Protein 4RU0 (pdb70)

Secondary structure (DSSP, 8-state):
-TTSEEEEEEE--SSTTHHHHHHHHH--HHHHHHHHHS-SBTTB-EEEEEEE-TT-HHHHHHHHHHHTT-BTTBPBS-B---SHHHHHHHHHHHHHTT--EE-TT-S-GGGG-TTT-TTEE----HHHHHHHHHHHHHHHHTSGGGGTT-EEEEEEESSHHHHTTHHHHHHHHHHH--EEEEEEE-SS----HHHHHHHHHH--SEEEEE--TTHHHHHHHHHHHTT--GGGEEE-GGG-SHHHHGGGGGGGTT-EEEESS---S-SHHHHHHIIIIITTT--S-S-TT-SS-HHHHHHHHHHHHHHHHHHHHHHHH-SS---HHHHHHHHHT-EE-HHHHH---S----EE--SS-S----EEEEEEE-SS-EEE----EE--HHHHHHHHHHHHHHHHHHTT--PPP--/-TTSEEEEEEE--SSTTHHHHHHHHH--HHHHHHHHTT-SBTTB-EEEEEEE-TT-HHHHHHHHHHHTT-BTTBPBS-B---SHHHHHHHHHHHHHTT--EE-TT-S-GGGG-TTT-TTEE----HHHHHHHHHHHHHHHHTSGGGGTT-EEEEEEESSHHHHTTHHHHHHHHHHH--EEEEEEE-TT----HHHHHHHHHH--SEEEEE--TTHHHHHHHHHHHTT--GGGEEE-GGG-SGGGTGGGGGGGTT-EEEESS---S-STTHHHHIIIIITTT--S-S-GGGTTSHHHHHHHHHHHHHHHHHHHHHHHH-SS---HHHHHHHHHT-EE-HHHHH---S----EE--SS-S----EEEEEEE-SS-EEE----EE--HHHHHHHHHHHHHHHHHHTT--PPP--

Organism: Pseudomonas fluorescens (strain ATCC BAA-477 / NRRL B-23932 / Pf-5) (NCBI:txid220664)

B-factor: mean 43.12, std 18.22, range [10.66, 141.61]

InterPro domains:
  IPR028081 Leucine-binding protein domain [PF13458] (35-401)
  IPR028082 Periplasmic binding protein-like I [SSF53822] (41-407)

Radius of gyration: 35.55 Å; Cα contacts (8 Å, |Δi|>4): 1770; chains: 2; bounding box: 100×76×75 Å

Sequence (822 aa):
GPDQQFFPLATYRVGAYASSGVQVWAGIDYLNYINQVEGGINGVKLVWQECETEWTAEKGIECYERFKNGLDGAPVAVYQPNGAPAAYALSERAEVDKIPLITLGYGRTEATDGTVFPYNFPVLTFYSEASTLVNYIAQREGGFDRLKGKKIATLYHDSAYGRETLGPLKLLAEKYGFENIQIPVADPGNEQSAQWRQIRQQNPDWVFLRTWGVSTPVAVKTAARFGFPVDHIIGDIWASSSEDVLPAGAAAKGYLALTPYPAGSDFEIHKRLKQYILDTGKSDLKDLKNFGSVYYNSGLVNAAVAVEAIRTAQGKFGKRPLNGEEGRWGLEHLNIDDARLKDGYLGLQNLKLSCRDHEGGGAARVQQWDGANWTLISEWIAADRALLRPLIDEKAAAFAKEKRLVPRTCNGPDQQFFPLATYRVGAYASSGVQVWAGIDYLNYINQVEGGINGVKLVWQECETEWTAEKGIECYERFKNGLDGAPVAVYQPNGAPAAYALSERAEVDKIPLITLGYGRTEATDGTVFPYNFPVLTFYSEASTLVNYIAQREGGFDRLKGKKIATLYHDSAYGRETLGPLKLLAEKYGFENIQIPVADPGNEQSAQWRQIRQQNPDWVFLRTWGVSTPVAVKTAARFGFPVDHIIGDIWASSSEDVLPAGAAAKGYLALTPYPAGSDFEIHKRLKQYILDTGKSDLKDLKNFGSVYYNSGLVNAAVAVEAIRTAQGKFGKRPLNGEEGRWGLEHLNIDDARLKDGYLGLQNLKLSCRDHEGGGAARVQQWDGANWTLISEWIAADRALLRPLIDEKAAAFAKEKRLVPRTCN

Structure (mmCIF, N/CA/C/O backbone):
data_4RU0
#
_entry.id   4RU0
#
_cell.length_a   99.181
_cell.length_b   99.181
_cell.length_c   104.959
_cell.angle_alpha   90.00
_cell.angle_beta   90.00
_cell.angle_gamma   120.00
#
_symmetry.space_group_name_H-M   'P 32'
#
loop_
_entity.id
_entity.type
_entity.pdbx_description
1 polymer 'Putative branched-chain amino acid ABC transporter, periplasmic branched-chain amino acid-binding protein'
2 non-polymer 3,6,9,12,15-PENTAOXAHEPTADECANE
3 non-polymer GLYCEROL
4 water water
#
loop_
_atom_site.group_PDB
_atom_site.id
_atom_site.type_symbol
_atom_site.label_atom_id
_atom_site.label_alt_id
_atom_site.label_comp_id
_atom_site.label_asym_id
_atom_site.label_entity_id
_atom_site.label_seq_id
_atom_site.pdbx_PDB_ins_code
_atom_site.Cartn_x
_atom_site.Cartn_y
_atom_site.Cartn_z
_atom_site.occupancy
_atom_site.B_iso_or_equiv
_atom_site.auth_seq_id
_atom_site.auth_comp_id
_atom_site.auth_asym_id
_atom_site.auth_atom_id
_atom_site.pdbx_PDB_model_num
ATOM 1 N N . GLY A 1 30 ? -4.201 10.095 6.623 1.00 64.62 27 GLY A N 1
ATOM 2 C CA . GLY A 1 30 ? -4.111 11.555 6.575 1.00 73.62 27 GLY A CA 1
ATOM 3 C C . GLY A 1 30 ? -3.468 12.148 7.840 1.00 74.51 27 GLY A C 1
ATOM 4 O O . GLY A 1 30 ? -2.644 13.051 7.729 1.00 67.50 27 GLY A O 1
ATOM 5 N N . PRO A 1 31 ? -3.841 11.658 9.046 1.00 75.46 28 PRO A N 1
ATOM 6 C CA . PRO A 1 31 ? -3.018 12.070 10.192 1.00 70.03 28 PRO A CA 1
ATOM 7 C C . PRO A 1 31 ? -1.572 11.567 10.099 1.00 70.18 28 PRO A C 1
ATOM 8 O O . PRO A 1 31 ? -0.675 12.192 10.666 1.00 71.81 28 PRO A O 1
ATOM 12 N N . ASP A 1 32 ? -1.358 10.460 9.390 1.00 68.31 29 ASP A N 1
ATOM 13 C CA . ASP A 1 32 ? -0.030 9.871 9.233 1.00 62.62 29 ASP A CA 1
ATOM 14 C C . ASP A 1 32 ? 0.906 10.756 8.407 1.00 72.10 29 ASP A C 1
ATOM 15 O O . ASP A 1 32 ? 2.123 10.574 8.412 1.00 64.28 29 ASP A O 1
ATOM 20 N N . GLN A 1 33 ? 0.322 11.711 7.696 1.00 74.35 30 GLN A N 1
ATOM 21 C CA . GLN A 1 33 ? 1.078 12.632 6.864 1.00 72.59 30 GLN A CA 1
ATOM 22 C C . GLN A 1 33 ? 1.446 13.905 7.633 1.00 56.01 30 GLN A C 1
ATOM 23 O O . GLN A 1 33 ? 0.841 14.215 8.654 1.00 54.97 30 GLN A O 1
ATOM 29 N N . GLN A 1 34 ? 2.459 14.620 7.147 1.00 73.94 31 GLN A N 1
ATOM 30 C CA . GLN A 1 34 ? 2.857 15.908 7.718 1.00 52.46 31 GLN A CA 1
ATOM 31 C C . GL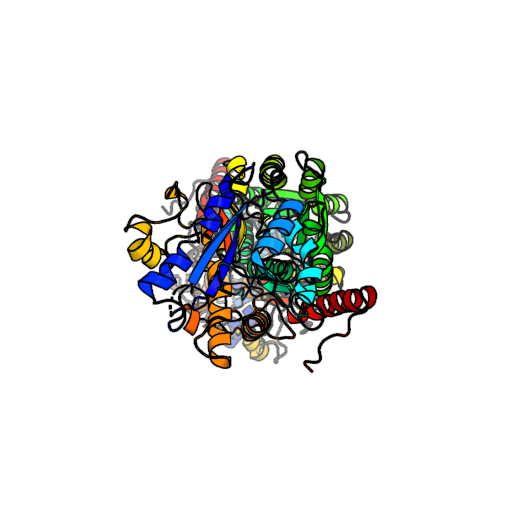N A 1 34 ? 2.217 17.041 6.927 1.00 51.23 31 GLN A C 1
ATOM 32 O O . GLN A 1 34 ? 2.404 17.137 5.713 1.00 51.85 31 GLN A O 1
ATOM 38 N N . PHE A 1 35 ? 1.459 17.895 7.610 1.00 49.63 32 PHE A N 1
ATOM 39 C CA . PHE A 1 35 ? 0.733 18.958 6.923 1.00 50.21 32 PHE A CA 1
ATOM 40 C C . PHE A 1 35 ? 1.622 20.155 6.599 1.00 47.00 32 PHE A C 1
ATOM 41 O O . PHE A 1 35 ? 2.381 20.636 7.438 1.00 45.70 32 PHE A O 1
ATOM 49 N N . PHE A 1 36 ? 1.505 20.630 5.365 1.00 47.20 33 PHE A N 1
ATOM 50 C CA . PHE A 1 36 ? 2.267 21.774 4.895 1.00 45.88 33 PHE A CA 1
ATOM 51 C C . PHE A 1 36 ? 1.308 22.848 4.405 1.00 45.07 33 PHE A C 1
ATOM 52 O O . PHE A 1 36 ? 0.919 22.843 3.239 1.00 48.81 33 PHE A O 1
ATOM 60 N N . PRO A 1 37 ? 0.911 23.765 5.300 1.00 43.42 34 PRO A N 1
ATOM 61 C CA . PRO A 1 37 ? -0.051 24.808 4.937 1.00 42.70 34 PRO A CA 1
ATOM 62 C C . PRO A 1 37 ? 0.512 25.745 3.869 1.00 49.16 34 PRO A C 1
ATOM 63 O O . PRO A 1 37 ? 1.684 26.127 3.934 1.00 41.60 34 PRO A O 1
ATOM 67 N N . LEU A 1 38 ? -0.315 26.090 2.886 1.00 46.87 35 LEU A N 1
ATOM 68 C CA . LEU A 1 38 ? 0.108 26.987 1.818 1.00 44.68 35 LEU A CA 1
ATOM 69 C C . LEU A 1 38 ? -0.806 28.205 1.724 1.00 41.93 35 LEU A C 1
ATOM 70 O O . LEU A 1 38 ? -1.938 28.111 1.253 1.00 42.78 35 LEU A O 1
ATOM 75 N N . ALA A 1 39 ? -0.305 29.345 2.191 1.00 40.35 36 ALA A N 1
ATOM 76 C CA . ALA A 1 39 ? -1.042 30.601 2.118 1.00 41.31 36 ALA A CA 1
ATOM 77 C C . ALA A 1 39 ? -0.676 31.326 0.828 1.00 41.99 36 ALA A C 1
ATOM 78 O O . ALA A 1 39 ? 0.410 31.896 0.712 1.00 39.30 36 ALA A O 1
ATOM 80 N N . THR A 1 40 ? -1.582 31.293 -0.143 1.00 41.15 37 THR A N 1
ATOM 81 C CA . THR A 1 40 ? -1.262 31.754 -1.490 1.00 41.95 37 THR A CA 1
ATOM 82 C C . THR A 1 40 ? -2.270 32.761 -2.018 1.00 45.08 37 THR A C 1
ATOM 83 O O . THR A 1 40 ? -3.410 32.817 -1.550 1.00 46.89 37 THR A O 1
ATOM 87 N N . TYR A 1 41 ? -1.843 33.560 -2.991 1.00 42.35 38 TYR A N 1
ATOM 88 C CA . TYR A 1 41 ? -2.764 34.417 -3.721 1.00 42.89 38 TYR A CA 1
ATOM 89 C C . TYR A 1 41 ? -2.751 34.074 -5.207 1.00 53.09 38 TYR A C 1
ATOM 90 O O . TYR A 1 41 ? -1.692 34.000 -5.828 1.00 49.54 38 TYR A O 1
ATOM 99 N N . ARG A 1 42 ? -3.939 33.848 -5.762 1.00 54.69 39 ARG A N 1
ATOM 100 C CA . ARG A 1 42 ? -4.087 33.573 -7.187 1.00 55.64 39 ARG A CA 1
ATOM 101 C C . ARG A 1 42 ? -5.090 34.530 -7.813 1.00 57.67 39 ARG A C 1
ATOM 102 O O . ARG A 1 42 ? -5.492 34.367 -8.962 1.00 70.52 39 ARG A O 1
ATOM 110 N N . VAL A 1 43 ? -5.487 35.532 -7.040 1.00 57.25 40 VAL A N 1
ATOM 111 C CA . VAL A 1 43 ? -6.409 36.556 -7.507 1.00 59.43 40 VAL A CA 1
ATOM 112 C C . VAL A 1 43 ? -5.775 37.920 -7.289 1.00 54.97 40 VAL A C 1
ATOM 113 O O . VAL A 1 43 ? -5.079 38.130 -6.297 1.00 62.07 40 VAL A O 1
ATOM 117 N N . GLY A 1 44 ? -5.995 38.843 -8.217 1.00 48.93 41 GLY A N 1
ATOM 118 C CA . GLY A 1 44 ? -5.492 40.196 -8.057 1.00 47.98 41 GLY A CA 1
ATOM 119 C C . GLY A 1 44 ? -4.258 40.495 -8.883 1.00 57.63 41 GLY A C 1
ATOM 120 O O . GLY A 1 44 ? -3.819 39.673 -9.691 1.00 63.35 41 GLY A O 1
ATOM 121 N N . ALA A 1 45 ? -3.691 41.677 -8.661 1.00 55.34 42 ALA A N 1
ATOM 122 C CA . ALA A 1 45 ? -2.600 42.186 -9.483 1.00 56.13 42 ALA A CA 1
ATOM 123 C C . ALA A 1 45 ? -1.309 41.386 -9.334 1.00 59.94 42 ALA A C 1
ATOM 124 O O . ALA A 1 45 ? -0.501 41.318 -10.264 1.00 63.28 42 ALA A O 1
ATOM 126 N N . TYR A 1 46 ? -1.113 40.784 -8.167 1.00 54.23 43 TYR A N 1
ATOM 127 C CA . TYR A 1 46 ? 0.136 40.087 -7.887 1.00 50.53 43 TYR A CA 1
ATOM 128 C C . TYR A 1 46 ? 0.033 38.597 -8.179 1.00 50.02 43 TYR A C 1
ATOM 129 O O . TYR A 1 46 ? 0.973 37.837 -7.931 1.00 50.95 43 TYR A O 1
ATOM 138 N N . ALA A 1 47 ? -1.110 38.186 -8.718 1.00 50.25 44 ALA A N 1
ATOM 139 C CA . ALA A 1 47 ? -1.355 36.777 -9.004 1.00 47.14 44 ALA A CA 1
ATOM 140 C C . ALA A 1 47 ? -0.356 36.229 -10.018 1.00 48.42 44 ALA A C 1
ATOM 141 O O . ALA A 1 47 ? 0.128 35.102 -9.878 1.00 48.70 44 ALA A O 1
ATOM 143 N N . SER A 1 48 ? -0.049 37.036 -11.033 1.00 49.68 45 SER A N 1
ATOM 144 C CA . SER A 1 48 ? 0.861 36.634 -12.102 1.00 59.72 45 SER A CA 1
ATOM 145 C C . SER A 1 48 ? 2.224 36.200 -11.563 1.00 61.04 45 SER A C 1
ATOM 146 O O . SER A 1 48 ? 2.787 35.198 -12.006 1.00 52.46 45 SER A O 1
ATOM 149 N N . SER A 1 49 ? 2.744 36.953 -10.600 1.00 61.68 46 SER A N 1
ATOM 150 C CA . SER A 1 49 ? 4.029 36.631 -9.989 1.00 62.17 46 SER A CA 1
ATOM 151 C C . SER A 1 49 ? 3.874 35.555 -8.919 1.00 60.40 46 SER A C 1
ATOM 152 O O . SER A 1 49 ? 4.694 34.640 -8.822 1.00 61.31 46 SER A O 1
ATOM 155 N N . GLY A 1 50 ? 2.812 35.667 -8.128 1.00 45.27 47 GLY A N 1
ATOM 156 C CA . GLY A 1 50 ? 2.559 34.731 -7.047 1.00 44.64 47 GLY A CA 1
ATOM 157 C C . GLY A 1 50 ? 2.480 33.277 -7.474 1.00 49.61 47 GLY A C 1
ATOM 158 O O . GLY A 1 50 ? 3.016 32.401 -6.794 1.00 45.89 47 GLY A O 1
ATOM 159 N N . VAL A 1 51 ? 1.819 33.013 -8.599 1.00 50.77 48 VAL A N 1
ATOM 160 C CA . VAL A 1 51 ? 1.607 31.635 -9.041 1.00 51.75 48 VAL A CA 1
ATOM 161 C C . VAL A 1 51 ? 2.928 30.944 -9.358 1.00 52.68 48 VAL A C 1
ATOM 162 O O . VAL A 1 51 ? 3.032 29.718 -9.285 1.00 51.31 48 VAL A O 1
ATOM 166 N N . GLN A 1 52 ? 3.941 31.735 -9.695 1.00 49.82 49 GLN A N 1
ATOM 167 C CA . GLN A 1 52 ? 5.267 31.191 -9.953 1.00 51.73 49 GLN A CA 1
ATOM 168 C C . GLN A 1 52 ? 5.930 30.746 -8.651 1.00 52.94 49 GLN A C 1
ATOM 169 O O . GLN A 1 52 ? 6.618 29.721 -8.615 1.00 49.64 49 GLN A O 1
ATOM 175 N N . VAL A 1 53 ? 5.713 31.515 -7.585 1.00 46.95 50 VAL A N 1
ATOM 176 C CA . VAL A 1 53 ? 6.225 31.160 -6.266 1.00 45.59 50 VAL A CA 1
ATOM 177 C C . VAL A 1 53 ? 5.578 29.881 -5.726 1.00 46.21 50 VAL A C 1
ATOM 178 O O . VAL A 1 53 ? 6.273 28.978 -5.252 1.00 46.40 50 VAL A O 1
ATOM 182 N N . TRP A 1 54 ? 4.250 29.807 -5.793 1.00 46.62 51 TRP A N 1
ATOM 183 C CA . TRP A 1 54 ? 3.535 28.651 -5.254 1.00 47.25 51 TRP A CA 1
ATOM 184 C C . TRP A 1 54 ? 3.923 27.387 -6.010 1.00 55.80 51 TRP A C 1
ATOM 185 O O . TRP A 1 54 ? 4.109 26.326 -5.407 1.00 54.23 51 TRP A O 1
ATOM 196 N N . ALA A 1 55 ? 4.057 27.512 -7.328 1.00 58.43 52 ALA A N 1
ATOM 197 C CA . ALA A 1 55 ? 4.427 26.385 -8.175 1.00 52.91 52 ALA A CA 1
ATOM 198 C C . ALA A 1 55 ? 5.799 25.839 -7.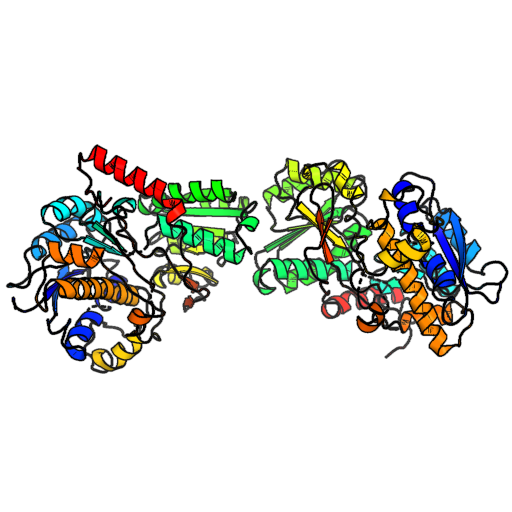790 1.00 53.99 52 ALA A C 1
ATOM 199 O O . ALA A 1 55 ? 6.054 24.639 -7.908 1.00 54.25 52 ALA A O 1
ATOM 201 N N . GLY A 1 56 ? 6.676 26.724 -7.324 1.00 51.05 53 GLY A N 1
ATOM 202 C CA . GLY A 1 56 ? 7.984 26.319 -6.838 1.00 50.72 53 GLY A CA 1
ATOM 203 C C . GLY A 1 56 ? 7.884 25.497 -5.564 1.00 53.52 53 GLY A C 1
ATOM 204 O O . GLY A 1 56 ? 8.541 24.463 -5.428 1.00 53.35 53 GLY A O 1
ATOM 213 N N . ILE A 1 58 ? 5.174 23.946 -4.483 1.00 51.17 55 ILE A N 1
ATOM 214 C CA . ILE A 1 58 ? 4.467 22.716 -4.730 1.00 61.20 55 ILE A CA 1
ATOM 215 C C . ILE A 1 58 ? 5.342 21.660 -5.410 1.00 62.98 55 ILE A C 1
ATOM 216 O O . ILE A 1 58 ? 5.385 20.528 -4.961 1.00 56.12 55 ILE A O 1
ATOM 221 N N . ASP A 1 59 ? 6.081 22.045 -6.444 1.00 55.69 56 ASP A N 1
ATOM 222 C CA . ASP A 1 59 ? 6.859 21.069 -7.181 1.00 63.80 56 ASP A CA 1
ATOM 223 C C . ASP A 1 59 ? 7.910 20.466 -6.291 1.00 64.76 56 ASP A C 1
ATOM 224 O O . ASP A 1 59 ? 8.156 19.275 -6.348 1.00 61.06 56 ASP A O 1
ATOM 229 N N . TYR A 1 60 ? 8.540 21.281 -5.462 1.00 63.73 57 TYR A N 1
ATOM 230 C CA . TYR A 1 60 ? 9.529 20.742 -4.542 1.00 64.17 57 TYR A CA 1
ATOM 231 C C . TYR A 1 60 ? 8.905 19.782 -3.529 1.00 64.10 57 TYR A C 1
ATOM 232 O O . TYR A 1 60 ? 9.529 18.799 -3.140 1.00 56.24 57 TYR A O 1
ATOM 241 N N . LEU A 1 61 ? 7.694 20.097 -3.077 1.00 54.39 58 LEU A N 1
ATOM 242 C CA . LEU A 1 61 ? 6.990 19.223 -2.141 1.00 66.28 58 LEU A CA 1
ATOM 243 C C . LEU A 1 61 ? 6.589 17.927 -2.843 1.00 66.75 58 LEU A C 1
ATOM 244 O O . LEU A 1 61 ? 6.679 16.838 -2.269 1.00 58.56 58 LEU A O 1
ATOM 249 N N . ASN A 1 62 ? 6.143 18.061 -4.088 1.00 58.64 59 ASN A N 1
ATOM 250 C CA . ASN A 1 62 ? 5.793 16.914 -4.910 1.00 67.78 59 ASN A CA 1
ATOM 251 C C . ASN A 1 62 ? 6.994 15.992 -5.082 1.00 67.93 59 ASN A C 1
ATOM 252 O O . ASN A 1 62 ? 6.896 14.776 -4.899 1.00 64.79 59 ASN A O 1
ATOM 257 N N . TYR A 1 63 ? 8.128 16.601 -5.419 1.00 62.25 60 TYR A N 1
ATOM 258 C CA . TYR A 1 63 ? 9.392 15.899 -5.601 1.00 63.55 60 TYR A CA 1
ATOM 259 C C . TYR A 1 63 ? 9.790 15.093 -4.368 1.00 63.51 60 TYR A C 1
ATOM 260 O O . TYR A 1 63 ? 10.148 13.924 -4.475 1.00 66.59 60 TYR A O 1
ATOM 269 N N . ILE A 1 64 ? 9.726 15.724 -3.199 1.00 68.08 61 ILE A N 1
ATOM 270 C CA . ILE A 1 64 ? 10.111 15.074 -1.947 1.00 66.61 61 ILE A CA 1
ATOM 271 C C . ILE A 1 64 ? 9.281 13.815 -1.682 1.00 65.96 61 ILE A C 1
ATOM 272 O O . ILE A 1 64 ? 9.807 12.800 -1.224 1.00 65.96 61 ILE A O 1
ATOM 277 N N . ASN A 1 65 ? 7.989 13.882 -1.989 1.00 64.60 62 ASN A N 1
ATOM 278 C CA . ASN A 1 65 ? 7.089 12.754 -1.772 1.00 65.02 62 ASN A CA 1
ATOM 279 C C . ASN A 1 65 ? 7.363 11.594 -2.722 1.00 76.02 62 ASN A C 1
ATOM 280 O O . ASN A 1 65 ? 7.503 10.450 -2.298 1.00 69.91 62 ASN A O 1
ATOM 285 N N . GLN A 1 66 ? 7.444 11.898 -4.011 1.00 68.94 63 GLN A N 1
ATOM 286 C CA . GLN A 1 66 ? 7.498 10.861 -5.026 1.00 75.48 63 GLN A CA 1
ATOM 287 C C . GLN A 1 66 ? 8.904 10.295 -5.246 1.00 78.61 63 GLN A C 1
ATOM 288 O O . GLN A 1 66 ? 9.050 9.118 -5.577 1.00 83.90 63 GLN A O 1
ATOM 294 N N . VAL A 1 67 ? 9.933 11.114 -5.043 1.00 71.57 64 VAL A N 1
ATOM 295 C CA . VAL A 1 67 ? 11.304 10.687 -5.326 1.00 72.80 64 VAL A CA 1
ATOM 296 C C . VAL A 1 67 ? 12.070 10.216 -4.083 1.00 72.43 64 VAL A C 1
ATOM 297 O O . VAL A 1 67 ? 12.874 9.286 -4.165 1.00 81.65 64 VAL A O 1
ATOM 301 N N . GLU A 1 68 ? 11.828 10.843 -2.934 1.00 69.95 65 GLU A N 1
ATOM 302 C CA . GLU A 1 68 ? 12.477 10.409 -1.695 1.00 69.66 65 GLU A CA 1
ATOM 303 C C . GLU A 1 68 ? 11.510 9.725 -0.733 1.00 70.04 65 GLU A C 1
ATOM 304 O O . GLU A 1 68 ? 11.863 9.430 0.410 1.00 69.68 65 GLU A O 1
ATOM 310 N N . GLY A 1 69 ? 10.290 9.474 -1.191 1.00 70.87 66 GLY A N 1
ATOM 311 C CA . GLY A 1 69 ? 9.294 8.828 -0.356 1.00 74.58 66 GLY A CA 1
ATOM 312 C C . GLY A 1 69 ? 8.910 9.685 0.833 1.00 71.99 66 GLY A C 1
ATOM 313 O O . GLY A 1 69 ? 8.630 9.174 1.921 1.00 68.85 66 GLY A O 1
ATOM 314 N N . GLY A 1 70 ? 8.897 10.998 0.620 1.00 70.49 67 GLY A N 1
ATOM 315 C CA . GLY A 1 70 ? 8.600 11.943 1.681 1.00 66.51 67 GLY A CA 1
ATOM 316 C C . GLY A 1 70 ? 9.836 12.231 2.507 1.00 62.23 67 GLY A C 1
ATOM 317 O O . GLY A 1 70 ? 10.954 11.926 2.092 1.00 63.21 67 GLY A O 1
ATOM 318 N N . ILE A 1 71 ? 9.636 12.822 3.679 1.00 60.23 68 ILE A N 1
ATOM 319 C CA . ILE A 1 71 ? 10.749 13.153 4.561 1.00 63.55 68 ILE A CA 1
ATOM 320 C C . ILE A 1 71 ? 11.013 12.007 5.524 1.00 67.87 68 ILE A C 1
ATOM 321 O O . ILE A 1 71 ? 10.245 11.788 6.461 1.00 60.39 68 ILE A O 1
ATOM 326 N N . ASN A 1 72 ? 12.105 11.283 5.282 1.00 72.28 69 ASN A N 1
ATOM 327 C CA . ASN A 1 72 ? 12.468 10.111 6.077 1.00 64.24 69 ASN A CA 1
ATOM 328 C C . ASN A 1 72 ? 11.307 9.137 6.249 1.00 65.97 69 ASN A C 1
ATOM 329 O O . ASN A 1 72 ? 11.118 8.572 7.322 1.00 66.52 69 ASN A O 1
ATOM 334 N N . GLY A 1 73 ? 10.525 8.960 5.190 1.00 66.89 70 GLY A N 1
ATOM 335 C CA . GLY A 1 73 ? 9.404 8.042 5.214 1.00 68.68 70 GLY A CA 1
ATOM 336 C C . GLY A 1 73 ? 8.062 8.714 5.433 1.00 77.86 70 GLY A C 1
ATOM 337 O O . GLY A 1 73 ? 7.021 8.159 5.084 1.00 73.97 70 GLY A O 1
ATOM 338 N N . VAL A 1 74 ? 8.084 9.912 6.012 1.00 82.67 71 VAL A N 1
ATOM 339 C CA . VAL A 1 74 ? 6.857 10.654 6.291 1.00 62.49 71 VAL A CA 1
ATOM 340 C C . VAL A 1 74 ? 6.380 11.440 5.075 1.00 61.76 71 VAL A C 1
ATOM 341 O O . VAL A 1 74 ? 7.065 12.344 4.599 1.00 60.40 71 VAL A O 1
ATOM 345 N N . LYS A 1 75 ? 5.199 11.091 4.581 1.00 62.80 72 LYS A N 1
ATOM 346 C CA . LYS A 1 75 ? 4.634 11.751 3.411 1.00 62.45 72 LYS A CA 1
ATOM 347 C C . LYS A 1 75 ? 4.154 13.161 3.742 1.00 74.19 72 LYS A C 1
ATOM 348 O O . LYS A 1 75 ? 3.806 13.464 4.885 1.00 68.55 72 LYS A O 1
ATOM 354 N N . LEU A 1 76 ? 4.140 14.019 2.728 1.00 75.02 73 LEU A N 1
ATOM 355 C CA . LEU A 1 76 ? 3.747 15.412 2.898 1.00 56.50 73 LEU A CA 1
ATOM 356 C C . LEU A 1 76 ? 2.388 15.673 2.261 1.00 62.73 73 LEU A C 1
ATOM 357 O O . LEU A 1 76 ? 2.146 15.290 1.118 1.00 65.63 73 LEU A O 1
ATOM 362 N N . VAL A 1 77 ? 1.499 16.323 3.001 1.00 55.29 74 VAL A N 1
ATOM 363 C CA . VAL A 1 77 ? 0.211 16.711 2.445 1.00 55.39 74 VAL A CA 1
ATOM 364 C C . VAL A 1 77 ? 0.068 18.225 2.557 1.00 61.22 74 VAL A C 1
ATOM 365 O O . VAL A 1 77 ? 0.449 18.817 3.565 1.00 61.32 74 VAL A O 1
ATOM 369 N N . TRP A 1 78 ? -0.456 18.854 1.511 1.00 53.15 75 TRP A N 1
ATOM 370 C CA . TRP A 1 78 ? -0.602 20.301 1.511 1.00 54.61 75 TRP A CA 1
ATOM 371 C C . TRP A 1 78 ? -1.950 20.740 0.957 1.00 55.26 75 TRP A C 1
ATOM 372 O O . TRP A 1 78 ? -2.610 19.997 0.227 1.00 53.36 75 TRP A O 1
ATOM 383 N N . GLN A 1 79 ? -2.348 21.956 1.318 1.00 49.68 76 GLN A N 1
ATOM 384 C CA . GLN A 1 79 ? -3.579 22.549 0.819 1.00 49.81 76 GLN A CA 1
ATOM 385 C C . GLN A 1 79 ? -3.416 24.058 0.719 1.00 48.04 76 GLN A C 1
ATOM 386 O O . GLN A 1 79 ? -2.711 24.670 1.520 1.00 46.37 76 GLN A O 1
ATOM 392 N N . GLU A 1 80 ? -4.064 24.653 -0.274 1.00 50.30 77 GLU A N 1
ATOM 393 C CA . GLU A 1 80 ? -3.974 26.086 -0.488 1.00 47.16 77 GLU A CA 1
ATOM 394 C C . GLU A 1 80 ? -5.166 26.828 0.094 1.00 46.31 77 GLU A C 1
ATOM 395 O O . GLU A 1 80 ? -6.303 26.360 0.025 1.00 49.66 77 GLU A O 1
ATOM 401 N N . CYS A 1 81 ? -4.894 27.993 0.667 1.00 44.51 78 CYS A N 1
ATOM 402 C CA . CYS A 1 81 ? -5.942 28.900 1.102 1.00 43.72 78 CYS A CA 1
ATOM 403 C C . CYS A 1 81 ? -5.683 30.265 0.469 1.00 43.00 78 CYS A C 1
ATOM 404 O O . CYS A 1 81 ? -4.564 30.771 0.516 1.00 42.07 78 CYS A O 1
ATOM 407 N N . GLU A 1 82 ? -6.711 30.844 -0.141 1.00 43.57 79 GLU A N 1
ATOM 408 C CA . GLU A 1 82 ? -6.568 32.120 -0.833 1.00 43.18 79 GLU A CA 1
ATOM 409 C C . GLU A 1 82 ? -6.481 33.288 0.147 1.00 52.49 79 GLU A C 1
ATOM 410 O O . GLU A 1 82 ? -7.390 33.509 0.945 1.00 53.22 79 GLU A O 1
ATOM 416 N N . THR A 1 83 ? -5.384 34.037 0.080 1.00 40.45 80 THR A N 1
ATOM 417 C CA . THR A 1 83 ? -5.166 35.153 0.996 1.00 43.29 80 THR A CA 1
ATOM 418 C C . THR A 1 83 ? -5.376 36.498 0.303 1.00 43.83 80 THR A C 1
ATOM 419 O O . THR A 1 83 ? -5.495 37.534 0.961 1.00 44.33 80 THR A O 1
ATOM 423 N N . GLU A 1 84 ? -5.411 36.468 -1.027 1.00 43.60 81 GLU A N 1
ATOM 424 C CA . GLU A 1 84 ? -5.591 37.665 -1.846 1.00 40.38 81 GLU A CA 1
ATOM 425 C C . GLU A 1 84 ? -4.607 38.775 -1.490 1.00 52.48 81 GLU A C 1
ATOM 426 O O . GLU A 1 84 ? -4.911 39.958 -1.670 1.00 58.65 81 GLU A O 1
ATOM 432 N N . TRP A 1 85 ? -3.445 38.383 -0.966 1.00 47.25 82 TRP A N 1
ATOM 433 C CA . TRP A 1 85 ? -2.359 39.309 -0.653 1.00 47.31 82 TRP A CA 1
ATOM 434 C C . TRP A 1 85 ? -2.729 40.296 0.475 1.00 45.12 82 TRP A C 1
ATOM 435 O O . TRP A 1 85 ? -2.009 41.268 0.720 1.00 42.62 82 TRP A O 1
ATOM 446 N N . THR A 1 86 ? -3.832 40.035 1.174 1.00 36.04 83 THR A N 1
ATOM 447 C CA . THR A 1 86 ? -4.267 40.911 2.262 1.00 44.32 83 THR A CA 1
ATOM 448 C C . THR A 1 86 ? -4.063 40.285 3.641 1.00 41.73 83 THR A C 1
ATOM 449 O O . THR A 1 86 ? -3.984 39.062 3.786 1.00 43.46 83 THR A O 1
ATOM 453 N N . ALA A 1 87 ? -3.993 41.140 4.654 1.00 38.49 84 ALA A N 1
ATOM 454 C CA . ALA A 1 87 ? -3.809 40.694 6.028 1.00 32.33 84 ALA A CA 1
ATOM 455 C C . ALA A 1 87 ? -5.066 40.026 6.563 1.00 32.64 84 ALA A C 1
ATOM 456 O O . ALA A 1 87 ? -4.993 39.044 7.295 1.00 44.42 84 ALA A O 1
ATOM 458 N N . GLU A 1 88 ? -6.221 40.573 6.195 1.00 39.87 85 GLU A N 1
ATOM 459 C CA . GLU A 1 88 ? -7.503 40.085 6.688 1.00 40.22 85 GLU A CA 1
ATOM 460 C C . GLU A 1 88 ? -7.713 38.613 6.351 1.00 34.32 85 GLU A C 1
ATOM 461 O O . GLU A 1 88 ? -8.082 37.813 7.218 1.00 34.23 85 GLU A O 1
ATOM 467 N N . LYS A 1 89 ? -7.464 38.255 5.096 1.00 35.19 86 LYS A N 1
ATOM 468 C CA . LYS A 1 89 ? -7.661 36.877 4.672 1.00 41.45 86 LYS A CA 1
ATOM 469 C C . LYS A 1 89 ? -6.477 36.009 5.086 1.00 35.73 86 LYS A C 1
ATOM 470 O O . LYS A 1 89 ? -6.650 34.838 5.412 1.00 36.20 86 LYS A O 1
ATOM 476 N N . GLY A 1 90 ? -5.281 36.591 5.084 1.00 34.96 87 GLY A N 1
ATOM 477 C CA . GLY A 1 90 ? -4.102 35.912 5.594 1.00 34.48 87 GLY A CA 1
ATOM 478 C C . GLY A 1 90 ? -4.342 35.365 6.994 1.00 33.95 87 GLY A C 1
ATOM 479 O O . GLY A 1 90 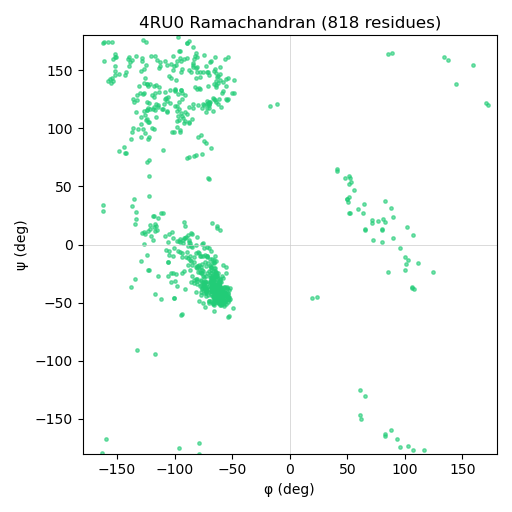? -4.042 34.206 7.288 1.00 34.31 87 GLY A O 1
ATOM 480 N N . ILE A 1 91 ? -4.913 36.207 7.849 1.00 33.22 88 ILE A N 1
ATOM 481 C CA . ILE A 1 91 ? -5.245 35.838 9.215 1.00 32.75 88 ILE A CA 1
ATOM 482 C C . ILE A 1 91 ? -6.271 34.710 9.261 1.00 33.72 88 ILE A C 1
ATOM 483 O O . ILE A 1 91 ? -6.133 33.772 10.052 1.00 33.78 88 ILE A O 1
ATOM 488 N N . GLU A 1 92 ? -7.297 34.797 8.417 1.00 34.57 89 GLU A N 1
ATOM 489 C CA . GLU A 1 92 ? -8.308 33.745 8.351 1.00 35.66 89 GLU A CA 1
ATOM 490 C C . GLU A 1 92 ? -7.718 32.415 7.889 1.00 36.54 89 GLU A C 1
ATOM 491 O O . GLU A 1 92 ? -8.145 31.353 8.337 1.00 44.80 89 GLU A O 1
ATOM 497 N N . CYS A 1 93 ? -6.744 32.478 6.988 1.00 36.65 90 CYS A N 1
ATOM 498 C CA . CYS A 1 93 ? -6.086 31.272 6.501 1.00 37.56 90 CYS A CA 1
ATOM 499 C C . CYS A 1 93 ? -5.305 30.604 7.620 1.00 37.05 90 CYS A C 1
ATOM 500 O O . CYS A 1 93 ? -5.384 29.392 7.802 1.00 37.95 90 CYS A O 1
ATOM 503 N N . TYR A 1 94 ? -4.570 31.410 8.378 1.00 35.71 91 TYR A N 1
ATOM 504 C CA . TYR A 1 94 ? -3.803 30.916 9.509 1.00 35.19 91 TYR A CA 1
ATOM 505 C C . TYR A 1 94 ? -4.710 30.227 10.521 1.00 40.20 91 TYR A C 1
ATOM 506 O O . TYR A 1 94 ? -4.381 29.155 11.024 1.00 36.03 91 TYR A O 1
ATOM 515 N N . GLU A 1 95 ? -5.848 30.849 10.820 1.00 35.27 92 GLU A N 1
ATOM 516 C CA . GLU A 1 95 ? -6.782 30.294 11.795 1.00 35.58 92 GLU A CA 1
ATOM 517 C C . GLU A 1 95 ? -7.421 29.016 11.276 1.00 37.13 92 GLU A C 1
ATOM 518 O O . GLU A 1 95 ? -7.761 28.127 12.054 1.00 43.00 92 GLU A O 1
ATOM 524 N N . ARG A 1 96 ? -7.592 28.926 9.961 1.00 37.96 93 ARG A N 1
ATOM 525 C CA . ARG A 1 96 ? -8.135 27.715 9.367 1.00 39.61 93 ARG A CA 1
ATOM 526 C C . ARG A 1 96 ? -7.122 26.570 9.452 1.00 45.30 93 ARG A C 1
ATOM 527 O O . ARG A 1 96 ? -7.488 25.420 9.679 1.00 48.75 93 ARG A O 1
ATOM 535 N N . PHE A 1 97 ? -5.844 26.907 9.307 1.00 41.49 94 PHE A N 1
ATOM 536 C CA . PHE A 1 97 ? -4.788 25.910 9.200 1.00 40.18 94 PHE A CA 1
ATOM 537 C C . PHE A 1 97 ? -4.105 25.550 10.517 1.00 39.62 94 PHE A C 1
ATOM 538 O O . PHE A 1 97 ? -3.554 24.456 10.643 1.00 44.26 94 PHE A O 1
ATOM 546 N N . LYS A 1 98 ? -4.133 26.455 11.493 1.00 38.23 95 LYS A N 1
ATOM 547 C CA . LYS A 1 98 ? -3.324 26.283 12.701 1.00 37.62 95 LYS A CA 1
ATOM 548 C C . LYS A 1 98 ? -3.621 24.982 13.467 1.00 43.07 95 LYS A C 1
ATOM 549 O O . LYS A 1 98 ? -2.812 24.544 14.287 1.00 38.71 95 LYS A O 1
ATOM 555 N N . ASN A 1 99 ? -4.765 24.362 13.199 1.00 39.87 96 ASN A N 1
ATOM 556 C CA . ASN A 1 99 ? -5.116 23.132 13.895 1.00 52.07 96 ASN A CA 1
ATOM 557 C C . ASN A 1 99 ? -4.851 21.880 13.067 1.00 56.04 96 ASN A C 1
ATOM 558 O O . ASN A 1 99 ? -5.040 20.764 13.549 1.00 44.13 96 ASN A O 1
ATOM 563 N N . GLY A 1 100 ? -4.408 22.071 11.827 1.00 43.04 97 GLY A N 1
ATOM 564 C CA . GLY A 1 100 ? -4.055 20.964 10.960 1.00 44.75 97 GLY A CA 1
ATOM 565 C C . GLY A 1 100 ? -5.064 20.728 9.854 1.00 45.94 97 GLY A C 1
ATOM 566 O O . GLY A 1 100 ? -6.028 21.479 9.720 1.00 46.74 97 GLY A O 1
ATOM 567 N N . LEU A 1 101 ? -4.838 19.687 9.055 1.00 47.71 98 LEU A N 1
ATOM 568 C CA . LEU A 1 101 ? -5.765 19.316 7.987 1.00 49.18 98 LEU A CA 1
ATOM 569 C C . LEU A 1 101 ? -6.122 17.835 8.055 1.00 62.87 98 LEU A C 1
ATOM 570 O O . LEU A 1 101 ? -5.285 16.976 7.772 1.00 67.56 98 LEU A O 1
ATOM 575 N N . ASP A 1 102 ? -7.369 17.553 8.436 1.00 62.61 99 ASP A N 1
ATOM 576 C CA . ASP A 1 102 ? -7.892 16.189 8.524 1.00 54.16 99 ASP A CA 1
ATOM 577 C C . ASP A 1 102 ? -6.984 15.275 9.340 1.00 54.74 99 ASP A C 1
ATOM 578 O O . ASP A 1 102 ? -6.760 14.126 8.966 1.00 56.75 99 ASP A O 1
ATOM 583 N N . GLY A 1 103 ? -6.460 15.795 10.448 1.00 53.12 100 GLY A N 1
ATOM 584 C CA . GLY A 1 103 ? -5.591 15.026 11.324 1.00 53.60 100 GLY A CA 1
ATOM 585 C C . GLY A 1 103 ? -4.122 15.424 11.275 1.00 57.04 100 GLY A C 1
ATOM 586 O O . GLY A 1 103 ? -3.443 15.436 12.307 1.00 51.92 100 GLY A O 1
ATOM 587 N N . ALA A 1 104 ? -3.625 15.747 10.083 1.00 52.56 101 ALA A N 1
ATOM 588 C CA . ALA A 1 104 ? -2.209 16.077 9.903 1.00 51.80 101 ALA A CA 1
ATOM 589 C C . ALA A 1 104 ? -1.858 17.438 10.507 1.00 60.14 101 ALA A C 1
ATOM 590 O O . ALA A 1 104 ? -2.460 18.447 10.147 1.00 62.87 101 ALA A O 1
ATOM 592 N N . PRO A 1 105 ? -0.873 17.467 11.423 1.00 54.41 102 PRO A N 1
ATOM 593 C CA . PRO A 1 105 ? -0.492 18.667 12.181 1.00 46.49 102 PRO A CA 1
ATOM 594 C C . PRO A 1 105 ? 0.448 19.625 11.436 1.00 55.88 102 PRO A C 1
ATOM 595 O O . PRO A 1 105 ? 1.088 19.245 10.456 1.00 54.36 102 PRO A O 1
ATOM 599 N N . VAL A 1 106 ? 0.527 20.862 11.922 1.00 53.87 103 VAL A N 1
ATOM 600 C CA . VAL A 1 106 ? 1.405 21.881 11.350 1.00 42.18 103 VAL A CA 1
ATOM 601 C C . VAL A 1 106 ? 2.736 21.913 12.092 1.00 41.64 103 VAL A C 1
ATOM 602 O O . VAL A 1 106 ? 2.764 21.906 13.320 1.00 42.04 103 VAL A O 1
ATOM 606 N N . ALA A 1 107 ? 3.836 21.940 11.350 1.00 41.79 104 ALA A N 1
ATOM 607 C CA . ALA A 1 107 ? 5.150 22.066 11.965 1.00 41.27 104 ALA A CA 1
ATOM 608 C C . ALA A 1 107 ? 5.655 23.504 11.875 1.00 40.69 104 ALA A C 1
ATOM 609 O O . ALA A 1 107 ? 6.157 24.058 12.850 1.00 38.43 104 ALA A O 1
ATOM 611 N N . VAL A 1 108 ? 5.517 24.095 10.691 1.00 39.29 105 VAL A N 1
ATOM 612 C CA . VAL A 1 108 ? 5.952 25.461 10.434 1.00 37.82 105 VAL A CA 1
ATOM 613 C C . VAL A 1 108 ? 4.925 26.161 9.557 1.00 37.58 105 VAL A C 1
ATOM 614 O O . VAL A 1 108 ? 4.201 25.512 8.798 1.00 38.74 105 VAL A O 1
ATOM 618 N N . TYR A 1 109 ? 4.853 27.484 9.670 1.00 36.18 106 TYR A N 1
ATOM 619 C CA . TYR A 1 109 ? 3.881 28.244 8.899 1.00 35.97 106 TYR A CA 1
ATOM 620 C C . TYR A 1 109 ? 4.510 29.431 8.159 1.00 35.20 106 TYR A C 1
ATOM 621 O O . TYR A 1 109 ? 5.244 30.232 8.744 1.00 34.11 106 TYR A O 1
ATOM 630 N N . GLN A 1 110 ? 4.202 29.537 6.869 1.00 35.89 107 GLN A N 1
ATOM 631 C CA . GLN A 1 110 ? 4.713 30.620 6.024 1.00 35.42 107 GLN A CA 1
ATOM 632 C C . GLN A 1 110 ? 3.570 31.445 5.454 1.00 35.32 107 GLN A C 1
ATOM 633 O O . GLN A 1 110 ? 2.932 31.039 4.486 1.00 50.12 107 GLN A O 1
ATOM 639 N N . PRO A 1 111 ? 3.302 32.609 6.060 1.00 34.12 108 PRO A N 1
ATOM 640 C CA . PRO A 1 111 ? 2.174 33.448 5.634 1.00 37.87 108 PRO A CA 1
ATOM 641 C C . PRO A 1 111 ? 2.320 33.996 4.212 1.00 34.63 108 PRO A C 1
ATOM 642 O O . PRO A 1 111 ? 1.310 34.320 3.595 1.00 35.10 108 PRO A O 1
ATOM 646 N N . ASN A 1 112 ? 3.547 34.079 3.705 1.00 34.68 109 ASN A N 1
ATOM 647 C CA . ASN A 1 112 ? 3.799 34.609 2.364 1.00 35.30 109 ASN A CA 1
ATOM 648 C C . ASN A 1 112 ? 3.168 35.987 2.168 1.00 34.79 109 ASN A C 1
ATOM 649 O O . ASN A 1 112 ? 2.406 36.206 1.227 1.00 35.60 109 ASN A O 1
ATOM 654 N N . GLY A 1 113 ? 3.486 36.909 3.068 1.00 33.58 110 GLY A N 1
ATOM 655 C CA . GLY A 1 113 ? 2.847 38.212 3.085 1.00 33.14 110 GLY A CA 1
ATOM 656 C C . GLY A 1 113 ? 3.230 39.016 4.313 1.00 31.89 110 GLY A C 1
ATOM 657 O O . GLY A 1 113 ? 2.993 38.599 5.447 1.00 31.34 110 GLY A O 1
ATOM 658 N N . ALA A 1 114 ? 3.833 40.174 4.082 1.00 24.38 111 ALA A N 1
ATOM 659 C CA . ALA A 1 114 ? 4.315 41.028 5.162 1.00 23.78 111 ALA A CA 1
ATOM 660 C C . ALA A 1 114 ? 3.205 41.512 6.115 1.00 24.11 111 ALA A C 1
ATOM 661 O O . ALA A 1 114 ? 3.352 41.371 7.330 1.00 23.33 111 ALA A O 1
ATOM 663 N N . PRO A 1 115 ? 2.095 42.072 5.584 1.00 30.87 112 PRO A N 1
ATOM 664 C CA . PRO A 1 115 ? 1.047 42.527 6.513 1.00 33.88 112 PRO A CA 1
ATOM 665 C C . PRO A 1 115 ? 0.424 41.393 7.332 1.00 37.49 112 PRO A C 1
ATOM 666 O O . PRO A 1 115 ? 0.131 41.577 8.521 1.00 35.79 112 PRO A O 1
ATOM 670 N N . ALA A 1 116 ? 0.213 40.241 6.702 1.00 24.23 113 ALA A N 1
ATOM 671 C CA . ALA A 1 116 ? -0.313 39.082 7.413 1.00 32.55 113 ALA A CA 1
ATOM 672 C C . ALA A 1 116 ? 0.686 38.616 8.465 1.00 23.39 113 ALA A C 1
ATOM 673 O O . ALA A 1 116 ? 0.312 38.344 9.599 1.00 23.34 113 ALA A O 1
ATOM 675 N N . ALA A 1 117 ? 1.956 38.535 8.081 1.00 23.15 114 ALA A N 1
ATOM 676 C CA . ALA A 1 117 ? 2.992 38.044 8.980 1.00 22.83 114 ALA A CA 1
ATOM 677 C C . ALA A 1 117 ? 3.133 38.938 10.204 1.00 28.37 114 ALA A C 1
ATOM 678 O O . ALA A 1 117 ? 3.268 38.449 11.323 1.00 31.67 114 ALA A O 1
ATOM 680 N N . TYR A 1 118 ? 3.111 40.247 9.982 1.00 22.99 115 TYR A N 1
ATOM 681 C CA . TYR A 1 118 ? 3.210 41.206 11.067 1.00 23.38 115 TYR A CA 1
ATOM 682 C C . TYR A 1 118 ? 2.059 41.025 12.061 1.00 32.74 115 TYR A C 1
ATOM 683 O O . TYR A 1 118 ? 2.270 40.989 13.270 1.00 32.69 115 TYR A O 1
ATOM 692 N N . ALA A 1 119 ? 0.847 40.889 11.537 1.00 26.55 116 ALA A N 1
ATOM 693 C CA . ALA A 1 119 ? -0.347 40.787 12.367 1.00 29.13 116 ALA A CA 1
ATOM 694 C C . ALA A 1 119 ? -0.414 39.473 13.138 1.00 37.47 116 ALA A C 1
ATOM 695 O O . ALA A 1 119 ? -1.007 39.406 14.216 1.00 40.94 116 ALA A O 1
ATOM 697 N N . LEU A 1 120 ? 0.202 38.432 12.590 1.00 23.70 117 LEU A N 1
ATOM 698 C CA . LEU A 1 120 ? 0.090 37.087 13.158 1.00 31.82 117 LEU A CA 1
ATOM 699 C C . LEU A 1 120 ? 1.105 36.787 14.256 1.00 23.89 117 LEU A C 1
ATOM 700 O O . LEU A 1 120 ? 0.979 35.795 14.963 1.00 24.19 117 LEU A O 1
ATOM 705 N N . SER A 1 121 ? 2.116 37.637 14.373 1.00 23.91 118 SER A N 1
ATOM 706 C CA . SER A 1 121 ? 3.262 37.376 15.235 1.00 24.30 118 SER A CA 1
ATOM 707 C C . SER A 1 121 ? 2.900 37.028 16.680 1.00 31.02 118 SER A C 1
ATOM 708 O O . SER A 1 121 ? 3.409 36.054 17.236 1.00 26.98 118 SER A O 1
ATOM 711 N N . GLU A 1 122 ? 2.021 37.816 17.286 1.00 25.85 119 GLU A N 1
ATOM 712 C CA . GLU A 1 122 ? 1.724 37.639 18.696 1.00 27.08 119 GLU A CA 1
ATOM 713 C C . GLU A 1 122 ? 0.890 36.388 18.939 1.00 34.45 119 GLU A C 1
ATOM 714 O O . GLU A 1 122 ? 1.136 35.649 19.895 1.00 36.25 119 GLU A O 1
ATOM 720 N N . ARG A 1 123 ? -0.079 36.122 18.073 1.00 32.64 120 ARG A N 1
ATOM 721 C CA . ARG A 1 123 ? -0.937 34.969 18.308 1.00 36.77 120 ARG A CA 1
ATOM 722 C C . ARG A 1 123 ? -0.255 33.681 17.854 1.00 33.45 120 ARG A C 1
ATOM 723 O O . ARG A 1 123 ? -0.625 32.590 18.287 1.00 34.50 120 ARG A O 1
ATOM 731 N N . ALA A 1 124 ? 0.765 33.812 17.013 1.00 25.46 121 ALA A N 1
ATOM 732 C CA . ALA A 1 124 ? 1.578 32.662 16.631 1.00 25.44 121 ALA A CA 1
ATOM 733 C C . ALA A 1 124 ? 2.398 32.165 17.817 1.00 32.55 121 ALA A C 1
ATOM 734 O O . ALA A 1 124 ? 2.605 30.965 17.979 1.00 29.81 121 ALA A O 1
ATOM 736 N N . GLU A 1 125 ? 2.871 33.097 18.638 1.00 26.92 122 GLU A N 1
ATOM 737 C CA . GLU A 1 125 ? 3.622 32.750 19.839 1.00 28.22 122 GLU A CA 1
ATOM 738 C C . GLU A 1 125 ? 2.736 32.004 20.835 1.00 40.26 122 GLU A C 1
ATOM 739 O O . GLU A 1 125 ? 3.148 30.988 21.401 1.00 48.55 122 GLU A O 1
ATOM 745 N N . VAL A 1 126 ? 1.515 32.501 21.031 1.00 33.58 123 VAL A N 1
ATOM 746 C CA . VAL A 1 126 ? 0.556 31.860 21.932 1.00 30.13 123 VAL A CA 1
ATOM 747 C C . VAL A 1 126 ? 0.195 30.450 21.466 1.00 29.86 123 VAL A C 1
ATOM 748 O O . VAL A 1 126 ? 0.034 29.542 22.282 1.00 35.67 123 VAL A O 1
ATOM 752 N N . ASP A 1 127 ? 0.074 30.265 20.153 1.00 29.39 124 ASP A N 1
ATOM 753 C CA . ASP A 1 127 ? -0.332 28.971 19.597 1.00 28.80 124 ASP A CA 1
ATOM 754 C C . ASP A 1 127 ? 0.855 28.036 19.420 1.00 29.10 124 ASP A C 1
ATOM 755 O O . ASP A 1 127 ? 0.695 26.901 18.981 1.00 34.63 124 ASP A O 1
ATOM 760 N N . LYS A 1 128 ? 2.041 28.530 19.757 1.00 37.52 125 LYS A N 1
ATOM 761 C CA . LYS A 1 128 ? 3.294 27.800 19.562 1.00 38.91 125 LYS A CA 1
ATOM 762 C C . LYS A 1 128 ? 3.440 27.285 18.122 1.00 37.55 125 LYS A C 1
ATOM 763 O O . LYS A 1 128 ? 3.703 26.099 17.882 1.00 34.24 125 LYS A O 1
ATOM 769 N N . ILE A 1 129 ? 3.269 28.198 17.170 1.00 28.14 126 ILE A N 1
ATOM 770 C CA . ILE A 1 129 ? 3.459 27.891 15.761 1.00 37.20 126 ILE A CA 1
ATOM 771 C C . ILE A 1 129 ? 4.497 28.826 15.140 1.00 34.21 126 ILE A C 1
ATOM 772 O O . ILE A 1 129 ? 4.305 30.039 15.096 1.00 27.51 126 ILE A O 1
ATOM 777 N N . PRO A 1 130 ? 5.610 28.254 14.661 1.00 27.92 127 PRO A N 1
ATOM 778 C CA . PRO A 1 130 ? 6.695 29.055 14.091 1.00 27.59 127 PRO A CA 1
ATOM 779 C C . PRO A 1 130 ? 6.263 29.759 12.813 1.00 36.17 127 PRO A C 1
ATOM 780 O O . PRO A 1 130 ? 5.764 29.112 11.895 1.00 26.87 127 PRO A O 1
ATOM 784 N N . LEU A 1 131 ? 6.432 31.075 12.770 1.00 29.57 128 LEU A N 1
ATOM 785 C CA . LEU A 1 131 ? 6.205 31.822 11.546 1.00 25.05 128 LEU A CA 1
ATOM 786 C C . LEU A 1 131 ? 7.518 31.952 10.808 1.00 27.06 128 LEU A C 1
ATOM 787 O O . LEU A 1 131 ? 8.503 32.425 11.368 1.00 27.03 128 LEU A O 1
ATOM 792 N N . ILE A 1 132 ? 7.535 31.519 9.556 1.00 27.58 129 ILE A N 1
ATOM 793 C CA . ILE A 1 132 ? 8.695 31.722 8.706 1.00 26.35 129 ILE A CA 1
ATOM 794 C C . ILE A 1 132 ? 8.413 32.840 7.712 1.00 25.70 129 ILE A C 1
ATOM 795 O O . ILE A 1 132 ? 7.460 32.768 6.936 1.00 26.39 129 ILE A O 1
ATOM 800 N N . THR A 1 133 ? 9.250 33.865 7.746 1.00 39.40 130 THR A N 1
ATOM 801 C CA . THR A 1 133 ? 9.266 34.904 6.719 1.00 25.05 130 THR A CA 1
ATOM 802 C C . THR A 1 133 ? 10.647 34.986 6.093 1.00 31.43 130 THR A C 1
ATOM 803 O O . THR A 1 133 ? 11.560 35.539 6.656 1.00 29.23 130 THR A O 1
ATOM 807 N N . LEU A 1 134 ? 10.777 34.488 4.880 1.00 28.12 131 LEU A N 1
ATOM 808 C CA . LEU A 1 134 ? 12.076 34.434 4.243 1.00 34.34 131 LEU A CA 1
ATOM 809 C C . LEU A 1 134 ? 12.370 35.766 3.585 1.00 33.86 131 LEU A C 1
ATOM 810 O O . LEU A 1 134 ? 11.633 36.220 2.745 1.00 40.61 131 LEU A O 1
ATOM 815 N N . GLY A 1 135 ? 13.454 36.393 3.997 1.00 33.08 132 GLY A N 1
ATOM 816 C CA . GLY A 1 135 ? 13.849 37.692 3.491 1.00 27.07 132 GLY A CA 1
ATOM 817 C C . GLY A 1 135 ? 12.921 38.858 3.770 1.00 31.29 132 GLY A C 1
ATOM 818 O O . GLY A 1 135 ? 12.889 39.811 3.030 1.00 26.95 132 GLY A O 1
ATOM 819 N N . TYR A 1 136 ? 12.163 38.784 4.839 1.00 25.10 133 TYR A N 1
ATOM 820 C CA . TYR A 1 136 ? 11.231 39.835 5.175 1.00 28.33 133 TYR A CA 1
ATOM 821 C C . TYR A 1 136 ? 10.814 39.693 6.623 1.00 25.04 133 TYR A C 1
ATOM 822 O O . TYR A 1 136 ? 11.329 38.865 7.302 1.00 24.01 133 TYR A O 1
ATOM 831 N N . GLY A 1 137 ? 9.946 40.558 7.103 1.00 23.35 134 GLY A N 1
ATOM 832 C CA . GLY A 1 137 ? 9.439 40.442 8.458 1.00 23.13 134 GLY A CA 1
ATOM 833 C C . GLY A 1 137 ? 10.224 41.247 9.479 1.00 32.36 134 GLY A C 1
ATOM 834 O O . GLY A 1 137 ? 11.031 42.106 9.116 1.00 39.44 134 GLY A O 1
ATOM 835 N N . ARG A 1 138 ? 9.982 40.976 10.759 1.00 29.55 135 ARG A N 1
ATOM 836 C CA . ARG A 1 138 ? 10.611 41.729 11.838 1.00 27.69 135 ARG A CA 1
ATOM 837 C C . ARG A 1 138 ? 12.096 41.410 11.969 1.00 28.71 135 ARG A C 1
ATOM 838 O O . ARG A 1 138 ? 12.465 40.276 12.271 1.00 31.31 135 ARG A O 1
ATOM 846 N N . THR A 1 139 ? 12.952 42.405 11.764 1.00 25.13 136 THR A N 1
ATOM 847 C CA . THR A 1 139 ? 14.385 42.159 11.868 1.00 25.84 136 THR A CA 1
ATOM 848 C C . THR A 1 139 ? 14.776 41.804 13.307 1.00 27.76 136 THR A C 1
ATOM 849 O O . THR A 1 139 ? 15.656 40.977 13.529 1.00 27.52 136 THR A O 1
ATOM 853 N N . GLU A 1 140 ? 14.103 42.401 14.284 1.00 27.24 137 GLU A N 1
ATOM 854 C CA . GLU A 1 140 ? 14.418 42.116 15.678 1.00 28.54 137 GLU A CA 1
ATOM 855 C C . GLU A 1 140 ? 14.046 40.682 16.062 1.00 28.48 137 GLU A C 1
ATOM 856 O O . GLU A 1 140 ? 14.457 40.193 17.109 1.00 29.73 137 GLU A O 1
ATOM 862 N N . ALA A 1 141 ? 13.291 39.997 15.209 1.00 27.27 138 ALA A N 1
ATOM 863 C CA . ALA A 1 141 ? 12.957 38.602 15.469 1.00 27.33 138 ALA A CA 1
ATOM 864 C C . ALA A 1 141 ? 14.158 37.699 15.186 1.00 32.41 138 ALA A C 1
ATOM 865 O O . ALA A 1 141 ? 14.071 36.475 15.315 1.00 31.48 138 ALA A O 1
ATOM 867 N N . THR A 1 142 ? 15.277 38.303 14.800 1.00 28.43 139 THR A N 1
ATOM 868 C CA . THR A 1 142 ? 16.540 37.581 14.739 1.00 29.58 139 THR A CA 1
ATOM 869 C C . THR A 1 142 ? 16.864 37.031 16.128 1.00 31.13 139 THR A C 1
ATOM 870 O O . THR A 1 142 ? 17.361 35.910 16.267 1.00 35.37 139 THR A O 1
ATOM 874 N N . ASP A 1 143 ? 16.570 37.830 17.152 1.00 23.45 140 ASP A N 1
ATOM 875 C CA . ASP A 1 143 ? 16.771 37.425 18.539 1.00 25.09 140 ASP A CA 1
ATOM 876 C C . ASP A 1 143 ? 15.625 36.526 18.993 1.00 30.03 140 ASP A C 1
ATOM 877 O O . ASP A 1 143 ? 14.600 37.003 19.480 1.00 28.98 140 ASP A O 1
ATOM 882 N N . GLY A 1 144 ? 15.808 35.220 18.846 1.00 30.43 141 GLY A N 1
ATOM 883 C CA . GLY A 1 144 ? 14.776 34.271 19.216 1.00 30.25 141 GLY A CA 1
ATOM 884 C C . GLY A 1 144 ? 14.530 34.138 20.707 1.00 30.85 141 GLY A C 1
ATOM 885 O O . GLY A 1 144 ? 13.640 33.394 21.116 1.00 28.96 141 GLY A O 1
ATOM 886 N N . THR A 1 145 ? 15.303 34.844 21.530 1.00 28.77 142 THR A N 1
ATOM 887 C CA . THR A 1 145 ? 15.040 34.834 22.968 1.00 36.70 142 THR A CA 1
ATOM 888 C C . THR A 1 145 ? 13.837 35.717 23.260 1.00 33.75 142 THR A C 1
ATOM 889 O O . THR A 1 145 ? 13.184 35.571 24.293 1.00 31.61 142 THR A O 1
ATOM 893 N N . VAL A 1 146 ? 13.553 36.636 22.342 1.00 30.23 143 VAL A N 1
ATOM 894 C CA . VAL A 1 146 ? 12.407 37.530 22.482 1.00 31.80 143 VAL A CA 1
ATOM 895 C C . VAL A 1 146 ? 11.299 37.097 21.525 1.00 24.50 143 VAL A C 1
ATOM 896 O O . VAL A 1 146 ? 10.116 37.305 21.790 1.00 24.21 143 VAL A O 1
ATOM 900 N N . PHE A 1 147 ? 11.691 36.452 20.428 1.00 35.16 144 PHE A N 1
ATOM 901 C CA . PHE A 1 147 ? 10.737 35.981 19.424 1.00 30.53 144 PHE A CA 1
ATOM 902 C C . PHE A 1 147 ? 10.819 34.474 19.186 1.00 27.40 144 PHE A C 1
ATOM 903 O O . PHE A 1 147 ? 11.276 34.040 18.133 1.00 27.13 144 PHE A O 1
ATOM 911 N N . PRO A 1 148 ? 10.341 33.677 20.154 1.00 28.23 145 PRO A N 1
ATOM 912 C CA . PRO A 1 148 ? 10.444 32.215 20.107 1.00 28.50 145 PRO A CA 1
ATOM 913 C C . PRO A 1 148 ? 9.877 31.597 18.831 1.00 26.75 145 PRO A C 1
ATOM 914 O O . PRO A 1 148 ? 10.460 30.644 18.318 1.00 27.97 145 PRO A O 1
ATOM 918 N N . TYR A 1 149 ? 8.769 32.130 18.324 1.00 25.69 146 TYR A N 1
ATOM 919 C CA . TYR A 1 149 ? 8.090 31.516 17.187 1.00 26.05 146 TYR A CA 1
ATOM 920 C C . TYR A 1 149 ? 8.015 32.410 15.945 1.00 27.57 146 TYR A C 1
ATOM 921 O O . TYR A 1 149 ? 7.144 32.241 15.096 1.00 25.17 146 TYR A O 1
ATOM 930 N N . ASN A 1 150 ? 8.950 33.346 15.837 1.00 23.87 147 ASN A N 1
ATOM 931 C CA . ASN A 1 150 ? 9.055 34.198 14.657 1.00 28.24 147 ASN A CA 1
ATOM 932 C C . ASN A 1 150 ? 10.445 34.067 14.027 1.00 28.17 147 ASN A C 1
ATOM 933 O O . ASN A 1 150 ? 11.453 34.329 14.684 1.00 23.02 147 ASN A O 1
ATOM 938 N N . PHE A 1 151 ? 10.495 33.661 12.759 1.00 23.60 148 PHE A N 1
ATOM 939 C CA . PHE A 1 151 ? 11.765 33.371 12.091 1.00 24.22 148 PHE A CA 1
ATOM 940 C C . PHE A 1 151 ? 11.964 34.136 10.777 1.00 26.48 148 PHE A C 1
ATOM 941 O O . PHE A 1 151 ? 11.537 33.674 9.716 1.00 26.74 148 PHE A O 1
ATOM 949 N N . PRO A 1 152 ? 12.651 35.263 10.820 1.00 22.16 149 PRO A N 1
ATOM 950 C CA . PRO A 1 152 ? 12.971 35.974 9.586 1.00 26.53 149 PRO A CA 1
ATOM 951 C C . PRO A 1 152 ? 14.219 35.358 8.956 1.00 24.03 149 PRO A C 1
ATOM 952 O O . PRO A 1 152 ? 15.303 35.884 9.040 1.00 26.64 149 PRO A O 1
ATOM 956 N N . VAL A 1 153 ? 14.028 34.203 8.348 1.00 26.38 150 VAL A N 1
ATOM 957 C CA . VAL A 1 153 ? 15.109 33.345 7.898 1.00 29.35 150 VAL A CA 1
ATOM 958 C C . VAL A 1 153 ? 15.943 33.807 6.711 1.00 38.38 150 VAL A C 1
ATOM 959 O O . VAL A 1 153 ? 15.438 34.366 5.753 1.00 35.79 150 VAL A O 1
ATOM 971 N N . LEU A 1 155 ? 17.848 36.074 5.353 1.00 24.24 152 LEU A N 1
ATOM 972 C CA . LEU A 1 155 ? 18.299 37.431 5.222 1.00 22.52 152 LEU A CA 1
ATOM 973 C C . LEU A 1 155 ? 17.358 38.448 5.807 1.00 24.48 152 LEU A C 1
ATOM 974 O O . LEU A 1 155 ? 16.264 38.596 5.344 1.00 29.32 152 LEU A O 1
ATOM 979 N N . THR A 1 156 ? 17.818 39.197 6.782 1.00 19.67 153 THR A N 1
ATOM 980 C CA . THR A 1 156 ? 17.095 40.365 7.236 1.00 18.13 153 THR A CA 1
ATOM 981 C C . THR A 1 156 ? 17.610 41.597 6.523 1.00 17.21 153 THR A C 1
ATOM 982 O O . THR A 1 156 ? 18.716 41.618 6.041 1.00 24.08 153 THR A O 1
ATOM 986 N N . PHE A 1 157 ? 16.794 42.627 6.475 1.00 19.66 154 PHE A N 1
ATOM 987 C CA . PHE A 1 157 ? 17.199 43.888 5.868 1.00 18.07 154 PHE A CA 1
ATOM 988 C C . PHE A 1 157 ? 18.430 44.495 6.540 1.00 22.35 154 PHE A C 1
ATOM 989 O O . PHE A 1 157 ? 19.195 45.221 5.900 1.00 16.11 154 PHE A O 1
ATOM 997 N N . TYR A 1 158 ? 18.642 44.191 7.818 1.00 17.13 155 TYR A N 1
ATOM 998 C CA . TYR A 1 158 ? 19.854 44.659 8.489 1.00 25.32 155 TYR A CA 1
ATOM 999 C C . TYR A 1 158 ? 21.078 43.994 7.872 1.00 24.98 155 TYR A C 1
ATOM 1000 O O . TYR A 1 158 ? 22.038 44.669 7.505 1.00 24.96 155 TYR A O 1
ATOM 1009 N N . SER A 1 159 ? 21.041 42.669 7.753 1.00 25.88 156 SER A N 1
ATOM 1010 C CA . SER A 1 159 ? 22.131 41.939 7.113 1.00 25.30 156 SER A CA 1
ATOM 1011 C C . SER A 1 159 ? 22.302 42.349 5.655 1.00 18.99 156 SER A C 1
ATOM 1012 O O . SER A 1 159 ? 23.417 42.406 5.154 1.00 23.36 156 SER A O 1
ATOM 1015 N N . GLU A 1 160 ? 21.188 42.621 4.980 1.00 29.17 157 GLU A N 1
ATOM 1016 C CA . GLU A 1 160 ? 21.229 43.002 3.575 1.00 27.42 157 GLU A CA 1
ATOM 1017 C C . GLU A 1 160 ? 22.049 44.273 3.400 1.00 21.02 157 GLU A C 1
ATOM 1018 O O . GLU A 1 160 ? 22.851 44.378 2.472 1.00 22.27 157 GLU A O 1
ATOM 1024 N N . ALA A 1 161 ? 21.852 45.226 4.306 1.00 24.01 158 ALA A N 1
ATOM 1025 C CA . ALA A 1 161 ? 22.624 46.459 4.299 1.00 18.00 158 ALA A CA 1
ATOM 1026 C C . ALA A 1 161 ? 24.108 46.141 4.367 1.00 20.95 158 ALA A C 1
ATOM 1027 O O . ALA A 1 161 ? 24.895 46.662 3.577 1.00 26.09 158 ALA A O 1
ATOM 1029 N N . SER A 1 162 ? 24.482 45.268 5.298 1.00 19.81 159 SER A N 1
ATOM 1030 C CA . SER A 1 162 ? 25.882 44.888 5.452 1.00 24.03 159 SER A CA 1
ATOM 1031 C C . SER A 1 162 ? 26.452 44.249 4.184 1.00 20.68 159 SER A C 1
ATOM 1032 O O . SER A 1 162 ? 27.530 44.626 3.742 1.00 21.41 159 SER A O 1
ATOM 1035 N N . THR A 1 163 ? 25.731 43.290 3.604 1.00 20.87 160 THR A N 1
ATOM 1036 C CA . THR A 1 163 ? 26.184 42.646 2.367 1.00 29.33 160 THR A CA 1
ATOM 1037 C C . THR A 1 163 ? 26.281 43.651 1.220 1.00 21.10 160 THR A C 1
ATOM 1038 O O . THR A 1 163 ? 27.196 43.577 0.398 1.00 22.21 160 THR A O 1
ATOM 1042 N N . LEU A 1 164 ? 25.331 44.582 1.164 1.00 19.26 161 LEU A N 1
ATOM 1043 C CA . LEU A 1 164 ? 25.359 45.647 0.168 1.00 18.38 161 LEU A CA 1
ATOM 1044 C C . LEU A 1 164 ? 26.669 46.422 0.285 1.00 30.53 161 LEU A C 1
ATOM 1045 O O . LEU A 1 164 ? 27.368 46.624 -0.706 1.00 27.87 161 LEU A O 1
ATOM 1050 N N . VAL A 1 165 ? 27.006 46.833 1.503 1.00 18.56 162 VAL A N 1
ATOM 1051 C CA . VAL A 1 165 ? 28.234 47.580 1.754 1.00 24.21 162 VAL A CA 1
ATOM 1052 C C . VAL A 1 165 ? 29.475 46.724 1.478 1.00 21.26 162 VAL A C 1
ATOM 1053 O O . VAL A 1 165 ? 30.461 47.198 0.913 1.00 21.93 162 VAL A O 1
ATOM 1057 N N . ASN A 1 166 ? 29.414 45.452 1.849 1.00 22.50 163 ASN A N 1
ATOM 1058 C CA . ASN A 1 166 ? 30.547 44.561 1.644 1.00 24.95 163 ASN A CA 1
ATOM 1059 C C . ASN A 1 166 ? 30.827 44.311 0.166 1.00 30.67 163 ASN A C 1
ATOM 1060 O O . ASN A 1 166 ? 31.981 44.123 -0.232 1.00 27.46 163 ASN A O 1
ATOM 1065 N N . TYR A 1 167 ? 29.775 44.315 -0.646 1.00 24.30 164 TYR A N 1
ATOM 1066 C CA . TYR A 1 167 ? 29.947 44.168 -2.082 1.00 25.02 164 TYR A CA 1
ATOM 1067 C C . TYR A 1 167 ? 30.542 45.437 -2.684 1.00 33.94 164 TYR A C 1
ATOM 1068 O O . TYR A 1 167 ? 31.424 45.362 -3.540 1.00 35.63 164 TYR A O 1
ATOM 1077 N N . ILE A 1 168 ? 30.056 46.594 -2.235 1.00 22.15 165 ILE A N 1
ATOM 1078 C CA . ILE A 1 168 ? 30.618 47.878 -2.648 1.00 21.46 165 ILE A CA 1
ATOM 1079 C C . ILE A 1 168 ? 32.125 47.894 -2.387 1.00 23.18 165 ILE A C 1
ATOM 1080 O O . ILE A 1 168 ? 32.914 48.253 -3.263 1.00 23.89 165 ILE A O 1
ATOM 1085 N N . ALA A 1 169 ? 32.506 47.500 -1.173 1.00 24.09 166 ALA A N 1
ATOM 1086 C CA . ALA A 1 169 ? 33.903 47.473 -0.745 1.00 26.19 166 ALA A CA 1
ATOM 1087 C C . ALA A 1 169 ? 34.734 46.535 -1.612 1.00 28.51 166 ALA A C 1
ATOM 1088 O O . ALA A 1 169 ? 35.881 46.828 -1.943 1.00 30.03 166 ALA A O 1
ATOM 1090 N N . GLN A 1 170 ? 34.144 45.402 -1.974 1.00 29.06 167 GLN A N 1
ATOM 1091 C CA . GLN A 1 170 ? 34.795 44.447 -2.859 1.00 31.58 167 GLN A CA 1
ATOM 1092 C C . GLN A 1 170 ? 35.012 45.098 -4.225 1.00 35.42 167 GLN A C 1
ATOM 1093 O O . GLN A 1 170 ? 36.049 44.911 -4.858 1.00 35.64 167 GLN A O 1
ATOM 1099 N N . ARG A 1 171 ? 34.036 45.892 -4.652 1.00 30.68 168 ARG A N 1
ATOM 1100 C CA . ARG A 1 171 ? 34.103 46.593 -5.931 1.00 28.22 168 ARG A CA 1
ATOM 1101 C C . ARG A 1 171 ? 35.054 47.787 -5.921 1.00 46.24 168 ARG A C 1
ATOM 1102 O O . ARG A 1 171 ? 35.604 48.150 -6.962 1.00 51.39 168 ARG A O 1
ATOM 1110 N N . GLU A 1 172 ? 35.239 48.402 -4.755 1.00 27.13 169 GLU A N 1
ATOM 1111 C CA . GLU A 1 172 ? 36.102 49.575 -4.638 1.00 27.06 169 GLU A CA 1
ATOM 1112 C C . GLU A 1 172 ? 37.553 49.208 -4.325 1.00 35.53 169 GLU A C 1
ATOM 1113 O O . GLU A 1 172 ? 38.431 50.061 -4.376 1.00 41.06 169 GLU A O 1
ATOM 1119 N N . GLY A 1 173 ? 37.796 47.945 -3.992 1.00 35.40 170 GLY A N 1
ATOM 1120 C CA . GLY A 1 173 ? 39.144 47.472 -3.733 1.00 35.02 170 GLY A CA 1
ATOM 1121 C C . GLY A 1 173 ? 39.507 47.317 -2.268 1.00 43.58 170 GLY A C 1
ATOM 1122 O O . GLY A 1 173 ? 40.681 47.181 -1.924 1.00 48.44 170 GLY A O 1
ATOM 1123 N N . GLY A 1 174 ? 38.502 47.327 -1.401 1.00 34.36 171 GLY A N 1
ATOM 1124 C CA . GLY A 1 174 ? 38.734 47.150 0.021 1.00 39.26 171 GLY A CA 1
ATOM 1125 C C . GLY A 1 174 ? 37.973 48.159 0.854 1.00 39.51 171 GLY A C 1
ATOM 1126 O O . GLY A 1 174 ? 37.552 49.200 0.352 1.00 36.11 171 GLY A O 1
ATOM 1127 N N . PHE A 1 175 ? 37.802 47.851 2.134 1.00 44.86 172 PHE A N 1
ATOM 1128 C CA . PHE A 1 175 ? 37.026 48.699 3.031 1.00 40.03 172 PHE A CA 1
ATOM 1129 C C . PHE A 1 175 ? 37.665 50.074 3.232 1.00 39.61 172 PHE A C 1
ATOM 1130 O O . PHE A 1 175 ? 36.978 51.043 3.556 1.00 38.75 172 PHE A O 1
ATOM 1138 N N . ASP A 1 176 ? 38.978 50.154 3.030 1.00 34.92 173 ASP A N 1
ATOM 1139 C CA . ASP A 1 176 ? 39.701 51.421 3.117 1.00 41.13 173 ASP A CA 1
ATOM 1140 C C . ASP A 1 176 ? 39.213 52.407 2.067 1.00 36.77 173 ASP A C 1
ATOM 1141 O O . ASP A 1 176 ? 39.165 53.613 2.307 1.00 37.97 173 ASP A O 1
ATOM 1146 N N . ARG A 1 177 ? 38.852 51.874 0.904 1.00 31.67 174 ARG A N 1
ATOM 1147 C CA . ARG A 1 177 ? 38.399 52.675 -0.228 1.00 36.99 174 ARG A CA 1
ATOM 1148 C C . ARG A 1 177 ? 36.992 53.256 -0.063 1.00 34.54 174 ARG A C 1
ATOM 1149 O O . ARG A 1 177 ? 36.566 54.058 -0.881 1.00 41.91 174 ARG A O 1
ATOM 1157 N N . LEU A 1 178 ? 36.263 52.840 0.971 1.00 34.86 175 LEU A N 1
ATOM 1158 C CA . LEU A 1 178 ? 34.914 53.361 1.192 1.00 28.31 175 LEU A CA 1
ATOM 1159 C C . LEU A 1 178 ? 34.970 54.793 1.711 1.00 32.04 175 LEU A C 1
ATOM 1160 O O . LEU A 1 178 ? 34.077 55.601 1.436 1.00 2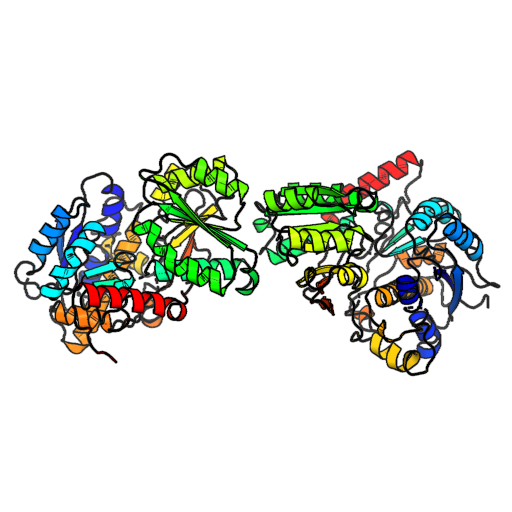2.39 175 LEU A O 1
ATOM 1165 N N . LYS A 1 179 ? 36.016 55.095 2.474 1.00 26.27 176 LYS A N 1
ATOM 1166 C CA . LYS A 1 179 ? 36.264 56.462 2.908 1.00 37.82 176 LYS A CA 1
ATOM 1167 C C . LYS A 1 179 ? 36.341 57.354 1.677 1.00 35.69 176 LYS A C 1
ATOM 1168 O O . LYS A 1 179 ? 37.102 57.076 0.751 1.00 54.01 176 LYS A O 1
ATOM 1174 N N . GLY A 1 180 ? 35.533 58.406 1.649 1.00 31.03 177 GLY A N 1
ATOM 1175 C CA . GLY A 1 180 ? 35.519 59.293 0.498 1.00 31.98 177 GLY A CA 1
ATOM 1176 C C . GLY A 1 180 ? 34.540 58.906 -0.603 1.00 32.10 177 GLY A C 1
ATOM 1177 O O . GLY A 1 180 ? 34.519 59.523 -1.672 1.00 36.61 177 GLY A O 1
ATOM 1178 N N . LYS A 1 181 ? 33.730 57.882 -0.352 1.00 20.60 178 LYS A N 1
ATOM 1179 C CA . LYS A 1 181 ? 32.726 57.456 -1.315 1.00 23.29 178 LYS A CA 1
ATOM 1180 C C . LYS A 1 181 ? 31.342 57.924 -0.895 1.00 18.35 178 LYS A C 1
ATOM 1181 O O . LYS A 1 181 ? 31.093 58.168 0.284 1.00 21.94 178 LYS A O 1
ATOM 1187 N N . LYS A 1 182 ? 30.446 58.056 -1.866 1.00 25.30 179 LYS A N 1
ATOM 1188 C CA . LYS A 1 182 ? 29.057 58.384 -1.571 1.00 15.76 179 LYS A CA 1
ATOM 1189 C C . LYS A 1 182 ? 28.158 57.218 -1.938 1.00 14.98 179 LYS A C 1
ATOM 1190 O O . LYS A 1 182 ? 28.258 56.660 -3.036 1.00 16.14 179 LYS A O 1
ATOM 1196 N N . ILE A 1 183 ? 27.284 56.850 -1.011 1.00 14.68 180 ILE A N 1
ATOM 1197 C CA . ILE A 1 183 ? 26.316 55.805 -1.257 1.00 14.11 180 ILE A CA 1
ATOM 1198 C C . ILE A 1 183 ? 24.930 56.342 -0.948 1.00 14.28 180 ILE A C 1
ATOM 1199 O O . ILE A 1 183 ? 24.633 56.682 0.194 1.00 13.86 180 ILE A O 1
ATOM 1204 N N . ALA A 1 184 ? 24.090 56.438 -1.974 1.00 13.71 181 ALA A N 1
ATOM 1205 C CA . ALA A 1 184 ? 22.739 56.954 -1.794 1.00 13.41 181 ALA A CA 1
ATOM 1206 C C . ALA A 1 184 ? 21.738 55.808 -1.709 1.00 13.23 181 ALA A C 1
ATOM 1207 O O . ALA A 1 184 ? 21.753 54.893 -2.533 1.00 20.83 181 ALA A O 1
ATOM 1209 N N . THR A 1 185 ? 20.869 55.866 -0.707 1.00 13.35 182 THR A N 1
ATOM 1210 C CA . THR A 1 185 ? 19.800 54.894 -0.593 1.00 13.21 182 THR A CA 1
ATOM 1211 C C . THR A 1 185 ? 18.480 55.559 -0.964 1.00 15.96 182 THR A C 1
ATOM 1212 O O . THR A 1 185 ? 18.027 56.500 -0.297 1.00 16.06 182 THR A O 1
ATOM 1216 N N . LEU A 1 186 ? 17.892 55.080 -2.056 1.00 14.21 183 LEU A N 1
ATOM 1217 C CA . LEU A 1 186 ? 16.589 55.533 -2.516 1.00 15.19 183 LEU A CA 1
ATOM 1218 C C . LEU A 1 186 ? 15.520 54.544 -2.054 1.00 19.03 183 LEU A C 1
ATOM 1219 O O . LEU A 1 186 ? 15.423 53.438 -2.591 1.00 15.70 183 LEU A O 1
ATOM 1224 N N . TYR A 1 187 ? 14.732 54.924 -1.051 1.00 15.72 184 TYR A N 1
ATOM 1225 C CA . TYR A 1 187 ? 13.835 53.954 -0.422 1.00 15.90 184 TYR A CA 1
ATOM 1226 C C . TYR A 1 187 ? 12.371 54.373 -0.433 1.00 26.19 184 TYR A C 1
ATOM 1227 O O . TYR A 1 187 ? 12.032 55.540 -0.199 1.00 18.02 184 TYR A O 1
ATOM 1236 N N . HIS A 1 188 ? 11.517 53.396 -0.717 1.00 18.00 185 HIS A N 1
ATOM 1237 C CA . HIS A 1 188 ? 10.078 53.526 -0.561 1.00 19.54 185 HIS A CA 1
ATOM 1238 C C . HIS A 1 188 ? 9.796 53.980 0.857 1.00 21.34 185 HIS A C 1
ATOM 1239 O O . HIS A 1 188 ? 10.262 53.363 1.808 1.00 18.14 185 HIS A O 1
ATOM 1246 N N . ASP A 1 189 ? 9.066 55.078 1.009 1.00 24.73 186 ASP A N 1
ATOM 1247 C CA . ASP A 1 189 ? 8.817 55.604 2.345 1.00 38.29 186 ASP A CA 1
ATOM 1248 C C . ASP A 1 189 ? 7.794 54.720 3.057 1.00 31.47 186 ASP A C 1
ATOM 1249 O O . ASP A 1 189 ? 6.589 54.950 2.990 1.00 45.57 186 ASP A O 1
ATOM 1254 N N . SER A 1 190 ? 8.308 53.698 3.730 1.00 19.91 187 SER A N 1
ATOM 1255 C CA . SER A 1 190 ? 7.497 52.710 4.435 1.00 27.62 187 SER A CA 1
ATOM 1256 C C . SER A 1 190 ? 8.398 52.002 5.438 1.00 26.94 187 SER A C 1
ATOM 1257 O O . SER A 1 190 ? 9.604 52.246 5.454 1.00 28.75 187 SER A O 1
ATOM 1260 N N . ALA A 1 191 ? 7.825 51.142 6.277 1.00 23.96 188 ALA A N 1
ATOM 1261 C CA . ALA A 1 191 ? 8.620 50.390 7.242 1.00 32.15 188 ALA A CA 1
ATOM 1262 C C . ALA A 1 191 ? 9.681 49.590 6.504 1.00 37.88 188 ALA A C 1
ATOM 1263 O O . ALA A 1 191 ? 10.830 49.512 6.943 1.00 33.60 188 ALA A O 1
ATOM 1265 N N . TYR A 1 192 ? 9.285 49.012 5.375 1.00 33.13 189 TYR A N 1
ATOM 1266 C CA . TYR A 1 192 ? 10.208 48.291 4.503 1.00 33.90 189 TYR A CA 1
ATOM 1267 C C . TYR A 1 192 ? 11.388 49.155 4.064 1.00 19.36 189 TYR A C 1
ATOM 1268 O O . TYR A 1 192 ? 12.521 48.687 4.053 1.00 21.29 189 TYR A O 1
ATOM 1277 N N . GLY A 1 193 ? 11.121 50.405 3.700 1.00 18.54 190 GLY A N 1
ATOM 1278 C CA . GLY A 1 193 ? 12.166 51.273 3.183 1.00 16.76 190 GLY A CA 1
ATOM 1279 C C . GLY A 1 193 ? 13.027 51.892 4.272 1.00 21.49 190 GLY A C 1
ATOM 1280 O O . GLY A 1 193 ? 14.209 52.167 4.066 1.00 18.02 190 GLY A O 1
ATOM 1281 N N . ARG A 1 194 ? 12.430 52.104 5.439 1.00 17.22 191 ARG A N 1
ATOM 1282 C CA . ARG A 1 194 ? 13.122 52.730 6.556 1.00 23.43 191 ARG A CA 1
ATOM 1283 C C . ARG A 1 194 ? 13.974 51.745 7.369 1.00 25.59 191 ARG A C 1
ATOM 1284 O O . ARG A 1 194 ? 14.773 52.172 8.206 1.00 27.38 191 ARG A O 1
ATOM 1292 N N . GLU A 1 195 ? 13.814 50.444 7.120 1.00 18.10 192 GLU A N 1
ATOM 1293 C CA . GLU A 1 195 ? 14.487 49.421 7.925 1.00 19.08 192 GLU A CA 1
ATOM 1294 C C . GLU A 1 195 ? 15.999 49.539 7.879 1.00 27.32 192 GLU A C 1
ATOM 1295 O O . GLU A 1 195 ? 16.667 49.233 8.860 1.00 29.94 192 GLU A O 1
ATOM 1301 N N . THR A 1 196 ? 16.537 49.986 6.746 1.00 16.39 193 THR A N 1
ATOM 1302 C CA . THR A 1 196 ? 17.985 50.023 6.572 1.00 15.68 193 THR A CA 1
ATOM 1303 C C . THR A 1 196 ? 18.614 51.314 7.089 1.00 15.29 193 THR A C 1
ATOM 1304 O O . THR A 1 196 ? 19.825 51.494 6.975 1.00 17.87 193 THR A O 1
ATOM 1308 N N . LEU A 1 197 ? 17.805 52.204 7.659 1.00 15.80 194 LEU A N 1
ATOM 1309 C CA . LEU A 1 197 ? 18.325 53.465 8.201 1.00 20.86 194 LEU A CA 1
ATOM 1310 C C . LEU A 1 197 ? 19.351 53.233 9.306 1.00 21.82 194 LEU A C 1
ATOM 1311 O O . LEU A 1 197 ? 20.456 53.774 9.260 1.00 17.38 194 LEU A O 1
ATOM 1316 N N . GLY A 1 198 ? 18.981 52.430 10.297 1.00 26.18 195 GLY A N 1
ATOM 1317 C CA . GLY A 1 198 ? 19.889 52.079 11.375 1.00 20.80 195 GLY A CA 1
ATOM 1318 C C . GLY A 1 198 ? 21.224 51.502 10.932 1.00 21.87 195 GLY A C 1
ATOM 1319 O O . GLY A 1 198 ? 22.278 52.097 11.193 1.00 22.74 195 GLY A O 1
ATOM 1320 N N . PRO A 1 199 ? 21.195 50.344 10.253 1.00 22.65 196 PRO A N 1
ATOM 1321 C CA . PRO A 1 199 ? 22.457 49.682 9.895 1.00 19.73 196 PRO A CA 1
ATOM 1322 C C . PRO A 1 199 ? 23.335 50.510 8.954 1.00 19.00 196 PRO A C 1
ATOM 1323 O O . PRO A 1 199 ? 24.560 50.496 9.102 1.00 20.88 196 PRO A O 1
ATOM 1327 N N . LEU A 1 200 ? 22.734 51.230 8.015 1.00 17.24 197 LEU A N 1
ATOM 1328 C CA . LEU A 1 200 ? 23.525 52.037 7.085 1.00 31.56 197 LEU A CA 1
ATOM 1329 C C . LEU A 1 200 ? 24.226 53.178 7.807 1.00 16.35 197 LEU A C 1
ATOM 1330 O O . LEU A 1 200 ? 25.341 53.548 7.450 1.00 23.25 197 LEU A O 1
ATOM 1335 N N . LYS A 1 201 ? 23.584 53.722 8.835 1.00 24.87 198 LYS A N 1
ATOM 1336 C CA . LYS A 1 201 ? 24.196 54.781 9.626 1.00 22.08 198 LYS A CA 1
ATOM 1337 C C . LYS A 1 201 ? 25.405 54.245 10.396 1.00 28.69 198 LYS A C 1
ATOM 1338 O O . LYS A 1 201 ? 26.460 54.887 10.445 1.00 30.50 198 LYS A O 1
ATOM 1344 N N . LEU A 1 202 ? 25.242 53.068 10.995 1.00 21.63 199 LEU A N 1
ATOM 1345 C CA . LEU A 1 202 ? 26.332 52.402 11.697 1.00 23.67 199 LEU A CA 1
ATOM 1346 C C . LEU A 1 202 ? 27.513 52.109 10.763 1.00 33.07 199 LEU A C 1
ATOM 1347 O O . LEU A 1 202 ? 28.655 52.447 11.074 1.00 35.50 199 LEU A O 1
ATOM 1352 N N . LEU A 1 203 ? 27.230 51.490 9.619 1.00 21.09 200 LEU A N 1
ATOM 1353 C CA . LEU A 1 203 ? 28.264 51.156 8.643 1.00 20.78 200 LEU A CA 1
ATOM 1354 C C . LEU A 1 203 ? 28.947 52.408 8.095 1.00 24.26 200 LEU A C 1
ATOM 1355 O O . LEU A 1 203 ? 30.139 52.386 7.783 1.00 23.40 200 LEU A O 1
ATOM 1360 N N . ALA A 1 204 ? 28.203 53.505 7.992 1.00 19.52 201 ALA A N 1
ATOM 1361 C CA . ALA A 1 204 ? 28.782 54.751 7.499 1.00 27.20 201 ALA A CA 1
ATOM 1362 C C . ALA A 1 204 ? 29.724 55.375 8.532 1.00 27.45 201 ALA A C 1
ATOM 1363 O O . ALA A 1 204 ? 30.725 55.992 8.173 1.00 32.50 201 ALA A O 1
ATOM 1365 N N . GLU A 1 205 ? 29.402 55.215 9.811 1.00 23.53 202 GLU A N 1
ATOM 1366 C CA . GLU A 1 205 ? 30.275 55.705 10.874 1.00 35.31 202 GLU A CA 1
ATOM 1367 C C . GLU A 1 205 ? 31.584 54.924 10.916 1.00 32.50 202 GLU A C 1
ATOM 1368 O O . GLU A 1 205 ? 32.650 55.495 11.127 1.00 44.85 202 GLU A O 1
ATOM 1374 N N . LYS A 1 206 ? 31.494 53.613 10.726 1.00 30.92 203 LYS A N 1
ATOM 1375 C CA . LYS A 1 206 ? 32.671 52.762 10.765 1.00 29.03 203 LYS A CA 1
ATOM 1376 C C . LYS A 1 206 ? 33.594 52.969 9.568 1.00 28.44 203 LYS A C 1
ATOM 1377 O O . LYS A 1 206 ? 34.800 53.124 9.732 1.00 30.70 203 LYS A O 1
ATOM 1383 N N . TYR A 1 207 ? 33.032 52.972 8.365 1.00 25.80 204 TYR A N 1
ATOM 1384 C CA . TYR A 1 207 ? 33.859 52.971 7.164 1.00 25.58 204 TYR A CA 1
ATOM 1385 C C . TYR A 1 207 ? 33.980 54.345 6.512 1.00 24.99 204 TYR A C 1
ATOM 1386 O O . TYR A 1 207 ? 34.792 54.542 5.605 1.00 25.43 204 TYR A O 1
ATOM 1395 N N . GLY A 1 208 ? 33.178 55.295 6.978 1.00 24.44 205 GLY A N 1
ATOM 1396 C CA . GLY A 1 208 ? 33.347 56.681 6.584 1.00 24.79 205 GLY A CA 1
ATOM 1397 C C . GLY A 1 208 ? 32.854 57.079 5.204 1.00 33.95 205 GLY A C 1
ATOM 1398 O O . GLY A 1 208 ? 33.292 58.096 4.669 1.00 40.67 205 GLY A O 1
ATOM 1399 N N . PHE A 1 209 ? 31.951 56.300 4.615 1.00 26.50 206 PHE A N 1
ATOM 1400 C CA . PHE A 1 209 ? 31.344 56.733 3.359 1.00 20.99 206 PHE A CA 1
ATOM 1401 C C . PHE A 1 209 ? 30.177 57.675 3.665 1.00 18.47 206 PHE A C 1
ATOM 1402 O O . PHE A 1 209 ? 29.567 57.602 4.721 1.00 18.56 206 PHE A O 1
ATOM 1410 N N . GLU A 1 210 ? 29.878 58.571 2.740 1.00 18.21 207 GLU A N 1
ATOM 1411 C CA . GLU A 1 210 ? 28.762 59.482 2.923 1.00 17.98 207 GLU A CA 1
ATOM 1412 C C . GLU A 1 210 ? 27.444 58.720 2.778 1.00 16.07 207 GLU A C 1
ATOM 1413 O O . GLU A 1 210 ? 27.173 58.106 1.751 1.00 15.16 207 GLU A O 1
ATOM 1419 N N . ASN A 1 211 ? 26.636 58.755 3.828 1.00 25.15 208 ASN A N 1
ATOM 1420 C CA . ASN A 1 211 ? 25.363 58.038 3.872 1.00 15.49 208 ASN A CA 1
ATOM 1421 C C . ASN A 1 211 ? 24.193 58.936 3.469 1.00 16.33 208 ASN A C 1
ATOM 1422 O O . ASN A 1 211 ? 23.671 59.692 4.279 1.00 15.82 208 ASN A O 1
ATOM 1427 N N . ILE A 1 212 ? 23.795 58.856 2.206 1.00 13.82 209 ILE A N 1
ATOM 1428 C CA . ILE A 1 212 ? 22.718 59.691 1.690 1.00 14.08 209 ILE A CA 1
ATOM 1429 C C . ILE A 1 212 ? 21.404 58.911 1.683 1.00 23.88 209 ILE A C 1
ATOM 1430 O O . ILE A 1 212 ? 21.289 57.880 1.025 1.00 17.29 209 ILE A O 1
ATOM 1435 N N . GLN A 1 213 ? 20.418 59.410 2.421 1.00 23.40 210 GLN A N 1
ATOM 1436 C CA . GLN A 1 213 ? 19.121 58.748 2.545 1.00 23.15 210 GLN A CA 1
ATOM 1437 C C . GLN A 1 213 ? 18.011 59.540 1.851 1.00 18.83 210 GLN A C 1
ATOM 1438 O O . GLN A 1 213 ? 17.706 60.667 2.237 1.00 18.94 210 GLN A O 1
ATOM 1444 N N . ILE A 1 214 ? 17.406 58.951 0.826 1.00 20.41 211 ILE A N 1
ATOM 1445 C CA . ILE A 1 214 ? 16.420 59.673 0.018 1.00 23.26 211 ILE A CA 1
ATOM 1446 C C . ILE A 1 214 ? 15.083 58.932 -0.061 1.00 14.98 211 ILE A C 1
ATOM 1447 O O . ILE A 1 214 ? 14.974 57.903 -0.730 1.00 15.18 211 ILE A O 1
ATOM 1452 N N . PRO A 1 215 ? 14.061 59.450 0.634 1.00 16.22 212 PRO A N 1
ATOM 1453 C CA . PRO A 1 215 ? 12.732 58.820 0.654 1.00 16.87 212 PRO A CA 1
ATOM 1454 C C . PRO A 1 215 ? 11.931 59.041 -0.626 1.00 24.20 212 PRO A C 1
ATOM 1455 O O . PRO A 1 215 ? 12.085 60.068 -1.289 1.00 24.21 212 PRO A O 1
ATOM 1459 N N . VAL A 1 216 ? 11.095 58.066 -0.972 1.00 21.60 213 VAL A N 1
ATOM 1460 C CA . VAL A 1 216 ? 10.150 58.209 -2.072 1.00 26.44 213 VAL A CA 1
ATOM 1461 C C . VAL A 1 216 ? 8.744 57.935 -1.567 1.00 31.58 213 VAL A C 1
ATOM 1462 O O . VAL A 1 216 ? 8.435 56.818 -1.142 1.00 32.01 213 VAL A O 1
ATOM 1466 N N . ALA A 1 217 ? 7.896 58.956 -1.611 1.00 29.88 214 ALA A N 1
ATOM 1467 C CA . ALA A 1 217 ? 6.536 58.851 -1.095 1.00 25.45 214 ALA A CA 1
ATOM 1468 C C . ALA A 1 217 ? 5.684 57.945 -1.972 1.00 31.11 214 ALA A C 1
ATOM 1469 O O . ALA A 1 217 ? 5.866 57.895 -3.191 1.00 39.90 214 ALA A O 1
ATOM 1471 N N . ASP A 1 218 ? 4.758 57.226 -1.346 1.00 31.40 215 ASP A N 1
ATOM 1472 C CA . ASP A 1 218 ? 3.800 56.401 -2.074 1.00 29.79 215 ASP A CA 1
ATOM 1473 C C . ASP A 1 218 ? 2.903 57.297 -2.927 1.00 32.44 215 ASP A C 1
ATOM 1474 O O . ASP A 1 218 ? 2.512 58.373 -2.486 1.00 37.16 215 ASP A O 1
ATOM 1479 N N . PRO A 1 219 ? 2.574 56.862 -4.153 1.00 41.31 216 PRO A N 1
ATOM 1480 C CA . PRO A 1 219 ? 2.923 55.579 -4.778 1.00 42.49 216 PRO A CA 1
ATOM 1481 C C . PRO A 1 219 ? 4.308 55.556 -5.426 1.00 47.42 216 PRO A C 1
ATOM 1482 O O . PRO A 1 219 ? 4.820 54.479 -5.733 1.00 54.29 216 PRO A O 1
ATOM 1486 N N . GLY A 1 220 ? 4.904 56.724 -5.636 1.00 30.58 217 GLY A N 1
ATOM 1487 C CA . GLY A 1 220 ? 6.245 56.792 -6.187 1.00 38.83 217 GLY A CA 1
ATOM 1488 C C . GLY A 1 220 ? 6.277 56.814 -7.702 1.00 30.75 217 GLY A C 1
ATOM 1489 O O . GLY A 1 220 ? 7.215 56.309 -8.318 1.00 30.41 217 GLY A O 1
ATOM 1490 N N . ASN A 1 221 ? 5.242 57.393 -8.302 1.00 33.74 218 ASN A N 1
ATOM 1491 C CA . ASN A 1 221 ? 5.186 57.578 -9.747 1.00 36.36 218 ASN A CA 1
ATOM 1492 C C . ASN A 1 221 ? 6.052 58.747 -10.185 1.00 35.98 218 ASN A C 1
ATOM 1493 O O . ASN A 1 221 ? 6.491 58.809 -11.330 1.00 37.44 218 ASN A O 1
ATOM 1498 N N . GLU A 1 222 ? 6.279 59.680 -9.265 1.00 41.22 219 GLU A N 1
ATOM 1499 C CA . GLU A 1 222 ? 7.060 60.877 -9.551 1.00 34.54 219 GLU A CA 1
ATOM 1500 C C . GLU A 1 222 ? 8.345 60.877 -8.743 1.00 31.12 219 GLU A C 1
ATOM 1501 O O . GLU A 1 222 ? 8.308 60.859 -7.512 1.00 44.87 219 GLU A O 1
ATOM 1507 N N . GLN A 1 223 ? 9.484 60.909 -9.426 1.00 30.52 220 GLN A N 1
ATOM 1508 C CA . GLN A 1 223 ? 10.763 60.824 -8.726 1.00 29.21 220 GLN A CA 1
ATOM 1509 C C . GLN A 1 223 ? 11.790 61.844 -9.206 1.00 31.56 220 GLN A C 1
ATOM 1510 O O . GLN A 1 223 ? 12.983 61.688 -8.936 1.00 26.20 220 GLN A O 1
ATOM 1516 N N . SER A 1 224 ? 11.331 62.881 -9.905 1.00 26.60 221 SER A N 1
ATOM 1517 C CA . SER A 1 224 ? 12.238 63.855 -10.508 1.00 24.75 221 SER A CA 1
ATOM 1518 C C . SER A 1 224 ? 13.120 64.545 -9.473 1.00 33.48 221 SER A C 1
ATOM 1519 O O . SER A 1 224 ? 14.305 64.767 -9.718 1.00 33.16 221 SER A O 1
ATOM 1522 N N . ALA A 1 225 ? 12.553 64.869 -8.316 1.00 23.94 222 ALA A N 1
ATOM 1523 C CA . ALA A 1 225 ? 13.309 65.578 -7.289 1.00 23.46 222 ALA A CA 1
ATOM 1524 C C . ALA A 1 225 ? 14.434 64.691 -6.775 1.00 25.35 222 ALA A C 1
ATOM 1525 O O . ALA A 1 225 ? 15.578 65.133 -6.648 1.00 25.69 222 ALA A O 1
ATOM 1527 N N . GLN A 1 226 ? 14.095 63.437 -6.499 1.00 19.34 223 GLN A N 1
ATOM 1528 C CA . GLN A 1 226 ? 15.055 62.461 -6.013 1.00 17.12 223 GLN A CA 1
ATOM 1529 C C . GLN A 1 226 ? 16.242 62.304 -6.966 1.00 23.42 223 GLN A C 1
ATOM 1530 O O . GLN A 1 226 ? 17.404 62.406 -6.553 1.00 24.59 223 GLN A O 1
ATOM 1536 N N . TRP A 1 227 ? 15.960 62.080 -8.245 1.00 16.88 224 TRP A N 1
ATOM 1537 C CA . TRP A 1 227 ? 17.039 61.827 -9.197 1.00 27.06 224 TRP A CA 1
ATOM 1538 C C . TRP A 1 227 ? 17.738 63.112 -9.637 1.00 23.83 224 TRP A C 1
ATOM 1539 O O . TRP A 1 227 ? 18.856 63.068 -10.148 1.00 24.58 224 TRP A O 1
ATOM 1550 N N . ARG A 1 228 ? 17.093 64.254 -9.415 1.00 24.26 225 ARG A N 1
ATOM 1551 C CA . ARG A 1 228 ? 17.754 65.546 -9.584 1.00 26.91 225 ARG A CA 1
ATOM 1552 C C . ARG A 1 228 ? 18.792 65.707 -8.478 1.00 24.92 225 ARG A C 1
ATOM 1553 O O . ARG A 1 228 ? 19.900 66.180 -8.704 1.00 19.20 225 ARG A O 1
ATOM 1561 N N . GLN A 1 229 ? 18.425 65.289 -7.275 1.00 24.45 226 GLN A N 1
ATOM 1562 C CA . GLN A 1 229 ? 19.351 65.318 -6.160 1.00 17.42 226 GLN A CA 1
ATOM 1563 C C . GLN A 1 229 ? 20.537 64.385 -6.415 1.00 28.52 226 GLN A C 1
ATOM 1564 O O . GLN A 1 229 ? 21.690 64.746 -6.171 1.00 27.65 226 GLN A O 1
ATOM 1570 N N . ILE A 1 230 ? 20.242 63.191 -6.919 1.00 23.99 227 ILE A N 1
ATOM 1571 C CA . ILE A 1 230 ? 21.264 62.187 -7.174 1.00 13.45 227 ILE A CA 1
ATOM 1572 C C . ILE A 1 230 ? 22.228 62.637 -8.269 1.00 18.30 227 ILE A C 1
ATOM 1573 O O . ILE A 1 230 ? 23.433 62.404 -8.167 1.00 14.49 227 ILE A O 1
ATOM 1578 N N . ARG A 1 231 ? 21.719 63.304 -9.302 1.00 20.22 228 ARG A N 1
ATOM 1579 C CA . ARG A 1 231 ? 22.614 63.823 -10.333 1.00 16.36 228 ARG A CA 1
ATOM 1580 C C . ARG A 1 231 ? 23.502 64.938 -9.770 1.00 22.75 228 ARG A C 1
ATOM 1581 O O . ARG A 1 231 ? 24.686 65.013 -10.110 1.00 20.18 228 ARG A O 1
ATOM 1589 N N . GLN A 1 232 ? 22.938 65.795 -8.914 1.00 17.69 229 GLN A N 1
ATOM 1590 C CA . GLN A 1 232 ? 23.714 66.850 -8.255 1.00 23.30 229 GLN A CA 1
ATOM 1591 C C . GLN A 1 232 ? 24.828 66.275 -7.381 1.00 18.48 229 GLN A C 1
ATOM 1592 O O . GLN A 1 232 ? 25.974 66.708 -7.449 1.00 19.84 229 GLN A O 1
ATOM 1598 N N . GLN A 1 233 ? 24.488 65.301 -6.548 1.00 20.54 230 GLN A N 1
ATOM 1599 C CA . GLN A 1 233 ? 25.458 64.768 -5.608 1.00 15.60 230 GLN A CA 1
ATOM 1600 C C . GLN A 1 233 ? 26.388 63.741 -6.259 1.00 20.50 230 GLN A C 1
ATOM 1601 O O . GLN A 1 233 ? 27.469 63.480 -5.741 1.00 18.80 230 GLN A O 1
ATOM 1607 N N . ASN A 1 234 ? 25.967 63.189 -7.397 1.00 19.05 231 ASN A N 1
ATOM 1608 C CA . ASN A 1 234 ? 26.717 62.156 -8.123 1.00 18.87 231 ASN A CA 1
ATOM 1609 C C . ASN A 1 234 ? 27.347 61.092 -7.213 1.00 16.32 231 ASN A C 1
ATOM 1610 O O . ASN A 1 234 ? 28.573 60.972 -7.144 1.00 15.39 231 ASN A O 1
ATOM 1615 N N . PRO A 1 235 ? 26.509 60.321 -6.500 1.00 14.28 232 PRO A N 1
ATOM 1616 C CA . PRO A 1 235 ? 27.050 59.271 -5.632 1.00 12.00 232 PRO A CA 1
ATOM 1617 C C . PRO A 1 235 ? 27.679 58.154 -6.455 1.00 17.67 232 PRO A C 1
ATOM 1618 O O . PRO A 1 235 ? 27.351 58.006 -7.634 1.00 16.15 232 PRO A O 1
ATOM 1622 N N . ASP A 1 236 ? 28.576 57.390 -5.836 1.00 20.06 233 ASP A N 1
ATOM 1623 C CA . ASP A 1 236 ? 29.260 56.292 -6.512 1.00 13.15 233 ASP A CA 1
ATOM 1624 C C . ASP A 1 236 ? 28.323 55.112 -6.708 1.00 29.86 233 ASP A C 1
ATOM 1625 O O . ASP A 1 236 ? 28.446 54.375 -7.678 1.00 21.68 233 ASP A O 1
ATOM 1630 N N . TRP A 1 237 ? 27.381 54.940 -5.785 1.00 12.00 234 TRP A N 1
ATOM 1631 C CA . TRP A 1 237 ? 26.414 53.844 -5.864 1.00 25.99 234 TRP A CA 1
ATOM 1632 C C . TRP A 1 237 ? 25.025 54.270 -5.397 1.00 13.49 234 TRP A C 1
ATOM 1633 O O . TRP A 1 237 ? 24.890 55.130 -4.524 1.00 19.42 234 TRP A O 1
ATOM 1644 N N . VAL A 1 238 ? 23.996 53.666 -5.984 1.00 12.88 235 VAL A N 1
ATOM 1645 C CA . VAL A 1 238 ? 22.644 53.812 -5.462 1.00 10.66 235 VAL A CA 1
ATOM 1646 C C . VAL A 1 238 ? 22.099 52.466 -4.989 1.00 17.83 235 VAL A C 1
ATOM 1647 O O . VAL A 1 238 ? 22.034 51.494 -5.749 1.00 23.06 235 VAL A O 1
ATOM 1651 N N . PHE A 1 239 ? 21.746 52.419 -3.711 1.00 15.71 236 PHE A N 1
ATOM 1652 C CA . PHE A 1 239 ? 21.072 51.284 -3.105 1.00 11.48 236 PHE A CA 1
ATOM 1653 C C . PHE A 1 239 ? 19.568 51.494 -3.310 1.00 27.67 236 PHE A C 1
ATOM 1654 O O . PHE A 1 239 ? 18.959 52.339 -2.654 1.00 16.55 236 PHE A O 1
ATOM 1662 N N . LEU A 1 240 ? 18.976 50.744 -4.233 1.00 12.03 237 LEU A N 1
ATOM 1663 C CA . LEU A 1 240 ? 17.591 50.981 -4.613 1.00 20.84 237 LEU A CA 1
ATOM 1664 C C . LEU A 1 240 ? 16.632 50.122 -3.803 1.00 17.24 237 LEU A C 1
ATOM 1665 O O . LEU A 1 240 ? 16.506 48.922 -4.043 1.00 16.35 237 LEU A O 1
ATOM 1670 N N . ARG A 1 241 ? 15.891 50.750 -2.911 1.00 18.53 238 ARG A N 1
ATOM 1671 C CA . ARG A 1 241 ? 15.012 50.032 -2.014 1.00 26.82 238 ARG A CA 1
ATOM 1672 C C . ARG A 1 241 ? 13.618 50.562 -2.222 1.00 25.05 238 ARG A C 1
ATOM 1673 O O . ARG A 1 241 ? 12.972 51.053 -1.348 1.00 22.46 238 ARG A O 1
ATOM 1681 N N . THR A 1 242 ? 13.189 50.426 -3.451 1.00 27.55 239 THR A N 1
ATOM 1682 C CA . THR A 1 242 ? 11.825 50.715 -3.856 1.00 21.75 239 THR A CA 1
ATOM 1683 C C . THR A 1 242 ? 11.033 49.414 -3.891 1.00 30.11 239 THR A C 1
ATOM 1684 O O . THR A 1 242 ? 11.574 48.339 -3.633 1.00 30.16 239 THR A O 1
ATOM 1688 N N . TRP A 1 243 ? 9.752 49.514 -4.212 1.00 31.12 240 TRP A N 1
ATOM 1689 C CA . TRP A 1 243 ? 8.898 48.341 -4.296 1.00 21.28 240 TRP A CA 1
ATOM 1690 C C . TRP A 1 243 ? 7.740 48.613 -5.244 1.00 29.94 240 TRP A C 1
ATOM 1691 O O . TRP A 1 243 ? 7.227 49.732 -5.308 1.00 28.90 240 TRP A O 1
ATOM 1702 N N . GLY A 1 244 ? 7.345 47.593 -5.996 1.00 33.04 241 GLY A N 1
ATOM 1703 C CA . GLY A 1 244 ? 6.265 47.728 -6.950 1.00 27.13 241 GLY A CA 1
ATOM 1704 C C . GLY A 1 244 ? 6.555 48.759 -8.023 1.00 41.55 241 GLY A C 1
ATOM 1705 O O . GLY A 1 244 ? 7.581 48.695 -8.697 1.00 42.40 241 GLY A O 1
ATOM 1706 N N . VAL A 1 245 ? 5.649 49.721 -8.160 1.00 36.00 242 VAL A N 1
ATOM 1707 C CA . VAL A 1 245 ? 5.678 50.682 -9.255 1.00 40.13 242 VAL A CA 1
ATOM 1708 C C . VAL A 1 245 ? 6.885 51.617 -9.206 1.00 34.35 242 VAL A C 1
ATOM 1709 O O . VAL A 1 245 ? 7.386 52.054 -10.241 1.00 33.48 242 VAL A O 1
ATOM 1713 N N . SER A 1 246 ? 7.354 51.922 -8.005 1.00 23.98 243 SER A N 1
ATOM 1714 C CA . SER A 1 246 ? 8.438 52.873 -7.858 1.00 21.96 243 SER A CA 1
ATOM 1715 C C . SER A 1 246 ? 9.758 52.320 -8.399 1.00 27.56 243 SER A C 1
ATOM 1716 O O . SER A 1 246 ? 10.675 53.086 -8.688 1.00 19.52 243 SER A O 1
ATOM 1719 N N . THR A 1 247 ? 9.844 51.002 -8.565 1.00 21.17 244 THR A N 1
ATOM 1720 C CA . THR A 1 247 ? 11.085 50.393 -9.033 1.00 24.70 244 THR A CA 1
ATOM 1721 C C . THR A 1 247 ? 11.343 50.637 -10.538 1.00 28.08 244 THR A C 1
ATOM 1722 O O . THR A 1 247 ? 12.410 51.141 -10.888 1.00 27.30 244 THR A O 1
ATOM 1726 N N . PRO A 1 248 ? 10.377 50.308 -11.430 1.00 24.09 245 PRO A N 1
ATOM 1727 C CA . PRO A 1 248 ? 10.642 50.622 -12.842 1.00 31.89 245 PRO A CA 1
ATOM 1728 C C . PRO A 1 248 ? 10.747 52.120 -13.090 1.00 32.28 245 PRO A C 1
ATOM 1729 O O . PRO A 1 248 ? 11.515 52.551 -13.951 1.00 32.01 245 PRO A O 1
ATOM 1733 N N . VAL A 1 249 ? 9.972 52.901 -12.346 1.00 31.69 246 VAL A N 1
ATOM 1734 C CA . VAL A 1 249 ? 10.032 54.350 -12.461 1.00 24.61 246 VAL A CA 1
ATOM 1735 C C . VAL A 1 249 ? 11.410 54.859 -12.056 1.00 22.14 246 VAL A C 1
ATOM 1736 O O . VAL A 1 249 ? 11.974 55.722 -12.732 1.00 28.88 246 VAL A O 1
ATOM 1740 N N . ALA A 1 250 ? 11.954 54.320 -10.963 1.00 20.12 247 ALA A N 1
ATOM 1741 C CA . ALA A 1 250 ? 13.279 54.722 -10.489 1.00 18.06 247 ALA A CA 1
ATOM 1742 C C . ALA A 1 250 ? 14.327 54.533 -11.585 1.00 25.49 247 ALA A C 1
ATOM 1743 O O . ALA A 1 250 ? 15.159 55.412 -11.828 1.00 24.69 247 ALA A O 1
ATOM 1745 N N . VAL A 1 251 ? 14.271 53.386 -12.252 1.00 19.42 248 VAL A N 1
ATOM 1746 C CA . VAL A 1 251 ? 15.234 53.077 -13.296 1.00 23.27 248 VAL A CA 1
ATOM 1747 C C . VAL A 1 251 ? 15.043 53.989 -14.514 1.00 33.39 248 VAL A C 1
ATOM 1748 O O . VAL A 1 251 ? 16.014 54.571 -15.008 1.00 36.26 248 VAL A O 1
ATOM 1752 N N . LYS A 1 252 ? 13.799 54.124 -14.975 1.00 23.89 249 L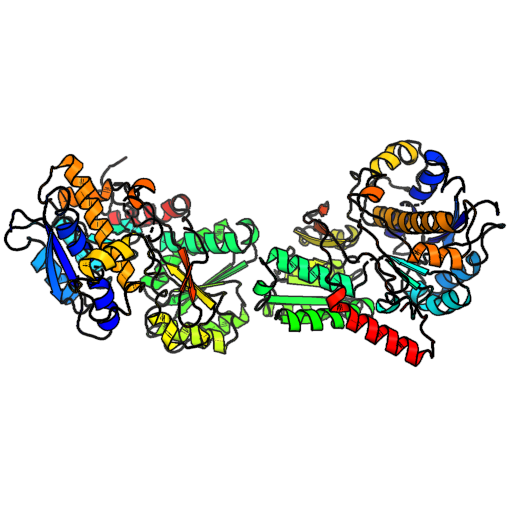YS A N 1
ATOM 1753 C CA . LYS A 1 252 ? 13.468 55.022 -16.081 1.00 26.11 249 LYS A CA 1
ATOM 1754 C C . LYS A 1 252 ? 13.930 56.452 -15.818 1.00 31.37 249 LYS A C 1
ATOM 1755 O O . LYS A 1 252 ? 14.430 57.136 -16.716 1.00 35.14 249 LYS A O 1
ATOM 1761 N N . THR A 1 253 ? 13.733 56.907 -14.589 1.00 23.25 250 THR A N 1
ATOM 1762 C CA . THR A 1 253 ? 14.070 58.276 -14.239 1.00 24.18 250 THR A CA 1
ATOM 1763 C C . THR A 1 253 ? 15.584 58.436 -14.158 1.00 29.95 250 THR A C 1
ATOM 1764 O O . THR A 1 253 ? 16.132 59.447 -14.604 1.00 30.06 250 THR A O 1
ATOM 1768 N N . ALA A 1 254 ? 16.255 57.429 -13.603 1.00 23.29 251 ALA A N 1
ATOM 1769 C CA . ALA A 1 254 ? 17.711 57.429 -13.527 1.00 19.21 251 ALA A CA 1
ATOM 1770 C C . ALA A 1 254 ? 18.322 57.621 -14.916 1.00 20.90 251 ALA A C 1
ATOM 1771 O O . ALA A 1 254 ? 19.223 58.442 -15.099 1.00 19.79 251 ALA A O 1
ATOM 1773 N N . ALA A 1 255 ? 17.822 56.865 -15.890 1.00 21.73 252 ALA A N 1
ATOM 1774 C CA . ALA A 1 255 ? 18.327 56.958 -17.255 1.00 23.90 252 ALA A CA 1
ATOM 1775 C C . ALA A 1 255 ? 18.042 58.340 -17.831 1.00 25.42 252 ALA A C 1
ATOM 1776 O O . ALA A 1 255 ? 18.881 58.922 -18.514 1.00 26.37 252 ALA A O 1
ATOM 1778 N N . ARG A 1 256 ? 16.859 58.866 -17.531 1.00 25.92 253 ARG A N 1
ATOM 1779 C CA . ARG A 1 256 ? 16.499 60.210 -17.954 1.00 27.67 253 ARG A CA 1
ATOM 1780 C C . ARG A 1 256 ? 17.492 61.246 -17.422 1.00 26.33 253 ARG A C 1
ATOM 1781 O O . ARG A 1 256 ? 17.905 62.151 -18.149 1.00 28.04 253 ARG A O 1
ATOM 1789 N N . PHE A 1 257 ? 17.885 61.102 -16.160 1.00 23.63 254 PHE A N 1
ATOM 1790 C CA . PHE A 1 257 ? 18.815 62.043 -15.541 1.00 26.71 254 PHE A CA 1
ATOM 1791 C C . PHE A 1 257 ? 20.279 61.674 -15.795 1.00 21.84 254 PHE A C 1
ATOM 1792 O O . PHE A 1 257 ? 21.182 62.339 -15.311 1.00 33.21 254 PHE A O 1
ATOM 1800 N N . GLY A 1 258 ? 20.509 60.608 -16.547 1.00 19.44 255 GLY A N 1
ATOM 1801 C CA . GLY A 1 258 ? 21.853 60.252 -16.960 1.00 19.30 255 GLY A CA 1
ATOM 1802 C C . GLY A 1 258 ? 22.685 59.529 -15.921 1.00 30.16 255 GLY A C 1
ATOM 1803 O O . GLY A 1 258 ? 23.903 59.411 -16.080 1.00 28.95 255 GLY A O 1
ATOM 1804 N N . PHE A 1 259 ? 22.054 59.042 -14.857 1.00 29.29 256 PHE A N 1
ATOM 1805 C CA . PHE A 1 259 ? 22.801 58.277 -13.864 1.00 16.41 256 PHE A CA 1
ATOM 1806 C C . PHE A 1 259 ? 23.013 56.855 -14.379 1.00 18.47 256 PHE A C 1
ATOM 1807 O O . PHE A 1 259 ? 22.090 56.245 -14.915 1.00 38.72 256 PHE A O 1
ATOM 1815 N N . PRO A 1 260 ? 24.243 56.334 -14.249 1.00 22.60 257 PRO A N 1
ATOM 1816 C CA . PRO A 1 260 ? 24.569 55.018 -14.820 1.00 24.84 257 PRO A CA 1
ATOM 1817 C C . PRO A 1 260 ? 23.886 53.882 -14.068 1.00 25.73 257 PRO A C 1
ATOM 1818 O O . PRO A 1 260 ? 24.073 53.691 -12.867 1.00 23.61 257 PRO A O 1
ATOM 1822 N N . VAL A 1 261 ? 23.091 53.122 -14.804 1.00 25.66 258 VAL A N 1
ATOM 1823 C CA . VAL A 1 261 ? 22.196 52.135 -14.227 1.00 23.38 258 VAL A CA 1
ATOM 1824 C C . VAL A 1 261 ? 22.954 50.965 -13.601 1.00 29.00 258 VAL A C 1
ATOM 1825 O O . VAL A 1 261 ? 22.450 50.301 -12.691 1.00 23.45 258 VAL A O 1
ATOM 1829 N N . ASP A 1 262 ? 24.175 50.720 -14.063 1.00 24.64 259 ASP A N 1
ATOM 1830 C CA . ASP A 1 262 ? 24.958 49.626 -13.493 1.00 25.19 259 ASP A CA 1
ATOM 1831 C C . ASP A 1 262 ? 25.702 50.078 -12.233 1.00 24.47 259 ASP A C 1
ATOM 1832 O O . ASP A 1 262 ? 26.535 49.351 -11.694 1.00 25.70 259 ASP A O 1
ATOM 1837 N N . HIS A 1 263 ? 25.389 51.285 -11.768 1.00 21.05 260 HIS A N 1
ATOM 1838 C CA . HIS A 1 263 ? 25.837 51.742 -10.457 1.00 18.98 260 HIS A CA 1
ATOM 1839 C C . HIS A 1 263 ? 24.668 51.689 -9.489 1.00 22.20 260 HIS A C 1
ATOM 1840 O O . HIS A 1 263 ? 24.759 52.200 -8.371 1.00 19.31 260 HIS A O 1
ATOM 1847 N N . ILE A 1 264 ? 23.563 51.093 -9.936 1.00 19.16 261 ILE A N 1
ATOM 1848 C CA . ILE A 1 264 ? 22.372 50.950 -9.104 1.00 18.46 261 ILE A CA 1
ATOM 1849 C C . ILE A 1 264 ? 22.224 49.505 -8.645 1.00 29.44 261 ILE A C 1
ATOM 1850 O O . ILE A 1 264 ? 22.228 48.591 -9.464 1.00 21.64 261 ILE A O 1
ATOM 1855 N N . ILE A 1 265 ? 22.094 49.299 -7.337 1.00 18.54 262 ILE A N 1
ATOM 1856 C CA . ILE A 1 265 ? 21.920 47.951 -6.808 1.00 27.27 262 ILE A CA 1
ATOM 1857 C C . ILE A 1 265 ? 20.594 47.825 -6.080 1.00 27.82 262 ILE A C 1
ATOM 1858 O O . ILE A 1 265 ? 20.360 48.481 -5.062 1.00 27.18 262 ILE A O 1
ATOM 1863 N N . GLY A 1 266 ? 19.729 46.969 -6.602 1.00 20.78 263 GLY A N 1
ATOM 1864 C CA . GLY A 1 266 ? 18.409 46.814 -6.033 1.00 20.56 263 GLY A CA 1
ATOM 1865 C C . GLY A 1 266 ? 18.356 45.916 -4.811 1.00 25.09 263 GLY A C 1
ATOM 1866 O O . GLY A 1 266 ? 19.144 44.973 -4.666 1.00 21.49 263 GLY A O 1
ATOM 1867 N N . ASP A 1 267 ? 17.419 46.239 -3.924 1.00 19.45 264 ASP A N 1
ATOM 1868 C CA . ASP A 1 267 ? 16.998 45.369 -2.834 1.00 19.65 264 ASP A CA 1
ATOM 1869 C C . ASP A 1 267 ? 16.595 44.000 -3.380 1.00 25.98 264 ASP A C 1
ATOM 1870 O O . ASP A 1 267 ? 16.307 43.861 -4.572 1.00 23.13 264 ASP A O 1
ATOM 1875 N N . ILE A 1 268 ? 16.552 42.989 -2.522 1.00 22.45 265 ILE A N 1
ATOM 1876 C CA . ILE A 1 268 ? 16.127 41.667 -2.978 1.00 24.60 265 ILE A CA 1
ATOM 1877 C C . ILE A 1 268 ? 14.668 41.702 -3.431 1.00 25.16 265 ILE A C 1
ATOM 1878 O O . ILE A 1 268 ? 14.248 40.898 -4.254 1.00 27.01 265 ILE A O 1
ATOM 1883 N N . TRP A 1 269 ? 13.906 42.663 -2.922 1.00 23.63 266 TRP A N 1
ATOM 1884 C CA . TRP A 1 269 ? 12.518 42.831 -3.338 1.00 31.18 266 TRP A CA 1
ATOM 1885 C C . TRP A 1 269 ? 12.402 43.807 -4.504 1.00 23.97 266 TRP A C 1
ATOM 1886 O O . TRP A 1 269 ? 11.336 44.353 -4.774 1.00 23.96 266 TRP A O 1
ATOM 1897 N N . ALA A 1 270 ? 13.518 44.013 -5.191 1.00 24.07 267 ALA A N 1
ATOM 1898 C CA . ALA A 1 270 ? 13.536 44.775 -6.433 1.00 34.42 267 ALA A CA 1
ATOM 1899 C C . ALA A 1 270 ? 14.428 44.053 -7.431 1.00 26.06 267 ALA A C 1
ATOM 1900 O O . ALA A 1 270 ? 15.084 44.677 -8.254 1.00 26.03 267 ALA A O 1
ATOM 1902 N N . SER A 1 271 ? 14.443 42.729 -7.344 1.00 27.63 268 SER A N 1
ATOM 1903 C CA . SER A 1 271 ? 15.406 41.919 -8.077 1.00 29.27 268 SER A CA 1
ATOM 1904 C C . SER A 1 271 ? 14.773 41.005 -9.119 1.00 37.65 268 SER A C 1
ATOM 1905 O O . SER A 1 271 ? 15.436 40.110 -9.639 1.00 38.14 268 SER A O 1
ATOM 1908 N N . SER A 1 272 ? 13.500 41.227 -9.428 1.00 32.09 269 SER A N 1
ATOM 1909 C CA . SER A 1 272 ? 12.810 40.387 -10.397 1.00 40.02 269 SER A CA 1
ATOM 1910 C C . SER A 1 272 ? 12.823 40.963 -11.809 1.00 35.53 269 SER A C 1
ATOM 1911 O O . SER A 1 272 ? 13.032 42.154 -12.002 1.00 34.18 269 SER A O 1
ATOM 1914 N N . SER A 1 273 ? 12.578 40.096 -12.787 1.00 38.02 270 SER A N 1
ATOM 1915 C CA . SER A 1 273 ? 12.409 40.499 -14.182 1.00 46.13 270 SER A CA 1
ATOM 1916 C C . SER A 1 273 ? 11.278 41.505 -14.310 1.00 48.20 270 SER A C 1
ATOM 1917 O O . SER A 1 273 ? 11.373 42.484 -15.050 1.00 54.68 270 SER A O 1
ATOM 1920 N N . GLU A 1 274 ? 10.204 41.247 -13.573 1.00 38.35 271 GLU A N 1
ATOM 1921 C CA . GLU A 1 274 ? 9.011 42.080 -13.619 1.00 37.82 271 GLU A CA 1
ATOM 1922 C C . GLU A 1 274 ? 9.256 43.465 -13.031 1.00 47.26 271 GLU A C 1
ATOM 1923 O O . GLU A 1 274 ? 8.528 44.411 -13.323 1.00 46.74 271 GLU A O 1
ATOM 1929 N N . ASP A 1 275 ? 10.278 43.579 -12.190 1.00 33.55 272 ASP A N 1
ATOM 1930 C CA . ASP A 1 275 ? 10.622 44.866 -11.602 1.00 31.12 272 ASP A CA 1
ATOM 1931 C C . ASP A 1 275 ? 11.315 45.767 -12.612 1.00 39.62 272 ASP A C 1
ATOM 1932 O O . ASP A 1 275 ? 11.309 46.985 -12.461 1.00 46.36 272 ASP A O 1
ATOM 1937 N N . VAL A 1 276 ? 11.910 45.169 -13.643 1.00 36.05 273 VAL A N 1
ATOM 1938 C CA . VAL A 1 276 ? 12.757 45.926 -14.564 1.00 33.11 273 VAL A CA 1
ATOM 1939 C C . VAL A 1 276 ? 12.333 45.852 -16.033 1.00 44.32 273 VAL A C 1
ATOM 1940 O O . VAL A 1 276 ? 12.691 46.726 -16.822 1.00 47.48 273 VAL A O 1
ATOM 1944 N N . LEU A 1 277 ? 11.588 44.816 -16.403 1.00 39.58 274 LEU A N 1
ATOM 1945 C CA . LEU A 1 277 ? 11.037 44.722 -17.760 1.00 39.98 274 LEU A CA 1
ATOM 1946 C C . LEU A 1 277 ? 10.221 45.954 -18.195 1.00 43.92 274 LEU A C 1
ATOM 1947 O O . LEU A 1 277 ? 10.353 46.391 -19.334 1.00 41.92 274 LEU A O 1
ATOM 1952 N N . PRO A 1 278 ? 9.381 46.521 -17.302 1.00 45.94 275 PRO A N 1
ATOM 1953 C CA . PRO A 1 278 ? 8.637 47.704 -17.760 1.00 46.57 275 PRO A CA 1
ATOM 1954 C C . PRO A 1 278 ? 9.527 48.905 -18.084 1.00 43.71 275 PRO A C 1
ATOM 1955 O O . PRO A 1 278 ? 9.099 49.795 -18.814 1.00 44.44 275 PRO A O 1
ATOM 1959 N N . ALA A 1 279 ? 10.745 48.920 -17.553 1.00 40.92 276 ALA A N 1
ATOM 1960 C CA . ALA A 1 279 ? 11.673 50.023 -17.783 1.00 33.77 276 ALA A CA 1
ATOM 1961 C C . ALA A 1 279 ? 12.326 49.933 -19.156 1.00 35.80 276 ALA A C 1
ATOM 1962 O O . ALA A 1 279 ? 12.998 50.870 -19.591 1.00 43.05 276 ALA A O 1
ATOM 1964 N N . GLY A 1 280 ? 12.133 48.806 -19.837 1.00 39.62 277 GLY A N 1
ATOM 1965 C CA . GLY A 1 280 ? 12.720 48.614 -21.152 1.00 40.47 277 GLY A CA 1
ATOM 1966 C C . GLY A 1 280 ? 14.235 48.661 -21.126 1.00 39.79 277 GLY A C 1
ATOM 1967 O O . GLY A 1 280 ? 14.858 48.266 -20.141 1.00 45.41 277 GLY A O 1
ATOM 1968 N N . ALA A 1 281 ? 14.825 49.172 -22.204 1.00 42.72 278 ALA A N 1
ATOM 1969 C CA . ALA A 1 281 ? 16.273 49.151 -22.385 1.00 40.77 278 ALA A CA 1
ATOM 1970 C C . ALA A 1 281 ? 17.006 50.115 -21.456 1.00 37.83 278 ALA A C 1
ATOM 1971 O O . ALA A 1 281 ? 18.230 50.060 -21.346 1.00 40.70 278 ALA A O 1
ATOM 1973 N N . ALA A 1 282 ? 16.268 50.993 -20.787 1.00 35.93 279 ALA A N 1
ATOM 1974 C CA . ALA A 1 282 ? 16.871 51.877 -19.788 1.00 34.10 279 ALA A CA 1
ATOM 1975 C C . ALA A 1 282 ? 17.410 51.099 -18.585 1.00 35.29 279 ALA A C 1
ATOM 1976 O O . ALA A 1 282 ? 18.190 51.630 -17.794 1.00 29.82 279 ALA A O 1
ATOM 1978 N N . ALA A 1 283 ? 16.992 49.842 -18.451 1.00 36.96 280 ALA A N 1
ATOM 1979 C CA . ALA A 1 283 ? 17.373 49.028 -17.301 1.00 38.47 280 ALA A CA 1
ATOM 1980 C C . ALA A 1 283 ? 18.583 48.134 -17.572 1.00 44.34 280 ALA A C 1
ATOM 1981 O O . ALA A 1 283 ? 18.979 47.351 -16.712 1.00 48.83 280 ALA A O 1
ATOM 1983 N N . LYS A 1 284 ? 19.168 48.244 -18.759 1.00 34.99 281 LYS A N 1
ATOM 1984 C CA . LYS A 1 284 ? 20.346 47.445 -19.096 1.00 41.17 281 LYS A CA 1
ATOM 1985 C C . LYS A 1 284 ? 21.512 47.750 -18.160 1.00 34.31 281 LYS A C 1
ATOM 1986 O O . LYS A 1 284 ? 21.916 48.901 -18.017 1.00 37.23 281 LYS A O 1
ATOM 1992 N N . GLY A 1 285 ? 22.047 46.716 -17.520 1.00 34.57 282 GLY A N 1
ATOM 1993 C CA . GLY A 1 285 ? 23.175 46.889 -16.621 1.00 32.95 282 GLY A CA 1
ATOM 1994 C C . GLY A 1 285 ? 22.795 46.908 -15.149 1.00 30.83 282 GLY A C 1
ATOM 1995 O O . GLY A 1 285 ? 23.654 46.748 -14.279 1.00 29.82 282 GLY A O 1
ATOM 1996 N N . TYR A 1 286 ? 21.508 47.106 -14.879 1.00 30.29 283 TYR A N 1
ATOM 1997 C CA . TYR A 1 286 ? 20.962 47.137 -13.521 1.00 28.87 283 TYR A CA 1
ATOM 1998 C C . TYR A 1 286 ? 21.420 45.969 -12.657 1.00 30.51 283 TYR A C 1
ATOM 1999 O O . TYR A 1 286 ? 21.356 44.815 -13.080 1.00 32.04 283 TYR A O 1
ATOM 2008 N N . LEU A 1 287 ? 21.899 46.277 -11.455 1.00 26.84 284 LEU A N 1
ATOM 2009 C CA . LEU A 1 287 ? 22.293 45.244 -10.500 1.00 27.02 284 LEU A CA 1
ATOM 2010 C C . LEU A 1 287 ? 21.189 44.990 -9.471 1.00 29.03 284 LEU A C 1
ATOM 2011 O O . LEU A 1 287 ? 20.379 45.878 -9.182 1.00 26.11 284 LEU A O 1
ATOM 2016 N N . ALA A 1 288 ? 21.165 43.784 -8.910 1.00 27.15 285 ALA A N 1
ATOM 2017 C CA . ALA A 1 288 ? 20.226 43.476 -7.834 1.00 26.44 285 ALA A CA 1
ATOM 2018 C C . ALA A 1 288 ? 20.777 42.400 -6.909 1.00 26.91 285 ALA A C 1
ATOM 2019 O O . ALA A 1 288 ? 21.493 41.501 -7.350 1.00 28.59 285 ALA A O 1
ATOM 2021 N N . LEU A 1 289 ? 20.451 42.508 -5.623 1.00 25.52 286 LEU A N 1
ATOM 2022 C CA . LEU A 1 289 ? 20.815 41.487 -4.647 1.00 26.02 286 LEU A CA 1
ATOM 2023 C C . LEU A 1 289 ? 19.762 40.382 -4.634 1.00 27.53 286 LEU A C 1
ATOM 2024 O O . LEU A 1 289 ? 18.583 40.637 -4.878 1.00 28.08 286 LEU A O 1
ATOM 2029 N N . THR A 1 290 ? 20.181 39.156 -4.345 1.00 29.01 287 THR A N 1
ATOM 2030 C CA . THR A 1 290 ? 19.235 38.046 -4.244 1.00 30.51 287 THR A CA 1
ATOM 2031 C C . THR A 1 290 ? 19.746 36.948 -3.319 1.00 31.33 287 THR A C 1
ATOM 2032 O O . THR A 1 290 ? 20.942 36.648 -3.306 1.00 33.93 287 THR A O 1
ATOM 2036 N N . PRO A 1 291 ? 18.841 36.360 -2.524 1.00 31.53 288 PRO A N 1
ATOM 2037 C CA . PRO A 1 291 ? 19.168 35.179 -1.728 1.00 43.08 288 PRO A CA 1
ATOM 2038 C C . PRO A 1 291 ? 18.774 33.898 -2.460 1.00 49.17 288 PRO A C 1
ATOM 2039 O O . PRO A 1 291 ? 19.058 32.800 -1.979 1.00 59.44 288 PRO A O 1
ATOM 2043 N N . TYR A 1 292 ? 18.097 34.052 -3.585 1.00 43.99 289 TYR A N 1
ATOM 2044 C CA . TYR A 1 292 ? 17.721 32.934 -4.434 1.00 50.20 289 TYR A CA 1
ATOM 2045 C C . TYR A 1 292 ? 17.787 33.276 -5.925 1.00 52.09 289 TYR A C 1
ATOM 2046 O O . TYR A 1 292 ? 16.769 33.532 -6.541 1.00 55.07 289 TYR A O 1
ATOM 2055 N N . PRO A 1 293 ? 18.984 33.277 -6.489 1.00 49.06 290 PRO A N 1
ATOM 2056 C CA . PRO A 1 293 ? 19.242 33.726 -7.866 1.00 40.54 290 PRO A CA 1
ATOM 2057 C C . PRO A 1 293 ? 18.406 33.008 -8.924 1.00 52.97 290 PRO A C 1
ATOM 2058 O O . PRO A 1 293 ? 18.152 31.804 -8.815 1.00 44.60 290 PRO A O 1
ATOM 2062 N N . ALA A 1 294 ? 17.980 33.756 -9.936 1.00 42.80 291 ALA A N 1
ATOM 2063 C CA . ALA A 1 294 ? 17.309 33.170 -11.089 1.00 56.09 291 ALA A CA 1
ATOM 2064 C C . ALA A 1 294 ? 18.227 32.173 -11.791 1.00 47.56 291 ALA A C 1
ATOM 2065 O O . ALA A 1 294 ? 19.451 32.288 -11.723 1.00 66.05 291 ALA A O 1
ATOM 2067 N N . GLY A 1 295 ? 17.629 31.192 -12.460 1.00 50.00 292 GLY A N 1
ATOM 2068 C CA . GLY A 1 295 ? 18.385 30.183 -13.179 1.00 52.61 292 GLY A CA 1
ATOM 2069 C C . GLY A 1 295 ? 17.710 28.831 -13.108 1.00 57.17 292 GLY A C 1
ATOM 2070 O O . GLY A 1 295 ? 17.213 28.431 -12.055 1.00 54.04 292 GLY A O 1
ATOM 2071 N N . SER A 1 296 ? 17.687 28.124 -14.232 1.00 62.20 293 SER A N 1
ATOM 2072 C CA . SER A 1 296 ? 17.059 26.809 -14.293 1.00 65.87 293 SER A CA 1
ATOM 2073 C C . SER A 1 296 ? 18.094 25.725 -14.556 1.00 68.29 293 SER A C 1
ATOM 2074 O O . SER A 1 296 ? 17.768 24.641 -15.046 1.00 64.74 293 SER A O 1
ATOM 2077 N N . ASP A 1 297 ? 19.347 26.021 -14.227 1.00 67.76 294 ASP A N 1
ATOM 2078 C CA . ASP A 1 297 ? 20.440 25.104 -14.521 1.00 76.09 294 ASP A CA 1
ATOM 2079 C C . ASP A 1 297 ? 21.142 24.594 -13.266 1.00 72.52 294 ASP A C 1
ATOM 2080 O O . ASP A 1 297 ? 22.210 23.987 -13.348 1.00 72.85 294 ASP A O 1
ATOM 2085 N N . PHE A 1 298 ? 20.544 24.836 -12.105 1.00 60.68 295 PHE A N 1
ATOM 2086 C CA . PHE A 1 298 ? 21.075 24.284 -10.865 1.00 60.23 295 PHE A CA 1
ATOM 2087 C C . PHE A 1 298 ? 20.760 22.796 -10.805 1.00 62.86 295 PHE A C 1
ATOM 2088 O O . PHE A 1 298 ? 19.895 22.312 -11.537 1.00 69.26 295 PHE A O 1
ATOM 2096 N N . GLU A 1 299 ? 21.461 22.071 -9.938 1.00 63.34 296 GLU A N 1
ATOM 2097 C CA . GLU A 1 299 ? 21.294 20.625 -9.855 1.00 65.98 296 GLU A CA 1
ATOM 2098 C C . GLU A 1 299 ? 19.851 20.227 -9.560 1.00 71.72 296 GLU A C 1
ATOM 2099 O O . GLU A 1 299 ? 19.290 19.364 -10.241 1.00 68.46 296 GLU A O 1
ATOM 2105 N N . ILE A 1 300 ? 19.258 20.863 -8.550 1.00 69.92 297 ILE A N 1
ATOM 2106 C CA . ILE A 1 300 ? 17.889 20.557 -8.141 1.00 63.53 297 ILE A CA 1
ATOM 2107 C C . ILE A 1 300 ? 16.904 20.806 -9.285 1.00 68.29 297 ILE A C 1
ATOM 2108 O O . ILE A 1 300 ? 15.949 20.049 -9.461 1.00 68.41 297 ILE A O 1
ATOM 2113 N N . HIS A 1 301 ? 17.159 21.849 -10.073 1.00 63.24 298 HIS A N 1
ATOM 2114 C CA . HIS A 1 301 ? 16.286 22.223 -11.182 1.00 63.85 298 HIS A CA 1
ATOM 2115 C C . HIS A 1 301 ? 16.183 21.128 -12.236 1.00 77.04 298 HIS A C 1
ATOM 2116 O O . HIS A 1 301 ? 15.130 20.942 -12.851 1.00 80.90 298 HIS A O 1
ATOM 2123 N N . LYS A 1 302 ? 17.279 20.409 -12.449 1.00 73.95 299 LYS A N 1
ATOM 2124 C CA . LYS A 1 302 ? 17.295 19.363 -13.459 1.00 72.30 299 LYS A CA 1
ATOM 2125 C C . LYS A 1 302 ? 16.576 18.111 -12.968 1.00 73.99 299 LYS A C 1
ATOM 2126 O O . LYS A 1 302 ? 15.969 17.393 -13.761 1.00 80.96 299 LYS A O 1
ATOM 2132 N N . ARG A 1 303 ? 16.632 17.857 -11.663 1.00 77.91 300 ARG A N 1
ATOM 2133 C CA . ARG A 1 303 ? 15.853 16.770 -11.071 1.00 74.08 300 ARG A CA 1
ATOM 2134 C C . ARG A 1 303 ? 14.366 17.053 -11.233 1.00 73.62 300 ARG A C 1
ATOM 2135 O O . ARG A 1 303 ? 13.572 16.145 -11.474 1.00 77.90 300 ARG A O 1
ATOM 2143 N N . LEU A 1 304 ? 14.001 18.323 -11.087 1.00 77.86 301 LEU A N 1
ATOM 2144 C CA . LEU A 1 304 ? 12.619 18.755 -11.249 1.00 77.43 301 LEU A CA 1
ATOM 2145 C C . LEU A 1 304 ? 12.139 18.475 -12.667 1.00 72.76 301 LEU A C 1
ATOM 2146 O O . LEU A 1 304 ? 11.062 17.912 -12.869 1.00 76.44 301 LEU A O 1
ATOM 2151 N N . LYS A 1 305 ? 12.946 18.862 -13.649 1.00 73.36 302 LYS A N 1
ATOM 2152 C CA . LYS A 1 305 ? 12.599 18.614 -15.042 1.00 85.41 302 LYS A CA 1
ATOM 2153 C C . LYS A 1 305 ? 12.489 17.115 -15.304 1.00 79.10 302 LYS A C 1
ATOM 2154 O O . LYS A 1 305 ? 11.543 16.660 -15.938 1.00 82.25 302 LYS A O 1
ATOM 2160 N N . GLN A 1 306 ? 13.442 16.354 -14.777 1.00 79.80 303 GLN A N 1
ATOM 2161 C CA . GLN A 1 306 ? 13.489 14.909 -14.984 1.00 82.97 303 GLN A CA 1
ATOM 2162 C C . GLN A 1 306 ? 12.279 14.175 -14.395 1.00 83.57 303 GLN A C 1
ATOM 2163 O O . GLN A 1 306 ? 11.900 13.112 -14.882 1.00 96.57 303 GLN A O 1
ATOM 2169 N N . TYR A 1 307 ? 11.662 14.744 -13.364 1.00 80.98 304 TYR A N 1
ATOM 2170 C CA . TYR A 1 307 ? 10.662 14.005 -12.597 1.00 81.42 304 TYR A CA 1
ATOM 2171 C C . TYR A 1 307 ? 9.236 14.579 -12.625 1.00 81.98 304 TYR A C 1
ATOM 2172 O O . TYR A 1 307 ? 8.273 13.821 -12.740 1.00 84.35 304 TYR A O 1
ATOM 2181 N N . ILE A 1 308 ? 9.086 15.897 -12.510 1.00 78.23 305 ILE A N 1
ATOM 2182 C CA . ILE A 1 308 ? 7.745 16.484 -12.452 1.00 82.51 305 ILE A CA 1
ATOM 2183 C C . ILE A 1 308 ? 7.410 17.374 -13.647 1.00 77.57 305 ILE A C 1
ATOM 2184 O O . ILE A 1 308 ? 6.241 17.530 -14.000 1.00 79.97 305 ILE A O 1
ATOM 2189 N N . LEU A 1 309 ? 8.425 17.956 -14.273 1.00 77.60 306 LEU A N 1
ATOM 2190 C CA . LEU A 1 309 ? 8.183 18.809 -15.430 1.00 82.82 306 LEU A CA 1
ATOM 2191 C C . LEU A 1 309 ? 7.934 17.982 -16.687 1.00 89.48 306 LEU A C 1
ATOM 2192 O O . LEU A 1 309 ? 6.971 18.225 -17.415 1.00 94.74 306 LEU A O 1
ATOM 2197 N N . ASP A 1 310 ? 8.801 17.006 -16.940 1.00 91.20 307 ASP A N 1
ATOM 2198 C CA . ASP A 1 310 ? 8.670 16.162 -18.125 1.00 92.55 307 ASP A CA 1
ATOM 2199 C C . ASP A 1 310 ? 7.434 15.274 -18.037 1.00 89.91 307 ASP A C 1
ATOM 2200 O O . ASP A 1 310 ? 6.858 14.891 -19.056 1.00 94.76 307 ASP A O 1
ATOM 2205 N N . THR A 1 311 ? 7.028 14.954 -16.813 1.00 88.12 308 THR A N 1
ATOM 2206 C CA . THR A 1 311 ? 5.881 14.086 -16.595 1.00 89.52 308 THR A CA 1
ATOM 2207 C C . THR A 1 311 ? 4.584 14.886 -16.479 1.00 87.84 308 THR A C 1
ATOM 2208 O O . THR A 1 311 ? 3.524 14.326 -16.193 1.00 95.11 308 THR A O 1
ATOM 2212 N N . GLY A 1 312 ? 4.678 16.193 -16.706 1.00 86.32 309 GLY A N 1
ATOM 221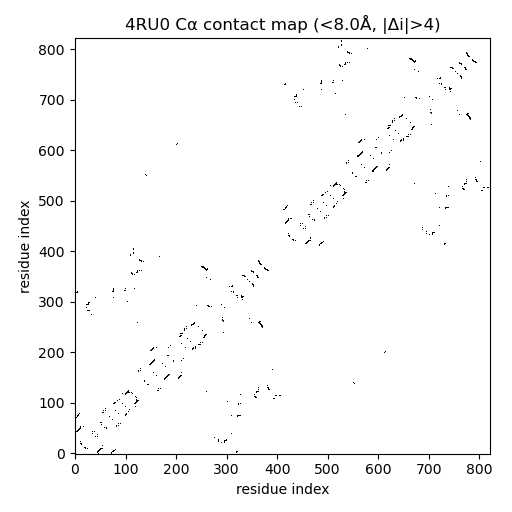3 C CA . GLY A 1 312 ? 3.518 17.069 -16.693 1.00 84.24 309 GLY A CA 1
ATOM 2214 C C . GLY A 1 312 ? 2.769 17.089 -15.375 1.00 84.53 309 GLY A C 1
ATOM 2215 O O . GLY A 1 312 ? 1.556 17.289 -15.343 1.00 83.66 309 GLY A O 1
ATOM 2216 N N . LYS A 1 313 ? 3.495 16.881 -14.282 1.00 82.88 310 LYS A N 1
ATOM 2217 C CA . LYS A 1 313 ? 2.894 16.829 -12.957 1.00 77.90 310 LYS A CA 1
ATOM 2218 C C . LYS A 1 313 ? 2.885 18.195 -12.273 1.00 74.31 310 LYS A C 1
ATOM 2219 O O . LYS A 1 313 ? 2.104 18.435 -11.355 1.00 74.22 310 LYS A O 1
ATOM 2225 N N . SER A 1 314 ? 3.785 19.063 -12.704 1.00 73.39 311 SER A N 1
ATOM 2226 C CA . SER A 1 314 ? 4.089 20.309 -12.020 1.00 80.32 311 SER A CA 1
ATOM 2227 C C . SER A 1 314 ? 3.015 21.390 -12.073 1.00 77.17 311 SER A C 1
ATOM 2228 O O . SER A 1 314 ? 2.275 21.514 -13.045 1.00 75.83 311 SER A O 1
ATOM 2231 N N . ASP A 1 315 ? 2.961 22.178 -11.006 1.00 65.78 312 ASP A N 1
ATOM 2232 C CA . ASP A 1 315 ? 1.944 23.203 -10.832 1.00 70.69 312 ASP A CA 1
ATOM 2233 C C . ASP A 1 315 ? 2.073 24.358 -11.797 1.00 70.80 312 ASP A C 1
ATOM 2234 O O . ASP A 1 315 ? 1.136 25.118 -11.981 1.00 70.68 312 ASP A O 1
ATOM 2239 N N . LEU A 1 316 ? 3.245 24.522 -12.383 1.00 64.55 313 LEU A N 1
ATOM 2240 C CA . LEU A 1 316 ? 3.463 25.660 -13.247 1.00 64.37 313 LEU A CA 1
ATOM 2241 C C . LEU A 1 316 ? 2.690 25.547 -14.548 1.00 72.97 313 LEU A C 1
ATOM 2242 O O . LEU A 1 316 ? 2.834 24.587 -15.274 1.00 74.76 313 LEU A O 1
ATOM 2247 N N . LYS A 1 317 ? 1.850 26.523 -14.839 1.00 76.43 314 LYS A N 1
ATOM 2248 C CA . LYS A 1 317 ? 1.176 26.545 -16.119 1.00 74.13 314 LYS A CA 1
ATOM 2249 C C . LYS A 1 317 ? 2.139 26.734 -17.290 1.00 82.69 314 LYS A C 1
ATOM 2250 O O . LYS A 1 317 ? 2.121 25.963 -18.244 1.00 79.57 314 LYS A O 1
ATOM 2256 N N . ASP A 1 318 ? 3.034 27.713 -17.166 1.00 82.55 315 ASP A N 1
ATOM 2257 C CA . ASP A 1 318 ? 3.961 28.086 -18.215 1.00 81.20 315 ASP A CA 1
ATOM 2258 C C . ASP A 1 318 ? 5.289 27.591 -17.795 1.00 78.21 315 ASP A C 1
ATOM 2259 O O . ASP A 1 318 ? 5.787 27.953 -16.751 1.00 79.93 315 ASP A O 1
ATOM 2264 N N . LEU A 1 319 ? 5.892 26.783 -18.628 1.00 71.97 316 LEU A N 1
ATOM 2265 C CA . LEU A 1 319 ? 7.215 26.324 -18.327 1.00 71.88 316 LEU A CA 1
ATOM 2266 C C . LEU A 1 319 ? 8.201 27.462 -18.546 1.00 70.66 316 LEU A C 1
ATOM 2267 O O . LEU A 1 319 ? 9.331 27.377 -18.110 1.00 72.20 316 LEU A O 1
ATOM 2272 N N . LYS A 1 320 ? 7.789 28.521 -19.238 1.00 70.62 317 LYS A N 1
ATOM 2273 C CA . LYS A 1 320 ? 8.750 29.578 -19.544 1.00 73.80 317 LYS A CA 1
ATOM 2274 C C . LYS A 1 320 ? 9.269 30.269 -18.281 1.00 72.77 317 LYS A C 1
ATOM 2275 O O . LYS A 1 320 ? 10.364 30.830 -18.281 1.00 70.53 317 LYS A O 1
ATOM 2277 N N . ASN A 1 321 ? 8.511 30.241 -17.198 1.00 73.61 318 ASN A N 1
ATOM 2278 C CA . ASN A 1 321 ? 9.101 30.635 -15.945 1.00 62.03 318 ASN A CA 1
ATOM 2279 C C . ASN A 1 321 ? 9.397 29.363 -15.213 1.00 62.24 318 ASN A C 1
ATOM 2280 O O . ASN A 1 321 ? 8.515 28.816 -14.617 1.00 84.78 318 ASN A O 1
ATOM 2285 N N . PHE A 1 322 ? 10.618 28.865 -15.271 1.00 62.91 319 PHE A N 1
ATOM 2286 C CA . PHE A 1 322 ? 10.973 27.706 -14.478 1.00 73.15 319 PHE A CA 1
ATOM 2287 C C . PHE A 1 322 ? 12.245 27.943 -13.686 1.00 74.59 319 PHE A C 1
ATOM 2288 O O . PHE A 1 322 ? 12.603 27.190 -12.796 1.00 84.77 319 PHE A O 1
ATOM 2296 N N . GLY A 1 323 ? 12.955 28.985 -14.040 1.00 70.07 320 GLY A N 1
ATOM 2297 C CA . GLY A 1 323 ? 14.096 29.398 -13.253 1.00 62.83 320 GLY A CA 1
ATOM 2298 C C . GLY A 1 323 ? 13.896 30.809 -12.778 1.00 56.73 320 GLY A C 1
ATOM 2299 O O . GLY A 1 323 ? 14.820 31.434 -12.320 1.00 63.48 320 GLY A O 1
ATOM 2300 N N . SER A 1 324 ? 12.679 31.312 -12.898 1.00 56.29 321 SER A N 1
ATOM 2301 C CA . SER A 1 324 ? 12.408 32.693 -12.561 1.00 54.34 321 SER A CA 1
ATOM 2302 C C . SER A 1 324 ? 12.636 32.881 -11.093 1.00 51.98 321 SER A C 1
ATOM 2303 O O . SER A 1 324 ? 12.489 31.957 -10.326 1.00 51.77 321 SER A O 1
ATOM 2306 N N . VAL A 1 325 ? 13.013 34.086 -10.702 1.00 53.34 322 VAL A N 1
ATOM 2307 C CA . VAL A 1 325 ? 13.410 34.355 -9.327 1.00 50.50 322 VAL A CA 1
ATOM 2308 C C . VAL A 1 325 ? 12.246 34.026 -8.387 1.00 47.21 322 VAL A C 1
ATOM 2309 O O . VAL A 1 325 ? 12.431 33.543 -7.296 1.00 46.23 322 VAL A O 1
ATOM 2313 N N . TYR A 1 326 ? 11.049 34.304 -8.856 1.00 47.58 323 TYR A N 1
ATOM 2314 C CA . TYR A 1 326 ? 9.857 33.961 -8.141 1.00 52.40 323 TYR A CA 1
ATOM 2315 C C . TYR A 1 326 ? 9.728 32.451 -7.942 1.00 52.95 323 TYR A C 1
ATOM 2316 O O . TYR A 1 326 ? 9.432 31.998 -6.854 1.00 49.80 323 TYR A O 1
ATOM 2325 N N . TYR A 1 327 ? 10.000 31.675 -8.977 1.00 50.16 324 TYR A N 1
ATOM 2326 C CA . TYR A 1 327 ? 9.933 30.235 -8.874 1.00 51.49 324 TYR A CA 1
ATOM 2327 C C . TYR A 1 327 ? 10.959 29.712 -7.902 1.00 50.70 324 TYR A C 1
ATOM 2328 O O . TYR A 1 327 ? 10.717 28.781 -7.164 1.00 55.43 324 TYR A O 1
ATOM 2337 N N . ASN A 1 328 ? 12.130 30.308 -7.927 1.00 50.12 325 ASN A N 1
ATOM 2338 C CA . ASN A 1 328 ? 13.241 29.837 -7.113 1.00 49.60 325 ASN A CA 1
ATOM 2339 C C . ASN A 1 328 ? 13.089 30.210 -5.646 1.00 47.35 325 ASN A C 1
ATOM 2340 O O . ASN A 1 328 ? 13.619 29.526 -4.771 1.00 47.03 325 ASN A O 1
ATOM 2345 N N . SER A 1 329 ? 12.370 31.295 -5.376 1.00 45.91 326 SER A N 1
ATOM 2346 C CA . SER A 1 329 ? 12.069 31.655 -3.999 1.00 43.96 326 SER A CA 1
ATOM 2347 C C . SER A 1 329 ? 11.140 30.597 -3.418 1.00 50.52 326 SER A C 1
ATOM 2348 O O . SER A 1 329 ? 11.251 30.239 -2.250 1.00 48.27 326 SER A O 1
ATOM 2351 N N . GLY A 1 330 ? 10.236 30.089 -4.250 1.00 54.72 327 GLY A N 1
ATOM 2352 C CA . GLY A 1 330 ? 9.353 29.012 -3.849 1.00 46.43 327 GLY A CA 1
ATOM 2353 C C . GLY A 1 330 ? 10.143 27.769 -3.483 1.00 52.94 327 GLY A C 1
ATOM 2354 O O . GLY A 1 330 ? 9.853 27.106 -2.485 1.00 46.95 327 GLY A O 1
ATOM 2355 N N . LEU A 1 331 ? 11.152 27.461 -4.291 1.00 48.62 328 LEU A N 1
ATOM 2356 C CA . LEU A 1 331 ? 12.011 26.308 -4.045 1.00 49.70 328 LEU A CA 1
ATOM 2357 C C . LEU A 1 331 ? 12.777 26.438 -2.732 1.00 48.05 328 LEU A C 1
ATOM 2358 O O . LEU A 1 331 ? 12.887 25.483 -1.970 1.00 48.35 328 LEU A O 1
ATOM 2363 N N . VAL A 1 332 ? 13.301 27.629 -2.474 1.00 46.42 329 VAL A N 1
ATOM 2364 C CA . VAL A 1 332 ? 14.113 27.854 -1.287 1.00 49.60 329 VAL A CA 1
ATOM 2365 C C . VAL A 1 332 ? 13.225 27.961 -0.044 1.00 43.50 329 VAL A C 1
ATOM 2366 O O . VAL A 1 332 ? 13.578 27.473 1.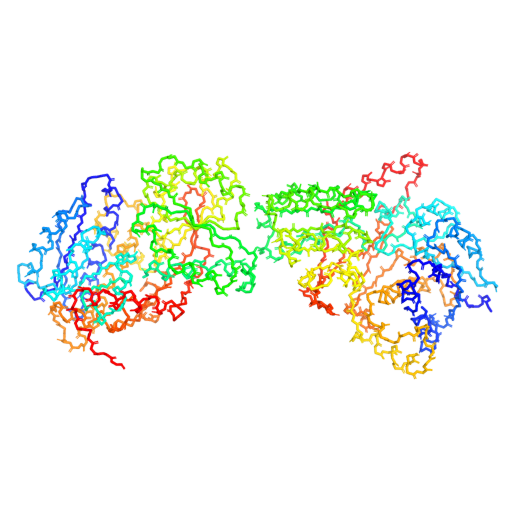032 1.00 43.01 329 VAL A O 1
ATOM 2370 N N . ASN A 1 333 ? 12.062 28.582 -0.210 1.00 42.96 330 ASN A N 1
ATOM 2371 C CA . ASN A 1 333 ? 11.075 28.679 0.860 1.00 43.23 330 ASN A CA 1
ATOM 2372 C C . ASN A 1 333 ? 10.642 27.295 1.344 1.00 47.13 330 ASN A C 1
ATOM 2373 O O . ASN A 1 333 ? 10.551 27.045 2.545 1.00 48.69 330 ASN A O 1
ATOM 2378 N N . ALA A 1 334 ? 10.392 26.396 0.396 1.00 44.71 331 ALA A N 1
ATOM 2379 C CA . ALA A 1 334 ? 9.924 25.053 0.707 1.00 45.99 331 ALA A CA 1
ATOM 2380 C C . ALA A 1 334 ? 11.029 24.190 1.308 1.00 46.45 331 ALA A C 1
ATOM 2381 O O . ALA A 1 334 ? 10.775 23.371 2.189 1.00 48.57 331 ALA A O 1
ATOM 2383 N N . ALA A 1 335 ? 12.254 24.376 0.830 1.00 46.73 332 ALA A N 1
ATOM 2384 C CA . ALA A 1 335 ? 13.375 23.559 1.274 1.00 47.40 332 ALA A CA 1
ATOM 2385 C C . ALA A 1 335 ? 13.734 23.836 2.732 1.00 48.60 332 ALA A C 1
ATOM 2386 O O . ALA A 1 335 ? 14.108 22.923 3.477 1.00 46.23 332 ALA A O 1
ATOM 2388 N N . VAL A 1 336 ? 13.619 25.099 3.129 1.00 46.16 333 VAL A N 1
ATOM 2389 C CA . VAL A 1 336 ? 13.941 25.514 4.489 1.00 43.95 333 VAL A CA 1
ATOM 2390 C C . VAL A 1 336 ? 13.045 24.796 5.491 1.00 42.17 333 VAL A C 1
ATOM 2391 O O . VAL A 1 336 ? 13.518 24.254 6.488 1.00 45.39 333 VAL A O 1
ATOM 2395 N N . ALA A 1 337 ? 11.752 24.783 5.202 1.00 42.34 334 ALA A N 1
ATOM 2396 C CA . ALA A 1 337 ? 10.792 24.101 6.049 1.00 42.48 334 ALA A CA 1
ATOM 2397 C C . ALA A 1 337 ? 11.065 22.599 6.071 1.00 44.30 334 ALA A C 1
ATOM 2398 O O . ALA A 1 337 ? 11.066 21.979 7.136 1.00 44.30 334 ALA A O 1
ATOM 2400 N N . VAL A 1 338 ? 11.310 22.028 4.894 1.00 45.99 335 VAL A N 1
ATOM 2401 C CA . VAL A 1 338 ? 11.598 20.599 4.759 1.00 48.05 335 VAL A CA 1
ATOM 2402 C C . VAL A 1 338 ? 12.819 20.179 5.579 1.00 48.02 335 VAL A C 1
ATOM 2403 O O . VAL A 1 338 ? 12.781 19.168 6.280 1.00 60.57 335 VAL A O 1
ATOM 2407 N N . GLU A 1 339 ? 13.892 20.960 5.504 1.00 47.10 336 GLU A N 1
ATOM 2408 C CA . GLU A 1 339 ? 15.093 20.669 6.282 1.00 47.03 336 GLU A CA 1
ATOM 2409 C C . GLU A 1 339 ? 14.859 20.856 7.779 1.00 45.62 336 GLU A C 1
ATOM 2410 O O . GLU A 1 339 ? 15.427 20.133 8.600 1.00 46.21 336 GLU A O 1
ATOM 2416 N N . ALA A 1 340 ? 14.029 21.836 8.129 1.00 51.97 337 ALA A N 1
ATOM 2417 C CA . ALA A 1 340 ? 13.675 22.074 9.522 1.00 42.77 337 ALA A CA 1
ATOM 2418 C C . ALA A 1 340 ? 12.945 20.864 10.086 1.00 43.89 337 ALA A C 1
ATOM 2419 O O . ALA A 1 340 ? 13.246 20.397 11.185 1.00 43.97 337 ALA A O 1
ATOM 2421 N N . ILE A 1 341 ? 11.982 20.368 9.318 1.00 44.96 338 ILE A N 1
ATOM 2422 C CA . ILE A 1 341 ? 11.238 19.174 9.683 1.00 53.02 338 ILE A CA 1
ATOM 2423 C C . ILE A 1 341 ? 12.179 17.982 9.810 1.00 55.52 338 ILE A C 1
ATOM 2424 O O . ILE A 1 341 ? 12.170 17.276 10.821 1.00 48.42 338 ILE A O 1
ATOM 2429 N N . ARG A 1 342 ? 13.000 17.783 8.781 1.00 49.07 339 ARG A N 1
ATOM 2430 C CA . ARG A 1 342 ? 13.989 16.713 8.760 1.00 50.83 339 ARG A CA 1
ATOM 2431 C C . ARG A 1 342 ? 14.904 16.782 9.977 1.00 50.01 339 ARG A C 1
ATOM 2432 O O . ARG A 1 342 ? 15.177 15.768 10.614 1.00 63.18 339 ARG A O 1
ATOM 2440 N N . THR A 1 343 ? 15.360 17.985 10.304 1.00 48.18 340 THR A N 1
ATOM 2441 C CA . THR A 1 343 ? 16.247 18.189 11.444 1.00 47.53 340 THR A CA 1
ATOM 2442 C C . THR A 1 343 ? 15.593 17.746 12.750 1.00 61.69 340 THR A C 1
ATOM 2443 O O . THR A 1 343 ? 16.239 17.138 13.603 1.00 60.54 340 THR A O 1
ATOM 2447 N N . ALA A 1 344 ? 14.307 18.052 12.896 1.00 46.48 341 ALA A N 1
ATOM 2448 C CA . ALA A 1 344 ? 13.597 17.768 14.136 1.00 51.70 341 ALA A CA 1
ATOM 2449 C C . ALA A 1 344 ? 13.292 16.277 14.274 1.00 51.99 341 ALA A C 1
ATOM 2450 O O . ALA A 1 344 ? 13.331 15.736 15.375 1.00 48.50 341 ALA A O 1
ATOM 2452 N N . GLN A 1 345 ? 13.004 15.622 13.153 1.00 49.69 342 GLN A N 1
ATOM 2453 C CA . GLN A 1 345 ? 12.812 14.173 13.128 1.00 54.68 342 GLN A CA 1
ATOM 2454 C C . GLN A 1 345 ? 14.018 13.435 13.703 1.00 60.19 342 GLN A C 1
ATOM 2455 O O . GLN A 1 345 ? 13.894 12.312 14.183 1.00 70.72 342 GLN A O 1
ATOM 2461 N N . GLY A 1 346 ? 15.182 14.076 13.655 1.00 55.53 343 GLY A N 1
ATOM 2462 C CA . GLY A 1 346 ? 16.389 13.520 14.234 1.00 53.02 343 GLY A CA 1
ATOM 2463 C C . GLY A 1 346 ? 16.302 13.400 15.744 1.00 58.02 343 GLY A C 1
ATOM 2464 O O . GLY A 1 346 ? 17.105 12.706 16.368 1.00 63.00 343 GLY A O 1
ATOM 2465 N N . LYS A 1 347 ? 15.324 14.076 16.338 1.00 58.83 344 LYS A N 1
ATOM 2466 C CA . LYS A 1 347 ? 15.129 14.001 17.781 1.00 58.44 344 LYS A CA 1
ATOM 2467 C C . LYS A 1 347 ? 13.709 13.547 18.135 1.00 59.72 344 LYS A C 1
ATOM 2468 O O . LYS A 1 347 ? 13.412 13.244 19.289 1.00 64.45 344 LYS A O 1
ATOM 2474 N N . PHE A 1 348 ? 12.830 13.474 17.144 1.00 57.24 345 PHE A N 1
ATOM 2475 C CA . PHE A 1 348 ? 11.445 13.125 17.434 1.00 62.30 345 PHE A CA 1
ATOM 2476 C C . PHE A 1 348 ? 10.934 11.948 16.596 1.00 70.28 345 PHE A C 1
ATOM 2477 O O . PHE A 1 348 ? 9.780 11.536 16.737 1.00 76.18 345 PHE A O 1
ATOM 2485 N N . GLY A 1 349 ? 11.795 11.401 15.741 1.00 60.95 346 GLY A N 1
ATOM 2486 C CA . GLY A 1 349 ? 11.462 10.203 14.990 1.00 62.74 346 GLY A CA 1
ATOM 2487 C C . GLY A 1 349 ? 10.699 10.464 13.707 1.00 62.34 346 GLY A C 1
ATOM 2488 O O . GLY A 1 349 ? 10.158 11.549 13.508 1.00 65.92 346 GLY A O 1
ATOM 2489 N N . LYS A 1 350 ? 10.661 9.461 12.834 1.00 64.11 347 LYS A N 1
ATOM 2490 C CA . LYS A 1 350 ? 9.981 9.580 11.547 1.00 64.12 347 LYS A CA 1
ATOM 2491 C C . LYS A 1 350 ? 8.471 9.670 11.731 1.00 73.25 347 LYS A C 1
ATOM 2492 O O . LYS A 1 350 ? 7.765 8.669 11.617 1.00 76.89 347 LYS A O 1
ATOM 2498 N N . ARG A 1 351 ? 7.981 10.875 12.005 1.00 70.31 348 ARG A N 1
ATOM 2499 C CA . ARG A 1 351 ? 6.558 11.092 12.242 1.00 60.83 348 ARG A CA 1
ATOM 2500 C C . ARG A 1 351 ? 6.191 12.563 12.077 1.00 66.43 348 ARG A C 1
ATOM 2501 O O . ARG A 1 351 ? 7.061 13.432 12.169 1.00 61.30 348 ARG A O 1
ATOM 2509 N N . PRO A 1 352 ? 4.901 12.844 11.821 1.00 66.08 349 PRO A N 1
ATOM 2510 C CA . PRO A 1 352 ? 4.378 14.213 11.837 1.00 56.40 349 PRO A CA 1
ATOM 2511 C C . PRO A 1 352 ? 4.797 14.976 13.093 1.00 66.20 349 PRO A C 1
ATOM 2512 O O . PRO A 1 352 ? 4.837 14.400 14.186 1.00 55.49 349 PRO A O 1
ATOM 2516 N N . LEU A 1 353 ? 5.112 16.259 12.926 1.00 62.33 350 LEU A N 1
ATOM 2517 C CA . LEU A 1 353 ? 5.725 17.039 13.993 1.00 58.43 350 LEU A CA 1
ATOM 2518 C C . LEU A 1 353 ? 4.862 18.180 14.511 1.00 50.86 350 LEU A C 1
ATOM 2519 O O . LEU A 1 353 ? 3.949 18.655 13.832 1.00 50.44 350 LEU A O 1
ATOM 2524 N N . ASN A 1 354 ? 5.186 18.612 15.726 1.00 59.88 351 ASN A N 1
ATOM 2525 C CA . ASN A 1 354 ? 4.556 19.753 16.374 1.00 48.86 351 ASN A CA 1
ATOM 2526 C C . ASN A 1 354 ? 5.171 21.073 15.946 1.00 47.62 351 ASN A C 1
ATOM 2527 O O . ASN A 1 354 ? 6.309 21.108 15.485 1.00 47.74 351 ASN A O 1
ATOM 2532 N N . GLY A 1 355 ? 4.424 22.160 16.129 1.00 46.52 352 GLY A N 1
ATOM 2533 C CA . GLY A 1 355 ? 4.970 23.487 15.928 1.00 45.37 352 GLY A CA 1
ATOM 2534 C C . GLY A 1 355 ? 6.061 23.744 16.947 1.00 45.15 352 GLY A C 1
ATOM 2535 O O . GLY A 1 355 ? 7.062 24.408 16.664 1.00 44.70 352 GLY A O 1
ATOM 2536 N N . GLU A 1 356 ? 5.863 23.203 18.143 1.00 45.59 353 GLU A N 1
ATOM 2537 C CA . GLU A 1 356 ? 6.844 23.297 19.218 1.00 45.65 353 GLU A CA 1
ATOM 2538 C C . GLU A 1 356 ? 8.105 22.518 18.857 1.00 47.37 353 GLU A C 1
ATOM 2539 O O . GLU A 1 356 ? 9.221 22.903 19.216 1.00 46.44 353 GLU A O 1
ATOM 2545 N N . GLU A 1 357 ? 7.914 21.420 18.136 1.00 47.52 354 GLU A N 1
ATOM 2546 C CA . GLU A 1 357 ? 9.025 20.603 17.675 1.00 48.56 354 GLU A CA 1
ATOM 2547 C C . GLU A 1 357 ? 9.594 21.196 16.394 1.00 48.12 354 GLU A C 1
ATOM 2548 O O . GLU A 1 357 ? 10.797 21.128 16.147 1.00 48.50 354 GLU A O 1
ATOM 2554 N N . GLY A 1 358 ? 8.718 21.787 15.588 1.00 47.40 355 GLY A N 1
ATOM 2555 C CA . GLY A 1 358 ? 9.130 22.464 14.375 1.00 46.95 355 GLY A CA 1
ATOM 2556 C C . GLY A 1 358 ? 10.025 23.640 14.709 1.00 45.98 355 GLY A C 1
ATOM 2557 O O . GLY A 1 358 ? 10.967 23.954 13.981 1.00 45.97 355 GLY A O 1
ATOM 2558 N N . ARG A 1 359 ? 9.724 24.287 15.829 1.00 47.04 356 ARG A N 1
ATOM 2559 C CA . ARG A 1 359 ? 10.525 25.400 16.318 1.00 46.08 356 ARG A CA 1
ATOM 2560 C C . ARG A 1 359 ? 11.912 24.904 16.716 1.00 45.25 356 ARG A C 1
ATOM 2561 O O . ARG A 1 359 ? 12.915 25.582 16.488 1.00 44.97 356 ARG A O 1
ATOM 2569 N N . TRP A 1 360 ? 11.960 23.714 17.310 1.00 46.33 357 TRP A N 1
ATOM 2570 C CA . TRP A 1 360 ? 13.225 23.109 17.714 1.00 47.33 357 TRP A CA 1
ATOM 2571 C C . TRP A 1 360 ? 14.081 22.790 16.495 1.00 47.91 357 TRP A C 1
ATOM 2572 O O . TRP A 1 360 ? 15.298 22.965 16.516 1.00 48.22 357 TRP A O 1
ATOM 2583 N N . GLY A 1 361 ? 13.432 22.317 15.436 1.00 48.15 358 GLY A N 1
ATOM 2584 C CA . GLY A 1 361 ? 14.120 21.978 14.205 1.00 48.82 358 GLY A CA 1
ATOM 2585 C C . GLY A 1 361 ? 14.741 23.208 13.575 1.00 54.33 358 GLY A C 1
ATOM 2586 O O . GLY A 1 361 ? 15.921 23.205 13.215 1.00 53.08 358 GLY A O 1
ATOM 2587 N N . LEU A 1 362 ? 13.941 24.264 13.450 1.00 46.60 359 LEU A N 1
ATOM 2588 C CA . LEU A 1 362 ? 14.416 25.536 12.922 1.00 45.66 359 LEU A CA 1
ATOM 2589 C C . LEU A 1 362 ? 15.637 26.036 13.679 1.00 45.60 359 LEU A C 1
ATOM 2590 O O . LEU A 1 362 ? 16.627 26.423 13.066 1.00 45.71 359 LEU A O 1
ATOM 2595 N N . GLU A 1 363 ? 15.575 26.004 15.009 1.00 45.56 360 GLU A N 1
ATOM 2596 C CA . GLU A 1 363 ? 16.657 26.538 15.835 1.00 45.57 360 GLU A CA 1
ATOM 2597 C C . GLU A 1 363 ? 17.905 25.653 15.799 1.00 51.49 360 GLU A C 1
ATOM 2598 O O . GLU A 1 363 ? 18.972 26.047 16.274 1.00 47.14 360 GLU A O 1
ATOM 2604 N N . HIS A 1 364 ? 17.781 24.462 15.225 1.00 47.91 361 HIS A N 1
ATOM 2605 C CA . HIS A 1 364 ? 18.930 23.573 15.117 1.00 49.36 361 HIS A CA 1
ATOM 2606 C C . HIS A 1 364 ? 19.308 23.306 13.666 1.00 52.48 361 HIS A C 1
ATOM 2607 O O . HIS A 1 364 ? 20.049 22.373 13.374 1.00 54.98 361 HIS A O 1
ATOM 2614 N N . LEU A 1 365 ? 18.800 24.135 12.761 1.00 50.52 362 LEU A N 1
ATOM 2615 C CA . LEU A 1 365 ? 19.167 24.032 11.359 1.00 49.32 362 LEU A CA 1
ATOM 2616 C C . LEU A 1 365 ? 20.668 24.198 11.188 1.00 50.00 362 LEU A C 1
ATOM 2617 O O . LEU A 1 365 ? 21.266 25.129 11.723 1.00 49.37 362 LEU A O 1
ATOM 2622 N N . ASN A 1 366 ? 21.272 23.274 10.453 1.00 51.42 363 ASN A N 1
ATOM 2623 C CA . ASN A 1 366 ? 22.689 23.356 10.131 1.00 52.29 363 ASN A CA 1
ATOM 2624 C C . ASN A 1 366 ? 22.918 22.834 8.724 1.00 53.31 363 ASN A C 1
ATOM 2625 O O . ASN A 1 366 ? 23.258 21.669 8.522 1.00 57.59 363 ASN A O 1
ATOM 2630 N N . ILE A 1 367 ? 22.711 23.715 7.754 1.00 52.95 364 ILE A N 1
ATOM 2631 C CA . ILE A 1 367 ? 22.884 23.384 6.348 1.00 53.44 364 ILE A CA 1
ATOM 2632 C C . ILE A 1 367 ? 24.316 23.647 5.897 1.00 54.28 364 ILE A C 1
ATOM 2633 O O . ILE A 1 367 ? 24.750 24.798 5.838 1.00 53.39 364 ILE A O 1
ATOM 2638 N N . ASP A 1 368 ? 25.037 22.571 5.587 1.00 65.47 365 ASP A N 1
ATOM 2639 C CA . ASP A 1 368 ? 26.415 22.641 5.090 1.00 67.25 365 ASP A CA 1
ATOM 2640 C C . ASP A 1 368 ? 26.469 22.756 3.576 1.00 57.89 365 ASP A C 1
ATOM 2641 O O . ASP A 1 368 ? 25.453 22.634 2.897 1.00 57.59 365 ASP A O 1
ATOM 2646 N N . ASP A 1 369 ? 27.668 22.966 3.047 1.00 62.73 366 ASP A N 1
ATOM 2647 C CA . ASP A 1 369 ? 27.879 22.866 1.609 1.00 64.50 366 ASP A CA 1
ATOM 2648 C C . ASP A 1 369 ? 27.713 21.417 1.159 1.00 66.73 366 ASP A C 1
ATOM 2649 O O . ASP A 1 369 ? 27.200 21.149 0.069 1.00 62.57 366 ASP A O 1
ATOM 2654 N N . ALA A 1 370 ? 28.150 20.489 2.006 1.00 63.08 367 ALA A N 1
ATOM 2655 C CA . ALA A 1 370 ? 27.963 19.068 1.745 1.00 65.47 367 ALA A CA 1
ATOM 2656 C C . ALA A 1 370 ? 26.479 18.753 1.630 1.00 72.96 367 ALA A C 1
ATOM 2657 O O . ALA A 1 370 ? 26.043 18.054 0.711 1.00 66.14 367 ALA A O 1
ATOM 2659 N N . ARG A 1 371 ? 25.709 19.291 2.570 1.00 67.10 368 ARG A N 1
ATOM 2660 C CA . ARG A 1 371 ? 24.272 19.081 2.608 1.00 61.22 368 ARG A CA 1
ATOM 2661 C C . ARG A 1 371 ? 23.588 19.728 1.402 1.00 60.61 368 ARG A C 1
ATOM 2662 O O . ARG A 1 371 ? 22.673 19.153 0.815 1.00 61.25 368 ARG A O 1
ATOM 2670 N N . LEU A 1 372 ? 24.044 20.923 1.034 1.00 59.66 369 LEU A N 1
ATOM 2671 C CA . LEU A 1 372 ? 23.514 21.623 -0.133 1.00 64.16 369 LEU A CA 1
ATOM 2672 C C . LEU A 1 372 ? 23.759 20.826 -1.410 1.00 66.61 369 LEU A C 1
ATOM 2673 O O . LEU A 1 372 ? 22.924 20.817 -2.318 1.00 61.62 369 LEU A O 1
ATOM 2678 N N . LYS A 1 373 ? 24.910 20.163 -1.473 1.00 70.12 370 LYS A N 1
ATOM 2679 C CA . LYS A 1 373 ? 25.253 19.333 -2.623 1.00 75.92 370 LYS A CA 1
ATOM 2680 C C . LYS A 1 373 ? 24.297 18.147 -2.741 1.00 67.64 370 LYS A C 1
ATOM 2681 O O . LYS A 1 373 ? 23.896 17.773 -3.843 1.00 69.12 370 LYS A O 1
ATOM 2683 N N . ASP A 1 374 ? 23.924 17.566 -1.604 1.00 67.22 371 ASP A N 1
ATOM 2684 C CA . ASP A 1 374 ? 22.987 16.446 -1.600 1.00 74.10 371 ASP A CA 1
ATOM 2685 C C . ASP A 1 374 ? 21.638 16.828 -2.204 1.00 72.52 371 ASP A C 1
ATOM 2686 O O . ASP A 1 374 ? 21.168 16.178 -3.139 1.00 72.24 371 ASP A O 1
ATOM 2699 N N . GLY A 1 376 ? 21.031 19.417 -3.837 1.00 81.38 373 GLY A N 1
ATOM 2700 C CA . GLY A 1 376 ? 21.277 20.101 -5.092 1.00 64.58 373 GLY A CA 1
ATOM 2701 C C . GLY A 1 376 ? 20.974 21.585 -5.062 1.00 61.94 373 GLY A C 1
ATOM 2702 O O . GLY A 1 376 ? 20.551 22.156 -6.069 1.00 61.92 373 GLY A O 1
ATOM 2703 N N . TYR A 1 377 ? 21.200 22.215 -3.913 1.00 59.84 374 TYR A N 1
ATOM 2704 C CA . TYR A 1 377 ? 20.953 23.647 -3.765 1.00 57.89 374 TYR A CA 1
ATOM 2705 C C . TYR A 1 377 ? 22.244 24.449 -3.627 1.00 61.87 374 TYR A C 1
ATOM 2706 O O . TYR A 1 377 ? 22.245 25.522 -3.023 1.00 65.47 374 TYR A O 1
ATOM 2715 N N . LEU A 1 378 ? 23.334 23.939 -4.193 1.00 61.09 375 LEU A N 1
ATOM 2716 C CA . LEU A 1 378 ? 24.652 24.536 -3.976 1.00 59.28 375 LEU A CA 1
ATOM 2717 C C . LEU A 1 378 ? 24.743 25.997 -4.425 1.00 76.65 375 LEU A C 1
ATOM 2718 O O . LEU A 1 378 ? 25.149 26.866 -3.648 1.00 78.54 375 LEU A O 1
ATOM 2723 N N . GLY A 1 379 ? 24.358 26.281 -5.664 1.00 58.47 376 GLY A N 1
ATOM 2724 C CA . GLY A 1 379 ? 24.395 27.657 -6.136 1.00 57.39 376 GLY A CA 1
ATOM 2725 C C . GLY A 1 379 ? 23.143 28.465 -5.827 1.00 65.54 376 GLY A C 1
ATOM 2726 O O . GLY A 1 379 ? 23.124 29.689 -5.999 1.00 54.45 376 GLY A O 1
ATOM 2727 N N . LEU A 1 380 ? 22.097 27.782 -5.364 1.00 55.27 377 LEU A N 1
ATOM 2728 C CA . LEU A 1 380 ? 20.777 28.389 -5.234 1.00 53.88 377 LEU A CA 1
ATOM 2729 C C . LEU A 1 380 ? 20.505 28.937 -3.833 1.00 53.84 377 LEU A C 1
ATOM 2730 O O . LEU A 1 380 ? 19.893 29.995 -3.676 1.00 51.14 377 LEU A O 1
ATOM 2743 N N . GLN A 1 382 ? 22.137 29.585 0.264 1.00 49.68 379 GLN A N 1
ATOM 2744 C CA . GLN A 1 382 ? 23.336 29.716 1.084 1.00 49.80 379 GLN A CA 1
ATOM 2745 C C . GLN A 1 382 ? 23.348 28.718 2.239 1.00 50.13 379 GLN A C 1
ATOM 2746 O O . GLN A 1 382 ? 22.378 27.991 2.455 1.00 50.13 379 GLN A O 1
ATOM 2752 N N . ASN A 1 383 ? 24.454 28.685 2.975 1.00 50.52 380 ASN A N 1
ATOM 2753 C CA . ASN A 1 383 ? 24.521 27.930 4.220 1.00 50.74 380 ASN A CA 1
ATOM 2754 C C . ASN A 1 383 ? 23.579 28.521 5.264 1.00 49.18 380 ASN A C 1
ATOM 2755 O O . ASN A 1 383 ? 23.324 29.727 5.275 1.00 58.29 380 ASN A O 1
ATOM 2760 N N . LEU A 1 384 ? 23.056 27.664 6.133 1.00 51.09 381 LEU A N 1
ATOM 2761 C CA . LEU A 1 384 ? 22.185 28.098 7.221 1.00 48.09 381 LEU A CA 1
ATOM 2762 C C . LEU A 1 384 ? 22.612 27.468 8.532 1.00 48.57 381 LEU A C 1
ATOM 2763 O O . LEU A 1 384 ? 22.708 26.250 8.641 1.00 49.73 381 LEU A O 1
ATOM 2768 N N . LYS A 1 385 ? 22.874 28.299 9.528 1.00 47.80 382 LYS A N 1
ATOM 2769 C CA . LYS A 1 385 ? 23.131 27.801 10.867 1.00 51.69 382 LYS A CA 1
ATOM 2770 C C . LYS A 1 385 ? 22.374 28.661 11.867 1.00 46.89 382 LYS A C 1
ATOM 2771 O O . LYS A 1 385 ? 22.806 29.757 12.215 1.00 46.27 382 LYS A O 1
ATOM 2777 N N . LEU A 1 386 ? 21.231 28.154 12.314 1.00 46.60 383 LEU A N 1
ATOM 2778 C CA . LEU A 1 386 ? 20.385 28.883 13.250 1.00 45.49 383 LEU A CA 1
ATOM 2779 C C . LEU A 1 386 ? 20.642 28.466 14.687 1.00 46.63 383 LEU A C 1
ATOM 2780 O O . LEU A 1 386 ? 21.287 27.452 14.953 1.00 48.98 383 LEU A O 1
ATOM 2785 N N . SER A 1 387 ? 20.131 29.271 15.608 1.00 45.12 384 SER A N 1
ATOM 2786 C CA . SER A 1 387 ? 20.192 28.975 17.028 1.00 45.52 384 SER A CA 1
ATOM 2787 C C . SER A 1 387 ? 19.029 29.684 17.700 1.00 47.28 384 SER A C 1
ATOM 2788 O O . SER A 1 387 ? 18.304 30.440 17.050 1.00 43.50 384 SER A O 1
ATOM 2791 N N . CYS A 1 388 ? 18.851 29.443 18.994 1.00 44.78 385 CYS A N 1
ATOM 2792 C CA . CYS A 1 388 ? 17.839 30.154 19.762 1.00 43.96 385 CYS A CA 1
ATOM 2793 C C . CYS A 1 388 ? 18.133 31.654 19.748 1.00 51.70 385 CYS A C 1
ATOM 2794 O O . CYS A 1 388 ? 17.228 32.482 19.765 1.00 46.51 385 CYS A O 1
ATOM 2797 N N . ARG A 1 389 ? 19.416 31.984 19.695 1.00 43.60 386 ARG A N 1
ATOM 2798 C CA . ARG A 1 389 ? 19.880 33.362 19.696 1.00 43.06 386 ARG A CA 1
ATOM 2799 C C . ARG A 1 389 ? 19.780 33.998 18.303 1.00 44.31 386 ARG A C 1
ATOM 2800 O O . ARG A 1 389 ? 19.758 35.224 18.168 1.00 41.66 386 ARG A O 1
ATOM 2808 N N . ASP A 1 390 ? 19.713 33.160 17.270 1.00 42.54 387 ASP A N 1
ATOM 2809 C CA . ASP A 1 390 ? 19.780 33.638 15.889 1.00 42.10 387 ASP A CA 1
ATOM 2810 C C . ASP A 1 390 ? 18.772 32.960 14.969 1.00 41.91 387 ASP A C 1
ATOM 2811 O O . ASP A 1 390 ? 19.028 31.885 14.433 1.00 42.67 387 ASP A O 1
ATOM 2816 N N . HIS A 1 391 ? 17.638 33.616 14.760 1.00 41.02 388 HIS A N 1
ATOM 2817 C CA . HIS A 1 391 ? 16.588 33.073 13.908 1.00 40.88 388 HIS A CA 1
ATOM 2818 C C . HIS A 1 391 ? 16.761 33.468 12.436 1.00 41.31 388 HIS A C 1
ATOM 2819 O O . HIS A 1 391 ? 15.888 33.205 11.606 1.00 40.63 388 HIS A O 1
ATOM 2826 N N . GLU A 1 392 ? 17.892 34.089 12.115 1.00 40.83 389 GLU A N 1
ATOM 2827 C CA . GLU A 1 392 ? 18.208 34.418 10.730 1.00 40.86 389 GLU A CA 1
ATOM 2828 C C . GLU A 1 392 ? 19.056 33.311 10.125 1.00 41.95 389 GLU A C 1
ATOM 2829 O O . GLU A 1 392 ? 18.668 32.682 9.143 1.00 42.33 389 GLU A O 1
ATOM 2835 N N . GLY A 1 393 ? 20.224 33.090 10.719 1.00 42.57 390 GLY A N 1
ATOM 2836 C CA . GLY A 1 393 ? 21.062 31.952 10.380 1.00 43.79 390 GLY A CA 1
ATOM 2837 C C . GLY A 1 393 ? 21.776 31.993 9.043 1.00 44.33 390 GLY A C 1
ATOM 2838 O O . GLY A 1 393 ? 22.446 31.027 8.679 1.00 45.49 390 GLY A O 1
ATOM 2839 N N . GLY A 1 394 ? 21.643 33.097 8.311 1.00 50.48 391 GLY A N 1
ATOM 2840 C CA . GLY A 1 394 ? 22.270 33.218 7.002 1.00 44.16 391 GLY A CA 1
ATOM 2841 C C . GLY A 1 394 ? 23.018 34.524 6.807 1.00 46.29 391 GLY A C 1
ATOM 2842 O O . GLY A 1 394 ? 24.204 34.625 7.114 1.00 50.29 391 GLY A O 1
ATOM 2843 N N . GLY A 1 395 ? 22.320 35.526 6.282 1.00 42.87 392 GLY A N 1
ATOM 2844 C CA . GLY A 1 395 ? 22.881 36.854 6.133 1.00 42.44 392 GLY A CA 1
ATOM 2845 C C . GLY A 1 395 ? 23.745 37.075 4.901 1.00 51.45 392 GLY A C 1
ATOM 2846 O O . GLY A 1 395 ? 24.524 38.019 4.865 1.00 51.92 392 GLY A O 1
ATOM 2847 N N . ALA A 1 396 ? 23.615 36.222 3.888 1.00 38.66 393 ALA A N 1
ATOM 2848 C CA . ALA A 1 396 ? 24.368 36.418 2.652 1.00 37.98 393 ALA A CA 1
ATOM 2849 C C . ALA A 1 396 ? 23.448 36.654 1.460 1.00 30.87 393 ALA A C 1
ATOM 2850 O O . ALA A 1 396 ? 22.257 36.356 1.515 1.00 30.56 393 ALA A O 1
ATOM 2852 N N . ALA A 1 397 ? 24.011 37.196 0.385 1.00 33.84 394 ALA A N 1
ATOM 2853 C CA . ALA A 1 397 ? 23.271 37.400 -0.856 1.00 30.45 394 ALA A CA 1
ATOM 2854 C C . ALA A 1 397 ? 24.214 37.364 -2.045 1.00 31.38 394 ALA A C 1
ATOM 2855 O O . ALA A 1 397 ? 25.422 37.525 -1.890 1.00 31.80 394 ALA A O 1
ATOM 2857 N N . ARG A 1 398 ? 23.654 37.157 -3.230 1.00 36.76 395 ARG A N 1
ATOM 2858 C CA . ARG A 1 398 ? 24.428 37.209 -4.461 1.00 34.50 395 ARG A CA 1
ATOM 2859 C C . ARG A 1 398 ? 23.976 38.385 -5.311 1.00 31.44 395 ARG A C 1
ATOM 2860 O O . ARG A 1 398 ? 22.825 38.812 -5.230 1.00 31.84 395 ARG A O 1
ATOM 2868 N N . VAL A 1 399 ? 24.888 38.910 -6.119 1.00 31.61 396 VAL A N 1
ATOM 2869 C CA . VAL A 1 399 ? 24.563 40.003 -7.023 1.00 30.68 396 VAL A CA 1
ATOM 2870 C C . VAL A 1 399 ? 24.321 39.460 -8.426 1.00 32.12 396 VAL A C 1
ATOM 2871 O O . VAL A 1 399 ? 25.085 38.634 -8.918 1.00 33.76 396 VAL A O 1
ATOM 2875 N N . GLN A 1 400 ? 23.246 39.906 -9.061 1.00 31.73 397 GLN A N 1
ATOM 2876 C CA . GLN A 1 400 ? 22.989 39.525 -10.440 1.00 34.63 397 GLN A CA 1
ATOM 2877 C C . GLN A 1 400 ? 22.708 40.761 -11.285 1.00 35.70 397 GLN A C 1
ATOM 2878 O O . GLN A 1 400 ? 22.178 41.756 -10.782 1.00 30.82 397 GLN A O 1
ATOM 2884 N N . GLN A 1 401 ? 23.071 40.689 -12.566 1.00 33.66 398 GLN A N 1
ATOM 2885 C CA . GLN A 1 401 ? 22.990 41.838 -13.465 1.00 33.16 398 GLN A CA 1
ATOM 2886 C C . GLN A 1 401 ? 21.995 41.616 -14.603 1.00 45.13 398 GLN A C 1
ATOM 2887 O O . GLN A 1 401 ? 21.946 40.536 -15.199 1.00 47.26 398 GLN A O 1
ATOM 2893 N N . TRP A 1 402 ? 21.212 42.649 -14.901 1.00 33.75 399 TRP A N 1
ATOM 2894 C CA . TRP A 1 402 ? 20.161 42.576 -15.914 1.00 35.95 399 TRP A CA 1
ATOM 2895 C C . TRP A 1 402 ? 20.628 43.123 -17.265 1.00 38.07 399 TRP A C 1
ATOM 2896 O O . TRP A 1 402 ? 21.167 44.232 -17.334 1.00 34.85 399 TRP A O 1
ATOM 2907 N N . ASP A 1 403 ? 20.427 42.361 -18.338 1.00 38.21 400 ASP A N 1
ATOM 2908 C CA . ASP A 1 403 ? 20.873 42.820 -19.656 1.00 53.13 400 ASP A CA 1
ATOM 2909 C C . ASP A 1 403 ? 19.716 43.275 -20.547 1.00 50.41 400 ASP A C 1
ATOM 2910 O O . ASP A 1 403 ? 19.919 43.648 -21.702 1.00 46.82 400 ASP A O 1
ATOM 2915 N N . GLY A 1 404 ? 18.505 43.244 -20.004 1.00 51.47 401 GLY A N 1
ATOM 2916 C CA . GLY A 1 404 ? 17.329 43.632 -20.759 1.00 41.29 401 GLY A CA 1
ATOM 2917 C C . GLY A 1 404 ? 16.444 42.437 -21.030 1.00 43.42 401 GLY A C 1
ATOM 2918 O O . GLY A 1 404 ? 15.271 42.585 -21.380 1.00 46.66 401 GLY A O 1
ATOM 2919 N N . ALA A 1 405 ? 17.011 41.246 -20.854 1.00 47.07 402 ALA A N 1
ATOM 2920 C CA . ALA A 1 405 ? 16.296 40.008 -21.132 1.00 49.53 402 ALA A CA 1
ATOM 2921 C C . ALA A 1 405 ? 16.548 38.947 -20.063 1.00 53.22 402 ALA A C 1
ATOM 2922 O O . ALA A 1 405 ? 15.649 38.180 -19.721 1.00 47.04 402 ALA A O 1
ATOM 2924 N N . ASN A 1 406 ? 17.770 38.907 -19.539 1.00 54.38 403 ASN A N 1
ATOM 2925 C CA . ASN A 1 406 ? 18.146 37.882 -18.571 1.00 52.21 403 ASN A CA 1
ATOM 2926 C C . ASN A 1 406 ? 19.010 38.401 -17.429 1.00 48.73 403 ASN A C 1
ATOM 2927 O O . ASN A 1 406 ? 19.624 39.465 -17.527 1.00 48.45 403 ASN A O 1
ATOM 2932 N N . TRP A 1 407 ? 19.052 37.625 -16.350 1.00 47.26 404 TRP A N 1
ATOM 2933 C CA . TRP A 1 407 ? 19.944 37.898 -15.232 1.00 45.41 404 TRP A CA 1
ATOM 2934 C C . TRP A 1 407 ? 21.248 37.123 -15.381 1.00 44.93 404 TRP A C 1
ATOM 2935 O O . TRP A 1 407 ? 21.268 36.024 -15.930 1.00 43.60 404 TRP A O 1
ATOM 2946 N N . THR A 1 408 ? 22.330 37.699 -14.875 1.00 39.88 405 THR A N 1
ATOM 2947 C CA . THR A 1 408 ? 23.627 37.040 -14.867 1.00 40.98 405 THR A CA 1
ATOM 2948 C C . THR A 1 408 ? 24.288 37.211 -13.502 1.00 39.41 405 THR A C 1
ATOM 2949 O O . THR A 1 408 ? 24.493 38.335 -13.045 1.00 49.13 405 THR A O 1
ATOM 2953 N N . LEU A 1 409 ? 24.617 36.102 -12.849 1.00 40.54 406 LEU A N 1
ATOM 2954 C CA . LEU A 1 409 ? 25.328 36.170 -11.578 1.00 39.47 406 LEU A CA 1
ATOM 2955 C C . LEU A 1 409 ? 26.722 36.757 -11.778 1.00 39.28 406 LEU A C 1
ATOM 2956 O O . LEU A 1 409 ? 27.500 36.256 -12.587 1.00 41.11 406 LEU A O 1
ATOM 2961 N N . ILE A 1 410 ? 27.029 37.826 -11.050 1.00 37.23 407 ILE A N 1
ATOM 2962 C CA . ILE A 1 410 ? 28.345 38.446 -11.148 1.00 37.03 407 ILE A CA 1
ATOM 2963 C C . ILE A 1 410 ? 29.074 38.484 -9.809 1.00 36.44 407 ILE A C 1
ATOM 2964 O O . ILE A 1 410 ? 30.031 39.236 -9.641 1.00 49.53 407 ILE A O 1
ATOM 2969 N N . SER A 1 411 ? 28.623 37.678 -8.852 1.00 36.73 408 SER A N 1
ATOM 2970 C CA . SER A 1 411 ? 29.331 37.565 -7.583 1.00 36.61 408 SER A CA 1
ATOM 2971 C C . SER A 1 411 ? 29.083 36.223 -6.924 1.00 39.36 408 SER A C 1
ATOM 2972 O O . SER A 1 411 ? 28.107 35.538 -7.228 1.00 38.65 408 SER A O 1
ATOM 2975 N N . GLU A 1 412 ? 29.978 35.856 -6.014 1.00 42.62 409 GLU A N 1
ATOM 2976 C CA . GLU A 1 412 ? 29.741 34.733 -5.120 1.00 40.04 409 GLU A CA 1
ATOM 2977 C C . GLU A 1 412 ? 28.811 35.181 -4.005 1.00 48.61 409 GLU A C 1
ATOM 2978 O O . GLU A 1 412 ? 28.256 36.284 -4.051 1.00 46.90 409 GLU A O 1
ATOM 2984 N N . TRP A 1 413 ? 28.648 34.333 -2.996 1.00 47.53 410 TRP A N 1
ATOM 2985 C CA . TRP A 1 413 ? 27.904 34.732 -1.818 1.00 37.36 410 TRP A CA 1
ATOM 2986 C C . TRP A 1 413 ? 28.703 35.774 -1.047 1.00 36.28 410 TRP A C 1
ATOM 2987 O O . TRP A 1 413 ? 29.851 35.545 -0.668 1.00 52.38 410 TRP A O 1
ATOM 2998 N N . ILE A 1 414 ? 28.085 36.932 -0.846 1.00 38.49 411 ILE A N 1
ATOM 2999 C CA . ILE A 1 414 ? 28.658 37.999 -0.046 1.00 33.10 411 ILE A CA 1
ATOM 3000 C C . ILE A 1 414 ? 28.082 37.941 1.366 1.00 39.43 411 ILE A C 1
ATOM 3001 O O . ILE A 1 414 ? 26.902 38.231 1.569 1.00 42.08 411 ILE A O 1
ATOM 3006 N N . ALA A 1 415 ? 28.905 37.567 2.339 1.00 36.98 412 ALA A N 1
ATOM 3007 C CA . ALA A 1 415 ? 28.444 37.458 3.722 1.00 37.23 412 ALA A CA 1
ATOM 3008 C C . ALA A 1 415 ? 28.339 38.827 4.397 1.00 35.88 412 ALA A C 1
ATOM 3009 O O . ALA A 1 415 ? 29.152 39.716 4.144 1.00 33.49 412 ALA A O 1
ATOM 3011 N N . ALA A 1 416 ? 27.337 38.985 5.259 1.00 31.00 413 ALA A N 1
ATOM 3012 C CA . ALA A 1 416 ? 27.174 40.203 6.053 1.00 29.81 413 ALA A CA 1
ATOM 3013 C C . ALA A 1 416 ? 28.032 40.160 7.306 1.00 38.25 413 ALA A C 1
ATOM 3014 O O . ALA A 1 416 ? 28.379 39.083 7.792 1.00 41.03 413 ALA A O 1
ATOM 3016 N N . ASP A 1 417 ? 28.362 41.334 7.833 1.00 30.43 414 ASP A N 1
ATOM 3017 C CA . ASP A 1 417 ? 29.050 41.421 9.114 1.00 31.59 414 ASP A CA 1
ATOM 3018 C C . ASP A 1 417 ? 28.011 41.448 10.229 1.00 36.24 414 ASP A C 1
ATOM 3019 O O . ASP A 1 417 ? 27.732 42.497 10.817 1.00 32.09 414 ASP A O 1
ATOM 3024 N N . ARG A 1 418 ? 27.431 40.288 10.508 1.00 31.59 415 ARG A N 1
ATOM 3025 C CA . ARG A 1 418 ? 26.320 40.213 11.441 1.00 34.55 415 ARG A CA 1
ATOM 3026 C C . ARG A 1 418 ? 26.755 40.508 12.875 1.00 36.59 415 ARG A C 1
ATOM 3027 O O . ARG A 1 418 ? 25.968 41.014 13.673 1.00 37.56 415 ARG A O 1
ATOM 3035 N N . ALA A 1 419 ? 28.008 40.201 13.195 1.00 36.94 416 ALA A N 1
ATOM 3036 C CA . ALA A 1 419 ? 28.549 40.503 14.517 1.00 39.06 416 ALA A CA 1
ATOM 3037 C C . ALA A 1 419 ? 28.544 42.010 14.752 1.00 40.67 416 ALA A C 1
ATOM 3038 O O . ALA A 1 419 ? 28.208 42.483 15.841 1.00 42.71 416 ALA A O 1
ATOM 3040 N N . LEU A 1 420 ? 28.907 42.758 13.717 1.00 33.32 417 LEU A N 1
ATOM 3041 C CA . LEU A 1 420 ? 28.949 44.209 13.794 1.00 32.59 417 LEU A CA 1
ATOM 3042 C C . LEU A 1 420 ? 27.566 44.817 14.042 1.00 39.95 417 LEU A C 1
ATOM 3043 O O . LEU A 1 420 ? 27.431 45.793 14.780 1.00 38.58 417 LEU A O 1
ATOM 3048 N N . LEU A 1 421 ? 26.542 44.229 13.428 1.00 33.79 418 LEU A N 1
ATOM 3049 C CA . LEU A 1 421 ? 25.174 44.744 13.527 1.00 37.34 418 LEU A CA 1
ATOM 3050 C C . LEU A 1 421 ? 24.418 44.265 14.763 1.00 31.74 418 LEU A C 1
ATOM 3051 O O . LEU A 1 421 ? 23.401 44.852 15.137 1.00 40.18 418 LEU A O 1
ATOM 3056 N N . ARG A 1 422 ? 24.909 43.197 15.384 1.00 46.40 419 ARG A N 1
ATOM 3057 C CA . ARG A 1 422 ? 24.206 42.542 16.489 1.00 41.94 419 ARG A CA 1
ATOM 3058 C C . ARG A 1 422 ? 23.766 43.473 17.638 1.00 40.46 419 ARG A C 1
ATOM 3059 O O . ARG A 1 422 ? 22.693 43.269 18.203 1.00 43.82 419 ARG A O 1
ATOM 3067 N N . PRO A 1 423 ? 24.581 44.485 17.999 1.00 42.99 420 PRO A N 1
ATOM 3068 C CA . PRO A 1 423 ? 24.075 45.368 19.060 1.00 34.70 420 PRO A CA 1
ATOM 3069 C C . PRO A 1 423 ? 22.782 46.105 18.696 1.00 37.60 420 PRO A C 1
ATOM 3070 O O . PRO A 1 423 ? 21.960 46.350 19.577 1.00 40.11 420 PRO A O 1
ATOM 3074 N N . LEU A 1 424 ? 22.606 46.449 17.425 1.00 28.94 421 LEU A N 1
ATOM 3075 C CA . LEU A 1 424 ? 21.367 47.078 16.978 1.00 30.26 421 LEU A CA 1
ATOM 3076 C C . LEU A 1 424 ? 20.195 46.128 17.141 1.00 27.06 421 LEU A C 1
ATOM 3077 O O . LEU A 1 424 ? 19.102 46.524 17.546 1.00 30.77 421 LEU A O 1
ATOM 3082 N N . ILE A 1 425 ? 20.429 44.866 16.808 1.00 27.21 422 ILE A N 1
ATOM 3083 C CA . ILE A 1 425 ? 19.403 43.849 16.945 1.00 26.94 422 ILE A CA 1
ATOM 3084 C C . ILE A 1 425 ? 19.068 43.608 18.416 1.00 27.90 422 ILE A C 1
ATOM 3085 O O . ILE A 1 425 ? 17.894 43.633 18.795 1.00 27.46 422 ILE A O 1
ATOM 3090 N N . ASP A 1 426 ? 20.092 43.387 19.240 1.00 29.35 423 ASP A N 1
ATOM 3091 C CA . ASP A 1 426 ? 19.882 43.182 20.672 1.00 36.44 423 ASP A CA 1
ATOM 3092 C C . ASP A 1 426 ? 19.077 44.328 21.279 1.00 35.01 423 ASP A C 1
ATOM 3093 O O . ASP A 1 426 ? 18.137 44.102 22.041 1.00 43.78 423 ASP A O 1
ATOM 3098 N N . GLU A 1 427 ? 19.442 45.555 20.919 1.00 35.31 424 GLU A N 1
ATOM 3099 C CA . GLU A 1 427 ? 18.745 46.739 21.411 1.00 29.91 424 GLU A CA 1
ATOM 3100 C C . GLU A 1 427 ? 17.271 46.747 21.015 1.00 31.41 424 GLU A C 1
ATOM 3101 O O . GLU A 1 427 ? 16.391 46.956 21.850 1.00 28.97 424 GLU A O 1
ATOM 3107 N N . LYS A 1 428 ? 17.016 46.522 19.733 1.00 27.35 425 LYS A N 1
ATOM 3108 C CA . LYS A 1 428 ? 15.666 46.577 19.192 1.00 31.14 425 LYS A CA 1
ATOM 3109 C C . LYS A 1 428 ? 14.772 45.494 19.809 1.00 29.83 425 LYS A C 1
ATOM 3110 O O . LYS A 1 428 ? 13.629 45.758 20.175 1.00 33.51 425 LYS A O 1
ATOM 3116 N N . ALA A 1 429 ? 15.305 44.282 19.936 1.00 26.86 426 ALA A N 1
ATOM 3117 C CA . ALA A 1 429 ? 14.559 43.171 20.516 1.00 27.15 426 ALA A CA 1
ATOM 3118 C C . ALA A 1 429 ? 14.282 43.381 22.001 1.00 32.25 426 ALA A C 1
ATOM 3119 O O . ALA A 1 429 ? 13.279 42.894 22.525 1.00 31.43 426 ALA A O 1
ATOM 3121 N N . ALA A 1 430 ? 15.175 44.096 22.680 1.00 29.16 427 ALA A N 1
ATOM 3122 C CA . ALA A 1 430 ? 15.030 44.322 24.114 1.00 30.45 427 ALA A CA 1
ATOM 3123 C C . ALA A 1 430 ? 13.977 45.384 24.373 1.00 30.17 427 ALA A C 1
ATOM 3124 O O . ALA A 1 430 ? 13.179 45.263 25.304 1.00 30.75 427 ALA A O 1
ATOM 3126 N N . ALA A 1 431 ? 13.984 46.426 23.547 1.00 29.43 428 ALA A N 1
ATOM 3127 C CA . ALA A 1 431 ? 12.957 47.461 23.612 1.00 29.26 428 ALA A CA 1
ATOM 3128 C C . ALA A 1 431 ? 11.574 46.834 23.435 1.00 33.16 428 ALA A C 1
ATOM 3129 O O . ALA A 1 431 ? 10.637 47.160 24.163 1.00 34.23 428 ALA A O 1
ATOM 3131 N N . PHE A 1 432 ? 11.469 45.923 22.471 1.00 27.91 429 PHE A N 1
ATOM 3132 C CA . PHE A 1 432 ? 10.234 45.193 22.215 1.00 28.91 429 PHE A CA 1
ATOM 3133 C C . PHE A 1 432 ? 9.832 44.343 23.416 1.00 27.77 429 PHE A C 1
ATOM 3134 O O . PHE A 1 432 ? 8.671 44.342 23.819 1.00 27.87 429 PHE A O 1
ATOM 3142 N N . ALA A 1 433 ? 10.790 43.610 23.976 1.00 28.51 430 ALA A N 1
ATOM 3143 C CA . ALA A 1 433 ? 10.518 42.756 25.132 1.00 29.49 430 ALA A CA 1
ATOM 3144 C C . ALA A 1 433 ? 10.050 43.591 26.319 1.00 40.73 430 ALA A C 1
ATOM 3145 O O . ALA A 1 433 ? 9.223 43.150 27.117 1.00 41.95 430 ALA A O 1
ATOM 3147 N N . LYS A 1 434 ? 10.589 44.801 26.425 1.00 36.89 431 LYS A N 1
ATOM 3148 C CA . LYS A 1 434 ? 10.205 45.724 27.477 1.00 31.97 431 LYS A CA 1
ATOM 3149 C C . LYS A 1 434 ? 8.791 46.229 27.236 1.00 34.71 431 LYS A C 1
ATOM 3150 O O . LYS A 1 434 ? 7.954 46.215 28.140 1.00 38.84 431 LYS A O 1
ATOM 3156 N N . GLU A 1 435 ? 8.532 46.664 26.007 1.00 34.07 432 GLU A N 1
ATOM 3157 C CA . GLU A 1 435 ? 7.234 47.218 25.645 1.00 34.05 432 GLU A CA 1
ATOM 3158 C C . GLU A 1 435 ? 6.112 46.190 25.793 1.00 32.47 432 GLU A C 1
ATOM 3159 O O . GLU A 1 435 ? 5.057 46.486 26.349 1.00 35.55 432 GLU A O 1
ATOM 3165 N N . LYS A 1 436 ? 6.341 44.980 25.298 1.00 38.26 433 LYS A N 1
ATOM 3166 C CA . LYS A 1 436 ? 5.324 43.934 25.348 1.00 28.73 433 LYS A CA 1
ATOM 3167 C C . LYS A 1 436 ? 5.342 43.187 26.668 1.00 38.38 433 LYS A C 1
ATOM 3168 O O . LYS A 1 436 ? 4.524 42.284 26.890 1.00 34.06 433 LYS A O 1
ATOM 3174 N N . ARG A 1 437 ? 6.281 43.568 27.534 1.00 40.37 434 ARG A N 1
ATOM 3175 C CA . ARG A 1 437 ? 6.485 42.917 28.828 1.00 42.74 434 ARG A CA 1
ATOM 3176 C C . ARG A 1 437 ? 6.647 41.404 28.681 1.00 31.78 434 ARG A C 1
ATOM 3177 O O . ARG A 1 437 ? 5.901 40.615 29.259 1.00 32.20 434 ARG A O 1
ATOM 3185 N N . LEU A 1 438 ? 7.642 41.016 27.890 1.00 32.24 435 LEU A N 1
ATOM 3186 C CA . LEU A 1 438 ? 7.989 39.615 27.692 1.00 33.70 435 LEU A CA 1
ATOM 3187 C C . LEU A 1 438 ? 9.236 39.239 28.479 1.00 42.30 435 LEU A C 1
ATOM 3188 O O . LEU A 1 438 ? 10.168 40.035 28.591 1.00 47.42 435 LEU A O 1
ATOM 3193 N N . VAL A 1 439 ? 9.254 38.026 29.018 1.00 33.59 436 VAL A N 1
ATOM 3194 C CA . VAL A 1 439 ? 10.452 37.503 29.652 1.00 37.94 436 VAL A CA 1
ATOM 3195 C C . VAL A 1 439 ? 11.286 36.748 28.628 1.00 39.23 436 VAL A C 1
ATOM 3196 O O . VAL A 1 439 ? 10.864 35.710 28.125 1.00 42.25 436 VAL A O 1
ATOM 3200 N N . PRO A 1 440 ? 12.475 37.270 28.313 1.00 34.96 437 PRO A N 1
ATOM 3201 C CA . PRO A 1 440 ? 13.327 36.637 27.302 1.00 42.53 437 PRO A CA 1
ATOM 3202 C C . PRO A 1 440 ? 13.782 35.241 27.720 1.00 40.98 437 PRO A C 1
ATOM 3203 O O . PRO A 1 440 ? 14.091 35.020 28.891 1.00 44.91 437 PRO A O 1
ATOM 3207 N N . ARG A 1 441 ? 13.720 34.298 26.799 1.00 38.15 438 ARG A N 1
ATOM 3208 C CA . ARG A 1 441 ? 14.218 32.972 27.037 1.00 37.66 438 ARG A CA 1
ATOM 3209 C C . ARG A 1 441 ? 15.678 33.068 27.345 1.00 46.27 438 ARG A C 1
ATOM 3210 O O . ARG A 1 441 ? 16.391 33.850 26.744 1.00 40.78 438 ARG A O 1
ATOM 3218 N N . THR A 1 442 ? 16.137 32.254 28.273 1.00 52.06 439 THR A N 1
ATOM 3219 C CA . THR A 1 442 ? 17.538 32.247 28.588 1.00 51.76 439 THR A CA 1
ATOM 3220 C C . THR A 1 442 ? 18.096 31.121 27.786 1.00 57.70 439 THR A C 1
ATOM 3221 O O . THR A 1 442 ? 17.697 29.987 27.931 1.00 62.15 439 THR A O 1
ATOM 3225 N N . CYS A 1 443 ? 18.974 31.456 26.868 1.00 53.56 440 CYS A N 1
ATOM 3226 C CA . CYS A 1 443 ? 19.761 30.455 26.204 1.00 65.00 440 CYS A CA 1
ATOM 3227 C C . CYS A 1 443 ? 21.242 30.694 26.490 1.00 68.96 440 CYS A C 1
ATOM 3228 O O . CYS A 1 443 ? 22.095 30.003 25.970 1.00 76.80 440 CYS A O 1
ATOM 3231 N N . ASN A 1 444 ? 21.517 31.682 27.337 1.00 74.81 441 ASN A N 1
ATOM 3232 C CA . ASN A 1 444 ? 22.849 32.035 27.795 1.00 63.39 441 ASN A CA 1
ATOM 3233 C C . ASN A 1 444 ? 23.940 31.812 26.766 1.00 67.73 441 ASN A C 1
ATOM 3234 O O . ASN A 1 444 ? 25.039 31.398 27.108 1.00 68.11 441 ASN A O 1
ATOM 3239 N N . GLY B 1 30 ? 92.548 65.561 -23.109 1.00 61.98 27 GLY B N 1
ATOM 3240 C CA . GLY B 1 30 ? 91.234 66.172 -22.918 1.00 76.84 27 GLY B CA 1
ATOM 3241 C C . GLY B 1 30 ? 90.296 65.970 -24.120 1.00 76.74 27 GLY B C 1
ATOM 3242 O O . GLY B 1 30 ? 89.132 65.630 -23.926 1.00 74.49 27 GLY B O 1
ATOM 3243 N N . PRO B 1 31 ? 90.783 66.175 -25.365 1.00 75.69 28 PRO B N 1
ATOM 3244 C CA . PRO B 1 31 ? 89.875 65.783 -26.453 1.00 68.75 28 PRO B CA 1
ATOM 3245 C C . PRO B 1 31 ? 89.677 64.267 -26.562 1.00 70.24 28 PRO B C 1
ATOM 3246 O O . PRO B 1 31 ? 88.775 63.824 -27.278 1.00 73.54 28 PRO B O 1
ATOM 3250 N N . ASP B 1 32 ? 90.506 63.495 -25.861 1.00 69.66 29 ASP B N 1
ATOM 3251 C CA . ASP B 1 32 ? 90.378 62.041 -25.828 1.00 59.00 29 ASP B CA 1
ATOM 3252 C C . ASP B 1 32 ? 89.178 61.612 -24.992 1.00 75.51 29 ASP B C 1
ATOM 3253 O O . ASP B 1 32 ? 88.688 60.489 -25.105 1.00 72.91 29 ASP B O 1
ATOM 3258 N N . GLN B 1 33 ? 88.711 62.526 -24.153 1.00 74.23 30 GLN B N 1
ATOM 3259 C CA . GLN B 1 33 ? 87.582 62.274 -23.276 1.00 68.89 30 GLN B CA 1
ATOM 3260 C C . GLN B 1 33 ? 86.259 62.587 -23.971 1.00 53.86 30 GLN B C 1
ATOM 3261 O O . GLN B 1 33 ? 86.241 63.059 -25.104 1.00 52.36 30 GLN B O 1
ATOM 3267 N N . GLN B 1 34 ? 85.156 62.300 -23.286 1.00 73.50 31 GLN B N 1
ATOM 3268 C CA . GLN B 1 34 ? 83.818 62.608 -23.784 1.00 50.60 31 GLN B CA 1
ATOM 3269 C C . GLN B 1 34 ? 83.222 63.739 -22.956 1.00 49.70 31 GLN B C 1
ATOM 3270 O O . GLN B 1 34 ? 83.092 63.618 -21.739 1.00 50.89 31 GLN B O 1
ATOM 3276 N N . PHE B 1 35 ? 82.868 64.840 -23.611 1.00 47.74 32 PHE B N 1
ATOM 3277 C CA . PHE B 1 35 ? 82.364 66.005 -22.891 1.00 53.05 32 PHE B CA 1
ATOM 3278 C C . PHE B 1 35 ? 80.877 65.883 -22.567 1.00 45.55 32 PHE B C 1
ATOM 3279 O O . PHE B 1 35 ? 80.069 65.493 -23.408 1.00 43.95 32 PHE B O 1
ATOM 3287 N N . PHE B 1 36 ? 80.535 66.228 -21.333 1.00 46.24 33 PHE B N 1
ATOM 3288 C CA . PHE B 1 36 ? 79.161 66.175 -20.864 1.00 45.15 33 PHE B CA 1
ATOM 3289 C C . PHE B 1 36 ? 78.736 67.558 -20.385 1.00 47.91 33 PHE B C 1
ATOM 3290 O O . PHE B 1 36 ? 78.965 67.912 -19.227 1.00 51.47 33 PHE B O 1
ATOM 3298 N N . PRO B 1 37 ? 78.132 68.354 -21.280 1.00 43.68 34 PRO B N 1
ATOM 3299 C CA . PRO B 1 37 ? 77.703 69.702 -20.895 1.00 41.66 34 PRO B CA 1
ATOM 3300 C C . PRO B 1 37 ? 76.644 69.640 -19.801 1.00 51.99 34 PRO B C 1
ATOM 3301 O O . PRO B 1 37 ? 75.830 68.714 -19.797 1.00 51.78 34 PRO B O 1
ATOM 3305 N N . LEU B 1 38 ? 76.674 70.592 -18.873 1.00 50.71 35 LEU B N 1
ATOM 3306 C CA . LEU B 1 38 ? 75.680 70.638 -17.807 1.00 42.94 35 LEU B CA 1
ATOM 3307 C C . LEU B 1 38 ? 75.064 72.023 -17.701 1.00 49.26 35 LEU B C 1
ATOM 3308 O O . LEU B 1 38 ? 75.681 72.948 -17.183 1.00 46.42 35 LEU B O 1
ATOM 3313 N N . ALA B 1 39 ? 73.846 72.163 -18.207 1.00 40.18 36 ALA B N 1
ATOM 3314 C CA . ALA B 1 39 ? 73.126 73.420 -18.096 1.00 39.40 36 ALA B CA 1
ATOM 3315 C C . ALA B 1 39 ? 72.364 73.420 -16.779 1.00 44.93 36 ALA B C 1
ATOM 3316 O O . ALA B 1 39 ? 71.346 72.743 -16.640 1.00 43.72 36 ALA B O 1
ATOM 3318 N N . THR B 1 40 ? 72.874 74.170 -15.809 1.00 42.18 37 THR B N 1
ATOM 3319 C CA . THR B 1 40 ? 72.344 74.122 -14.450 1.00 43.66 37 THR B CA 1
ATOM 3320 C C . THR B 1 40 ? 72.008 75.512 -13.932 1.00 44.07 37 THR B C 1
ATOM 3321 O O . THR B 1 40 ? 72.485 76.515 -14.460 1.00 55.96 37 THR B O 1
ATOM 3325 N N . TYR B 1 41 ? 71.174 75.567 -12.900 1.00 44.93 38 TYR B N 1
ATOM 3326 C CA . TYR B 1 41 ? 70.909 76.821 -12.208 1.00 45.86 38 TYR B CA 1
ATOM 3327 C C . TYR B 1 41 ? 71.121 76.657 -10.707 1.00 52.03 38 TYR B C 1
ATOM 3328 O O . TYR B 1 41 ? 70.609 75.718 -10.091 1.00 52.70 38 TYR B O 1
ATOM 3337 N N . ARG B 1 42 ? 71.898 77.567 -10.127 1.00 52.87 39 ARG B N 1
ATOM 3338 C CA . ARG B 1 42 ? 72.165 77.550 -8.693 1.00 55.85 39 ARG B CA 1
ATOM 3339 C C . ARG B 1 42 ? 71.846 78.901 -8.073 1.00 53.98 39 ARG B C 1
ATOM 3340 O O . ARG B 1 42 ? 72.188 79.169 -6.923 1.00 69.89 39 ARG B O 1
ATOM 3348 N N . VAL B 1 43 ? 71.189 79.749 -8.853 1.00 57.71 40 VAL B N 1
ATOM 3349 C CA . VAL B 1 43 ? 70.784 81.071 -8.403 1.00 60.02 40 VAL B CA 1
ATOM 3350 C C . VAL B 1 43 ? 69.317 81.271 -8.742 1.00 60.48 40 VAL B C 1
ATOM 3351 O O . VAL B 1 43 ? 68.874 80.912 -9.833 1.00 65.06 40 VAL B O 1
ATOM 3355 N N . GLY B 1 44 ? 68.557 81.825 -7.806 1.00 52.80 41 GLY B N 1
ATOM 3356 C CA . GLY B 1 44 ? 67.155 82.097 -8.056 1.00 57.96 41 GLY B CA 1
ATOM 3357 C C . GLY B 1 44 ? 66.228 81.312 -7.151 1.00 58.77 41 GLY B C 1
ATOM 3358 O O . GLY B 1 44 ? 66.676 80.578 -6.268 1.00 63.97 41 GLY B O 1
ATOM 3359 N N . ALA B 1 45 ? 64.929 81.464 -7.382 1.00 57.99 42 ALA B N 1
ATOM 3360 C CA . ALA B 1 45 ? 63.916 80.848 -6.533 1.00 59.19 42 ALA B CA 1
ATOM 3361 C C . ALA B 1 45 ? 63.952 79.323 -6.598 1.00 64.46 42 ALA B C 1
ATOM 3362 O O . ALA B 1 45 ? 63.703 78.642 -5.602 1.00 67.30 42 ALA B O 1
ATOM 3364 N N . TYR B 1 46 ? 64.268 78.793 -7.773 1.00 59.96 43 TYR B N 1
ATOM 3365 C CA . TYR B 1 46 ? 64.245 77.353 -7.993 1.00 54.80 43 TYR B CA 1
ATOM 3366 C C . TYR B 1 46 ? 65.596 76.701 -7.714 1.00 52.29 43 TYR B C 1
ATOM 3367 O O . TYR B 1 46 ? 65.779 75.504 -7.946 1.00 51.17 43 TYR B O 1
ATOM 3376 N N . ALA B 1 47 ? 66.540 77.487 -7.207 1.00 53.27 44 ALA B N 1
ATOM 3377 C CA . ALA B 1 47 ? 67.881 76.981 -6.936 1.00 52.54 44 ALA B CA 1
ATOM 3378 C C . ALA B 1 47 ? 67.865 75.859 -5.897 1.00 58.86 44 ALA B C 1
ATOM 3379 O O . ALA B 1 47 ? 68.627 74.895 -6.011 1.00 59.76 44 ALA B O 1
ATOM 3381 N N . SER B 1 48 ? 66.994 75.991 -4.896 1.00 55.58 45 SER B N 1
ATOM 3382 C CA . SER B 1 48 ? 66.820 74.978 -3.848 1.00 67.32 45 SER B CA 1
ATOM 3383 C C . SER B 1 48 ? 66.651 73.572 -4.419 1.00 71.26 45 SER B C 1
ATOM 3384 O O . SER B 1 48 ? 67.372 72.643 -4.049 1.00 57.34 45 SER B O 1
ATOM 3387 N N . SER B 1 49 ? 65.682 73.430 -5.318 1.00 68.65 46 SER B N 1
ATOM 3388 C CA . SER B 1 49 ? 65.387 72.150 -5.943 1.00 64.55 46 SER B CA 1
ATOM 3389 C C . SER B 1 49 ? 66.466 71.757 -6.946 1.00 61.68 46 SER B C 1
ATOM 3390 O O . SER B 1 49 ? 66.872 70.595 -7.013 1.00 63.38 46 SER B O 1
ATOM 3393 N N . GLY B 1 50 ? 66.933 72.738 -7.714 1.00 50.24 47 GLY B N 1
ATOM 3394 C CA . GLY B 1 50 ? 67.907 72.505 -8.768 1.00 50.85 47 GLY B CA 1
ATOM 3395 C C . GLY B 1 50 ? 69.180 71.783 -8.356 1.00 51.78 47 GLY B C 1
ATOM 3396 O O . GLY B 1 50 ? 69.625 70.866 -9.051 1.00 50.29 47 GLY B O 1
ATOM 3397 N N . VAL B 1 51 ? 69.768 72.192 -7.233 1.00 53.37 48 VAL B N 1
ATOM 3398 C CA . VAL B 1 51 ? 71.041 71.627 -6.784 1.00 55.34 48 VAL B CA 1
ATOM 3399 C C . VAL B 1 51 ? 70.911 70.126 -6.545 1.00 56.27 48 VAL B C 1
ATOM 3400 O O . VAL B 1 51 ? 71.871 69.368 -6.714 1.00 56.69 48 VAL B O 1
ATOM 3404 N N . GLN B 1 52 ? 69.710 69.697 -6.174 1.00 55.65 49 GLN B N 1
ATOM 3405 C CA . GLN B 1 52 ? 69.464 68.283 -5.931 1.00 56.26 49 GLN B CA 1
ATOM 3406 C C . GLN B 1 52 ? 69.547 67.486 -7.230 1.00 55.62 49 GLN B C 1
ATOM 3407 O O . GLN B 1 52 ? 70.068 66.368 -7.253 1.00 55.22 49 GLN B O 1
ATOM 3413 N N . VAL B 1 53 ? 69.046 68.078 -8.312 1.00 51.78 50 VAL B N 1
ATOM 3414 C CA . VAL B 1 53 ? 69.097 67.448 -9.628 1.00 49.85 50 VAL B CA 1
ATOM 3415 C C . VAL B 1 53 ? 70.535 67.315 -10.141 1.00 55.75 50 VAL B C 1
ATOM 3416 O O . VAL B 1 53 ? 70.953 66.230 -10.551 1.00 54.61 50 VAL B O 1
ATOM 3420 N N . TRP B 1 54 ? 71.287 68.413 -10.114 1.00 50.64 51 TRP B N 1
ATOM 3421 C CA . TRP B 1 54 ? 72.650 68.403 -10.636 1.00 51.07 51 TRP B CA 1
ATOM 3422 C C . TRP B 1 54 ? 73.518 67.402 -9.876 1.00 53.54 51 TRP B C 1
ATOM 3423 O O . TRP B 1 54 ? 74.301 66.660 -10.477 1.00 53.68 51 TRP B O 1
ATOM 3434 N N . ALA B 1 55 ? 73.364 67.381 -8.555 1.00 57.59 52 ALA B N 1
ATOM 3435 C CA . ALA B 1 55 ? 74.089 66.445 -7.704 1.00 58.17 52 ALA B CA 1
ATOM 3436 C C . ALA B 1 55 ? 73.873 65.008 -8.166 1.00 57.86 52 ALA B C 1
ATOM 3437 O O . ALA B 1 55 ? 74.795 64.194 -8.135 1.00 59.33 52 ALA B O 1
ATOM 3439 N N . GLY B 1 56 ? 72.656 64.708 -8.606 1.00 56.05 53 GLY B N 1
ATOM 3440 C CA . GLY B 1 56 ? 72.343 63.394 -9.137 1.00 55.62 53 GLY B CA 1
ATOM 3441 C C . GLY B 1 56 ? 73.124 63.071 -10.398 1.00 60.47 53 GLY B C 1
ATOM 3442 O O . GLY B 1 56 ? 73.652 61.967 -10.554 1.00 55.62 53 GLY B O 1
ATOM 3451 N N . ILE B 1 58 ? 75.907 64.764 -11.486 1.00 54.79 55 ILE B N 1
ATOM 3452 C CA . ILE B 1 58 ? 77.323 64.876 -11.166 1.00 66.58 55 ILE B CA 1
ATOM 3453 C C . ILE B 1 58 ? 77.837 63.629 -10.441 1.00 65.43 55 ILE B C 1
ATOM 3454 O O . ILE B 1 58 ? 78.891 63.099 -10.791 1.00 60.37 55 ILE B O 1
ATOM 3459 N N . ASP B 1 59 ? 77.083 63.144 -9.457 1.00 60.33 56 ASP B N 1
ATOM 3460 C CA . ASP B 1 59 ? 77.515 61.974 -8.693 1.00 68.54 56 ASP B CA 1
ATOM 3461 C C . ASP B 1 59 ? 77.526 60.697 -9.526 1.00 66.25 56 ASP B C 1
ATOM 3462 O O . ASP B 1 59 ? 78.355 59.815 -9.300 1.00 64.59 56 ASP B O 1
ATOM 3467 N N . TYR B 1 60 ? 76.614 60.590 -10.487 1.00 61.43 57 TYR B N 1
ATOM 3468 C CA . TYR B 1 60 ? 76.575 59.398 -11.323 1.00 60.38 57 TYR B CA 1
ATOM 3469 C C . TYR B 1 60 ? 77.674 59.428 -12.379 1.00 62.07 57 TYR B C 1
ATOM 3470 O O . TYR B 1 60 ? 78.220 58.384 -12.743 1.00 60.47 57 TYR B O 1
ATOM 3479 N N . LEU B 1 61 ? 77.987 60.622 -12.877 1.00 58.01 58 LEU B N 1
ATOM 3480 C CA . LEU B 1 61 ? 79.081 60.782 -13.828 1.00 60.62 58 LEU B CA 1
ATOM 3481 C C . LEU B 1 61 ? 80.407 60.503 -13.133 1.00 63.91 58 LEU B C 1
ATOM 3482 O O . LEU B 1 61 ? 81.279 59.822 -13.678 1.00 61.69 58 LEU B O 1
ATOM 3487 N N . ASN B 1 62 ? 80.541 61.047 -11.927 1.00 62.23 59 ASN B N 1
ATOM 3488 C CA . ASN B 1 62 ? 81.713 60.829 -11.094 1.00 71.16 59 ASN B CA 1
ATOM 3489 C C . ASN B 1 62 ? 81.897 59.343 -10.810 1.00 70.67 59 ASN B C 1
ATOM 3490 O O . ASN B 1 62 ? 83.012 58.820 -10.838 1.00 69.14 59 ASN B O 1
ATOM 3495 N N . TYR B 1 63 ? 80.779 58.674 -10.552 1.00 66.70 60 TYR B N 1
ATOM 3496 C CA . TYR B 1 63 ? 80.765 57.245 -10.274 1.00 68.50 60 TYR B CA 1
ATOM 3497 C C . TYR B 1 63 ? 81.306 56.422 -11.436 1.00 68.31 60 TYR B C 1
ATOM 3498 O O . TYR B 1 63 ? 82.123 55.526 -11.243 1.00 84.13 60 TYR B O 1
ATOM 3507 N N . ILE B 1 64 ? 80.843 56.726 -12.641 1.00 68.85 61 ILE B N 1
ATOM 3508 C CA . ILE B 1 64 ? 81.189 55.930 -13.815 1.00 69.96 61 ILE B CA 1
ATOM 3509 C C . ILE B 1 64 ? 82.673 56.030 -14.162 1.00 66.72 61 ILE B C 1
ATOM 3510 O O . ILE B 1 64 ? 83.284 55.051 -14.591 1.00 79.83 61 ILE B O 1
ATOM 3515 N N . ASN B 1 65 ? 83.251 57.210 -13.967 1.00 66.52 62 ASN B N 1
ATOM 3516 C CA . ASN B 1 65 ? 84.673 57.404 -14.214 1.00 68.00 62 ASN B CA 1
ATOM 3517 C C . ASN B 1 65 ? 85.523 56.587 -13.246 1.00 72.92 62 ASN B C 1
ATOM 3518 O O . ASN B 1 65 ? 86.330 55.753 -13.655 1.00 73.94 62 ASN B O 1
ATOM 3523 N N . GLN B 1 66 ? 85.318 56.828 -11.957 1.00 72.77 63 GLN B N 1
ATOM 3524 C CA . GLN B 1 66 ? 86.161 56.246 -10.923 1.00 83.68 63 GLN B CA 1
ATOM 3525 C C . GLN B 1 66 ? 85.929 54.748 -10.712 1.00 84.18 63 GLN B C 1
ATOM 3526 O O . GLN B 1 66 ? 86.886 53.980 -10.598 1.00 85.60 63 GLN B O 1
ATOM 3532 N N . VAL B 1 67 ? 84.665 54.336 -10.668 1.00 76.55 64 VAL B N 1
ATOM 3533 C CA . VAL B 1 67 ? 84.329 52.964 -10.304 1.00 78.29 64 VAL B CA 1
ATOM 3534 C C . VAL B 1 67 ? 84.239 52.017 -11.503 1.00 77.59 64 VAL B C 1
ATOM 3535 O O . VAL B 1 67 ? 84.657 50.862 -11.419 1.00 86.18 64 VAL B O 1
ATOM 3539 N N . GLU B 1 68 ? 83.703 52.497 -12.619 1.00 74.58 65 GLU B N 1
ATOM 3540 C CA . GLU B 1 68 ? 83.514 51.632 -13.781 1.00 73.85 65 GLU B CA 1
ATOM 3541 C C . GLU B 1 68 ? 84.536 51.892 -14.889 1.00 82.16 65 GLU B C 1
ATOM 3542 O O . GLU B 1 68 ? 84.571 51.174 -15.887 1.00 82.47 65 GLU B O 1
ATOM 3548 N N . GLY B 1 69 ? 85.368 52.914 -14.709 1.00 73.66 66 GLY B N 1
ATOM 3549 C CA . GLY B 1 69 ? 86.422 53.215 -15.663 1.00 73.64 66 GLY B CA 1
ATOM 3550 C C . GLY B 1 69 ? 85.964 53.996 -16.882 1.00 74.96 66 GLY B C 1
ATOM 3551 O O . GLY B 1 69 ? 86.625 53.981 -17.924 1.00 70.18 66 GLY B O 1
ATOM 3552 N N . GLY B 1 70 ? 84.836 54.691 -16.752 1.00 71.93 67 GLY B N 1
ATOM 3553 C CA . GLY B 1 70 ? 84.263 55.429 -17.863 1.00 64.95 67 GLY B CA 1
ATOM 3554 C C . GLY B 1 70 ? 83.446 54.514 -18.751 1.00 63.85 67 GLY B C 1
ATOM 3555 O O . GLY B 1 70 ? 83.079 53.414 -18.345 1.00 73.86 67 GLY B O 1
ATOM 3556 N N . ILE B 1 71 ? 83.164 54.963 -19.967 1.00 61.55 68 ILE B N 1
ATOM 3557 C CA . ILE B 1 71 ? 82.340 54.190 -20.888 1.00 67.48 68 ILE B CA 1
ATOM 3558 C C . ILE B 1 71 ? 83.217 53.408 -21.858 1.00 67.10 68 ILE B C 1
ATOM 3559 O O . ILE B 1 71 ? 83.735 53.968 -22.827 1.00 61.04 68 ILE B O 1
ATOM 3564 N N . ASN B 1 72 ? 83.371 52.113 -21.585 1.00 67.28 69 ASN B N 1
ATOM 3565 C CA . ASN B 1 72 ? 84.270 51.240 -22.341 1.00 66.18 69 ASN B CA 1
ATOM 3566 C C . ASN B 1 72 ? 85.674 51.821 -22.466 1.00 67.33 69 ASN B C 1
ATOM 3567 O O . ASN B 1 72 ? 86.319 51.681 -23.501 1.00 67.81 69 ASN B O 1
ATOM 3572 N N . GLY B 1 73 ? 86.138 52.481 -21.410 1.00 67.85 70 GLY B N 1
ATOM 3573 C CA . GLY B 1 73 ? 87.477 53.037 -21.389 1.00 69.14 70 GLY B CA 1
ATOM 3574 C C . GLY B 1 73 ? 87.525 54.545 -21.521 1.00 75.68 70 GLY B C 1
ATOM 3575 O O . GLY B 1 73 ? 88.362 55.203 -20.902 1.00 73.38 70 GLY B O 1
ATOM 3576 N N . VAL B 1 74 ? 86.627 55.096 -22.334 1.00 77.78 71 VAL B N 1
ATOM 3577 C CA . VAL B 1 74 ? 86.547 56.540 -22.527 1.00 61.96 71 VAL B CA 1
ATOM 3578 C C . VAL B 1 74 ? 86.008 57.232 -21.279 1.00 61.58 71 VAL B C 1
ATOM 3579 O O . VAL B 1 74 ? 84.895 56.954 -20.838 1.00 60.74 71 VAL B O 1
ATOM 3583 N N . LYS B 1 75 ? 86.805 58.130 -20.711 1.00 62.38 72 LYS B N 1
ATOM 3584 C CA . LYS B 1 75 ? 86.414 58.849 -19.505 1.00 62.38 72 LYS B CA 1
ATOM 3585 C C . LYS B 1 75 ? 85.513 60.036 -19.826 1.00 67.96 72 LYS B C 1
ATOM 3586 O O . LYS B 1 75 ? 85.416 60.468 -20.975 1.00 61.03 72 LYS B O 1
ATOM 3592 N N . LEU B 1 76 ? 84.862 60.564 -18.794 1.00 68.31 73 LEU B N 1
ATOM 3593 C CA . LEU B 1 76 ? 83.918 61.664 -18.952 1.00 62.78 73 LEU B CA 1
ATOM 3594 C C . LEU B 1 76 ? 84.408 62.937 -18.278 1.00 60.46 73 LEU B C 1
ATOM 3595 O O . LEU B 1 76 ? 84.899 62.908 -17.152 1.00 61.74 73 LEU B O 1
ATOM 3600 N N . VAL B 1 77 ? 84.271 64.060 -18.972 1.00 55.30 74 VAL B N 1
ATOM 3601 C CA . VAL B 1 77 ? 84.593 65.348 -18.378 1.00 55.56 74 VAL B CA 1
ATOM 3602 C C . VAL B 1 77 ? 83.364 66.242 -18.473 1.00 53.21 74 VAL B C 1
ATOM 3603 O O . VAL B 1 77 ? 82.669 66.243 -19.487 1.00 64.10 74 VAL B O 1
ATOM 3607 N N . TRP B 1 78 ? 83.075 66.980 -17.407 1.00 53.74 75 TRP B N 1
ATOM 3608 C CA . TRP B 1 78 ? 81.918 67.856 -17.407 1.00 56.87 75 TRP B CA 1
ATOM 3609 C C . TRP B 1 78 ? 82.239 69.245 -16.877 1.00 59.14 75 TRP B C 1
ATOM 3610 O O . TRP B 1 78 ? 83.256 69.460 -16.213 1.00 54.34 75 TRP B O 1
ATOM 3621 N N . GLN B 1 79 ? 81.352 70.184 -17.191 1.00 50.31 76 GLN B N 1
ATOM 3622 C CA . GLN B 1 79 ? 81.416 71.535 -16.661 1.00 50.64 76 GLN B CA 1
ATOM 3623 C C . GLN B 1 79 ? 80.018 72.117 -16.688 1.00 48.76 76 GLN B C 1
ATOM 3624 O O . GLN B 1 79 ? 79.279 71.899 -17.646 1.00 54.52 76 GLN B O 1
ATOM 3630 N N . GLU B 1 80 ? 79.639 72.842 -15.642 1.00 49.60 77 GLU B N 1
ATOM 3631 C CA . GLU B 1 80 ? 78.302 73.401 -15.623 1.00 50.14 77 GLU B CA 1
ATOM 3632 C C . GLU B 1 80 ? 78.299 74.880 -15.981 1.00 50.78 77 GLU B C 1
ATOM 3633 O O . GLU B 1 80 ? 79.272 75.596 -15.747 1.00 48.64 77 GLU B O 1
ATOM 3639 N N . CYS B 1 81 ? 77.191 75.311 -16.578 1.00 45.23 78 CYS B N 1
ATOM 3640 C CA . CYS B 1 81 ? 76.997 76.691 -16.993 1.00 44.40 78 CYS B CA 1
ATOM 3641 C C . CYS B 1 81 ? 75.730 77.233 -16.340 1.00 44.04 78 CYS B C 1
ATOM 3642 O O . CYS B 1 81 ? 74.712 76.544 -16.291 1.00 43.11 78 CYS B O 1
ATOM 3645 N N . GLU B 1 82 ? 75.790 78.459 -15.832 1.00 44.92 79 GLU B N 1
ATOM 3646 C CA . GLU B 1 82 ? 74.652 79.027 -15.119 1.00 44.95 79 GLU B CA 1
ATOM 3647 C C . GLU B 1 82 ? 73.593 79.557 -16.082 1.00 53.55 79 GLU B C 1
ATOM 3648 O O . GLU B 1 82 ? 73.861 80.450 -16.889 1.00 53.97 79 GLU B O 1
ATOM 3654 N N . THR B 1 83 ? 72.387 79.004 -15.986 1.00 41.65 80 THR B N 1
ATOM 3655 C CA . THR B 1 83 ? 71.299 79.362 -16.889 1.00 45.66 80 THR B CA 1
ATOM 3656 C C . THR B 1 83 ? 70.262 80.240 -16.202 1.00 45.68 80 THR B C 1
ATOM 3657 O O . THR B 1 83 ? 69.425 80.856 -16.862 1.00 43.01 80 THR B O 1
ATOM 3661 N N . GLU B 1 84 ? 70.320 80.276 -14.874 1.00 50.74 81 GLU B N 1
ATOM 3662 C CA . GLU B 1 84 ? 69.374 81.039 -14.065 1.00 42.58 81 GLU B CA 1
ATOM 3663 C C . GLU B 1 84 ? 67.925 80.723 -14.430 1.00 46.15 81 GLU B C 1
ATOM 3664 O O . GLU B 1 84 ? 67.043 81.569 -14.273 1.00 49.68 81 GLU B O 1
ATOM 3670 N N . TRP B 1 85 ? 67.703 79.512 -14.942 1.00 40.74 82 TRP B N 1
ATOM 3671 C CA . TRP B 1 85 ? 66.367 79.016 -15.261 1.00 44.54 82 TRP B CA 1
ATOM 3672 C C . TRP B 1 85 ? 65.696 79.806 -16.404 1.00 39.75 82 TRP B C 1
ATOM 3673 O O . TRP B 1 85 ? 64.498 79.661 -16.652 1.00 40.43 82 TRP B O 1
ATOM 3684 N N . THR B 1 86 ? 66.474 80.618 -17.117 1.00 39.67 83 THR B N 1
ATOM 3685 C CA . THR B 1 86 ? 65.934 81.426 -18.208 1.00 34.40 83 THR B CA 1
ATOM 3686 C C . THR B 1 86 ? 66.333 80.908 -19.584 1.00 47.26 83 THR B C 1
ATOM 3687 O O . THR B 1 86 ? 67.364 80.249 -19.751 1.00 47.84 83 THR B O 1
ATOM 3691 N N . ALA B 1 87 ? 65.505 81.225 -20.572 1.00 43.08 84 ALA B N 1
ATOM 3692 C CA . ALA B 1 87 ? 65.777 80.878 -21.959 1.00 29.42 84 ALA B CA 1
ATOM 3693 C C . ALA B 1 87 ? 67.010 81.609 -22.471 1.00 29.80 84 ALA B C 1
ATOM 3694 O O . ALA B 1 87 ? 67.851 81.026 -23.153 1.00 51.04 84 ALA B O 1
ATOM 3696 N N . GLU B 1 88 ? 67.116 82.889 -22.128 1.00 36.51 85 GLU B N 1
ATOM 3697 C CA . GLU B 1 88 ? 68.178 83.742 -22.651 1.00 39.71 85 GLU B CA 1
ATOM 3698 C C . GLU B 1 88 ? 69.561 83.212 -22.301 1.00 32.25 85 GLU B C 1
ATOM 3699 O O . GLU B 1 88 ? 70.442 83.137 -23.158 1.00 39.01 85 GLU B O 1
ATOM 3705 N N . LYS B 1 89 ? 69.750 82.845 -21.040 1.00 33.77 86 LYS B N 1
ATOM 3706 C CA . LYS B 1 89 ? 71.041 82.338 -20.594 1.00 40.73 86 LYS B CA 1
ATOM 3707 C C . LYS B 1 89 ? 71.217 80.860 -20.952 1.00 37.24 86 LYS B C 1
ATOM 3708 O O . LYS B 1 89 ? 72.333 80.408 -21.208 1.00 35.57 86 LYS B O 1
ATOM 3714 N N . GLY B 1 90 ? 70.114 80.116 -20.976 1.00 34.39 87 GLY B N 1
ATOM 3715 C CA . GLY B 1 90 ? 70.130 78.748 -21.466 1.00 32.59 87 GLY B CA 1
ATOM 3716 C C . GLY B 1 90 ? 70.677 78.700 -22.884 1.00 35.79 87 GLY B C 1
ATOM 3717 O O . GLY B 1 90 ? 71.479 77.831 -23.231 1.00 31.58 87 GLY B O 1
ATOM 3718 N N . ILE B 1 91 ? 70.255 79.661 -23.698 1.00 32.16 88 ILE B N 1
ATOM 3719 C CA . ILE B 1 91 ? 70.733 79.777 -25.063 1.00 29.23 88 ILE B CA 1
ATOM 3720 C C . ILE B 1 91 ? 72.218 80.127 -25.110 1.00 30.42 88 ILE B C 1
ATOM 3721 O O . ILE B 1 91 ? 72.961 79.565 -25.911 1.00 31.55 88 ILE B O 1
ATOM 3726 N N . GLU B 1 92 ? 72.656 81.040 -24.247 1.00 31.85 89 GLU B N 1
ATOM 3727 C CA . GLU B 1 92 ? 74.077 81.390 -24.185 1.00 33.21 89 GLU B CA 1
ATOM 3728 C C . GLU B 1 92 ? 74.923 80.189 -23.775 1.00 34.21 89 GLU B C 1
ATOM 3729 O O . GLU B 1 92 ? 76.027 79.998 -24.285 1.00 43.40 89 GLU B O 1
ATOM 3735 N N . CYS B 1 93 ? 74.400 79.385 -22.854 1.00 34.65 90 CYS B N 1
ATOM 3736 C CA . CYS B 1 93 ? 75.112 78.203 -22.391 1.00 35.75 90 CYS B CA 1
ATOM 3737 C C . CYS B 1 93 ? 75.289 77.198 -23.518 1.00 34.65 90 CYS B C 1
ATOM 3738 O O . CYS B 1 93 ? 76.363 76.629 -23.683 1.00 35.54 90 CYS B O 1
ATOM 3741 N N . TYR B 1 94 ? 74.231 77.000 -24.298 1.00 32.83 91 TYR B N 1
ATOM 3742 C CA . TYR B 1 94 ? 74.275 76.095 -25.435 1.00 31.76 91 TYR B CA 1
ATOM 3743 C C . TYR B 1 94 ? 75.346 76.516 -26.442 1.00 31.76 91 TYR B C 1
ATOM 3744 O O . TYR B 1 94 ? 76.146 75.688 -26.884 1.00 32.22 91 TYR B O 1
ATOM 3753 N N . GLU B 1 95 ? 75.362 77.798 -26.803 1.00 31.38 92 GLU B N 1
ATOM 3754 C CA . GLU B 1 95 ? 76.352 78.299 -27.754 1.00 31.46 92 GLU B CA 1
ATOM 3755 C C . GLU B 1 95 ? 77.763 78.200 -27.182 1.00 35.16 92 GLU B C 1
ATOM 3756 O O . GLU B 1 95 ? 78.733 78.093 -27.929 1.00 38.69 92 GLU B O 1
ATOM 3762 N N . ARG B 1 96 ? 77.881 78.240 -25.858 1.00 34.79 93 ARG B N 1
ATOM 3763 C CA . ARG B 1 96 ? 79.192 78.157 -25.235 1.00 36.80 93 ARG B CA 1
ATOM 3764 C C . ARG B 1 96 ? 79.718 76.721 -25.269 1.00 37.41 93 ARG B C 1
ATOM 3765 O O . ARG B 1 96 ? 80.920 76.491 -25.381 1.00 38.68 93 ARG B O 1
ATOM 3773 N N . PHE B 1 97 ? 78.805 75.758 -25.199 1.00 36.59 94 PHE B N 1
ATOM 3774 C CA . PHE B 1 97 ? 79.189 74.358 -25.082 1.00 37.37 94 PHE B CA 1
ATOM 3775 C C . PHE B 1 97 ? 79.161 73.583 -26.400 1.00 36.25 94 PHE B C 1
ATOM 3776 O O . PHE B 1 97 ? 79.876 72.594 -26.545 1.00 37.20 94 PHE B O 1
ATOM 3784 N N . LYS B 1 98 ? 78.350 74.031 -27.356 1.00 34.38 95 LYS B N 1
ATOM 3785 C CA . LYS B 1 98 ? 78.081 73.244 -28.561 1.00 37.10 95 LYS B CA 1
ATOM 3786 C C . LYS B 1 98 ? 79.345 72.831 -29.336 1.00 39.45 95 LYS B C 1
ATOM 3787 O O . LYS B 1 98 ? 79.311 71.895 -30.135 1.00 33.91 95 LYS B O 1
ATOM 3793 N N . ASN B 1 99 ? 80.454 73.519 -29.094 1.00 35.38 96 ASN B N 1
ATOM 3794 C CA . ASN B 1 99 ? 81.694 73.208 -29.792 1.00 46.15 96 ASN B CA 1
ATOM 3795 C C . ASN B 1 99 ? 82.661 72.397 -28.945 1.00 48.92 96 ASN B C 1
ATOM 3796 O O . ASN B 1 99 ? 83.789 72.133 -29.362 1.00 39.70 96 ASN B O 1
ATOM 3801 N N . GLY B 1 100 ? 82.207 71.998 -27.759 1.00 39.09 97 GLY B N 1
ATOM 3802 C CA . GLY B 1 100 ? 82.997 71.164 -26.877 1.00 41.18 97 GLY B CA 1
ATOM 3803 C C . GLY B 1 100 ? 83.752 71.951 -25.825 1.00 42.80 97 GLY B C 1
ATOM 3804 O O . GLY B 1 100 ? 83.584 73.165 -25.710 1.00 42.28 97 GLY B O 1
ATOM 3805 N N . LEU B 1 101 ? 84.585 71.251 -25.056 1.00 44.91 98 LEU B N 1
ATOM 3806 C CA . LEU B 1 101 ? 85.372 71.868 -23.991 1.00 46.78 98 LEU B CA 1
ATOM 3807 C C . LEU B 1 101 ? 86.828 71.415 -24.038 1.00 65.61 98 LEU B C 1
ATOM 3808 O O . LEU B 1 101 ? 87.125 70.241 -23.811 1.00 71.45 98 LEU B O 1
ATOM 3813 N N . ASP B 1 102 ? 87.724 72.358 -24.330 1.00 65.91 99 ASP B N 1
ATOM 3814 C CA . ASP B 1 102 ? 89.163 72.101 -24.420 1.00 51.57 99 ASP B CA 1
ATOM 3815 C C . ASP B 1 102 ? 89.483 70.894 -25.299 1.00 51.69 99 ASP B C 1
ATOM 3816 O O . ASP B 1 102 ? 90.373 70.108 -24.978 1.00 60.01 99 ASP B O 1
ATOM 3821 N N . GLY B 1 103 ? 88.749 70.746 -26.398 1.00 50.12 100 GLY B N 1
ATOM 3822 C CA . GLY B 1 103 ? 88.951 69.628 -27.304 1.00 49.70 100 GLY B CA 1
ATOM 3823 C C . GLY B 1 103 ? 87.878 68.549 -27.233 1.00 60.99 100 GLY B C 1
ATOM 3824 O O . GLY B 1 103 ? 87.504 67.974 -28.259 1.00 57.64 100 GLY B O 1
ATOM 3825 N N . ALA B 1 104 ? 87.386 68.264 -26.028 1.00 49.35 101 ALA B N 1
ATOM 3826 C CA . ALA B 1 104 ? 86.401 67.197 -25.831 1.00 48.80 101 ALA B CA 1
ATOM 3827 C C . ALA B 1 104 ? 85.027 67.562 -26.405 1.00 54.47 101 ALA B C 1
ATOM 3828 O O . ALA B 1 104 ? 84.433 68.559 -26.002 1.00 57.13 101 ALA B O 1
ATOM 3830 N N . PRO B 1 105 ? 84.517 66.740 -27.340 1.00 48.48 102 PRO B N 1
ATOM 3831 C CA . PRO B 1 105 ? 83.289 66.989 -28.109 1.00 42.88 102 PRO B CA 1
ATOM 3832 C C . PRO B 1 105 ? 81.981 66.657 -27.378 1.00 57.59 102 PRO B C 1
ATOM 3833 O O . PRO B 1 105 ? 81.983 65.903 -26.402 1.00 54.70 102 PRO B O 1
ATOM 3837 N N . VAL B 1 106 ? 80.875 67.215 -27.870 1.00 56.34 103 VAL B N 1
ATOM 3838 C CA . VAL B 1 106 ? 79.550 66.968 -27.304 1.00 38.79 103 VAL B CA 1
ATOM 3839 C C . VAL B 1 106 ? 78.840 65.839 -28.046 1.00 38.44 103 VAL B C 1
ATOM 3840 O O . VAL B 1 106 ? 78.820 65.814 -29.278 1.00 37.86 103 VAL B O 1
ATOM 3844 N N . ALA B 1 107 ? 78.264 64.904 -27.296 1.00 38.93 104 ALA B N 1
ATOM 3845 C CA . ALA B 1 107 ? 77.483 63.830 -27.889 1.00 38.66 104 ALA B CA 1
ATOM 3846 C C . ALA B 1 107 ? 75.984 64.118 -27.780 1.00 37.41 104 ALA B C 1
ATOM 3847 O O . ALA B 1 107 ? 75.240 63.954 -28.743 1.00 35.71 104 ALA B O 1
ATOM 3849 N N . VAL B 1 108 ? 75.549 64.533 -26.594 1.00 36.60 105 VAL B N 1
ATOM 3850 C CA . VAL B 1 108 ? 74.154 64.878 -26.354 1.00 35.05 105 VAL B CA 1
ATOM 3851 C C . VAL B 1 108 ? 74.071 66.127 -25.489 1.00 36.68 105 VAL B C 1
ATOM 3852 O O . VAL B 1 108 ? 75.015 66.458 -24.768 1.00 36.36 105 VAL B O 1
ATOM 3856 N N . TYR B 1 109 ? 72.941 66.822 -25.565 1.00 33.35 106 TYR B N 1
ATOM 3857 C CA . TYR B 1 109 ? 72.776 68.056 -24.813 1.00 33.25 106 TYR B CA 1
ATOM 3858 C C . TYR B 1 109 ? 71.444 68.111 -24.063 1.00 36.20 106 TYR B C 1
ATOM 3859 O O . TYR B 1 109 ? 70.370 67.914 -24.645 1.00 33.08 106 TYR B O 1
ATOM 3868 N N . GLN B 1 110 ? 71.530 68.402 -22.770 1.00 38.62 107 GLN B N 1
ATOM 3869 C CA . GLN B 1 110 ? 70.355 68.483 -21.907 1.00 37.70 107 GLN B CA 1
ATOM 3870 C C . GLN B 1 110 ? 70.181 69.881 -21.325 1.00 33.78 107 GLN B C 1
ATOM 3871 O O . GLN B 1 110 ? 70.825 70.234 -20.341 1.00 44.96 107 GLN B O 1
ATOM 3877 N N . PRO B 1 111 ? 69.297 70.684 -21.932 1.00 41.44 108 PRO B N 1
ATOM 3878 C CA . PRO B 1 111 ? 69.126 72.080 -21.512 1.00 43.07 108 PRO B CA 1
ATOM 3879 C C . PRO B 1 111 ? 68.558 72.236 -20.100 1.00 33.25 108 PRO B C 1
ATOM 3880 O O . PRO B 1 111 ? 68.740 73.297 -19.508 1.00 33.93 108 PRO B O 1
ATOM 3884 N N . ASN B 1 112 ? 67.904 71.201 -19.575 1.00 33.64 109 ASN B N 1
ATOM 3885 C CA . ASN B 1 112 ? 67.278 71.258 -18.248 1.00 34.76 109 ASN B CA 1
ATOM 3886 C C . ASN B 1 112 ? 66.432 72.522 -18.076 1.00 36.00 109 ASN B C 1
ATOM 3887 O O . ASN B 1 112 ? 66.676 73.328 -17.173 1.00 35.39 109 ASN B O 1
ATOM 3892 N N . GLY B 1 113 ? 65.456 72.700 -18.962 1.00 32.33 110 GLY B N 1
ATOM 3893 C CA . GLY B 1 113 ? 64.615 73.890 -18.956 1.00 31.67 110 GLY B CA 1
ATOM 3894 C C . GLY B 1 113 ? 63.731 73.994 -20.190 1.00 29.61 110 GLY B C 1
ATOM 3895 O O . GLY B 1 113 ? 64.224 74.010 -21.317 1.00 28.59 110 GLY B O 1
ATOM 3896 N N . ALA B 1 114 ? 62.422 74.061 -19.978 1.00 25.26 111 ALA B N 1
ATOM 3897 C CA . ALA B 1 114 ? 61.463 74.076 -21.081 1.00 27.41 111 ALA B CA 1
ATOM 3898 C C . ALA B 1 114 ? 61.587 75.297 -22.009 1.00 27.23 111 ALA B C 1
ATOM 3899 O O . ALA B 1 114 ? 61.613 75.125 -23.230 1.00 24.49 111 ALA B O 1
ATOM 3901 N N . PRO B 1 115 ? 61.666 76.527 -21.454 1.00 29.11 112 PRO B N 1
ATOM 3902 C CA . PRO B 1 115 ? 61.825 77.665 -22.374 1.00 33.11 112 PRO B CA 1
ATOM 3903 C C . PRO B 1 115 ? 63.117 77.615 -23.198 1.00 36.10 112 PRO B C 1
ATOM 3904 O O . PRO B 1 115 ? 63.088 77.956 -24.384 1.00 34.41 112 PRO B O 1
ATOM 3908 N N . ALA B 1 116 ? 64.225 77.198 -22.587 1.00 25.33 113 ALA B N 1
ATOM 3909 C CA . ALA B 1 116 ? 65.480 77.041 -23.323 1.00 30.43 113 ALA B CA 1
ATOM 3910 C C . ALA B 1 116 ? 65.363 75.941 -24.376 1.00 24.28 113 ALA B C 1
ATOM 3911 O O . ALA B 1 116 ? 65.757 76.134 -25.519 1.00 24.17 113 ALA B O 1
ATOM 3913 N N . ALA B 1 117 ? 64.818 74.793 -23.986 1.00 24.01 114 ALA B N 1
ATOM 3914 C CA . ALA B 1 117 ? 64.714 73.663 -24.901 1.00 23.62 114 ALA B CA 1
ATOM 3915 C C . ALA B 1 117 ? 63.866 74.009 -26.123 1.00 23.67 114 ALA B C 1
ATOM 3916 O O . ALA B 1 117 ? 64.209 73.649 -27.248 1.00 40.15 114 ALA B O 1
ATOM 3918 N N . TYR B 1 118 ? 62.763 74.712 -25.894 1.00 23.98 115 TYR B N 1
ATOM 3919 C CA . TYR B 1 118 ? 61.873 75.101 -26.976 1.00 24.42 115 TYR B CA 1
ATOM 3920 C C . TYR B 1 118 ? 62.603 75.985 -27.986 1.00 36.67 115 TYR B C 1
ATOM 3921 O O . TYR B 1 118 ? 62.512 75.768 -29.192 1.00 33.53 115 TYR B O 1
ATOM 3930 N N . ALA B 1 119 ? 63.355 76.959 -27.483 1.00 24.92 116 ALA B N 1
ATOM 3931 C CA . ALA B 1 119 ? 64.021 77.940 -28.336 1.00 31.39 116 ALA B CA 1
ATOM 3932 C C . ALA B 1 119 ? 65.270 77.387 -29.023 1.00 33.87 116 ALA B C 1
ATOM 3933 O O . ALA B 1 119 ? 65.756 77.963 -29.994 1.00 41.26 116 ALA B O 1
ATOM 3935 N N . LEU B 1 120 ? 65.783 76.268 -28.527 1.00 27.86 117 LEU B N 1
ATOM 3936 C CA . LEU B 1 120 ? 67.014 75.694 -29.068 1.00 24.13 117 LEU B CA 1
ATOM 3937 C C . LEU B 1 120 ? 66.766 74.640 -30.146 1.00 25.04 117 LEU B C 1
ATOM 3938 O O . LEU B 1 120 ? 67.699 74.209 -30.823 1.00 27.29 117 LEU B O 1
ATOM 3943 N N . SER B 1 121 ? 65.510 74.228 -30.296 1.00 24.33 118 SER B N 1
ATOM 3944 C CA . SER B 1 121 ? 65.157 73.127 -31.190 1.00 26.51 118 SER B CA 1
ATOM 3945 C C . SER B 1 121 ? 65.677 73.292 -32.623 1.00 25.32 118 SER B C 1
ATOM 3946 O O . SER B 1 121 ? 66.214 72.355 -33.211 1.00 31.88 118 SER B O 1
ATOM 3949 N N . GLU B 1 122 ? 65.529 74.483 -33.185 1.00 25.87 119 GLU B N 1
ATOM 3950 C CA . GLU B 1 122 ? 65.929 74.693 -34.568 1.00 26.79 119 GLU B CA 1
ATOM 3951 C C . GLU B 1 122 ? 67.442 74.815 -34.695 1.00 37.79 119 GLU B C 1
ATOM 3952 O O . GLU B 1 122 ? 68.022 74.288 -35.645 1.00 35.37 119 GLU B O 1
ATOM 3958 N N . ARG B 1 123 ? 68.092 75.471 -33.736 1.00 40.76 120 ARG B N 1
ATOM 3959 C CA . ARG B 1 123 ? 69.557 75.546 -33.748 1.00 25.68 120 ARG B CA 1
ATOM 3960 C C . ARG B 1 123 ? 70.176 74.163 -33.653 1.00 25.43 120 ARG B C 1
ATOM 3961 O O . ARG B 1 123 ? 71.143 73.857 -34.343 1.00 25.80 120 ARG B O 1
ATOM 3969 N N . ALA B 1 124 ? 69.615 73.335 -32.783 1.00 24.98 121 ALA B N 1
ATOM 3970 C CA . ALA B 1 124 ? 70.167 72.020 -32.517 1.00 24.98 121 ALA B CA 1
ATOM 3971 C C . ALA B 1 124 ? 70.162 71.149 -33.763 1.00 25.77 121 ALA B C 1
ATOM 3972 O O . ALA B 1 124 ? 71.113 70.418 -34.010 1.00 28.56 121 ALA B O 1
ATOM 3974 N N . GLU B 1 125 ? 69.089 71.230 -34.543 1.00 26.23 122 GLU B N 1
ATOM 3975 C CA . GLU B 1 125 ? 68.983 70.424 -35.751 1.00 35.25 122 GLU B CA 1
ATOM 3976 C C . GLU B 1 125 ? 70.067 70.818 -36.749 1.00 36.57 122 GLU B C 1
ATOM 3977 O O . GLU B 1 125 ? 70.761 69.949 -37.280 1.00 44.41 122 GLU B O 1
ATOM 3983 N N . VAL B 1 126 ? 70.219 72.121 -36.986 1.00 27.89 123 VAL B N 1
ATOM 3984 C CA . VAL B 1 126 ? 71.290 72.633 -37.842 1.00 28.49 123 VAL B CA 1
ATOM 3985 C C . VAL B 1 126 ? 72.679 72.221 -37.347 1.00 28.10 123 VAL B C 1
ATOM 3986 O O . VAL B 1 126 ? 73.538 71.831 -38.140 1.00 31.29 123 VAL B O 1
ATOM 3990 N N . ASP B 1 127 ? 72.896 72.302 -36.035 1.00 31.77 124 ASP B N 1
ATOM 3991 C CA . ASP B 1 127 ? 74.220 72.049 -35.461 1.00 26.98 124 ASP B CA 1
ATOM 3992 C C . ASP B 1 127 ? 74.526 70.564 -35.279 1.00 27.43 124 ASP B C 1
ATOM 3993 O O . ASP B 1 127 ? 75.604 70.213 -34.805 1.00 40.77 124 ASP B O 1
ATOM 3998 N N . LYS B 1 128 ? 73.577 69.706 -35.642 1.00 27.81 125 LYS B N 1
ATOM 3999 C CA . LYS B 1 128 ? 73.698 68.262 -35.440 1.00 33.42 125 LYS B CA 1
ATOM 4000 C C . LYS B 1 128 ? 73.965 67.901 -33.978 1.00 33.05 125 LYS B C 1
ATOM 4001 O O . LYS B 1 128 ? 74.854 67.103 -33.682 1.00 33.31 125 LYS B O 1
ATOM 4007 N N . ILE B 1 129 ? 73.203 68.498 -33.070 1.00 27.02 126 ILE B N 1
ATOM 4008 C CA . ILE B 1 129 ? 73.342 68.213 -31.647 1.00 31.57 126 ILE B CA 1
ATOM 4009 C C . ILE B 1 129 ? 71.999 67.793 -31.049 1.00 29.53 126 ILE B C 1
ATOM 4010 O O . ILE B 1 129 ? 71.079 68.600 -30.953 1.00 25.69 126 ILE B O 1
ATOM 4015 N N . PRO B 1 130 ? 71.879 66.514 -30.660 1.00 30.09 127 PRO B N 1
ATOM 4016 C CA . PRO B 1 130 ? 70.602 66.009 -30.141 1.00 26.93 127 PRO B CA 1
ATOM 4017 C C . PRO B 1 130 ? 70.227 66.640 -28.803 1.00 26.19 127 PRO B C 1
ATOM 4018 O O . PRO B 1 130 ? 71.024 66.645 -27.876 1.00 26.47 127 PRO B O 1
ATOM 4022 N N . LEU B 1 131 ? 69.024 67.199 -28.731 1.00 30.63 128 LEU B N 1
ATOM 4023 C CA . LEU B 1 131 ? 68.509 67.760 -27.492 1.00 24.97 128 LEU B CA 1
ATOM 4024 C C . LEU B 1 131 ? 67.742 66.695 -26.746 1.00 32.68 128 LEU B C 1
ATOM 4025 O O . LEU B 1 131 ? 66.867 66.047 -27.313 1.00 31.76 128 LEU B O 1
ATOM 4030 N N . ILE B 1 132 ? 68.077 66.509 -25.475 1.00 33.06 129 ILE B N 1
ATOM 4031 C CA . ILE B 1 132 ? 67.340 65.588 -24.621 1.00 26.18 129 ILE B CA 1
ATOM 4032 C C . ILE B 1 132 ? 66.510 66.374 -23.613 1.00 34.61 129 ILE B C 1
ATOM 4033 O O . ILE B 1 132 ? 67.039 67.228 -22.894 1.00 29.97 129 ILE B O 1
ATOM 4038 N N . THR B 1 133 ? 65.209 66.097 -23.582 1.00 35.35 130 THR B N 1
ATOM 4039 C CA . THR B 1 133 ? 64.308 66.681 -22.592 1.00 25.21 130 THR B CA 1
ATOM 4040 C C . THR B 1 133 ? 63.502 65.569 -21.938 1.00 32.59 130 THR B C 1
ATOM 4041 O O . THR B 1 133 ? 62.449 65.176 -22.432 1.00 34.89 130 THR B O 1
ATOM 4045 N N . LEU B 1 134 ? 64.015 65.057 -20.828 1.00 35.98 131 LEU B N 1
ATOM 4046 C CA . LEU B 1 134 ? 63.379 63.955 -20.127 1.00 27.59 131 LEU B CA 1
ATOM 4047 C C . LEU B 1 134 ? 62.044 64.383 -19.529 1.00 27.20 131 LEU B C 1
ATOM 4048 O O . LEU B 1 134 ? 61.995 65.234 -18.650 1.00 42.25 131 LEU B O 1
ATOM 4053 N N . GLY B 1 135 ? 60.958 63.801 -20.020 1.00 30.01 132 GLY B N 1
ATOM 4054 C CA . GLY B 1 135 ? 59.644 64.048 -19.453 1.00 26.90 132 GLY B CA 1
ATOM 4055 C C . GLY B 1 135 ? 59.055 65.426 -19.708 1.00 26.98 132 GLY B C 1
ATOM 4056 O O . GLY B 1 135 ? 58.173 65.866 -18.977 1.00 26.06 132 GLY B O 1
ATOM 4057 N N . TYR B 1 136 ? 59.541 66.115 -20.733 1.00 25.35 133 TYR B N 1
ATOM 4058 C CA . TYR B 1 136 ? 58.939 67.382 -21.141 1.00 24.78 133 TYR B CA 1
ATOM 4059 C C . TYR B 1 136 ? 59.314 67.715 -22.584 1.00 24.37 133 TYR B C 1
ATOM 4060 O O . TYR B 1 136 ? 59.832 66.870 -23.305 1.00 24.51 133 TYR B O 1
ATOM 4069 N N . GLY B 1 137 ? 59.048 68.946 -23.001 1.00 24.11 134 GLY B N 1
ATOM 4070 C CA . GLY B 1 137 ? 59.388 69.384 -24.343 1.00 23.95 134 GLY B CA 1
ATOM 4071 C C . GLY B 1 137 ? 58.297 69.099 -25.364 1.00 36.65 134 GLY B C 1
ATOM 4072 O O . GLY B 1 137 ? 57.134 68.894 -25.010 1.00 45.11 134 GLY B O 1
ATOM 4073 N N . ARG B 1 138 ? 58.678 69.082 -26.637 1.00 29.64 135 ARG B N 1
ATOM 4074 C CA . ARG B 1 138 ? 57.730 68.883 -27.728 1.00 32.10 135 ARG B CA 1
ATOM 4075 C C . ARG B 1 138 ? 57.282 67.434 -27.868 1.00 30.63 135 ARG B C 1
ATOM 4076 O O . ARG B 1 138 ? 58.088 66.560 -28.174 1.00 25.74 135 ARG B O 1
ATOM 4084 N N . THR B 1 139 ? 55.994 67.179 -27.679 1.00 26.06 136 THR B N 1
ATOM 4085 C CA . THR B 1 139 ? 55.501 65.810 -27.786 1.00 26.69 136 THR B CA 1
ATOM 4086 C C . THR B 1 139 ? 55.600 65.295 -29.227 1.00 32.77 136 THR B C 1
ATOM 4087 O O . THR B 1 139 ? 55.835 64.111 -29.447 1.00 34.13 136 THR B O 1
ATOM 4091 N N . GLU B 1 140 ? 55.442 66.181 -30.207 1.00 28.09 137 GLU B N 1
ATOM 4092 C CA . GLU B 1 140 ? 55.532 65.767 -31.603 1.00 29.30 137 GLU B CA 1
ATOM 4093 C C . GLU B 1 140 ? 56.974 65.441 -31.989 1.00 29.06 137 GLU B C 1
ATOM 4094 O O . GLU B 1 140 ? 57.225 64.894 -33.060 1.00 30.16 137 GLU B O 1
ATOM 4100 N N . ALA B 1 141 ? 57.922 65.761 -31.114 1.00 27.83 138 ALA B N 1
ATOM 4101 C CA . ALA B 1 141 ? 59.311 65.385 -31.350 1.00 27.70 138 ALA B CA 1
ATOM 4102 C C . ALA B 1 141 ? 59.503 63.896 -31.069 1.00 38.26 138 ALA B C 1
ATOM 4103 O O . ALA B 1 141 ? 60.610 63.373 -31.186 1.00 28.47 138 ALA B O 1
ATOM 4105 N N . THR B 1 142 ? 58.421 63.221 -30.692 1.00 28.74 139 THR B N 1
ATOM 4106 C CA . THR B 1 142 ? 58.418 61.768 -30.645 1.00 29.76 139 THR B CA 1
ATOM 4107 C C . THR B 1 142 ? 58.732 61.230 -32.041 1.00 31.17 139 THR B C 1
ATOM 4108 O O . THR B 1 142 ? 59.480 60.260 -32.195 1.00 34.73 139 THR B O 1
ATOM 4112 N N . ASP B 1 143 ? 58.153 61.868 -33.055 1.00 23.41 140 ASP B N 1
ATOM 4113 C CA . ASP B 1 143 ? 58.409 61.504 -34.442 1.00 25.05 140 ASP B CA 1
ATOM 4114 C C . ASP B 1 143 ? 59.763 62.051 -34.867 1.00 30.79 140 ASP B C 1
ATOM 4115 O O . ASP B 1 143 ? 59.875 63.202 -35.290 1.00 27.35 140 ASP B O 1
ATOM 4120 N N . GLY B 1 144 ? 60.789 61.216 -34.755 1.00 26.40 141 GLY B N 1
ATOM 4121 C CA . GLY B 1 144 ? 62.134 61.622 -35.102 1.00 26.73 141 GLY B CA 1
ATOM 4122 C C . GLY B 1 144 ? 62.370 61.772 -36.593 1.00 27.87 141 GLY B C 1
ATOM 4123 O O . GLY B 1 144 ? 63.461 62.156 -37.007 1.00 32.12 141 GLY B O 1
ATOM 4124 N N . THR B 1 145 ? 61.361 61.475 -37.408 1.00 28.69 142 THR B N 1
ATOM 4125 C CA . THR B 1 145 ? 61.503 61.682 -38.841 1.00 35.63 142 THR B CA 1
ATOM 4126 C C . THR B 1 145 ? 61.339 63.163 -39.143 1.00 28.58 142 THR B C 1
ATOM 4127 O O . THR B 1 145 ? 61.834 63.656 -40.152 1.00 29.33 142 THR B O 1
ATOM 4131 N N . VAL B 1 146 ? 60.648 63.869 -38.254 1.00 28.33 143 VAL B N 1
ATOM 4132 C CA . VAL B 1 146 ? 60.471 65.315 -38.389 1.00 28.55 143 VAL B CA 1
ATOM 4133 C C . VAL B 1 146 ? 61.401 66.056 -37.420 1.00 29.52 143 VAL B C 1
ATOM 4134 O O . VAL B 1 146 ? 61.784 67.199 -37.663 1.00 23.81 143 VAL B O 1
ATOM 4138 N N . PHE B 1 147 ? 61.789 65.385 -36.338 1.00 27.06 144 PHE B N 1
ATOM 4139 C CA . PHE B 1 147 ? 62.670 65.987 -35.337 1.00 29.38 144 PHE B CA 1
ATOM 4140 C C . PHE B 1 147 ? 63.938 65.170 -35.089 1.00 30.05 144 PHE B C 1
ATOM 4141 O O . PHE B 1 147 ? 64.096 64.582 -34.023 1.00 33.27 144 PHE B O 1
ATOM 4149 N N . PRO B 1 148 ? 64.859 65.163 -36.062 1.00 30.54 145 PRO B N 1
ATOM 4150 C CA . PRO B 1 148 ? 66.073 64.340 -36.007 1.00 31.97 145 PRO B CA 1
ATOM 4151 C C . PRO B 1 148 ? 66.892 64.526 -34.729 1.00 26.40 145 PRO B C 1
ATOM 4152 O O . PRO B 1 148 ? 67.413 63.548 -34.204 1.00 27.62 145 PRO B O 1
ATOM 4156 N N . TYR B 1 149 ? 66.994 65.755 -34.232 1.00 25.27 146 TYR B N 1
ATOM 4157 C CA . TYR B 1 149 ? 67.885 66.031 -33.108 1.00 25.58 146 TYR B CA 1
ATOM 4158 C C . TYR B 1 149 ? 67.167 66.546 -31.855 1.00 24.40 146 TYR B C 1
ATOM 4159 O O . TYR B 1 149 ? 67.767 67.208 -31.014 1.00 24.61 146 TYR B O 1
ATOM 4168 N N . ASN B 1 150 ? 65.887 66.214 -31.734 1.00 23.43 147 ASN B N 1
ATOM 4169 C CA . ASN B 1 150 ? 65.098 66.563 -30.557 1.00 22.41 147 ASN B CA 1
ATOM 4170 C C . ASN B 1 150 ? 64.483 65.305 -29.929 1.00 22.62 147 ASN B C 1
ATOM 4171 O O . ASN B 1 150 ? 63.754 64.565 -30.589 1.00 24.40 147 ASN B O 1
ATOM 4176 N N . PHE B 1 151 ? 64.777 65.061 -28.656 1.00 27.57 148 PHE B N 1
ATOM 4177 C CA . PHE B 1 151 ? 64.361 63.819 -28.003 1.00 23.70 148 PHE B CA 1
ATOM 4178 C C . PHE B 1 151 ? 63.602 64.051 -26.697 1.00 28.98 148 PHE B C 1
ATOM 4179 O O . PHE B 1 151 ? 64.219 64.271 -25.656 1.00 30.68 148 PHE B O 1
ATOM 4187 N N . PRO B 1 152 ? 62.262 63.983 -26.739 1.00 21.68 149 PRO B N 1
ATOM 4188 C CA . PRO B 1 152 ? 61.475 64.014 -25.500 1.00 24.64 149 PRO B CA 1
ATOM 4189 C C . PRO B 1 152 ? 61.448 62.623 -24.867 1.00 22.36 149 PRO B C 1
ATOM 4190 O O . PRO B 1 152 ? 60.453 61.911 -24.965 1.00 22.09 149 PRO B O 1
ATOM 4194 N N . VAL B 1 153 ? 62.551 62.252 -24.228 1.00 24.02 150 VAL B N 1
ATOM 4195 C CA . VAL B 1 153 ? 62.799 60.872 -23.829 1.00 25.91 150 VAL B CA 1
ATOM 4196 C C . VAL B 1 153 ? 61.910 60.385 -22.684 1.00 36.26 150 VAL B C 1
ATOM 4197 O O . VAL B 1 153 ? 61.504 61.166 -21.816 1.00 36.52 150 VAL B O 1
ATOM 4209 N N . LEU B 1 155 ? 59.060 59.791 -21.329 1.00 29.82 152 LEU B N 1
ATOM 4210 C CA . LEU B 1 155 ? 57.656 60.070 -21.108 1.00 22.34 152 LEU B CA 1
ATOM 4211 C C . LEU B 1 155 ? 57.254 61.419 -21.679 1.00 27.35 152 LEU B C 1
ATOM 4212 O O . LEU B 1 155 ? 57.802 62.448 -21.305 1.00 30.72 152 LEU B O 1
ATOM 4217 N N . THR B 1 156 ? 56.295 61.403 -22.593 1.00 19.49 153 THR B N 1
ATOM 4218 C CA . THR B 1 156 ? 55.685 62.635 -23.076 1.00 17.95 153 THR B CA 1
ATOM 4219 C C . THR B 1 156 ? 54.339 62.820 -22.397 1.00 17.03 153 THR B C 1
ATOM 4220 O O . THR B 1 156 ? 53.770 61.869 -21.855 1.00 18.22 153 THR B O 1
ATOM 4224 N N . PHE B 1 157 ? 53.818 64.037 -22.438 1.00 15.94 154 PHE B N 1
ATOM 4225 C CA . PHE B 1 157 ? 52.543 64.325 -21.790 1.00 21.09 154 PHE B CA 1
ATOM 4226 C C . PHE B 1 157 ? 51.385 63.560 -22.434 1.00 20.40 154 PHE B C 1
ATOM 4227 O O . PHE B 1 157 ? 50.385 63.269 -21.780 1.00 24.04 154 PHE B O 1
ATOM 4235 N N . TYR B 1 158 ? 51.531 63.213 -23.710 1.00 21.18 155 TYR B N 1
ATOM 4236 C CA . TYR B 1 158 ? 50.537 62.378 -24.375 1.00 21.90 155 TYR B CA 1
ATOM 4237 C C . TYR B 1 158 ? 50.526 60.992 -23.750 1.00 26.60 155 TYR B C 1
ATOM 4238 O O . TYR B 1 158 ? 49.474 60.495 -23.349 1.00 24.70 155 TYR B O 1
ATOM 4247 N N . SER B 1 159 ? 51.704 60.380 -23.653 1.00 23.28 156 SER B N 1
ATOM 4248 C CA . SER B 1 159 ? 51.838 59.085 -22.996 1.00 25.00 156 SER B CA 1
ATOM 4249 C C . SER B 1 159 ? 51.377 59.135 -21.542 1.00 24.56 156 SER B C 1
ATOM 4250 O O . SER B 1 159 ? 50.758 58.191 -21.055 1.00 25.06 156 SER B O 1
ATOM 4253 N N . GLU B 1 160 ? 51.687 60.234 -20.857 1.00 26.32 157 GLU B N 1
ATOM 4254 C CA . GLU B 1 160 ? 51.327 60.380 -19.451 1.00 25.38 157 GLU B CA 1
ATOM 4255 C C . GLU B 1 160 ? 49.820 60.296 -19.279 1.00 25.18 157 GLU B C 1
ATOM 4256 O O . GLU B 1 160 ? 49.332 59.607 -18.383 1.00 21.67 157 GLU B O 1
ATOM 4262 N N . ALA B 1 161 ? 49.090 60.984 -20.152 1.00 16.15 158 ALA B N 1
ATOM 4263 C CA . ALA B 1 161 ? 47.632 60.912 -20.158 1.00 18.39 158 ALA B CA 1
ATOM 4264 C C . ALA B 1 161 ? 47.152 59.470 -20.251 1.00 17.10 158 ALA B C 1
ATOM 4265 O O . ALA B 1 161 ? 46.256 59.061 -19.518 1.00 30.01 158 ALA B O 1
ATOM 4267 N N . SER B 1 162 ? 47.764 58.703 -21.147 1.00 18.28 159 SER B N 1
ATOM 4268 C CA . SER B 1 162 ? 47.400 57.302 -21.325 1.00 20.01 159 SER B CA 1
ATOM 4269 C C . SER B 1 162 ? 47.649 56.482 -20.054 1.00 20.86 159 SER B C 1
ATOM 4270 O O . SER B 1 162 ? 46.754 55.778 -19.596 1.00 26.58 159 SER B O 1
ATOM 4273 N N . THR B 1 163 ? 48.849 56.586 -19.481 1.00 23.80 160 THR B N 1
ATOM 4274 C CA . THR B 1 163 ? 49.165 55.874 -18.236 1.00 26.24 160 THR B CA 1
ATOM 4275 C C . THR B 1 163 ? 48.241 56.301 -17.097 1.00 21.20 160 THR B C 1
ATOM 4276 O O . THR B 1 163 ? 47.830 55.480 -16.283 1.00 23.31 160 THR B O 1
ATOM 4280 N N . LEU B 1 164 ? 47.921 57.588 -17.039 1.00 19.35 161 LEU B N 1
ATOM 4281 C CA . LEU B 1 164 ? 46.966 58.097 -16.059 1.00 18.45 161 LEU B CA 1
ATOM 4282 C C . LEU B 1 164 ? 45.636 57.347 -16.166 1.00 29.05 161 LEU B C 1
ATOM 4283 O O . LEU B 1 164 ? 45.112 56.859 -15.167 1.00 29.60 161 LEU B O 1
ATOM 4288 N N . VAL B 1 165 ? 45.104 57.259 -17.384 1.00 18.77 162 VAL B N 1
ATOM 4289 C CA . VAL B 1 165 ? 43.840 56.578 -17.637 1.00 19.45 162 VAL B CA 1
ATOM 4290 C C . VAL B 1 165 ? 43.964 55.078 -17.377 1.00 21.54 162 VAL B C 1
ATOM 4291 O O . VAL B 1 165 ? 43.064 54.448 -16.830 1.00 22.26 162 VAL B O 1
ATOM 4295 N N . ASN B 1 166 ? 45.101 54.512 -17.754 1.00 22.73 163 ASN B N 1
ATOM 4296 C CA . ASN B 1 166 ? 45.327 53.092 -17.551 1.00 25.18 163 ASN B CA 1
ATOM 4297 C C . ASN B 1 166 ? 45.400 52.729 -16.069 1.00 25.73 163 ASN B C 1
ATOM 4298 O O . ASN B 1 166 ? 44.945 51.656 -15.666 1.00 27.56 163 ASN B O 1
ATOM 4303 N N . TYR B 1 167 ? 45.962 53.621 -15.256 1.00 26.26 164 TYR B N 1
ATOM 4304 C CA . TYR B 1 167 ? 46.046 53.371 -13.821 1.00 29.01 164 TYR B CA 1
ATOM 4305 C C . TYR B 1 167 ? 44.672 53.485 -13.176 1.00 29.68 164 TYR B C 1
ATOM 4306 O O . TYR B 1 167 ? 44.326 52.712 -12.284 1.00 25.78 164 TYR B O 1
ATOM 4315 N N . ILE B 1 168 ? 43.896 54.460 -13.630 1.00 22.43 165 ILE B N 1
ATOM 4316 C CA . ILE B 1 168 ? 42.540 54.631 -13.141 1.00 21.76 165 ILE B CA 1
ATOM 4317 C C . ILE B 1 168 ? 41.703 53.406 -13.506 1.00 23.39 165 ILE B C 1
ATOM 4318 O O . ILE B 1 168 ? 40.956 52.886 -12.673 1.00 26.22 165 ILE B O 1
ATOM 4323 N N . ALA B 1 169 ? 41.848 52.938 -14.744 1.00 24.23 166 ALA B N 1
ATOM 4324 C CA . ALA B 1 169 ? 41.169 51.727 -15.204 1.00 26.35 166 ALA B CA 1
ATOM 4325 C C . ALA B 1 169 ? 41.516 50.538 -14.314 1.00 35.69 166 ALA B C 1
ATOM 4326 O O . ALA B 1 169 ? 40.660 49.712 -13.996 1.00 30.06 166 ALA B O 1
ATOM 4328 N N . GLN B 1 170 ? 42.781 50.466 -13.914 1.00 29.09 167 GLN B N 1
ATOM 4329 C CA . GLN B 1 170 ? 43.258 49.416 -13.027 1.00 31.53 167 GLN B CA 1
ATOM 4330 C C . GLN B 1 170 ? 42.595 49.540 -11.648 1.00 31.17 167 GLN B C 1
ATOM 4331 O O . GLN B 1 170 ? 42.170 48.547 -11.060 1.00 34.69 167 GLN B O 1
ATOM 4337 N N . ARG B 1 171 ? 42.493 50.770 -11.153 1.00 28.74 168 ARG B N 1
ATOM 4338 C CA . ARG B 1 171 ? 41.846 51.047 -9.872 1.00 28.28 168 ARG B CA 1
ATOM 4339 C C . ARG B 1 171 ? 40.338 50.819 -9.912 1.00 38.96 168 ARG B C 1
ATOM 4340 O O . ARG B 1 171 ? 39.722 50.540 -8.885 1.00 49.42 168 ARG B O 1
ATOM 4348 N N . GLU B 1 172 ? 39.745 50.940 -11.097 1.00 35.88 169 GLU B N 1
ATOM 4349 C CA . GLU B 1 172 ? 38.295 50.832 -11.243 1.00 27.26 169 GLU B CA 1
ATOM 4350 C C . GLU B 1 172 ? 37.805 49.406 -11.475 1.00 35.85 169 GLU B C 1
ATOM 4351 O O . GLU B 1 172 ? 36.621 49.122 -11.316 1.00 41.43 169 GLU B O 1
ATOM 4357 N N . GLY B 1 173 ? 38.713 48.519 -11.866 1.00 32.04 170 GLY B N 1
ATOM 4358 C CA . GLY B 1 173 ? 38.362 47.137 -12.131 1.00 35.15 170 GLY B CA 1
ATOM 4359 C C . GLY B 1 173 ? 38.356 46.757 -13.601 1.00 36.36 170 GLY B C 1
ATOM 4360 O O . GLY B 1 173 ? 37.935 45.659 -13.958 1.00 47.56 170 GLY B O 1
ATOM 4361 N N . GLY B 1 174 ? 38.824 47.658 -14.459 1.00 34.49 171 GLY B N 1
ATOM 4362 C CA . GLY B 1 174 ? 38.880 47.387 -15.886 1.00 36.43 171 GLY B CA 1
ATOM 4363 C C . GLY B 1 174 ? 38.427 48.554 -16.743 1.00 41.12 171 GLY B C 1
ATOM 4364 O O . GLY B 1 174 ? 37.709 49.438 -16.273 1.00 36.16 171 GLY B O 1
ATOM 4365 N N . PHE B 1 175 ? 38.844 48.549 -18.008 1.00 43.00 172 PHE B N 1
ATOM 4366 C CA . PHE B 1 175 ? 38.521 49.627 -18.939 1.00 40.08 172 PHE B CA 1
ATOM 4367 C C . PHE B 1 175 ? 37.016 49.777 -19.155 1.00 39.18 172 PHE B C 1
ATOM 4368 O O . PHE B 1 175 ? 36.514 50.886 -19.353 1.00 35.89 172 PHE B O 1
ATOM 4376 N N . ASP B 1 176 ? 36.300 48.659 -19.116 1.00 35.42 173 ASP B N 1
ATOM 4377 C CA . ASP B 1 176 ? 34.847 48.669 -19.271 1.00 36.21 173 ASP B CA 1
ATOM 4378 C C . ASP B 1 176 ? 34.180 49.456 -18.153 1.00 34.91 173 ASP B C 1
ATOM 4379 O O . ASP B 1 176 ? 33.109 50.030 -18.338 1.00 33.41 173 ASP B O 1
ATOM 4384 N N . ARG B 1 177 ? 34.822 49.488 -16.992 1.00 32.47 174 ARG B N 1
ATOM 4385 C CA . ARG B 1 177 ? 34.264 50.191 -15.849 1.00 30.46 174 ARG B CA 1
ATOM 4386 C C . ARG B 1 177 ? 34.618 51.686 -15.842 1.00 37.27 174 ARG B C 1
ATOM 4387 O O . ARG B 1 177 ? 34.363 52.374 -14.858 1.00 38.45 174 ARG B O 1
ATOM 4395 N N . LEU B 1 178 ? 35.197 52.183 -16.938 1.00 36.18 175 LEU B N 1
ATOM 4396 C CA . LEU B 1 178 ? 35.473 53.614 -17.075 1.00 24.72 175 LEU B CA 1
ATOM 4397 C C . LEU B 1 178 ? 34.248 54.349 -17.604 1.00 30.95 175 LEU B C 1
ATOM 4398 O O . LEU B 1 178 ? 34.067 55.539 -17.352 1.00 22.86 175 LEU B O 1
ATOM 4403 N N . LYS B 1 179 ? 33.416 53.636 -18.353 1.00 26.79 176 LYS B N 1
ATOM 4404 C CA . LYS B 1 179 ? 32.119 54.155 -18.757 1.00 27.32 176 LYS B CA 1
ATOM 4405 C C . LYS B 1 179 ? 31.343 54.581 -17.510 1.00 50.46 176 LYS B C 1
ATOM 4406 O O . LYS B 1 179 ? 31.345 53.878 -16.501 1.00 50.61 176 LYS B O 1
ATOM 4412 N N . GLY B 1 180 ? 30.700 55.740 -17.566 1.00 25.20 177 GLY B N 1
ATOM 4413 C CA . GLY B 1 180 ? 29.964 56.234 -16.413 1.00 38.87 177 GLY B CA 1
ATOM 4414 C C . GLY B 1 180 ? 30.813 56.896 -15.336 1.00 39.62 177 GLY B C 1
ATOM 4415 O O . GLY B 1 180 ? 30.296 57.298 -14.294 1.00 39.62 177 GLY B O 1
ATOM 4416 N N . LYS B 1 181 ? 32.116 57.002 -15.576 1.00 21.13 178 LYS B N 1
ATOM 4417 C CA . LYS B 1 181 ? 33.016 57.649 -14.628 1.00 19.41 178 LYS B CA 1
ATOM 4418 C C . LYS B 1 181 ? 33.287 59.089 -15.042 1.00 18.21 178 LYS B C 1
ATOM 4419 O O . LYS B 1 181 ? 33.113 59.451 -16.202 1.00 28.03 178 LYS B O 1
ATOM 4425 N N . LYS B 1 182 ? 33.689 59.915 -14.084 1.00 16.99 179 LYS B N 1
ATOM 4426 C CA . LYS B 1 182 ? 34.083 61.293 -14.372 1.00 16.09 179 LYS B CA 1
ATOM 4427 C C . LYS B 1 182 ? 35.542 61.510 -14.009 1.00 15.24 179 LYS B C 1
ATOM 4428 O O . LYS B 1 182 ? 35.958 61.217 -12.882 1.00 21.61 179 LYS B O 1
ATOM 4434 N N . ILE B 1 183 ? 36.319 62.023 -14.957 1.00 14.95 180 ILE B N 1
ATOM 4435 C CA . ILE B 1 183 ? 37.703 62.374 -14.680 1.00 17.79 180 ILE B CA 1
ATOM 4436 C C . ILE B 1 183 ? 37.933 63.847 -14.967 1.00 16.93 180 ILE B C 1
ATOM 4437 O O . ILE B 1 183 ? 37.809 64.291 -16.109 1.00 18.32 180 ILE B O 1
ATOM 4442 N N . ALA B 1 184 ? 38.267 64.610 -13.933 1.00 22.45 181 ALA B N 1
ATOM 4443 C CA . ALA B 1 184 ? 38.507 66.037 -14.116 1.00 19.30 181 ALA B CA 1
ATOM 4444 C C . ALA B 1 184 ? 39.996 66.336 -14.187 1.00 17.24 181 ALA B C 1
ATOM 4445 O O . ALA B 1 184 ? 40.779 65.864 -13.358 1.00 16.42 181 ALA B O 1
ATOM 4447 N N . THR B 1 185 ? 40.379 67.129 -15.182 1.00 15.80 182 THR B N 1
ATOM 4448 C CA . THR B 1 185 ? 41.751 67.589 -15.297 1.00 13.07 182 THR B CA 1
ATOM 4449 C C . THR B 1 185 ? 41.837 69.064 -14.920 1.00 20.28 182 THR B C 1
ATOM 4450 O O . THR B 1 185 ? 41.272 69.931 -15.600 1.00 19.31 182 THR B O 1
ATOM 4454 N N . LEU B 1 186 ? 42.529 69.332 -13.817 1.00 13.92 183 LEU B N 1
ATOM 4455 C CA . LEU B 1 186 ? 42.787 70.690 -13.358 1.00 14.80 183 LEU B CA 1
ATOM 4456 C C . LEU B 1 186 ? 44.162 71.129 -13.839 1.00 18.53 183 LEU B C 1
ATOM 4457 O O . LEU B 1 186 ? 45.182 70.651 -13.329 1.00 15.20 183 LEU B O 1
ATOM 4462 N N . TYR B 1 187 ? 44.214 72.024 -14.819 1.00 15.25 184 TYR B N 1
ATOM 4463 C CA . TYR B 1 187 ? 45.508 72.309 -15.444 1.00 19.49 184 TYR B CA 1
ATOM 4464 C C . TYR B 1 187 ? 45.882 73.783 -15.461 1.00 18.04 184 TYR B C 1
ATOM 4465 O O . TYR B 1 187 ? 45.043 74.661 -15.705 1.00 20.00 184 TYR B O 1
ATOM 4474 N N . HIS B 1 188 ? 47.158 74.030 -15.183 1.00 17.94 185 HIS B N 1
ATOM 4475 C CA . HIS B 1 188 ? 47.774 75.340 -15.351 1.00 18.69 185 HIS B CA 1
ATOM 4476 C C . HIS B 1 188 ? 47.549 75.811 -16.778 1.00 29.16 185 HIS B C 1
ATOM 4477 O O . HIS B 1 188 ? 47.887 75.104 -17.724 1.00 27.21 185 HIS B O 1
ATOM 4484 N N . ASP B 1 189 ? 46.953 76.988 -16.936 1.00 25.08 186 ASP B N 1
ATOM 4485 C CA . ASP B 1 189 ? 46.609 77.470 -18.267 1.00 25.71 186 ASP B CA 1
ATOM 4486 C C . ASP B 1 189 ? 47.867 77.908 -19.015 1.00 28.88 186 ASP B C 1
ATOM 4487 O O . ASP B 1 189 ? 48.251 79.074 -18.992 1.00 38.71 186 ASP B O 1
ATOM 4492 N N . SER B 1 190 ? 48.499 76.948 -19.677 1.00 18.98 187 SER B N 1
ATOM 4493 C CA . SER B 1 190 ? 49.757 77.167 -20.379 1.00 24.92 187 SER B CA 1
ATOM 4494 C C . SER B 1 190 ? 49.944 76.027 -21.360 1.00 20.83 187 SER B C 1
ATOM 4495 O O . SER B 1 190 ? 49.154 75.086 -21.356 1.00 21.23 187 SER B O 1
ATOM 4498 N N . ALA B 1 191 ? 50.977 76.108 -22.194 1.00 22.09 188 ALA B N 1
ATOM 4499 C CA . ALA B 1 191 ? 51.267 75.047 -23.153 1.00 26.65 188 ALA B CA 1
ATOM 4500 C C . ALA B 1 191 ? 51.398 73.715 -22.433 1.00 28.53 188 ALA B C 1
ATOM 4501 O O . ALA B 1 191 ? 50.862 72.701 -22.882 1.00 32.40 188 ALA B O 1
ATOM 4503 N N . TYR B 1 192 ? 52.098 73.737 -21.301 1.00 29.86 189 TYR B N 1
ATOM 4504 C CA . TYR B 1 192 ? 52.264 72.555 -20.454 1.00 28.35 189 TYR B CA 1
ATOM 4505 C C . TYR B 1 192 ? 50.920 71.977 -20.009 1.00 18.25 189 TYR B C 1
ATOM 4506 O O . TYR B 1 192 ? 50.727 70.769 -20.039 1.00 17.63 189 TYR B O 1
ATOM 4515 N N . GLY B 1 193 ? 49.997 72.844 -19.606 1.00 17.73 190 GLY B N 1
ATOM 4516 C CA . GLY B 1 193 ? 48.720 72.394 -19.079 1.00 16.30 190 GLY B CA 1
ATOM 4517 C C . GLY B 1 193 ? 47.745 71.952 -20.153 1.00 15.80 190 GLY B C 1
ATOM 4518 O O . GLY B 1 193 ? 46.970 71.013 -19.957 1.00 24.16 190 GLY B O 1
ATOM 4519 N N . ARG B 1 194 ? 47.780 72.637 -21.291 1.00 16.78 191 ARG B N 1
ATOM 4520 C CA . ARG B 1 194 ? 46.877 72.348 -22.400 1.00 23.55 191 ARG B CA 1
ATOM 4521 C C . ARG B 1 194 ? 47.330 71.140 -23.217 1.00 25.16 191 ARG B C 1
ATOM 4522 O O . ARG B 1 194 ? 46.624 70.689 -24.117 1.00 29.56 191 ARG B O 1
ATOM 4530 N N . GLU B 1 195 ? 48.512 70.620 -22.904 1.00 17.45 192 GLU B N 1
ATOM 4531 C CA . GLU B 1 195 ? 49.124 69.593 -23.741 1.00 18.33 192 GLU B CA 1
ATOM 4532 C C . GLU B 1 195 ? 48.344 68.282 -23.713 1.00 21.82 192 GLU B C 1
ATOM 4533 O O . GLU B 1 195 ? 48.381 67.524 -24.677 1.00 21.57 192 GLU B O 1
ATOM 4539 N N . THR B 1 196 ? 47.621 68.024 -22.627 1.00 16.34 193 THR B N 1
ATOM 4540 C CA . THR B 1 196 ? 46.881 66.771 -22.499 1.00 15.94 193 THR B CA 1
ATOM 4541 C C . THR B 1 196 ? 45.433 66.864 -22.992 1.00 18.51 193 THR B C 1
ATOM 4542 O O . THR B 1 196 ? 44.678 65.898 -22.872 1.00 17.92 193 THR B O 1
ATOM 4546 N N . LEU B 1 197 ? 45.046 68.013 -23.544 1.00 18.70 194 LEU B N 1
ATOM 4547 C CA . LEU B 1 197 ? 43.693 68.181 -24.082 1.00 22.42 194 LEU B CA 1
ATOM 4548 C C . LEU B 1 197 ? 43.403 67.165 -25.181 1.00 24.22 194 LEU B C 1
ATOM 4549 O O . LEU B 1 197 ? 42.391 66.462 -25.134 1.00 17.99 194 LEU B O 1
ATOM 4554 N N . GLY B 1 198 ? 44.308 67.090 -26.157 1.00 24.36 195 GLY B N 1
ATOM 4555 C CA . GLY B 1 198 ? 44.213 66.129 -27.244 1.00 21.08 195 GLY B CA 1
ATOM 4556 C C . GLY B 1 198 ? 44.038 64.671 -26.843 1.00 28.98 195 GLY B C 1
ATOM 4557 O O . GLY B 1 198 ? 43.025 64.051 -27.188 1.00 21.73 195 GLY B O 1
ATOM 4558 N N . PRO B 1 199 ? 45.020 64.103 -26.122 1.00 29.46 196 PRO B N 1
ATOM 4559 C CA . PRO B 1 199 ? 44.934 62.668 -25.808 1.00 20.58 196 PRO B CA 1
ATOM 4560 C C . PRO B 1 199 ? 43.769 62.313 -24.880 1.00 23.90 196 PRO B C 1
ATOM 4561 O O . PRO B 1 199 ? 43.176 61.247 -25.036 1.00 22.90 196 PRO B O 1
ATOM 4565 N N . LEU B 1 200 ? 43.437 63.191 -23.940 1.00 20.31 197 LEU B N 1
ATOM 4566 C CA . LEU B 1 200 ? 42.329 62.917 -23.025 1.00 22.28 197 LEU B CA 1
ATOM 4567 C C . LEU B 1 200 ? 40.989 62.908 -23.763 1.00 24.11 197 LEU B C 1
ATOM 4568 O O . LEU B 1 200 ? 40.098 62.126 -23.433 1.00 21.08 197 LEU B O 1
ATOM 4573 N N . LYS B 1 201 ? 40.859 63.759 -24.775 1.00 21.45 198 LYS B N 1
ATOM 4574 C CA . LYS B 1 201 ? 39.662 63.775 -25.611 1.00 23.13 198 LYS B CA 1
ATOM 4575 C C . LYS B 1 201 ? 39.498 62.437 -26.335 1.00 22.02 198 LYS B C 1
ATOM 4576 O O . LYS B 1 201 ? 38.400 61.878 -26.386 1.00 32.12 198 LYS B O 1
ATOM 4582 N N . LEU B 1 202 ? 40.602 61.927 -26.878 1.00 22.86 199 LEU B N 1
ATOM 4583 C CA . LEU B 1 202 ? 40.611 60.652 -27.585 1.00 25.07 199 LEU B CA 1
ATOM 4584 C C . LEU B 1 202 ? 40.303 59.477 -26.654 1.00 30.99 199 LEU B C 1
ATOM 4585 O O . LEU B 1 202 ? 39.488 58.609 -26.979 1.00 31.61 199 LEU B O 1
ATOM 4590 N N . LEU B 1 203 ? 40.953 59.451 -25.496 1.00 22.59 200 LEU B N 1
ATOM 4591 C CA . LEU B 1 203 ? 40.751 58.377 -24.533 1.00 22.30 200 LEU B CA 1
ATOM 4592 C C . LEU B 1 203 ? 39.328 58.393 -23.972 1.00 27.09 200 LEU B C 1
ATOM 4593 O O . LEU B 1 203 ? 38.775 57.344 -23.635 1.00 22.63 200 LEU B O 1
ATOM 4598 N N . ALA B 1 204 ? 38.735 59.582 -23.881 1.00 21.82 201 ALA B N 1
ATOM 4599 C CA . ALA B 1 204 ? 37.389 59.721 -23.334 1.00 20.36 201 ALA B CA 1
ATOM 4600 C C . ALA B 1 204 ? 36.340 59.157 -24.288 1.00 32.99 201 ALA B C 1
ATOM 4601 O O . ALA B 1 204 ? 35.412 58.463 -23.864 1.00 33.94 201 ALA B O 1
ATOM 4603 N N . GLU B 1 205 ? 36.486 59.457 -25.575 1.00 26.36 202 GLU B N 1
ATOM 4604 C CA . GLU B 1 205 ? 35.529 58.987 -26.566 1.00 27.53 202 GLU B CA 1
ATOM 4605 C C . GLU B 1 205 ? 35.681 57.484 -26.788 1.00 37.93 202 GLU B C 1
ATOM 4606 O O . GLU B 1 205 ? 34.736 56.813 -27.194 1.00 41.81 202 GLU B O 1
ATOM 4612 N N . LYS B 1 206 ? 36.868 56.954 -26.511 1.00 33.41 203 LYS B N 1
ATOM 4613 C CA . LYS B 1 206 ? 37.083 55.518 -26.623 1.00 30.61 203 LYS B CA 1
ATOM 4614 C C . LYS B 1 206 ? 36.499 54.749 -25.442 1.00 29.92 203 LYS B C 1
ATOM 4615 O O . LYS B 1 206 ? 35.874 53.708 -25.621 1.00 32.22 203 LYS B O 1
ATOM 4621 N N . TYR B 1 207 ? 36.703 55.258 -24.234 1.00 35.28 204 TYR B N 1
ATOM 4622 C CA . TYR B 1 207 ? 36.345 54.498 -23.042 1.00 26.55 204 TYR B CA 1
ATOM 4623 C C . TYR B 1 207 ? 35.075 54.998 -22.357 1.00 35.31 204 TYR B C 1
ATOM 4624 O O . TYR B 1 207 ? 34.564 54.353 -21.438 1.00 42.94 204 TYR B O 1
ATOM 4633 N N . GLY B 1 208 ? 34.571 56.143 -22.805 1.00 25.10 205 GLY B N 1
ATOM 4634 C CA . GLY B 1 208 ? 33.266 56.614 -22.377 1.00 29.97 205 GLY B CA 1
ATOM 4635 C C . GLY B 1 208 ? 33.195 57.298 -21.024 1.00 26.38 205 GLY B C 1
ATOM 4636 O O . GLY B 1 208 ? 32.101 57.513 -20.507 1.00 35.88 205 GLY B O 1
ATOM 4637 N N . PHE B 1 209 ? 34.342 57.641 -20.441 1.00 25.53 206 PHE B N 1
ATOM 4638 C CA . PHE B 1 209 ? 34.324 58.424 -19.210 1.00 22.42 206 PHE B CA 1
ATOM 4639 C C . PHE B 1 209 ? 34.112 59.905 -19.536 1.00 31.21 206 PHE B C 1
ATOM 4640 O O . PHE B 1 209 ? 34.466 60.379 -20.618 1.00 25.61 206 PHE B O 1
ATOM 4648 N N . GLU B 1 210 ? 33.526 60.632 -18.597 1.00 16.86 207 GLU B N 1
ATOM 4649 C CA . GLU B 1 210 ? 33.305 62.058 -18.776 1.00 16.46 207 GLU B CA 1
ATOM 4650 C C . GLU B 1 210 ? 34.626 62.817 -18.613 1.00 21.69 207 GLU B C 1
ATOM 4651 O O . GLU B 1 210 ? 35.274 62.749 -17.568 1.00 22.06 207 GLU B O 1
ATOM 4657 N N . ASN B 1 211 ? 35.019 63.524 -19.665 1.00 15.39 208 ASN B N 1
ATOM 4658 C CA . ASN B 1 211 ? 36.267 64.281 -19.695 1.00 14.40 208 ASN B CA 1
ATOM 4659 C C . ASN B 1 211 ? 36.053 65.741 -19.317 1.00 15.79 208 ASN B C 1
ATOM 4660 O O . ASN B 1 211 ? 35.638 66.551 -20.145 1.00 16.35 208 ASN B O 1
ATOM 4665 N N . ILE B 1 212 ? 36.328 66.074 -18.062 1.00 12.92 209 ILE B N 1
ATOM 4666 C CA . ILE B 1 212 ? 36.160 67.441 -17.577 1.00 12.87 209 ILE B CA 1
ATOM 4667 C C . ILE B 1 212 ? 37.504 68.187 -17.546 1.00 15.62 209 ILE B C 1
ATOM 4668 O O . ILE B 1 212 ? 38.440 67.782 -16.853 1.00 11.57 209 ILE B O 1
ATOM 4673 N N . GLN B 1 213 ? 37.584 69.272 -18.311 1.00 15.30 210 GLN B N 1
ATOM 4674 C CA . GLN B 1 213 ? 38.802 70.066 -18.425 1.00 17.05 210 GLN B CA 1
ATOM 4675 C C . GLN B 1 213 ? 38.620 71.420 -17.747 1.00 17.17 210 GLN B C 1
ATOM 4676 O O . GLN B 1 213 ? 37.790 72.226 -18.165 1.00 19.27 210 GLN B O 1
ATOM 4682 N N . ILE B 1 214 ? 39.404 71.668 -16.702 1.00 15.53 211 ILE B N 1
ATOM 4683 C CA . ILE B 1 214 ? 39.247 72.879 -15.897 1.00 20.18 211 ILE B CA 1
ATOM 4684 C C . ILE B 1 214 ? 40.553 73.671 -15.823 1.00 18.30 211 ILE B C 1
ATOM 4685 O O . ILE B 1 214 ? 41.496 73.248 -15.160 1.00 14.79 211 ILE B O 1
ATOM 4690 N N . PRO B 1 215 ? 40.615 74.824 -16.508 1.00 15.32 212 PRO B N 1
ATOM 4691 C CA . PRO B 1 215 ? 41.851 75.619 -16.532 1.00 16.05 212 PRO B CA 1
ATOM 4692 C C . PRO B 1 215 ? 42.087 76.446 -15.269 1.00 21.94 212 PRO B C 1
ATOM 4693 O O . PRO B 1 215 ? 41.130 76.866 -14.622 1.00 23.50 212 PRO B O 1
ATOM 4697 N N . VAL B 1 216 ? 43.357 76.656 -14.920 1.00 20.38 213 VAL B N 1
ATOM 4698 C CA . VAL B 1 216 ? 43.728 77.561 -13.831 1.00 22.69 213 VAL B CA 1
ATOM 4699 C C . VAL B 1 216 ? 44.693 78.626 -14.345 1.00 36.27 213 VAL B C 1
ATOM 4700 O O . VAL B 1 216 ? 45.796 78.307 -14.794 1.00 31.65 213 VAL B O 1
ATOM 4704 N N . ALA B 1 217 ? 44.252 79.873 -14.309 1.00 29.64 214 ALA B N 1
ATOM 4705 C CA . ALA B 1 217 ? 45.038 81.003 -14.778 1.00 24.22 214 ALA B CA 1
ATOM 4706 C C . ALA B 1 217 ? 46.185 81.343 -13.861 1.00 32.98 214 ALA B C 1
ATOM 4707 O O . ALA B 1 217 ? 46.093 81.177 -12.666 1.00 42.74 214 ALA B O 1
ATOM 4709 N N . ASP B 1 218 ? 47.257 81.842 -14.448 1.00 36.85 215 ASP B N 1
ATOM 4710 C CA . ASP B 1 218 ? 48.401 82.332 -13.714 1.00 28.72 215 ASP B CA 1
ATOM 4711 C C . ASP B 1 218 ? 48.034 83.557 -12.901 1.00 31.31 215 ASP B C 1
ATOM 4712 O O . ASP B 1 218 ? 47.302 84.364 -13.379 1.00 33.84 215 ASP B O 1
ATOM 4717 N N . PRO B 1 219 ? 48.505 83.638 -11.684 1.00 44.34 216 PRO B N 1
ATOM 4718 C CA . PRO B 1 219 ? 49.442 82.661 -11.144 1.00 37.60 216 PRO B CA 1
ATOM 4719 C C . PRO B 1 219 ? 48.843 81.448 -10.444 1.00 43.09 216 PRO B C 1
ATOM 4720 O O . PRO B 1 219 ? 49.564 80.563 -10.083 1.00 44.79 216 PRO B O 1
ATOM 4724 N N . GLY B 1 220 ? 47.547 81.415 -10.254 1.00 29.01 217 GLY B N 1
ATOM 4725 C CA . GLY B 1 220 ? 46.933 80.277 -9.638 1.00 38.54 217 GLY B CA 1
ATOM 4726 C C . GLY B 1 220 ? 46.977 80.272 -8.146 1.00 37.81 217 GLY B C 1
ATOM 4727 O O . GLY B 1 220 ? 47.147 79.259 -7.552 1.00 39.09 217 GLY B O 1
ATOM 4728 N N . ASN B 1 221 ? 46.831 81.438 -7.557 1.00 43.48 218 ASN B N 1
ATOM 4729 C CA . ASN B 1 221 ? 46.730 81.557 -6.105 1.00 33.68 218 ASN B CA 1
ATOM 4730 C C . ASN B 1 221 ? 45.296 81.389 -5.626 1.00 39.11 218 ASN B C 1
ATOM 4731 O O . ASN B 1 221 ? 45.049 81.057 -4.468 1.00 44.91 218 ASN B O 1
ATOM 4736 N N . GLU B 1 222 ? 44.359 81.630 -6.539 1.00 35.52 219 GLU B N 1
ATOM 4737 C CA . GLU B 1 222 ? 42.933 81.557 -6.251 1.00 31.30 219 GLU B CA 1
ATOM 4738 C C . GLU B 1 222 ? 42.290 80.469 -7.097 1.00 28.01 219 GLU B C 1
ATOM 4739 O O . GLU B 1 222 ? 42.307 80.544 -8.327 1.00 35.62 219 GLU B O 1
ATOM 4745 N N . GLN B 1 223 ? 41.723 79.461 -6.441 1.00 26.88 220 GLN B N 1
ATOM 4746 C CA . GLN B 1 223 ? 41.153 78.327 -7.162 1.00 28.34 220 GLN B CA 1
ATOM 4747 C C . GLN B 1 223 ? 39.771 77.947 -6.645 1.00 30.89 220 GLN B C 1
ATOM 4748 O O . GLN B 1 223 ? 39.318 76.818 -6.848 1.00 25.35 220 GLN B O 1
ATOM 4754 N N . SER B 1 224 ? 39.103 78.891 -5.987 1.00 30.53 221 SER B N 1
ATOM 4755 C CA . SER B 1 224 ? 37.805 78.622 -5.373 1.00 26.62 221 SER B CA 1
ATOM 4756 C C . SER B 1 224 ? 36.769 78.160 -6.391 1.00 24.96 221 SER B C 1
ATOM 4757 O O . SER B 1 224 ? 36.042 77.196 -6.144 1.00 31.26 221 SER B O 1
ATOM 4760 N N . ALA B 1 225 ? 36.709 78.835 -7.535 1.00 25.01 222 ALA B N 1
ATOM 4761 C CA . ALA B 1 225 ? 35.706 78.517 -8.546 1.00 24.12 222 ALA B CA 1
ATOM 4762 C C . ALA B 1 225 ? 35.927 77.108 -9.092 1.00 25.01 222 ALA B C 1
ATOM 4763 O O . ALA B 1 225 ? 34.981 76.342 -9.257 1.00 23.97 222 ALA B O 1
ATOM 4765 N N . GLN B 1 226 ? 37.185 76.773 -9.355 1.00 20.21 223 GLN B N 1
ATOM 4766 C CA . GLN B 1 226 ? 37.540 75.462 -9.875 1.00 18.03 223 GLN B CA 1
ATOM 4767 C C . GLN B 1 226 ? 37.105 74.331 -8.934 1.00 21.11 223 GLN B C 1
ATOM 4768 O O . GLN B 1 226 ? 36.465 73.365 -9.360 1.00 19.75 223 GLN B O 1
ATOM 4774 N N . TRP B 1 227 ? 37.429 74.455 -7.651 1.00 18.43 224 TRP B N 1
ATOM 4775 C CA . TRP B 1 227 ? 37.114 73.388 -6.707 1.00 18.18 224 TRP B CA 1
ATOM 4776 C C . TRP B 1 227 ? 35.647 73.404 -6.280 1.00 21.27 224 TRP B C 1
ATOM 4777 O O . TRP B 1 227 ? 35.110 72.385 -5.837 1.00 23.02 224 TRP B O 1
ATOM 4788 N N . ARG B 1 228 ? 34.991 74.548 -6.453 1.00 23.97 225 ARG B N 1
ATOM 4789 C CA . ARG B 1 228 ? 33.541 74.620 -6.292 1.00 26.94 225 ARG B CA 1
ATOM 4790 C C . ARG B 1 228 ? 32.888 73.785 -7.390 1.00 25.51 225 ARG B C 1
ATOM 4791 O O . ARG B 1 228 ? 31.969 73.007 -7.138 1.00 20.01 225 ARG B O 1
ATOM 4799 N N . GLN B 1 229 ? 33.392 73.931 -8.610 1.00 20.65 226 GLN B N 1
ATOM 4800 C CA . GLN B 1 229 ? 32.894 73.147 -9.726 1.00 17.99 226 GLN B CA 1
ATOM 4801 C C . GLN B 1 229 ? 33.154 71.658 -9.504 1.00 30.79 226 GLN B C 1
ATOM 4802 O O . GLN B 1 229 ? 32.308 70.817 -9.804 1.00 26.90 226 GLN B O 1
ATOM 4808 N N . ILE B 1 230 ? 34.327 71.345 -8.964 1.00 15.68 227 ILE B N 1
ATOM 4809 C CA . ILE B 1 230 ? 34.714 69.963 -8.733 1.00 14.60 227 ILE B CA 1
ATOM 4810 C C . ILE B 1 230 ? 33.851 69.330 -7.645 1.00 15.33 227 ILE B C 1
ATOM 4811 O O . ILE B 1 230 ? 33.466 68.166 -7.756 1.00 16.11 227 ILE B O 1
ATOM 4816 N N . ARG B 1 231 ? 33.511 70.096 -6.612 1.00 18.39 228 ARG B N 1
ATOM 4817 C CA . ARG B 1 231 ? 32.622 69.570 -5.582 1.00 17.79 228 ARG B CA 1
ATOM 4818 C C . ARG B 1 231 ? 31.213 69.369 -6.149 1.00 18.17 228 ARG B C 1
ATOM 4819 O O . ARG B 1 231 ? 30.563 68.369 -5.844 1.00 18.34 228 ARG B O 1
ATOM 4827 N N . GLN B 1 232 ? 30.752 70.301 -6.982 1.00 18.64 229 GLN B N 1
ATOM 4828 C CA . GLN B 1 232 ? 29.442 70.160 -7.614 1.00 29.71 229 GLN B CA 1
ATOM 4829 C C . GLN B 1 232 ? 29.367 68.912 -8.493 1.00 25.53 229 GLN B C 1
ATOM 4830 O O . GLN B 1 232 ? 28.421 68.141 -8.403 1.00 27.25 229 GLN B O 1
ATOM 4836 N N . GLN B 1 233 ? 30.363 68.716 -9.348 1.00 32.61 230 GLN B N 1
ATOM 4837 C CA . GLN B 1 233 ? 30.338 67.590 -10.271 1.00 25.29 230 GLN B CA 1
ATOM 4838 C C . GLN B 1 233 ? 30.764 66.276 -9.618 1.00 26.92 230 GLN B C 1
ATOM 4839 O O . GLN B 1 233 ? 30.467 65.205 -10.141 1.00 17.78 230 GLN B O 1
ATOM 4845 N N . ASN B 1 234 ? 31.443 66.371 -8.475 1.00 21.78 231 ASN B N 1
ATOM 4846 C CA . ASN B 1 234 ? 31.978 65.204 -7.763 1.00 14.96 231 ASN B CA 1
ATOM 4847 C C . ASN B 1 234 ? 32.592 64.139 -8.690 1.00 16.17 231 ASN B C 1
ATOM 4848 O O . ASN B 1 234 ? 32.074 63.024 -8.786 1.00 16.83 231 ASN B O 1
ATOM 4853 N N . PRO B 1 235 ? 33.690 64.485 -9.388 1.00 17.66 232 PRO B N 1
ATOM 4854 C CA . PRO B 1 235 ? 34.333 63.492 -10.256 1.00 12.67 232 PRO B CA 1
ATOM 4855 C C . PRO B 1 235 ? 34.995 62.380 -9.452 1.00 20.73 232 PRO B C 1
ATOM 4856 O O . PRO B 1 235 ? 35.305 62.577 -8.274 1.00 18.60 232 PRO B O 1
ATOM 4860 N N . ASP B 1 236 ? 35.194 61.224 -10.081 1.00 18.94 233 ASP B N 1
ATOM 4861 C CA . ASP B 1 236 ? 35.799 60.079 -9.409 1.00 13.83 233 ASP B CA 1
ATOM 4862 C C . ASP B 1 236 ? 37.284 60.320 -9.192 1.00 24.06 233 ASP B C 1
ATOM 4863 O O . ASP B 1 236 ? 37.851 59.865 -8.205 1.00 17.66 233 ASP B O 1
ATOM 4868 N N . TRP B 1 237 ? 37.904 61.058 -10.111 1.00 17.77 234 TRP B N 1
ATOM 4869 C CA . TRP B 1 237 ? 39.336 61.350 -10.038 1.00 19.06 234 TRP B CA 1
ATOM 4870 C C . TRP B 1 237 ? 39.663 62.762 -10.509 1.00 18.78 234 TRP B C 1
ATOM 4871 O O . TRP B 1 237 ? 39.019 63.290 -11.419 1.00 15.73 234 TRP B O 1
ATOM 4882 N N . VAL B 1 238 ? 40.671 63.368 -9.891 1.00 12.34 235 VAL B N 1
ATOM 4883 C CA . VAL B 1 238 ? 41.210 64.625 -10.390 1.00 20.30 235 VAL B CA 1
ATOM 4884 C C . VAL B 1 238 ? 42.646 64.433 -10.859 1.00 19.66 235 VAL B C 1
ATOM 4885 O O . VAL B 1 238 ? 43.523 64.050 -10.075 1.00 23.63 235 VAL B O 1
ATOM 4889 N N . PHE B 1 239 ? 42.863 64.668 -12.150 1.00 24.90 236 PHE B N 1
ATOM 4890 C CA . PHE B 1 239 ? 44.191 64.664 -12.749 1.00 12.31 236 PHE B CA 1
ATOM 4891 C C . PHE B 1 239 ? 44.781 66.062 -12.545 1.00 22.65 236 PHE B C 1
ATOM 4892 O O . PHE B 1 239 ? 44.365 67.023 -13.199 1.00 15.52 236 PHE B O 1
ATOM 4900 N N . LEU B 1 240 ? 45.755 66.178 -11.660 1.00 13.59 237 LEU B N 1
ATOM 4901 C CA . LEU B 1 240 ? 46.297 67.468 -11.298 1.00 21.79 237 LEU B CA 1
ATOM 4902 C C . LEU B 1 240 ? 47.519 67.883 -12.094 1.00 19.86 237 LEU B C 1
ATOM 4903 O O . LEU B 1 240 ? 48.598 67.385 -11.913 1.00 20.26 237 LEU B O 1
ATOM 4908 N N . ARG B 1 241 ? 47.323 68.884 -12.924 1.00 18.29 238 ARG B N 1
ATOM 4909 C CA . ARG B 1 241 ? 48.296 69.302 -13.911 1.00 30.73 238 ARG B CA 1
ATOM 4910 C C . ARG B 1 241 ? 48.658 70.750 -13.685 1.00 22.01 238 ARG B C 1
ATOM 4911 O O . ARG B 1 241 ? 48.679 71.549 -14.576 1.00 21.67 238 ARG B O 1
ATOM 4919 N N . THR B 1 242 ? 48.815 71.058 -12.417 1.00 25.91 239 THR B N 1
ATOM 4920 C CA . THR B 1 242 ? 49.354 72.288 -11.900 1.00 20.43 239 THR B CA 1
ATOM 4921 C C . THR B 1 242 ? 50.880 72.303 -11.854 1.00 25.88 239 THR B C 1
ATOM 4922 O O . THR B 1 242 ? 51.541 71.304 -12.040 1.00 20.43 239 THR B O 1
ATOM 4926 N N . TRP B 1 243 ? 51.419 73.469 -11.581 1.00 30.71 240 TRP B N 1
ATOM 4927 C CA . TRP B 1 243 ? 52.863 73.636 -11.510 1.00 24.07 240 TRP B CA 1
ATOM 4928 C C . TRP B 1 243 ? 53.227 74.832 -10.643 1.00 26.39 240 TRP B C 1
ATOM 4929 O O . TRP B 1 243 ? 52.551 75.861 -10.670 1.00 27.08 240 TRP B O 1
ATOM 4940 N N . GLY B 1 244 ? 54.299 74.697 -9.874 1.00 31.19 241 GLY B N 1
ATOM 4941 C CA . GLY B 1 244 ? 54.717 75.762 -8.985 1.00 25.56 241 GLY B CA 1
ATOM 4942 C C . GLY B 1 244 ? 53.700 76.010 -7.891 1.00 36.63 241 GLY B C 1
ATOM 4943 O O . GLY B 1 244 ? 53.234 75.075 -7.238 1.00 41.97 241 GLY B O 1
ATOM 4944 N N . VAL B 1 245 ? 53.343 77.276 -7.710 1.00 30.29 242 VAL B N 1
ATOM 4945 C CA . VAL B 1 245 ? 52.507 77.692 -6.594 1.00 29.99 242 VAL B CA 1
ATOM 4946 C C . VAL B 1 245 ? 51.093 77.126 -6.672 1.00 35.54 242 VAL B C 1
ATOM 4947 O O . VAL B 1 245 ? 50.439 76.918 -5.649 1.00 31.43 242 VAL B O 1
ATOM 4951 N N . SER B 1 246 ? 50.617 76.870 -7.884 1.00 32.57 243 SER B N 1
ATOM 4952 C CA . SER B 1 246 ? 49.237 76.438 -8.052 1.00 22.37 243 SER B CA 1
ATOM 4953 C C . SER B 1 246 ? 49.021 75.010 -7.543 1.00 33.47 243 SER B C 1
ATOM 4954 O O . SER B 1 246 ? 47.884 74.602 -7.311 1.00 22.94 243 SER B O 1
ATOM 4957 N N . THR B 1 247 ? 50.106 74.263 -7.343 1.00 22.64 244 THR B N 1
ATOM 4958 C CA . THR B 1 247 ? 49.993 72.885 -6.873 1.00 36.06 244 THR B CA 1
ATOM 4959 C C . THR B 1 247 ? 49.658 72.781 -5.369 1.00 36.30 244 THR B C 1
ATOM 4960 O O . THR B 1 247 ? 48.719 72.071 -5.004 1.00 23.37 244 THR B O 1
ATOM 4964 N N . PRO B 1 248 ? 50.405 73.482 -4.491 1.00 25.85 245 PRO B N 1
ATOM 4965 C CA . PRO B 1 248 ? 49.998 73.380 -3.082 1.00 31.37 245 PRO B CA 1
ATOM 4966 C C . PRO B 1 248 ? 48.657 74.056 -2.822 1.00 26.74 245 PRO B C 1
ATOM 4967 O O . PRO B 1 248 ? 47.890 73.597 -1.969 1.00 33.06 245 PRO B O 1
ATOM 4971 N N . VAL B 1 249 ? 48.378 75.133 -3.548 1.00 26.12 246 VAL B N 1
ATOM 4972 C CA . VAL B 1 249 ? 47.092 75.806 -3.431 1.00 25.73 246 VAL B CA 1
ATOM 4973 C C . VAL B 1 249 ? 45.958 74.867 -3.837 1.00 23.97 246 VAL B C 1
ATOM 4974 O O . VAL B 1 249 ? 44.921 74.823 -3.173 1.00 25.16 246 VAL B O 1
ATOM 4978 N N . ALA B 1 250 ? 46.162 74.112 -4.916 1.00 22.49 247 ALA B N 1
ATOM 4979 C CA . ALA B 1 250 ? 45.149 73.169 -5.384 1.00 21.02 247 ALA B CA 1
ATOM 4980 C C . ALA B 1 250 ? 44.816 72.143 -4.301 1.00 28.36 247 ALA B C 1
ATOM 4981 O O . ALA B 1 250 ? 43.641 71.867 -4.034 1.00 27.86 247 ALA B O 1
ATOM 4983 N N . VAL B 1 251 ? 45.850 71.594 -3.672 1.00 22.70 248 VAL B N 1
ATOM 4984 C CA . VAL B 1 251 ? 45.656 70.572 -2.655 1.00 23.47 248 VAL B CA 1
ATOM 4985 C C . VAL B 1 251 ? 44.922 71.144 -1.435 1.00 46.85 248 VAL B C 1
ATOM 4986 O O . VAL B 1 251 ? 43.985 70.524 -0.924 1.00 45.55 248 VAL B O 1
ATOM 4990 N N . LYS B 1 252 ? 45.320 72.337 -0.996 1.00 25.89 249 LYS B N 1
ATOM 4991 C CA . LYS B 1 252 ? 44.699 72.968 0.168 1.00 31.19 249 LYS B CA 1
ATOM 4992 C C . LYS B 1 252 ? 43.268 73.409 -0.118 1.00 30.31 249 LYS B C 1
ATOM 4993 O O . LYS B 1 252 ? 42.418 73.408 0.773 1.00 27.01 249 LYS B O 1
ATOM 4999 N N . THR B 1 253 ? 43.003 73.803 -1.356 1.00 24.75 250 THR B N 1
ATOM 5000 C CA . THR B 1 253 ? 41.657 74.216 -1.721 1.00 23.94 250 THR B CA 1
ATOM 5001 C C . THR B 1 253 ? 40.768 72.980 -1.840 1.00 37.15 250 THR B C 1
ATOM 5002 O O . THR B 1 253 ? 39.581 73.021 -1.506 1.00 31.54 250 THR B O 1
ATOM 5006 N N . ALA B 1 254 ? 41.356 71.876 -2.294 1.00 22.01 251 ALA B N 1
ATOM 5007 C CA . ALA B 1 254 ? 40.645 70.608 -2.358 1.00 21.22 251 ALA B CA 1
ATOM 5008 C C . ALA B 1 254 ? 40.192 70.185 -0.962 1.00 24.87 251 ALA B C 1
ATOM 5009 O O . ALA B 1 254 ? 39.046 69.786 -0.771 1.00 23.74 251 ALA B O 1
ATOM 5011 N N . ALA B 1 255 ? 41.095 70.276 0.010 1.00 25.63 252 ALA B N 1
ATOM 5012 C CA . ALA B 1 255 ? 40.760 69.927 1.386 1.00 25.47 252 ALA B CA 1
ATOM 5013 C C . ALA B 1 255 ? 39.689 70.865 1.935 1.00 26.04 252 ALA B C 1
ATOM 5014 O O . ALA B 1 255 ? 38.786 70.439 2.656 1.00 26.46 252 ALA B O 1
ATOM 5016 N N . ARG B 1 256 ? 39.793 72.142 1.580 1.00 27.32 253 ARG B N 1
ATOM 5017 C CA . ARG B 1 256 ? 38.833 73.133 2.038 1.00 28.80 253 ARG B CA 1
ATOM 5018 C C . ARG B 1 256 ? 37.430 72.798 1.525 1.00 32.58 253 ARG B C 1
ATOM 5019 O O . ARG B 1 256 ? 36.448 72.921 2.257 1.00 35.10 253 ARG B O 1
ATOM 5027 N N . PHE B 1 257 ? 37.351 72.359 0.271 1.00 23.93 254 PHE B N 1
ATOM 5028 C CA . PHE B 1 257 ? 36.085 71.971 -0.344 1.00 23.00 254 PHE B CA 1
ATOM 5029 C C . PHE B 1 257 ? 35.731 70.503 -0.092 1.00 22.40 254 PHE B C 1
ATOM 5030 O O . PHE B 1 257 ? 34.747 70.004 -0.615 1.00 28.79 254 PHE B O 1
ATOM 5038 N N . GLY B 1 258 ? 36.543 69.812 0.695 1.00 23.65 255 GLY B N 1
ATOM 5039 C CA . GLY B 1 258 ? 36.219 68.460 1.106 1.00 23.10 255 GLY B CA 1
ATOM 5040 C C . GLY B 1 258 ? 36.322 67.397 0.030 1.00 32.69 255 GLY B C 1
ATOM 5041 O O . GLY B 1 258 ? 35.756 66.309 0.172 1.00 21.65 255 GLY B O 1
ATOM 5042 N N . PHE B 1 259 ? 37.039 67.691 -1.048 1.00 30.89 256 PHE B N 1
ATOM 5043 C CA . PHE B 1 259 ? 37.310 66.663 -2.043 1.00 19.86 256 PHE B CA 1
ATOM 5044 C C . PHE B 1 259 ? 38.429 65.765 -1.523 1.00 20.61 256 PHE B C 1
ATOM 5045 O O . PHE B 1 259 ? 39.435 66.256 -1.012 1.00 30.79 256 PHE B O 1
ATOM 5053 N N . PRO B 1 260 ? 38.248 64.442 -1.635 1.00 23.63 257 PRO B N 1
ATOM 5054 C CA . PRO B 1 260 ? 39.217 63.505 -1.048 1.00 21.61 257 PRO B CA 1
ATOM 5055 C C . PRO B 1 260 ? 40.546 63.512 -1.801 1.00 22.01 257 PRO B C 1
ATOM 5056 O O . PRO B 1 260 ? 40.614 63.170 -2.985 1.00 20.45 257 PRO B O 1
ATOM 5060 N N . VAL B 1 261 ? 41.600 63.901 -1.092 1.00 22.63 258 VAL B N 1
ATOM 5061 C CA . VAL B 1 261 ? 42.896 64.175 -1.696 1.00 32.50 258 VAL B CA 1
ATOM 5062 C C . VAL B 1 261 ? 43.536 62.925 -2.302 1.00 35.27 258 VAL B C 1
ATOM 5063 O O . VAL B 1 261 ? 44.319 63.016 -3.250 1.00 28.70 258 VAL B O 1
ATOM 5067 N N . ASP B 1 262 ? 43.184 61.752 -1.790 1.00 23.52 259 ASP B N 1
ATOM 5068 C CA . ASP B 1 262 ? 43.733 60.528 -2.356 1.00 23.88 259 ASP B CA 1
ATOM 5069 C C . ASP B 1 262 ? 42.981 60.106 -3.625 1.00 33.78 259 ASP B C 1
ATOM 5070 O O . ASP B 1 262 ? 43.245 59.039 -4.186 1.00 31.43 259 ASP B O 1
ATOM 5075 N N . HIS B 1 263 ? 42.058 60.946 -4.087 1.00 21.05 260 HIS B N 1
ATOM 5076 C CA . HIS B 1 263 ? 41.473 60.761 -5.411 1.00 19.84 260 HIS B CA 1
ATOM 5077 C C . HIS B 1 263 ? 42.102 61.739 -6.386 1.00 21.19 260 HIS B C 1
ATOM 5078 O O . HIS B 1 263 ? 41.605 61.912 -7.502 1.00 18.64 260 HIS B O 1
ATOM 5085 N N . ILE B 1 264 ? 43.179 62.396 -5.953 1.00 19.51 261 ILE B N 1
ATOM 5086 C CA . ILE B 1 264 ? 43.887 63.344 -6.805 1.00 18.89 261 ILE B CA 1
ATOM 5087 C C . ILE B 1 264 ? 45.216 62.748 -7.243 1.00 22.59 261 ILE B C 1
ATOM 5088 O O . ILE B 1 264 ? 46.008 62.310 -6.407 1.00 20.91 261 ILE B O 1
ATOM 5093 N N . ILE B 1 265 ? 45.450 62.729 -8.553 1.00 18.82 262 ILE B N 1
ATOM 5094 C CA . ILE B 1 265 ? 46.693 62.204 -9.105 1.00 19.49 262 ILE B CA 1
ATOM 5095 C C . ILE B 1 265 ? 47.442 63.316 -9.821 1.00 22.69 262 ILE B C 1
ATOM 5096 O O . ILE B 1 265 ? 46.965 63.864 -10.824 1.00 21.58 262 ILE B O 1
ATOM 5101 N N . GLY B 1 266 ? 48.618 63.652 -9.311 1.00 20.01 263 GLY B N 1
ATOM 5102 C CA . GLY B 1 266 ? 49.379 64.741 -9.887 1.00 19.75 263 GLY B CA 1
ATOM 5103 C C . GLY B 1 266 ? 50.177 64.353 -11.119 1.00 19.71 263 GLY B C 1
ATOM 5104 O O . GLY B 1 266 ? 50.576 63.198 -11.291 1.00 20.47 263 GLY B O 1
ATOM 5105 N N . ASP B 1 267 ? 50.388 65.336 -11.985 1.00 18.96 264 ASP B N 1
ATOM 5106 C CA . ASP B 1 267 ? 51.350 65.256 -13.076 1.00 19.13 264 ASP B CA 1
ATOM 5107 C C . ASP B 1 267 ? 52.746 64.933 -12.524 1.00 26.03 264 ASP B C 1
ATOM 5108 O O . ASP B 1 267 ? 53.019 65.156 -11.341 1.00 21.68 264 ASP B O 1
ATOM 5113 N N . ILE B 1 268 ? 53.633 64.419 -13.369 1.00 21.30 265 ILE B N 1
ATOM 5114 C CA . ILE B 1 268 ? 54.997 64.124 -12.925 1.00 23.07 265 ILE B CA 1
ATOM 5115 C C . ILE B 1 268 ? 55.713 65.398 -12.483 1.00 25.36 265 ILE B C 1
ATOM 5116 O O . ILE B 1 268 ? 56.635 65.352 -11.675 1.00 26.87 265 ILE B O 1
ATOM 5121 N N . TRP B 1 269 ? 55.268 66.541 -12.998 1.00 24.20 266 TRP B N 1
ATOM 5122 C CA . TRP B 1 269 ? 55.840 67.822 -12.605 1.00 28.74 266 TRP B CA 1
ATOM 5123 C C . TRP B 1 269 ? 55.090 68.424 -11.423 1.00 22.71 266 TRP B C 1
ATOM 5124 O O . TRP B 1 269 ? 55.224 69.609 -11.121 1.00 25.12 266 TRP B O 1
ATOM 5135 N N . ALA B 1 270 ? 54.308 67.581 -10.755 1.00 25.62 267 ALA B N 1
ATOM 5136 C CA . ALA B 1 270 ? 53.643 67.938 -9.507 1.00 23.56 267 ALA B CA 1
ATOM 5137 C C . ALA B 1 270 ? 53.795 66.790 -8.515 1.00 24.30 267 ALA B C 1
ATOM 5138 O O . ALA B 1 270 ? 52.867 66.476 -7.776 1.00 24.13 267 ALA B O 1
ATOM 5140 N N . SER B 1 271 ? 54.975 66.170 -8.509 1.00 25.81 268 SER B N 1
ATOM 5141 C CA . SER B 1 271 ? 55.184 64.932 -7.764 1.00 27.27 268 SER B CA 1
ATOM 5142 C C . SER B 1 271 ? 56.318 65.006 -6.745 1.00 30.57 268 SER B C 1
ATOM 5143 O O . SER B 1 271 ? 56.741 63.981 -6.215 1.00 31.46 268 SER B O 1
ATOM 5146 N N . SER B 1 272 ? 56.816 66.208 -6.479 1.00 30.36 269 SER B N 1
ATOM 5147 C CA . SER B 1 272 ? 57.881 66.381 -5.499 1.00 37.18 269 SER B CA 1
ATOM 5148 C C . SER B 1 272 ? 57.314 66.598 -4.100 1.00 34.08 269 SER B C 1
ATOM 5149 O O . SER B 1 272 ? 56.154 66.967 -3.944 1.00 32.57 269 SER B O 1
ATOM 5152 N N . SER B 1 273 ? 58.136 66.369 -3.081 1.00 36.88 270 SER B N 1
ATOM 5153 C CA . SER B 1 273 ? 57.729 66.670 -1.714 1.00 48.23 270 SER B CA 1
ATOM 5154 C C . SER B 1 273 ? 57.577 68.182 -1.548 1.00 47.96 270 SER B C 1
ATOM 5155 O O . SER B 1 273 ? 56.764 68.653 -0.750 1.00 51.12 270 SER B O 1
ATOM 5158 N N . GLU B 1 274 ? 58.345 68.934 -2.327 1.00 37.95 271 GLU B N 1
ATOM 5159 C CA . GLU B 1 274 ? 58.278 70.389 -2.296 1.00 37.88 271 GLU B CA 1
ATOM 5160 C C . GLU B 1 274 ? 56.972 70.930 -2.882 1.00 41.92 271 GLU B C 1
ATOM 5161 O O . GLU B 1 274 ? 56.565 72.052 -2.583 1.00 40.70 271 GLU B O 1
ATOM 5167 N N . ASP B 1 275 ? 56.321 70.130 -3.720 1.00 32.84 272 ASP B N 1
ATOM 5168 C CA . ASP B 1 275 ? 55.040 70.511 -4.292 1.00 30.39 272 ASP B CA 1
ATOM 5169 C C . ASP B 1 275 ? 53.901 70.352 -3.291 1.00 46.94 272 ASP B C 1
ATOM 5170 O O . ASP B 1 275 ? 52.829 70.935 -3.467 1.00 48.07 272 ASP B O 1
ATOM 5175 N N . VAL B 1 276 ? 54.124 69.556 -2.249 1.00 32.11 273 VAL B N 1
ATOM 5176 C CA . VAL B 1 276 ? 53.042 69.212 -1.328 1.00 40.80 273 VAL B CA 1
ATOM 5177 C C . VAL B 1 276 ? 53.308 69.579 0.133 1.00 45.23 273 VAL B C 1
ATOM 5178 O O . VAL B 1 276 ? 52.365 69.708 0.912 1.00 49.97 273 VAL B O 1
ATOM 5182 N N . LEU B 1 277 ? 54.576 69.736 0.505 1.00 44.34 274 LEU B N 1
ATOM 5183 C CA . LEU B 1 277 ? 54.922 70.194 1.857 1.00 44.43 274 LEU B CA 1
ATOM 5184 C C . LEU B 1 277 ? 54.233 71.512 2.264 1.00 43.23 274 LEU B C 1
ATOM 5185 O O . LEU B 1 277 ? 53.762 71.627 3.395 1.00 44.87 274 LEU B O 1
ATOM 5190 N N . PRO B 1 278 ? 54.164 72.508 1.353 1.00 37.76 275 PRO B N 1
ATOM 5191 C CA . PRO B 1 278 ? 53.457 73.734 1.745 1.00 34.72 275 PRO B CA 1
ATOM 5192 C C . PRO B 1 278 ? 51.962 73.543 2.007 1.00 47.98 275 PRO B C 1
ATOM 5193 O O . PRO B 1 278 ? 51.321 74.459 2.519 1.00 47.29 275 PRO B O 1
ATOM 5197 N N . ALA B 1 279 ? 51.418 72.379 1.663 1.00 48.92 276 ALA B N 1
ATOM 5198 C CA . ALA B 1 279 ? 50.000 72.103 1.879 1.00 32.88 276 ALA B CA 1
ATOM 5199 C C . ALA B 1 279 ? 49.731 71.505 3.261 1.00 45.16 276 ALA B C 1
ATOM 5200 O O . ALA B 1 279 ? 48.576 71.411 3.684 1.00 52.04 276 ALA B O 1
ATOM 5202 N N . GLY B 1 280 ? 50.789 71.097 3.959 1.00 42.49 277 GLY B N 1
ATOM 5203 C CA . GLY B 1 280 ? 50.643 70.514 5.285 1.00 39.18 277 GLY B CA 1
ATOM 5204 C C . GLY B 1 280 ? 49.828 69.234 5.275 1.00 47.22 277 GLY B C 1
ATOM 5205 O O . GLY B 1 280 ? 49.809 68.514 4.277 1.00 44.79 277 GLY B O 1
ATOM 5206 N N . ALA B 1 281 ? 49.137 68.963 6.380 1.00 47.77 278 ALA B N 1
ATOM 5207 C CA . ALA B 1 281 ? 48.388 67.718 6.550 1.00 40.41 278 ALA B CA 1
ATOM 5208 C C . ALA B 1 281 ? 47.221 67.593 5.575 1.00 37.91 278 ALA B C 1
ATOM 5209 O O . ALA B 1 281 ? 46.654 66.515 5.417 1.00 40.67 278 ALA B O 1
ATOM 5211 N N . ALA B 1 282 ? 46.859 68.689 4.920 1.00 36.25 279 ALA B N 1
ATOM 5212 C CA . ALA B 1 282 ? 45.827 68.641 3.891 1.00 33.94 279 ALA B CA 1
ATOM 5213 C C . ALA B 1 282 ? 46.249 67.781 2.693 1.00 33.89 279 ALA B C 1
ATOM 5214 O O . ALA B 1 282 ? 45.414 67.415 1.869 1.00 33.95 279 ALA B O 1
ATOM 5216 N N . ALA B 1 283 ? 47.539 67.456 2.603 1.00 33.59 280 ALA B N 1
ATOM 5217 C CA . ALA B 1 283 ? 48.070 66.720 1.456 1.00 45.72 280 ALA B CA 1
ATOM 5218 C C . ALA B 1 283 ? 48.214 65.215 1.707 1.00 49.17 280 ALA B C 1
ATOM 5219 O O . ALA B 1 283 ? 48.702 64.487 0.843 1.00 50.72 280 ALA B O 1
ATOM 5221 N N . LYS B 1 284 ? 47.787 64.746 2.877 1.00 35.24 281 LYS B N 1
ATOM 5222 C CA . LYS B 1 284 ? 47.897 63.325 3.210 1.00 36.48 281 LYS B CA 1
ATOM 5223 C C . LYS B 1 284 ? 47.056 62.461 2.278 1.00 34.90 281 LYS B C 1
ATOM 5224 O O . LYS B 1 284 ? 45.846 62.645 2.181 1.00 41.50 281 LYS B O 1
ATOM 5230 N N . GLY B 1 285 ? 47.696 61.517 1.597 1.00 34.96 282 GLY B N 1
ATOM 5231 C CA . GLY B 1 285 ? 46.991 60.622 0.693 1.00 33.70 282 GLY B CA 1
ATOM 5232 C C . GLY B 1 285 ? 47.158 60.978 -0.774 1.00 31.77 282 GLY B C 1
ATOM 5233 O O . GLY B 1 285 ? 46.828 60.182 -1.652 1.00 30.93 282 GLY B O 1
ATOM 5234 N N . TYR B 1 286 ? 47.677 62.176 -1.027 1.00 31.19 283 TYR B N 1
ATOM 5235 C CA . TYR B 1 286 ? 47.925 62.676 -2.378 1.00 29.51 283 TYR B CA 1
ATOM 5236 C C . TYR B 1 286 ? 48.698 61.691 -3.254 1.00 29.65 283 TYR B C 1
ATOM 5237 O O . TYR B 1 286 ? 49.729 61.156 -2.838 1.00 31.24 283 TYR B O 1
ATOM 5246 N N . LEU B 1 287 ? 48.186 61.444 -4.456 1.00 28.14 284 LEU B N 1
ATOM 5247 C CA . LEU B 1 287 ? 48.862 60.562 -5.401 1.00 28.24 284 LEU B CA 1
ATOM 5248 C C . LEU B 1 287 ? 49.610 61.376 -6.449 1.00 35.07 284 LEU B C 1
ATOM 5249 O O . LEU B 1 287 ? 49.233 62.512 -6.745 1.00 26.10 284 LEU B O 1
ATOM 5254 N N . ALA B 1 288 ? 50.667 60.796 -7.015 1.00 27.97 285 ALA B N 1
ATOM 5255 C CA . ALA B 1 288 ? 51.388 61.446 -8.107 1.00 27.17 285 ALA B CA 1
ATOM 5256 C C . ALA B 1 288 ? 52.056 60.430 -9.025 1.00 27.63 285 ALA B C 1
ATOM 5257 O O . ALA B 1 288 ? 52.454 59.354 -8.589 1.00 29.07 285 ALA B O 1
ATOM 5259 N N . LEU B 1 289 ? 52.167 60.788 -10.300 1.00 26.52 286 LEU B N 1
ATOM 5260 C CA . LEU B 1 289 ? 52.866 59.979 -11.281 1.00 26.96 286 LEU B CA 1
ATOM 5261 C C . LEU B 1 289 ? 54.346 60.333 -11.304 1.00 28.58 286 LEU B C 1
ATOM 5262 O O . LEU B 1 289 ? 54.715 61.480 -11.051 1.00 27.60 286 LEU B O 1
ATOM 5267 N N . THR B 1 290 ? 55.196 59.365 -11.629 1.00 29.17 287 THR B N 1
ATOM 5268 C CA . THR B 1 290 ? 56.629 59.642 -11.738 1.00 35.02 287 THR B CA 1
ATOM 5269 C C . THR B 1 290 ? 57.352 58.618 -12.616 1.00 31.11 287 THR B C 1
ATOM 5270 O O . THR B 1 290 ? 57.034 57.427 -12.587 1.00 31.83 287 THR B O 1
ATOM 5274 N N . PRO B 1 291 ? 58.313 59.090 -13.425 1.00 35.48 288 PRO B N 1
ATOM 5275 C CA . PRO B 1 291 ? 59.168 58.188 -14.196 1.00 37.70 288 PRO B CA 1
ATOM 5276 C C . PRO B 1 291 ? 60.460 57.871 -13.442 1.00 51.02 288 PRO B C 1
ATOM 5277 O O . PRO B 1 291 ? 61.266 57.059 -13.902 1.00 56.45 288 PRO B O 1
ATOM 5281 N N . TYR B 1 292 ? 60.666 58.553 -12.326 1.00 34.69 289 TYR B N 1
ATOM 5282 C CA . TYR B 1 292 ? 61.800 58.310 -11.448 1.00 47.34 289 TYR B CA 1
ATOM 5283 C C . TYR B 1 292 ? 61.448 58.430 -9.959 1.00 45.01 289 TYR B C 1
ATOM 5284 O O . TYR B 1 292 ? 61.733 59.434 -9.346 1.00 44.97 289 TYR B O 1
ATOM 5293 N N . PRO B 1 293 ? 60.827 57.405 -9.396 1.00 38.11 290 PRO B N 1
ATOM 5294 C CA . PRO B 1 293 ? 60.319 57.421 -8.018 1.00 38.76 290 PRO B CA 1
ATOM 5295 C C . PRO B 1 293 ? 61.367 57.808 -6.981 1.00 52.96 290 PRO B C 1
ATOM 5296 O O . PRO B 1 293 ? 62.542 57.453 -7.110 1.00 51.50 290 PRO B O 1
ATOM 5300 N N . ALA B 1 294 ? 60.932 58.543 -5.964 1.00 41.00 291 ALA B N 1
ATOM 5301 C CA . ALA B 1 294 ? 61.789 58.870 -4.836 1.00 43.69 291 ALA B CA 1
ATOM 5302 C C . ALA B 1 294 ? 62.209 57.598 -4.102 1.00 63.37 291 ALA B C 1
ATOM 5303 O O . ALA B 1 294 ? 61.442 56.638 -4.019 1.00 65.38 291 ALA B O 1
ATOM 5305 N N . GLY B 1 295 ? 63.431 57.594 -3.580 1.00 49.70 292 GLY B N 1
ATOM 5306 C CA . GLY B 1 295 ? 63.946 56.454 -2.847 1.00 52.97 292 GLY B CA 1
ATOM 5307 C C . GLY B 1 295 ? 65.458 56.453 -2.790 1.00 61.43 292 GLY B C 1
ATOM 5308 O O . GLY B 1 295 ? 66.121 57.027 -3.655 1.00 60.54 292 GLY B O 1
ATOM 5309 N N . SER B 1 296 ? 66.004 55.811 -1.762 1.00 66.80 293 SER B N 1
ATOM 5310 C CA . SER B 1 296 ? 67.451 55.689 -1.602 1.00 62.24 293 SER B CA 1
ATOM 5311 C C . SER B 1 296 ? 67.814 54.229 -1.378 1.00 70.02 293 SER B C 1
ATOM 5312 O O . SER B 1 296 ? 68.955 53.895 -1.037 1.00 68.21 293 SER B O 1
ATOM 5315 N N . ASP B 1 297 ? 66.820 53.367 -1.575 1.00 72.63 294 ASP B N 1
ATOM 5316 C CA . ASP B 1 297 ? 66.967 51.935 -1.346 1.00 79.88 294 ASP B CA 1
ATOM 5317 C C . ASP B 1 297 ? 67.267 51.195 -2.645 1.00 76.03 294 ASP B C 1
ATOM 5318 O O . ASP B 1 297 ? 67.527 49.990 -2.639 1.00 79.45 294 ASP B O 1
ATOM 5323 N N . PHE B 1 298 ? 67.229 51.923 -3.758 1.00 69.36 295 PHE B N 1
ATOM 5324 C CA . PHE B 1 298 ? 67.502 51.330 -5.062 1.00 62.48 295 PHE B CA 1
ATOM 5325 C C . PHE B 1 298 ? 68.944 50.846 -5.123 1.00 65.78 295 PHE B C 1
ATOM 5326 O O . PHE B 1 298 ? 69.834 51.437 -4.510 1.00 72.62 295 PHE B O 1
ATOM 5334 N N . GLU B 1 299 ? 69.169 49.771 -5.872 1.00 66.64 296 GLU B N 1
ATOM 5335 C CA . GLU B 1 299 ? 70.431 49.038 -5.811 1.00 70.22 296 GLU B CA 1
ATOM 5336 C C . GLU B 1 299 ? 71.613 49.821 -6.372 1.00 70.54 296 GLU B C 1
ATOM 5337 O O . GLU B 1 299 ? 72.757 49.378 -6.284 1.00 73.57 296 GLU B O 1
ATOM 5343 N N . ILE B 1 300 ? 71.342 50.988 -6.946 1.00 83.41 297 ILE B N 1
ATOM 5344 C CA . ILE B 1 300 ? 72.424 51.854 -7.384 1.00 75.91 297 ILE B CA 1
ATOM 5345 C C . ILE B 1 300 ? 72.642 52.990 -6.385 1.00 71.13 297 ILE B C 1
ATOM 5346 O O . ILE B 1 300 ? 73.739 53.539 -6.290 1.00 71.09 297 ILE B O 1
ATOM 5351 N N . HIS B 1 301 ? 71.603 53.329 -5.628 1.00 68.99 298 HIS B N 1
ATOM 5352 C CA . HIS B 1 301 ? 71.746 54.318 -4.567 1.00 67.37 298 HIS B CA 1
ATOM 5353 C C . HIS B 1 301 ? 72.758 53.851 -3.532 1.00 76.78 298 HIS B C 1
ATOM 5354 O O . HIS B 1 301 ? 73.445 54.662 -2.913 1.00 79.17 298 HIS B O 1
ATOM 5361 N N . LYS B 1 302 ? 72.848 52.537 -3.352 1.00 73.80 299 LYS B N 1
ATOM 5362 C CA . LYS B 1 302 ? 73.755 51.964 -2.367 1.00 78.77 299 LYS B CA 1
ATOM 5363 C C . LYS B 1 302 ? 75.195 52.013 -2.868 1.00 80.05 299 LYS B C 1
ATOM 5364 O O . LYS B 1 302 ? 76.124 52.191 -2.082 1.00 83.06 299 LYS B O 1
ATOM 5370 N N . ARG B 1 303 ? 75.375 51.864 -4.177 1.00 79.19 300 ARG B N 1
ATOM 5371 C CA . ARG B 1 303 ? 76.696 52.014 -4.780 1.00 79.99 300 ARG B CA 1
ATOM 5372 C C . ARG B 1 303 ? 77.177 53.448 -4.609 1.00 79.27 300 ARG B C 1
ATOM 5373 O O . ARG B 1 303 ? 78.339 53.688 -4.286 1.00 81.87 300 ARG B O 1
ATOM 5381 N N . LEU B 1 304 ? 76.273 54.397 -4.832 1.00 81.62 301 LEU B N 1
ATOM 5382 C CA . LEU B 1 304 ? 76.577 55.812 -4.649 1.00 80.69 301 LEU B CA 1
ATOM 5383 C C . LEU B 1 304 ? 76.966 56.087 -3.203 1.00 80.97 301 LEU B C 1
ATOM 5384 O O . LEU B 1 304 ? 77.865 56.888 -2.935 1.00 79.09 301 LEU B O 1
ATOM 5389 N N . LYS B 1 305 ? 76.281 55.420 -2.277 1.00 78.79 302 LYS B N 1
ATOM 5390 C CA . LYS B 1 305 ? 76.626 55.497 -0.861 1.00 89.86 302 LYS B CA 1
ATOM 5391 C C . LYS B 1 305 ? 78.052 55.014 -0.628 1.00 85.92 302 LYS B C 1
ATOM 5392 O O . LYS B 1 305 ? 78.859 55.701 -0.010 1.00 87.91 302 LYS B O 1
ATOM 5398 N N . GLN B 1 306 ? 78.355 53.833 -1.151 1.00 87.15 303 GLN B N 1
ATOM 5399 C CA . GLN B 1 306 ? 79.627 53.172 -0.896 1.00 91.23 303 GLN B CA 1
ATOM 5400 C C . GLN B 1 306 ? 80.816 53.892 -1.533 1.00 95.16 303 GLN B C 1
ATOM 5401 O O . GLN B 1 306 ? 81.863 54.041 -0.906 1.00 102.06 303 GLN B O 1
ATOM 5407 N N . TYR B 1 307 ? 80.655 54.345 -2.771 1.00 88.48 304 TYR B N 1
ATOM 5408 C CA . TYR B 1 307 ? 81.782 54.896 -3.515 1.00 88.84 304 TYR B CA 1
ATOM 5409 C C . TYR B 1 307 ? 81.846 56.429 -3.529 1.00 88.32 304 TYR B C 1
ATOM 5410 O O . TYR B 1 307 ? 82.937 56.996 -3.574 1.00 88.50 304 TYR B O 1
ATOM 5419 N N . ILE B 1 308 ? 80.696 57.101 -3.493 1.00 85.58 305 ILE B N 1
ATOM 5420 C CA . ILE B 1 308 ? 80.681 58.562 -3.609 1.00 83.93 305 ILE B CA 1
ATOM 5421 C C . ILE B 1 308 ? 80.251 59.261 -2.318 1.00 82.36 305 ILE B C 1
ATOM 5422 O O . ILE B 1 308 ? 80.898 60.213 -1.879 1.00 85.47 305 ILE B O 1
ATOM 5427 N N . LEU B 1 309 ? 79.169 58.787 -1.708 1.00 81.74 306 LEU B N 1
ATOM 5428 C CA . LEU B 1 309 ? 78.594 59.471 -0.551 1.00 85.85 306 LEU B CA 1
ATOM 5429 C C . LEU B 1 309 ? 79.433 59.307 0.717 1.00 92.73 306 LEU B C 1
ATOM 5430 O O . LEU B 1 309 ? 79.558 60.241 1.510 1.00 95.46 306 LEU B O 1
ATOM 5435 N N . ASP B 1 310 ? 80.006 58.123 0.911 1.00 93.50 307 ASP B N 1
ATOM 5436 C CA . ASP B 1 310 ? 80.799 57.863 2.108 1.00 96.38 307 ASP B CA 1
ATOM 5437 C C . ASP B 1 310 ? 82.210 58.412 1.971 1.00 95.77 307 ASP B C 1
ATOM 5438 O O . ASP B 1 310 ? 82.838 58.787 2.960 1.00 100.14 307 ASP B O 1
ATOM 5443 N N . THR B 1 311 ? 82.703 58.464 0.739 1.00 94.33 308 THR B N 1
ATOM 5444 C CA . THR B 1 311 ? 84.073 58.884 0.492 1.00 96.38 308 THR B CA 1
ATOM 5445 C C . THR B 1 311 ? 84.229 60.406 0.546 1.00 95.10 308 THR B C 1
ATOM 5446 O O . THR B 1 311 ? 85.345 60.924 0.491 1.00 99.75 308 THR B O 1
ATOM 5450 N N . GLY B 1 312 ? 83.110 61.117 0.651 1.00 92.09 309 GLY B N 1
ATOM 5451 C CA . GLY B 1 312 ? 83.143 62.541 0.939 1.00 91.26 309 GLY B CA 1
ATOM 5452 C C . GLY B 1 312 ? 82.965 63.515 -0.215 1.00 96.85 309 GLY B C 1
ATOM 5453 O O . GLY B 1 312 ? 82.793 64.712 0.016 1.00 95.84 309 GLY B O 1
ATOM 5454 N N . LYS B 1 313 ? 83.005 63.028 -1.452 1.00 85.77 310 LYS B N 1
ATOM 5455 C CA . LYS B 1 313 ? 82.865 63.922 -2.595 1.00 91.19 310 LYS B CA 1
ATOM 5456 C C . LYS B 1 313 ? 81.550 63.747 -3.354 1.00 85.02 310 LYS B C 1
ATOM 5457 O O . LYS B 1 313 ? 81.496 63.085 -4.390 1.00 82.46 310 LYS B O 1
ATOM 5463 N N . SER B 1 314 ? 80.491 64.354 -2.830 1.00 76.65 311 SER B N 1
ATOM 5464 C CA . SER B 1 314 ? 79.231 64.453 -3.551 1.00 76.49 311 SER B CA 1
ATOM 5465 C C . SER B 1 314 ? 78.836 65.923 -3.626 1.00 75.02 311 SER B C 1
ATOM 5466 O O . SER B 1 314 ? 79.237 66.723 -2.778 1.00 74.56 311 SER B O 1
ATOM 5469 N N . ASP B 1 315 ? 78.048 66.277 -4.635 1.00 66.82 312 ASP B N 1
ATOM 5470 C CA . ASP B 1 315 ? 77.704 67.672 -4.854 1.00 68.63 312 ASP B CA 1
ATOM 5471 C C . ASP B 1 315 ? 76.637 68.149 -3.867 1.00 71.25 312 ASP B C 1
ATOM 5472 O O . ASP B 1 315 ? 76.356 69.345 -3.777 1.00 73.80 312 ASP B O 1
ATOM 5477 N N . LEU B 1 316 ? 76.052 67.219 -3.118 1.00 64.82 313 LEU B N 1
ATOM 5478 C CA . LEU B 1 316 ? 75.022 67.582 -2.152 1.00 71.21 313 LEU B CA 1
ATOM 5479 C C . LEU B 1 316 ? 75.602 68.293 -0.939 1.00 73.28 313 LEU B C 1
ATOM 5480 O O . LEU B 1 316 ? 76.350 67.701 -0.164 1.00 72.89 313 LEU B O 1
ATOM 5485 N N . LYS B 1 317 ? 75.250 69.564 -0.781 1.00 75.82 314 LYS B N 1
ATOM 5486 C CA . LYS B 1 317 ? 75.591 70.299 0.428 1.00 76.75 314 LYS B CA 1
ATOM 5487 C C . LYS B 1 317 ? 74.830 69.680 1.598 1.00 80.86 314 LYS B C 1
ATOM 5488 O O . LYS B 1 317 ? 75.355 69.555 2.706 1.00 83.96 314 LYS B O 1
ATOM 5494 N N . ASP B 1 318 ? 73.590 69.279 1.326 1.00 76.22 315 ASP B N 1
ATOM 5495 C CA . ASP B 1 318 ? 72.730 68.644 2.320 1.00 69.87 315 ASP B CA 1
ATOM 5496 C C . ASP B 1 318 ? 72.393 67.211 1.912 1.00 77.14 315 ASP B C 1
ATOM 5497 O O . ASP B 1 318 ? 71.630 66.987 0.971 1.00 79.44 315 ASP B O 1
ATOM 5502 N N . LEU B 1 319 ? 72.942 66.243 2.638 1.00 77.03 316 LEU B N 1
ATOM 5503 C CA . LEU B 1 319 ? 72.735 64.834 2.313 1.00 75.86 316 LEU B CA 1
ATOM 5504 C C . LEU B 1 319 ? 71.338 64.338 2.685 1.00 68.73 316 LEU B C 1
ATOM 5505 O O . LEU B 1 319 ? 70.994 63.187 2.416 1.00 68.52 316 LEU B O 1
ATOM 5510 N N . LYS B 1 320 ? 70.536 65.201 3.302 1.00 67.68 317 LYS B N 1
ATOM 5511 C CA . LYS B 1 320 ? 69.159 64.852 3.650 1.00 72.57 317 LYS B CA 1
ATOM 5512 C C . LYS B 1 320 ? 68.305 64.663 2.402 1.00 68.54 317 LYS B C 1
ATOM 5513 O O . LYS B 1 320 ? 67.272 63.992 2.440 1.00 66.29 317 LYS B O 1
ATOM 5519 N N . ASN B 1 321 ? 68.742 65.263 1.298 1.00 68.41 318 ASN B N 1
ATOM 5520 C CA . ASN B 1 321 ? 67.996 65.222 0.047 1.00 63.57 318 ASN B CA 1
ATOM 5521 C C . ASN B 1 321 ? 68.421 64.070 -0.860 1.00 67.90 318 ASN B C 1
ATOM 5522 O O . ASN B 1 321 ? 67.891 63.913 -1.960 1.00 71.71 318 ASN B O 1
ATOM 5527 N N . PHE B 1 322 ? 69.375 63.267 -0.396 1.00 60.20 319 PHE B N 1
ATOM 5528 C CA . PHE B 1 322 ? 69.825 62.098 -1.144 1.00 60.79 319 PHE B CA 1
ATOM 5529 C C . PHE B 1 322 ? 68.682 61.116 -1.394 1.00 66.97 319 PHE B C 1
ATOM 5530 O O . PHE B 1 322 ? 68.087 60.588 -0.453 1.00 72.46 319 PHE B O 1
ATOM 5538 N N . GLY B 1 323 ? 68.375 60.880 -2.665 1.00 59.49 320 GLY B N 1
ATOM 5539 C CA . GLY B 1 323 ? 67.343 59.926 -3.029 1.00 55.14 320 GLY B CA 1
ATOM 5540 C C . GLY B 1 323 ? 65.985 60.551 -3.286 1.00 51.67 320 GLY B C 1
ATOM 5541 O O . GLY B 1 323 ? 65.036 59.855 -3.648 1.00 54.52 320 GLY B O 1
ATOM 5542 N N . SER B 1 324 ? 65.887 61.863 -3.099 1.00 50.55 321 SER B N 1
ATOM 5543 C CA . SER B 1 324 ? 64.649 62.581 -3.390 1.00 47.27 321 SER B CA 1
ATOM 5544 C C . SER B 1 324 ? 64.348 62.510 -4.886 1.00 52.90 321 SER B C 1
ATOM 5545 O O . SER B 1 324 ? 65.241 62.217 -5.686 1.00 45.14 321 SER B O 1
ATOM 5548 N N . VAL B 1 325 ? 63.097 62.779 -5.260 1.00 50.04 322 VAL B N 1
ATOM 5549 C CA . VAL B 1 325 ? 62.680 62.715 -6.662 1.00 47.50 322 VAL B CA 1
ATOM 5550 C C . VAL B 1 325 ? 63.553 63.623 -7.534 1.00 38.41 322 VAL B C 1
ATOM 5551 O O . VAL B 1 325 ? 63.889 63.276 -8.666 1.00 37.73 322 VAL B O 1
ATOM 5555 N N . TYR B 1 326 ? 63.938 64.772 -6.988 1.00 38.86 323 TYR B N 1
ATOM 5556 C CA . TYR B 1 326 ? 64.828 65.685 -7.686 1.00 38.62 323 TYR B CA 1
ATOM 5557 C C . TYR B 1 326 ? 66.197 65.044 -7.902 1.00 46.82 323 TYR B C 1
ATOM 5558 O O . TYR B 1 326 ? 66.771 65.138 -8.985 1.00 46.37 323 TYR B O 1
ATOM 5567 N N . TYR B 1 327 ? 66.705 64.373 -6.876 1.00 44.01 324 TYR B N 1
ATOM 5568 C CA . TYR B 1 327 ? 67.996 63.710 -6.976 1.00 46.67 324 TYR B CA 1
ATOM 5569 C C . TYR B 1 327 ? 67.947 62.566 -7.979 1.00 46.18 324 TYR B C 1
ATOM 5570 O O . TYR B 1 327 ? 68.889 62.357 -8.744 1.00 50.62 324 TYR B O 1
ATOM 5579 N N . ASN B 1 328 ? 66.844 61.826 -7.972 1.00 44.98 325 ASN B N 1
ATOM 5580 C CA . ASN B 1 328 ? 66.718 60.643 -8.816 1.00 44.76 325 ASN B CA 1
ATOM 5581 C C . ASN B 1 328 ? 66.455 61.006 -10.273 1.00 42.70 325 ASN B C 1
ATOM 5582 O O . ASN B 1 328 ? 66.761 60.229 -11.181 1.00 42.17 325 ASN B O 1
ATOM 5587 N N . SER B 1 329 ? 65.886 62.188 -10.493 1.00 39.85 326 SER B N 1
ATOM 5588 C CA . SER B 1 329 ? 65.700 62.692 -11.845 1.00 37.36 326 SER B CA 1
ATOM 5589 C C . SER B 1 329 ? 67.071 62.922 -12.472 1.00 38.45 326 SER B C 1
ATOM 5590 O O . SER B 1 329 ? 67.273 62.657 -13.656 1.00 45.74 326 SER B O 1
ATOM 5593 N N . GLY B 1 330 ? 68.012 63.396 -11.661 1.00 42.52 327 GLY B N 1
ATOM 5594 C CA . GLY B 1 330 ? 69.387 63.564 -12.093 1.00 42.17 327 GLY B CA 1
ATOM 5595 C C . GLY B 1 330 ? 70.046 62.245 -12.462 1.00 47.05 327 GLY B C 1
ATOM 5596 O O . GLY B 1 330 ? 70.761 62.154 -13.459 1.00 49.15 327 GLY B O 1
ATOM 5597 N N . LEU B 1 331 ? 69.803 61.219 -11.654 1.00 45.75 328 LEU B N 1
ATOM 5598 C CA . LEU B 1 331 ? 70.338 59.886 -11.921 1.00 47.75 328 LEU B CA 1
ATOM 5599 C C . LEU B 1 331 ? 69.886 59.357 -13.279 1.00 52.04 328 LEU B C 1
ATOM 5600 O O . LEU B 1 331 ? 70.692 58.875 -14.069 1.00 46.86 328 LEU B O 1
ATOM 5605 N N . VAL B 1 332 ? 68.589 59.458 -13.543 1.00 43.22 329 VAL B N 1
ATOM 5606 C CA . VAL B 1 332 ? 68.016 58.912 -14.762 1.00 41.51 329 VAL B CA 1
ATOM 5607 C C . VAL B 1 332 ? 68.383 59.776 -15.971 1.00 41.77 329 VAL B C 1
ATOM 5608 O O . VAL B 1 332 ? 68.647 59.259 -17.059 1.00 40.83 329 VAL B O 1
ATOM 5612 N N . ASN B 1 333 ? 68.421 61.088 -15.772 1.00 39.59 330 ASN B N 1
ATOM 5613 C CA . ASN B 1 333 ? 68.829 61.997 -16.833 1.00 38.83 330 ASN B CA 1
ATOM 5614 C C . ASN B 1 333 ? 70.260 61.710 -17.295 1.00 49.38 330 ASN B C 1
ATOM 5615 O O . ASN B 1 333 ? 70.547 61.709 -18.492 1.00 50.04 330 ASN B O 1
ATOM 5620 N N . ALA B 1 334 ? 71.150 61.452 -16.343 1.00 42.70 331 ALA B N 1
ATOM 5621 C CA . ALA B 1 334 ? 72.552 61.196 -16.659 1.00 44.78 331 ALA B CA 1
ATOM 5622 C C . ALA B 1 334 ? 72.755 59.809 -17.267 1.00 45.99 331 ALA B C 1
ATOM 5623 O O . ALA B 1 334 ? 73.560 59.640 -18.183 1.00 46.91 331 ALA B O 1
ATOM 5625 N N . ALA B 1 335 ? 72.020 58.827 -16.758 1.00 46.16 332 ALA B N 1
ATOM 5626 C CA . ALA B 1 335 ? 72.159 57.447 -17.207 1.00 47.59 332 ALA B CA 1
ATOM 5627 C C . ALA B 1 335 ? 71.693 57.267 -18.651 1.00 50.49 332 ALA B C 1
ATOM 5628 O O . ALA B 1 335 ? 72.261 56.465 -19.400 1.00 51.21 332 ALA B O 1
ATOM 5630 N N . VAL B 1 336 ? 70.657 58.009 -19.035 1.00 43.89 333 VAL B N 1
ATOM 5631 C CA . VAL B 1 336 ? 70.118 57.932 -20.390 1.00 42.76 333 VAL B CA 1
ATOM 5632 C C . VAL B 1 336 ? 71.170 58.357 -21.409 1.00 43.46 333 VAL B C 1
ATOM 5633 O O . VAL B 1 336 ? 71.400 57.672 -22.406 1.00 50.65 333 VAL B O 1
ATOM 5637 N N . ALA B 1 337 ? 71.815 59.485 -21.147 1.00 43.34 334 ALA B N 1
ATOM 5638 C CA . ALA B 1 337 ? 72.875 59.978 -22.016 1.00 44.09 334 ALA B CA 1
ATOM 5639 C C . ALA B 1 337 ? 74.053 59.002 -22.054 1.00 46.75 334 ALA B C 1
ATOM 5640 O O . ALA B 1 337 ? 74.630 58.755 -23.115 1.00 47.55 334 ALA B O 1
ATOM 5642 N N . VAL B 1 338 ? 74.396 58.444 -20.894 1.00 48.21 335 VAL B N 1
ATOM 5643 C CA . VAL B 1 338 ? 75.500 57.492 -20.789 1.00 50.96 335 VAL B CA 1
ATOM 5644 C C . VAL B 1 338 ? 75.265 56.245 -21.639 1.00 51.66 335 VAL B C 1
ATOM 5645 O O . VAL B 1 338 ? 76.159 55.805 -22.366 1.00 55.25 335 VAL B O 1
ATOM 5649 N N . GLU B 1 339 ? 74.063 55.683 -21.551 1.00 50.46 336 GLU B N 1
ATOM 5650 C CA . GLU B 1 339 ? 73.729 54.491 -22.325 1.00 51.12 336 GLU B CA 1
ATOM 5651 C C . GLU B 1 339 ? 73.638 54.798 -23.815 1.00 50.30 336 GLU B C 1
ATOM 5652 O O . GLU B 1 339 ? 73.930 53.943 -24.651 1.00 52.20 336 GLU B O 1
ATOM 5658 N N . ALA B 1 340 ? 73.225 56.019 -24.142 1.00 48.22 337 ALA B N 1
ATOM 5659 C CA . ALA B 1 340 ? 73.188 56.469 -25.528 1.00 47.46 337 ALA B CA 1
ATOM 5660 C C . ALA B 1 340 ? 74.589 56.451 -26.131 1.00 49.41 337 ALA B C 1
ATOM 5661 O O . ALA B 1 340 ? 74.796 55.941 -27.232 1.00 50.20 337 ALA B O 1
ATOM 5663 N N . ILE B 1 341 ? 75.543 57.013 -25.398 1.00 50.29 338 ILE B N 1
ATOM 5664 C CA . ILE B 1 341 ? 76.929 57.040 -25.836 1.00 52.29 338 ILE B CA 1
ATOM 5665 C C . ILE B 1 341 ? 77.469 55.625 -25.978 1.00 54.77 338 ILE B C 1
ATOM 5666 O O . ILE B 1 341 ? 78.089 55.279 -26.986 1.00 56.01 338 ILE B O 1
ATOM 5671 N N . ARG B 1 342 ? 77.214 54.818 -24.953 1.00 58.12 339 ARG B N 1
ATOM 5672 C CA . ARG B 1 342 ? 77.643 53.429 -24.916 1.00 57.99 339 ARG B CA 1
ATOM 5673 C C . ARG B 1 342 ? 77.094 52.665 -26.113 1.00 57.90 339 ARG B C 1
ATOM 5674 O O . ARG B 1 342 ? 77.807 51.890 -26.746 1.00 60.01 339 ARG B O 1
ATOM 5682 N N . THR B 1 343 ? 75.829 52.906 -26.434 1.00 55.57 340 THR B N 1
ATOM 5683 C CA . THR B 1 343 ? 75.186 52.240 -27.563 1.00 64.75 340 THR B CA 1
ATOM 5684 C C . THR B 1 343 ? 75.837 52.624 -28.894 1.00 64.43 340 THR B C 1
ATOM 5685 O O . THR B 1 343 ? 75.987 51.788 -29.788 1.00 63.81 340 THR B O 1
ATOM 5689 N N . ALA B 1 344 ? 76.227 53.888 -29.022 1.00 54.76 341 ALA B N 1
ATOM 5690 C CA . ALA B 1 344 ? 76.853 54.359 -30.252 1.00 58.30 341 ALA B CA 1
ATOM 5691 C C . ALA B 1 344 ? 78.313 53.911 -30.335 1.00 57.88 341 ALA B C 1
ATOM 5692 O O . ALA B 1 344 ? 78.834 53.688 -31.425 1.00 59.00 341 ALA B O 1
ATOM 5694 N N . GLN B 1 345 ? 78.961 53.779 -29.182 1.00 59.10 342 GLN B N 1
ATOM 5695 C CA . GLN B 1 345 ? 80.323 53.256 -29.120 1.00 61.99 342 GLN B CA 1
ATOM 5696 C C . GLN B 1 345 ? 80.413 51.858 -29.727 1.00 64.04 342 GLN B C 1
ATOM 5697 O O . GLN B 1 345 ? 81.456 51.469 -30.244 1.00 67.46 342 GLN B O 1
ATOM 5703 N N . GLY B 1 346 ? 79.318 51.106 -29.664 1.00 63.34 343 GLY B N 1
ATOM 5704 C CA . GLY B 1 346 ? 79.269 49.791 -30.277 1.00 65.18 343 GLY B CA 1
ATOM 5705 C C . GLY B 1 346 ? 79.315 49.876 -31.792 1.00 72.02 343 GLY B C 1
ATOM 5706 O O . GLY B 1 346 ? 79.636 48.900 -32.473 1.00 74.01 343 GLY B O 1
ATOM 5707 N N . LYS B 1 347 ? 78.998 51.054 -32.320 1.00 64.83 344 LYS B N 1
ATOM 5708 C CA . LYS B 1 347 ? 78.958 51.269 -33.761 1.00 62.79 344 LYS B CA 1
ATOM 5709 C C . LYS B 1 347 ? 80.189 52.015 -34.259 1.00 63.66 344 LYS B C 1
ATOM 5710 O O . LYS B 1 347 ? 80.644 51.791 -35.378 1.00 72.99 344 LYS B O 1
ATOM 5716 N N . PHE B 1 348 ? 80.728 52.898 -33.424 1.00 63.15 345 PHE B N 1
ATOM 5717 C CA . PHE B 1 348 ? 81.798 53.792 -33.857 1.00 66.54 345 PHE B CA 1
ATOM 5718 C C . PHE B 1 348 ? 83.076 53.625 -33.041 1.00 69.14 345 PHE B C 1
ATOM 5719 O O . PHE B 1 348 ? 84.021 54.402 -33.189 1.00 72.08 345 PHE B O 1
ATOM 5727 N N . GLY B 1 349 ? 83.106 52.613 -32.182 1.00 67.35 346 GLY B N 1
ATOM 5728 C CA . GLY B 1 349 ? 84.309 52.296 -31.434 1.00 69.88 346 GLY B CA 1
ATOM 5729 C C . GLY B 1 349 ? 84.420 53.038 -30.119 1.00 69.13 346 GLY B C 1
ATOM 5730 O O . GLY B 1 349 ? 83.712 54.015 -29.882 1.00 66.57 346 GLY B O 1
ATOM 5731 N N . LYS B 1 350 ? 85.319 52.569 -29.262 1.00 71.53 347 LYS B N 1
ATOM 5732 C CA . LYS B 1 350 ? 85.490 53.144 -27.933 1.00 71.30 347 LYS B CA 1
ATOM 5733 C C . LYS B 1 350 ? 86.247 54.465 -27.988 1.00 73.73 347 LYS B C 1
ATOM 5734 O O . LYS B 1 350 ? 87.435 54.521 -27.672 1.00 78.52 347 LYS B O 1
ATOM 5740 N N . ARG B 1 351 ? 85.548 55.527 -28.378 1.00 69.74 348 ARG B N 1
ATOM 5741 C CA . ARG B 1 351 ? 86.159 56.842 -28.549 1.00 67.39 348 ARG B CA 1
ATOM 5742 C C . ARG B 1 351 ? 85.125 57.946 -28.314 1.00 71.92 348 ARG B C 1
ATOM 5743 O O . ARG B 1 351 ? 83.925 57.671 -28.306 1.00 69.60 348 ARG B O 1
ATOM 5751 N N . PRO B 1 352 ? 85.583 59.194 -28.107 1.00 63.62 349 PRO B N 1
ATOM 5752 C CA . PRO B 1 352 ? 84.640 60.315 -28.027 1.00 60.72 349 PRO B CA 1
ATOM 5753 C C . PRO B 1 352 ? 83.789 60.446 -29.287 1.00 66.33 349 PRO B C 1
ATOM 5754 O O . PRO B 1 352 ? 84.291 60.270 -30.404 1.00 59.68 349 PRO B O 1
ATOM 5758 N N . LEU B 1 353 ? 82.507 60.748 -29.099 1.00 62.47 350 LEU B N 1
ATOM 5759 C CA . LEU B 1 353 ? 81.567 60.816 -30.210 1.00 54.70 350 LEU B CA 1
ATOM 5760 C C . LEU B 1 353 ? 81.072 62.235 -30.443 1.00 52.43 350 LEU B C 1
ATOM 5761 O O . LEU B 1 353 ? 81.098 63.071 -29.538 1.00 51.76 350 LEU B O 1
ATOM 5766 N N . ASN B 1 354 ? 80.623 62.498 -31.666 1.00 51.40 351 ASN B N 1
ATOM 5767 C CA . ASN B 1 354 ? 80.013 63.775 -31.989 1.00 49.24 351 ASN B CA 1
ATOM 5768 C C . ASN B 1 354 ? 78.492 63.672 -31.902 1.00 56.66 351 ASN B C 1
ATOM 5769 O O . ASN B 1 354 ? 77.954 62.628 -31.524 1.00 47.39 351 ASN B O 1
ATOM 5774 N N . GLY B 1 355 ? 77.808 64.749 -32.271 1.00 45.22 352 GLY B N 1
ATOM 5775 C CA . GLY B 1 355 ? 76.367 64.812 -32.159 1.00 43.22 352 GLY B CA 1
ATOM 5776 C C . GLY B 1 355 ? 75.577 63.856 -33.030 1.00 43.09 352 GLY B C 1
ATOM 5777 O O . GLY B 1 355 ? 74.573 63.301 -32.582 1.00 42.27 352 GLY B O 1
ATOM 5778 N N . GLU B 1 356 ? 75.999 63.658 -34.274 1.00 43.96 353 GLU B N 1
ATOM 5779 C CA . GLU B 1 356 ? 75.245 62.767 -35.154 1.00 52.68 353 GLU B CA 1
ATOM 5780 C C . GLU B 1 356 ? 75.438 61.313 -34.742 1.00 51.73 353 GLU B C 1
ATOM 5781 O O . GLU B 1 356 ? 74.564 60.472 -34.965 1.00 45.40 353 GLU B O 1
ATOM 5787 N N . GLU B 1 357 ? 76.576 61.021 -34.125 1.00 47.29 354 GLU B N 1
ATOM 5788 C CA . GLU B 1 357 ? 76.797 59.693 -33.578 1.00 54.02 354 GLU B CA 1
ATOM 5789 C C . GLU B 1 357 ? 75.969 59.559 -32.306 1.00 52.19 354 GLU B C 1
ATOM 5790 O O . GLU B 1 357 ? 75.413 58.496 -32.019 1.00 48.20 354 GLU B O 1
ATOM 5796 N N . GLY B 1 358 ? 75.871 60.658 -31.563 1.00 46.47 355 GLY B N 1
ATOM 5797 C CA . GLY B 1 358 ? 75.004 60.726 -30.401 1.00 45.19 355 GLY B CA 1
ATOM 5798 C C . GLY B 1 358 ? 73.556 60.440 -30.756 1.00 43.57 355 GLY B C 1
ATOM 5799 O O . GLY B 1 358 ? 72.875 59.703 -30.052 1.00 43.40 355 GLY B O 1
ATOM 5800 N N . ARG B 1 359 ? 73.087 61.020 -31.855 1.00 42.76 356 ARG B N 1
ATOM 5801 C CA . ARG B 1 359 ? 71.727 60.767 -32.318 1.00 42.39 356 ARG B CA 1
ATOM 5802 C C . ARG B 1 359 ? 71.530 59.297 -32.646 1.00 42.44 356 ARG B C 1
ATOM 5803 O O . ARG B 1 359 ? 70.507 58.708 -32.282 1.00 45.26 356 ARG B O 1
ATOM 5811 N N . TRP B 1 360 ? 72.510 58.712 -33.337 1.00 44.39 357 TRP B N 1
ATOM 5812 C CA . TRP B 1 360 ? 72.448 57.304 -33.712 1.00 45.96 357 TRP B CA 1
ATOM 5813 C C . TRP B 1 360 ? 72.346 56.422 -32.475 1.00 46.61 357 TRP B C 1
ATOM 5814 O O . TRP B 1 360 ? 71.587 55.458 -32.454 1.00 46.79 357 TRP B O 1
ATOM 5825 N N . GLY B 1 361 ? 73.118 56.759 -31.448 1.00 47.06 358 GLY B N 1
ATOM 5826 C CA . GLY B 1 361 ? 73.085 56.028 -30.196 1.00 47.74 358 GLY B CA 1
ATOM 5827 C C . GLY B 1 361 ? 71.720 56.105 -29.539 1.00 49.29 358 GLY B C 1
ATOM 5828 O O . GLY B 1 361 ? 71.158 55.085 -29.135 1.00 46.24 358 GLY B O 1
ATOM 5829 N N . LEU B 1 362 ? 71.186 57.321 -29.443 1.00 43.74 359 LEU B N 1
ATOM 5830 C CA . LEU B 1 362 ? 69.862 57.540 -28.868 1.00 41.81 359 LEU B CA 1
ATOM 5831 C C . LEU B 1 362 ? 68.792 56.770 -29.622 1.00 41.43 359 LEU B C 1
ATOM 5832 O O . LEU B 1 362 ? 67.896 56.193 -29.016 1.00 40.94 359 LEU B O 1
ATOM 5837 N N . GLU B 1 363 ? 68.893 56.752 -30.948 1.00 41.76 360 GLU B N 1
ATOM 5838 C CA . GLU B 1 363 ? 67.884 56.087 -31.764 1.00 41.51 360 GLU B CA 1
ATOM 5839 C C . GLU B 1 363 ? 68.021 54.560 -31.728 1.00 45.29 360 GLU B C 1
ATOM 5840 O O . GLU B 1 363 ? 67.142 53.841 -32.199 1.00 43.42 360 GLU B O 1
ATOM 5846 N N . HIS B 1 364 ? 69.109 54.061 -31.155 1.00 45.19 361 HIS B N 1
ATOM 5847 C CA . HIS B 1 364 ? 69.274 52.618 -31.033 1.00 47.49 361 HIS B CA 1
ATOM 5848 C C . HIS B 1 364 ? 69.320 52.166 -29.578 1.00 47.56 361 HIS B C 1
ATOM 5849 O O . HIS B 1 364 ? 69.764 51.064 -29.279 1.00 52.60 361 HIS B O 1
ATOM 5856 N N . LEU B 1 365 ? 68.857 53.024 -28.678 1.00 49.89 362 LEU B N 1
ATOM 5857 C CA . LEU B 1 365 ? 68.743 52.660 -27.274 1.00 46.80 362 LEU B CA 1
ATOM 5858 C C . LEU B 1 365 ? 67.854 51.435 -27.105 1.00 47.72 362 LEU B C 1
ATOM 5859 O O . LEU B 1 365 ? 66.768 51.358 -27.679 1.00 46.09 362 LEU B O 1
ATOM 5864 N N . ASN B 1 366 ? 68.338 50.476 -26.323 1.00 51.11 363 ASN B N 1
ATOM 5865 C CA . ASN B 1 366 ? 67.581 49.275 -25.998 1.00 48.83 363 ASN B CA 1
ATOM 5866 C C . ASN B 1 366 ? 67.959 48.805 -24.606 1.00 49.94 363 ASN B C 1
ATOM 5867 O O . ASN B 1 366 ? 68.769 47.898 -24.445 1.00 54.46 363 ASN B O 1
ATOM 5872 N N . ILE B 1 367 ? 67.376 49.447 -23.601 1.00 48.36 364 ILE B N 1
ATOM 5873 C CA . ILE B 1 367 ? 67.674 49.146 -22.207 1.00 52.18 364 ILE B CA 1
ATOM 5874 C C . ILE B 1 367 ? 66.592 48.261 -21.605 1.00 49.13 364 ILE B C 1
ATOM 5875 O O . ILE B 1 367 ? 65.549 48.758 -21.177 1.00 47.20 364 ILE B O 1
ATOM 5880 N N . ASP B 1 368 ? 66.837 46.952 -21.582 1.00 52.53 365 ASP B N 1
ATOM 5881 C CA . ASP B 1 368 ? 65.875 46.020 -21.003 1.00 53.90 365 ASP B CA 1
ATOM 5882 C C . ASP B 1 368 ? 66.123 45.814 -19.509 1.00 59.32 365 ASP B C 1
ATOM 5883 O O . ASP B 1 368 ? 67.115 46.301 -18.962 1.00 53.35 365 ASP B O 1
ATOM 5888 N N . ASP B 1 369 ? 65.219 45.092 -18.850 1.00 64.29 366 ASP B N 1
ATOM 5889 C CA . ASP B 1 369 ? 65.328 44.874 -17.411 1.00 67.54 366 ASP B CA 1
ATOM 5890 C C . ASP B 1 369 ? 66.597 44.082 -17.075 1.00 68.03 366 ASP B C 1
ATOM 5891 O O . ASP B 1 369 ? 67.158 44.224 -15.985 1.00 65.53 366 ASP B O 1
ATOM 5896 N N . ALA B 1 370 ? 67.056 43.267 -18.022 1.00 59.23 367 ALA B N 1
ATOM 5897 C CA . ALA B 1 370 ? 68.327 42.573 -17.878 1.00 62.82 367 ALA B CA 1
ATOM 5898 C C . ALA B 1 370 ? 69.470 43.577 -17.751 1.00 67.87 367 ALA B C 1
ATOM 5899 O O . ALA B 1 370 ? 70.294 43.488 -16.840 1.00 65.67 367 ALA B O 1
ATOM 5901 N N . ARG B 1 371 ? 69.503 44.535 -18.674 1.00 66.10 368 ARG B N 1
ATOM 5902 C CA . ARG B 1 371 ? 70.517 45.584 -18.676 1.00 60.72 368 ARG B CA 1
ATOM 5903 C C . ARG B 1 371 ? 70.330 46.525 -17.487 1.00 59.90 368 ARG B C 1
ATOM 5904 O O . ARG B 1 371 ? 71.299 47.008 -16.900 1.00 61.42 368 ARG B O 1
ATOM 5912 N N . LEU B 1 372 ? 69.074 46.779 -17.137 1.00 57.59 369 LEU B N 1
ATOM 5913 C CA . LEU B 1 372 ? 68.754 47.609 -15.983 1.00 56.81 369 LEU B CA 1
ATOM 5914 C C . LEU B 1 372 ? 69.297 47.000 -14.693 1.00 67.25 369 LEU B C 1
ATOM 5915 O O . LEU B 1 372 ? 69.722 47.721 -13.789 1.00 67.43 369 LEU B O 1
ATOM 5920 N N . LYS B 1 373 ? 69.280 45.671 -14.614 1.00 68.05 370 LYS B N 1
ATOM 5921 C CA . LYS B 1 373 ? 69.789 44.970 -13.439 1.00 70.76 370 LYS B CA 1
ATOM 5922 C C . LYS B 1 373 ? 71.289 45.209 -13.261 1.00 73.16 370 LYS B C 1
ATOM 5923 O O . LYS B 1 373 ? 71.765 45.390 -12.141 1.00 75.18 370 LYS B O 1
ATOM 5925 N N . ASP B 1 374 ? 72.028 45.221 -14.366 1.00 68.41 371 ASP B N 1
ATOM 5926 C CA . ASP B 1 374 ? 73.475 45.424 -14.314 1.00 79.77 371 ASP B CA 1
ATOM 5927 C C . ASP B 1 374 ? 73.848 46.800 -13.762 1.00 74.96 371 ASP B C 1
ATOM 5928 O O . ASP B 1 374 ? 74.687 46.910 -12.866 1.00 75.65 371 ASP B O 1
ATOM 5941 N N . GLY B 1 376 ? 71.864 48.786 -12.239 1.00 72.83 373 GLY B N 1
ATOM 5942 C CA . GLY B 1 376 ? 71.204 48.950 -10.961 1.00 64.84 373 GLY B CA 1
ATOM 5943 C C . GLY B 1 376 ? 70.024 49.898 -10.946 1.00 63.51 373 GLY B C 1
ATOM 5944 O O . GLY B 1 376 ? 69.728 50.507 -9.917 1.00 61.10 373 GLY B O 1
ATOM 5945 N N . TYR B 1 377 ? 69.341 50.016 -12.080 1.00 58.44 374 TYR B N 1
ATOM 5946 C CA . TYR B 1 377 ? 68.200 50.919 -12.193 1.00 60.87 374 TYR B CA 1
ATOM 5947 C C . TYR B 1 377 ? 66.883 50.168 -12.350 1.00 60.12 374 TYR B C 1
ATOM 5948 O O . TYR B 1 377 ? 65.938 50.691 -12.941 1.00 60.91 374 TYR B O 1
ATOM 5957 N N . LEU B 1 378 ? 66.814 48.948 -11.826 1.00 62.79 375 LEU B N 1
ATOM 5958 C CA . LEU B 1 378 ? 65.639 48.111 -12.046 1.00 54.72 375 LEU B CA 1
ATOM 5959 C C . LEU B 1 378 ? 64.380 48.694 -11.405 1.00 68.15 375 LEU B C 1
ATOM 5960 O O . LEU B 1 378 ? 63.288 48.586 -11.967 1.00 78.16 375 LEU B O 1
ATOM 5965 N N . GLY B 1 379 ? 64.526 49.327 -10.246 1.00 58.40 376 GLY B N 1
ATOM 5966 C CA . GLY B 1 379 ? 63.396 50.007 -9.633 1.00 58.85 376 GLY B CA 1
ATOM 5967 C C . GLY B 1 379 ? 63.183 51.436 -10.124 1.00 60.30 376 GLY B C 1
ATOM 5968 O O . GLY B 1 379 ? 62.046 51.914 -10.200 1.00 55.03 376 GLY B O 1
ATOM 5969 N N . LEU B 1 380 ? 64.277 52.115 -10.464 1.00 60.88 377 LEU B N 1
ATOM 5970 C CA . LEU B 1 380 ? 64.253 53.550 -10.733 1.00 46.22 377 LEU B CA 1
ATOM 5971 C C . LEU B 1 380 ? 63.777 53.913 -12.131 1.00 49.19 377 LEU B C 1
ATOM 5972 O O . LEU B 1 380 ? 62.976 54.835 -12.313 1.00 45.16 377 LEU B O 1
ATOM 5985 N N . GLN B 1 382 ? 62.549 52.895 -16.200 1.00 44.52 379 GLN B N 1
ATOM 5986 C CA . GLN B 1 382 ? 61.814 51.938 -17.018 1.00 44.34 379 GLN B CA 1
ATOM 5987 C C . GLN B 1 382 ? 62.669 51.417 -18.176 1.00 45.76 379 GLN B C 1
ATOM 5988 O O . GLN B 1 382 ? 63.807 51.849 -18.364 1.00 41.94 379 GLN B O 1
ATOM 5994 N N . ASN B 1 383 ? 62.113 50.477 -18.936 1.00 45.74 380 ASN B N 1
ATOM 5995 C CA . ASN B 1 383 ? 62.713 50.021 -20.182 1.00 42.36 380 ASN B CA 1
ATOM 5996 C C . ASN B 1 383 ? 62.614 51.082 -21.274 1.00 47.92 380 ASN B C 1
ATOM 5997 O O . ASN B 1 383 ? 61.566 51.707 -21.448 1.00 47.95 380 ASN B O 1
ATOM 6002 N N . LEU B 1 384 ? 63.704 51.284 -22.009 1.00 46.35 381 LEU B N 1
ATOM 6003 C CA . LEU B 1 384 ? 63.699 52.208 -23.140 1.00 45.73 381 LEU B CA 1
ATOM 6004 C C . LEU B 1 384 ? 63.972 51.479 -24.450 1.00 41.62 381 LEU B C 1
ATOM 6005 O O . LEU B 1 384 ? 64.920 50.702 -24.559 1.00 43.67 381 LEU B O 1
ATOM 6010 N N . LYS B 1 385 ? 63.131 51.736 -25.441 1.00 48.55 382 LYS B N 1
ATOM 6011 C CA . LYS B 1 385 ? 63.315 51.177 -26.769 1.00 50.20 382 LYS B CA 1
ATOM 6012 C C . LYS B 1 385 ? 63.033 52.252 -27.811 1.00 39.91 382 LYS B C 1
ATOM 6013 O O . LYS B 1 385 ? 61.893 52.429 -28.244 1.00 38.60 382 LYS B O 1
ATOM 6019 N N . LEU B 1 386 ? 64.075 52.975 -28.204 1.00 40.23 383 LEU B N 1
ATOM 6020 C CA . LEU B 1 386 ? 63.915 54.074 -29.149 1.00 38.94 383 LEU B CA 1
ATOM 6021 C C . LEU B 1 386 ? 64.190 53.638 -30.578 1.00 40.09 383 LEU B C 1
ATOM 6022 O O . LEU B 1 386 ? 64.728 52.560 -30.823 1.00 42.84 383 LEU B O 1
ATOM 6027 N N . SER B 1 387 ? 63.803 54.493 -31.515 1.00 38.89 384 SER B N 1
ATOM 6028 C CA . SER B 1 387 ? 64.049 54.270 -32.929 1.00 39.83 384 SER B CA 1
ATOM 6029 C C . SER B 1 387 ? 63.990 55.616 -33.634 1.00 45.00 384 SER B C 1
ATOM 6030 O O . SER B 1 387 ? 63.658 56.625 -33.011 1.00 40.20 384 SER B O 1
ATOM 6033 N N . CYS B 1 388 ? 64.314 55.631 -34.924 1.00 39.25 385 CYS B N 1
ATOM 6034 C CA . CYS B 1 388 ? 64.202 56.843 -35.725 1.00 38.11 385 CYS B CA 1
ATOM 6035 C C . CYS B 1 388 ? 62.771 57.369 -35.669 1.00 42.88 385 CYS B C 1
ATOM 6036 O O . CYS B 1 388 ? 62.535 58.571 -35.619 1.00 46.33 385 CYS B O 1
ATOM 6039 N N . ARG B 1 389 ? 61.825 56.440 -35.649 1.00 40.67 386 ARG B N 1
ATOM 6040 C CA . ARG B 1 389 ? 60.405 56.746 -35.630 1.00 44.42 386 ARG B CA 1
ATOM 6041 C C . ARG B 1 389 ? 59.899 57.136 -34.229 1.00 43.78 386 ARG B C 1
ATOM 6042 O O . ARG B 1 389 ? 58.894 57.835 -34.098 1.00 45.43 386 ARG B O 1
ATOM 6050 N N . ASP B 1 390 ? 60.599 56.694 -33.186 1.00 48.93 387 ASP B N 1
ATOM 6051 C CA . ASP B 1 390 ? 60.145 56.910 -31.810 1.00 32.91 387 ASP B CA 1
ATOM 6052 C C . ASP B 1 390 ? 61.244 57.451 -30.897 1.00 33.07 387 ASP B C 1
ATOM 6053 O O . ASP B 1 390 ? 62.071 56.696 -30.386 1.00 34.48 387 ASP B O 1
ATOM 6058 N N . HIS B 1 391 ? 61.221 58.762 -30.671 1.00 31.70 388 HIS B N 1
ATOM 6059 C CA . HIS B 1 391 ? 62.221 59.420 -29.839 1.00 31.82 388 HIS B CA 1
ATOM 6060 C C . HIS B 1 391 ? 61.825 59.477 -28.364 1.00 32.72 388 HIS B C 1
ATOM 6061 O O . HIS B 1 391 ? 62.518 60.100 -27.557 1.00 31.16 388 HIS B O 1
ATOM 6068 N N . GLU B 1 392 ? 60.720 58.827 -28.011 1.00 30.68 389 GLU B N 1
ATOM 6069 C CA . GLU B 1 392 ? 60.301 58.750 -26.615 1.00 30.22 389 GLU B CA 1
ATOM 6070 C C . GLU B 1 392 ? 60.840 57.481 -25.967 1.00 31.86 389 GLU B C 1
ATOM 6071 O O . GLU B 1 392 ? 61.567 57.534 -24.978 1.00 32.48 389 GLU B O 1
ATOM 6077 N N . GLY B 1 393 ? 60.462 56.338 -26.526 1.00 34.46 390 GLY B N 1
ATOM 6078 C CA . GLY B 1 393 ? 61.052 55.066 -26.146 1.00 34.52 390 GLY B CA 1
ATOM 6079 C C . GLY B 1 393 ? 60.460 54.357 -24.944 1.00 48.16 390 GLY B C 1
ATOM 6080 O O . GLY B 1 393 ? 60.597 53.140 -24.823 1.00 47.94 390 GLY B O 1
ATOM 6081 N N . GLY B 1 394 ? 59.812 55.101 -24.050 1.00 43.98 391 GLY B N 1
ATOM 6082 C CA . GLY B 1 394 ? 59.278 54.514 -22.831 1.00 45.12 391 GLY B CA 1
ATOM 6083 C C . GLY B 1 394 ? 57.767 54.599 -22.724 1.00 41.49 391 GLY B C 1
ATOM 6084 O O . GLY B 1 394 ? 57.045 53.743 -23.232 1.00 42.90 391 GLY B O 1
ATOM 6085 N N . GLY B 1 395 ? 57.287 55.638 -22.050 1.00 39.63 392 GLY B N 1
ATOM 6086 C CA . GLY B 1 395 ? 55.862 55.877 -21.939 1.00 35.26 392 GLY B CA 1
ATOM 6087 C C . GLY B 1 395 ? 55.210 55.214 -20.738 1.00 44.25 392 GLY B C 1
ATOM 6088 O O . GLY B 1 395 ? 54.012 54.957 -20.755 1.00 49.63 392 GLY B O 1
ATOM 6089 N N . ALA B 1 396 ? 55.988 54.930 -19.698 1.00 34.36 393 ALA B N 1
ATOM 6090 C CA . ALA B 1 396 ? 55.420 54.369 -18.475 1.00 30.54 393 ALA B CA 1
ATOM 6091 C C . ALA B 1 396 ? 55.685 55.270 -17.277 1.00 30.27 393 ALA B C 1
ATOM 6092 O O . ALA B 1 396 ? 56.550 56.139 -17.317 1.00 30.24 393 ALA B O 1
ATOM 6094 N N . ALA B 1 397 ? 54.923 55.058 -16.212 1.00 30.17 394 ALA B N 1
ATOM 6095 C CA . ALA B 1 397 ? 55.115 55.801 -14.975 1.00 30.18 394 ALA B CA 1
ATOM 6096 C C . ALA B 1 397 ? 54.689 54.955 -13.795 1.00 31.15 394 ALA B C 1
ATOM 6097 O O . ALA B 1 397 ? 53.956 53.982 -13.953 1.00 31.31 394 ALA B O 1
ATOM 6099 N N . ARG B 1 398 ? 55.158 55.330 -12.612 1.00 36.69 395 ARG B N 1
ATOM 6100 C CA . ARG B 1 398 ? 54.732 54.684 -11.381 1.00 32.89 395 ARG B CA 1
ATOM 6101 C C . ARG B 1 398 ? 53.929 55.680 -10.559 1.00 31.81 395 ARG B C 1
ATOM 6102 O O . ARG B 1 398 ? 54.1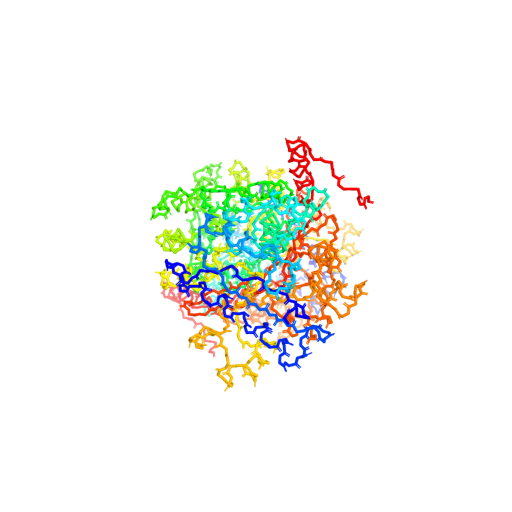05 56.892 -10.697 1.00 35.50 395 ARG B O 1
ATOM 6110 N N . VAL B 1 399 ? 53.040 55.172 -9.717 1.00 32.08 396 VAL B N 1
ATOM 6111 C CA . VAL B 1 399 ? 52.274 56.041 -8.842 1.00 31.32 396 VAL B CA 1
ATOM 6112 C C . VAL B 1 399 ? 52.840 55.959 -7.432 1.00 33.09 396 VAL B C 1
ATOM 6113 O O . VAL B 1 399 ? 53.121 54.873 -6.930 1.00 34.77 396 VAL B O 1
ATOM 6117 N N . GLN B 1 400 ? 53.035 57.111 -6.807 1.00 32.87 397 GLN B N 1
ATOM 6118 C CA . GLN B 1 400 ? 53.492 57.140 -5.429 1.00 34.62 397 GLN B CA 1
ATOM 6119 C C . GLN B 1 400 ? 52.552 57.994 -4.594 1.00 42.94 397 GLN B C 1
ATOM 6120 O O . GLN B 1 400 ? 51.924 58.919 -5.112 1.00 41.96 397 GLN B O 1
ATOM 6126 N N . GLN B 1 401 ? 52.455 57.670 -3.306 1.00 35.52 398 GLN B N 1
ATOM 6127 C CA . GLN B 1 401 ? 51.505 58.315 -2.408 1.00 35.19 398 GLN B CA 1
ATOM 6128 C C . GLN B 1 401 ? 52.201 59.065 -1.281 1.00 36.64 398 GLN B C 1
ATOM 6129 O O . GLN B 1 401 ? 53.152 58.562 -0.669 1.00 41.16 398 GLN B O 1
ATOM 6135 N N . TRP B 1 402 ? 51.711 60.270 -1.013 1.00 35.68 399 TRP B N 1
ATOM 6136 C CA . TRP B 1 402 ? 52.261 61.142 0.022 1.00 36.94 399 TRP B CA 1
ATOM 6137 C C . TRP B 1 402 ? 51.524 60.971 1.354 1.00 40.05 399 TRP B C 1
ATOM 6138 O O . TRP B 1 402 ? 50.292 61.015 1.391 1.00 37.15 399 TRP B O 1
ATOM 6149 N N . ASP B 1 403 ? 52.260 60.775 2.446 1.00 43.63 400 ASP B N 1
ATOM 6150 C CA . ASP B 1 403 ? 51.607 60.588 3.744 1.00 46.93 400 ASP B CA 1
ATOM 6151 C C . ASP B 1 403 ? 51.765 61.805 4.656 1.00 47.77 400 ASP B C 1
ATOM 6152 O O . ASP B 1 403 ? 51.203 61.852 5.756 1.00 46.42 400 ASP B O 1
ATOM 6157 N N . GLY B 1 404 ? 52.529 62.787 4.192 1.00 43.30 401 GLY B N 1
ATOM 6158 C CA . GLY B 1 404 ? 52.767 63.988 4.968 1.00 43.15 401 GLY B CA 1
ATOM 6159 C C . GLY B 1 404 ? 54.244 64.243 5.175 1.00 44.78 401 GLY B C 1
ATOM 6160 O O . GLY B 1 404 ? 54.657 65.382 5.401 1.00 44.95 401 GLY B O 1
ATOM 6161 N N . ALA B 1 405 ? 55.041 63.181 5.084 1.00 46.04 402 ALA B N 1
ATOM 6162 C CA . ALA B 1 405 ? 56.484 63.286 5.264 1.00 53.34 402 ALA B CA 1
ATOM 6163 C C . ALA B 1 405 ? 57.257 62.516 4.196 1.00 53.83 402 ALA B C 1
ATOM 6164 O O . ALA B 1 405 ? 58.376 62.890 3.845 1.00 57.18 402 ALA B O 1
ATOM 6166 N N . ASN B 1 406 ? 56.662 61.442 3.683 1.00 53.38 403 ASN B N 1
ATOM 6167 C CA . ASN B 1 406 ? 57.342 60.585 2.716 1.00 52.46 403 ASN B CA 1
ATOM 6168 C C . ASN B 1 406 ? 56.443 60.081 1.593 1.00 47.66 403 ASN B C 1
ATOM 6169 O O . ASN B 1 406 ? 55.220 60.057 1.720 1.00 46.64 403 ASN B O 1
ATOM 6174 N N . TRP B 1 407 ? 57.073 59.666 0.499 1.00 47.07 404 TRP B N 1
ATOM 6175 C CA . TRP B 1 407 ? 56.375 59.028 -0.608 1.00 44.79 404 TRP B CA 1
ATOM 6176 C C . TRP B 1 407 ? 56.397 57.510 -0.463 1.00 44.81 404 TRP B C 1
ATOM 6177 O O . TRP B 1 407 ? 57.326 56.944 0.103 1.00 48.35 404 TRP B O 1
ATOM 6188 N N . THR B 1 408 ? 55.375 56.857 -1.000 1.00 41.92 405 THR B N 1
ATOM 6189 C CA . THR B 1 408 ? 55.300 55.403 -0.987 1.00 43.18 405 THR B CA 1
ATOM 6190 C C . THR B 1 408 ? 54.845 54.889 -2.349 1.00 41.44 405 THR B C 1
ATOM 6191 O O . THR B 1 408 ? 53.799 55.294 -2.852 1.00 64.40 405 THR B O 1
ATOM 6195 N N . LEU B 1 409 ? 55.626 53.998 -2.948 1.00 42.40 406 LEU B N 1
ATOM 6196 C CA . LEU B 1 409 ? 55.236 53.415 -4.227 1.00 41.07 406 LEU B CA 1
ATOM 6197 C C . LEU B 1 409 ? 54.046 52.481 -4.044 1.00 40.96 406 LEU B C 1
ATOM 6198 O O . LEU B 1 409 ? 54.116 51.513 -3.293 1.00 43.02 406 LEU B O 1
ATOM 6203 N N . ILE B 1 410 ? 52.950 52.785 -4.729 1.00 38.77 407 ILE B N 1
ATOM 6204 C CA . ILE B 1 410 ? 51.744 51.967 -4.640 1.00 38.46 407 ILE B CA 1
ATOM 6205 C C . ILE B 1 410 ? 51.364 51.359 -5.984 1.00 37.34 407 ILE B C 1
ATOM 6206 O O . ILE B 1 410 ? 50.248 50.882 -6.160 1.00 41.45 407 ILE B O 1
ATOM 6211 N N . SER B 1 411 ? 52.290 51.375 -6.935 1.00 37.33 408 SER B N 1
ATOM 6212 C CA . SER B 1 411 ? 52.020 50.791 -8.241 1.00 36.52 408 SER B CA 1
ATOM 6213 C C . SER B 1 411 ? 53.283 50.292 -8.922 1.00 46.76 408 SER B C 1
ATOM 6214 O O . SER B 1 411 ? 54.381 50.783 -8.659 1.00 38.54 408 SER B O 1
ATOM 6217 N N . GLU B 1 412 ? 53.115 49.307 -9.801 1.00 48.10 409 GLU B N 1
ATOM 6218 C CA . GLU B 1 412 ? 54.178 48.902 -10.713 1.00 38.82 409 GLU B CA 1
ATOM 6219 C C . GLU B 1 412 ? 54.226 49.891 -11.866 1.00 46.55 409 GLU B C 1
ATOM 6220 O O . GLU B 1 412 ? 53.433 50.838 -11.911 1.00 44.61 409 GLU B O 1
ATOM 6226 N N . TRP B 1 413 ? 55.145 49.672 -12.801 1.00 37.55 410 TRP B N 1
ATOM 6227 C CA . TRP B 1 413 ? 55.181 50.485 -14.006 1.00 38.99 410 TRP B CA 1
ATOM 6228 C C . TRP B 1 413 ? 53.882 50.305 -14.787 1.00 44.57 410 TRP B C 1
ATOM 6229 O O . TRP B 1 413 ? 53.515 49.189 -15.157 1.00 43.96 410 TRP B O 1
ATOM 6240 N N . ILE B 1 414 ? 53.177 51.412 -14.998 1.00 45.58 411 ILE B N 1
ATOM 6241 C CA . ILE B 1 414 ? 51.967 51.430 -15.806 1.00 31.27 411 ILE B CA 1
ATOM 6242 C C . ILE B 1 414 ? 52.312 51.900 -17.215 1.00 37.71 411 ILE B C 1
ATOM 6243 O O . ILE B 1 414 ? 52.719 53.045 -17.408 1.00 39.38 411 ILE B O 1
ATOM 6248 N N . ALA B 1 415 ? 52.153 51.021 -18.198 1.00 35.91 412 ALA B N 1
ATOM 6249 C CA . ALA B 1 415 ? 52.486 51.355 -19.582 1.00 30.84 412 ALA B CA 1
ATOM 6250 C C . ALA B 1 415 ? 51.370 52.148 -20.265 1.00 29.06 412 ALA B C 1
ATOM 6251 O O . ALA B 1 415 ? 50.189 51.894 -20.030 1.00 42.10 412 ALA B O 1
ATOM 6253 N N . ALA B 1 416 ? 51.754 53.102 -21.111 1.00 28.34 413 ALA B N 1
ATOM 6254 C CA . ALA B 1 416 ? 50.800 53.856 -21.926 1.00 26.88 413 ALA B CA 1
ATOM 6255 C C . ALA B 1 416 ? 50.443 53.099 -23.197 1.00 39.34 413 ALA B C 1
ATOM 6256 O O . ALA B 1 416 ? 51.230 52.286 -23.686 1.00 42.19 413 ALA B O 1
ATOM 6258 N N . ASP B 1 417 ? 49.261 53.375 -23.737 1.00 26.37 414 ASP B N 1
ATOM 6259 C CA . ASP B 1 417 ? 48.851 52.787 -25.008 1.00 26.85 414 ASP B CA 1
ATOM 6260 C C . ASP B 1 417 ? 49.301 53.695 -26.156 1.00 36.45 414 ASP B C 1
ATOM 6261 O O . ASP B 1 417 ? 48.493 54.403 -26.771 1.00 31.01 414 ASP B O 1
ATOM 6266 N N . ARG B 1 418 ? 50.601 53.669 -26.433 1.00 33.11 415 ARG B N 1
ATOM 6267 C CA . ARG B 1 418 ? 51.203 54.581 -27.395 1.00 32.33 415 ARG B CA 1
ATOM 6268 C C . ARG B 1 418 ? 50.702 54.342 -28.818 1.00 33.33 415 ARG B C 1
ATOM 6269 O O . ARG B 1 418 ? 50.628 55.274 -29.615 1.00 35.62 415 ARG B O 1
ATOM 6277 N N . ALA B 1 419 ? 50.344 53.101 -29.129 1.00 36.91 416 ALA B N 1
ATOM 6278 C CA . ALA B 1 419 ? 49.810 52.779 -30.448 1.00 38.54 416 ALA B CA 1
ATOM 6279 C C . ALA B 1 419 ? 48.501 53.526 -30.682 1.00 37.26 416 ALA B C 1
ATOM 6280 O O . ALA B 1 419 ? 48.262 54.062 -31.767 1.00 35.95 416 ALA B O 1
ATOM 6282 N N . LEU B 1 420 ? 47.663 53.565 -29.652 1.00 35.22 417 LEU B N 1
ATOM 6283 C CA . LEU B 1 420 ? 46.389 54.270 -29.725 1.00 39.72 417 LEU B CA 1
ATOM 6284 C C . LEU B 1 420 ? 46.572 55.769 -29.971 1.00 39.58 417 LEU B C 1
ATOM 6285 O O . LEU B 1 420 ? 45.799 56.383 -30.704 1.00 40.48 417 LEU B O 1
ATOM 6290 N N . LEU B 1 421 ? 47.605 56.347 -29.360 1.00 35.44 418 LEU B N 1
ATOM 6291 C CA . LEU B 1 421 ? 47.858 57.786 -29.447 1.00 33.35 418 LEU B CA 1
ATOM 6292 C C . LEU B 1 421 ? 48.672 58.207 -30.672 1.00 36.56 418 LEU B C 1
ATOM 6293 O O . LEU B 1 421 ? 48.746 59.396 -30.986 1.00 34.44 418 LEU B O 1
ATOM 6298 N N . ARG B 1 422 ? 49.292 57.246 -31.350 1.00 38.81 419 ARG B N 1
ATOM 6299 C CA . ARG B 1 422 ? 50.200 57.558 -32.456 1.00 35.63 419 ARG B CA 1
ATOM 6300 C C . ARG B 1 422 ? 49.614 58.441 -33.575 1.00 36.99 419 ARG B C 1
ATOM 6301 O O . ARG B 1 422 ? 50.332 59.277 -34.120 1.00 37.03 419 ARG B O 1
ATOM 6309 N N . PRO B 1 423 ? 48.323 58.272 -33.927 1.00 37.74 420 PRO B N 1
ATOM 6310 C CA . PRO B 1 423 ? 47.831 59.167 -34.986 1.00 33.00 420 PRO B CA 1
ATOM 6311 C C . PRO B 1 423 ? 47.869 60.654 -34.617 1.00 31.43 420 PRO B C 1
ATOM 6312 O O . PRO B 1 423 ? 48.065 61.485 -35.503 1.00 48.18 420 PRO B O 1
ATOM 6316 N N . LEU B 1 424 ? 47.686 60.982 -33.340 1.00 30.20 421 LEU B N 1
ATOM 6317 C CA . LEU B 1 424 ? 47.793 62.369 -32.890 1.00 28.77 421 LEU B CA 1
ATOM 6318 C C . LEU B 1 424 ? 49.220 62.867 -33.043 1.00 28.11 421 LEU B C 1
ATOM 6319 O O . LEU B 1 424 ? 49.453 63.988 -33.497 1.00 28.54 421 LEU B O 1
ATOM 6324 N N . ILE B 1 425 ? 50.168 62.024 -32.643 1.00 28.18 422 ILE B N 1
ATOM 6325 C CA . ILE B 1 425 ? 51.585 62.307 -32.824 1.00 31.08 422 ILE B CA 1
ATOM 6326 C C . ILE B 1 425 ? 51.911 62.549 -34.298 1.00 28.65 422 ILE B C 1
ATOM 6327 O O . ILE B 1 425 ? 52.495 63.574 -34.647 1.00 28.10 422 ILE B O 1
ATOM 6332 N N . ASP B 1 426 ? 51.527 61.610 -35.160 1.00 30.10 423 ASP B N 1
ATOM 6333 C CA . ASP B 1 426 ? 51.837 61.715 -36.589 1.00 33.03 423 ASP B CA 1
ATOM 6334 C C . ASP B 1 426 ? 51.260 62.989 -37.195 1.00 32.94 423 ASP B C 1
ATOM 6335 O O . ASP B 1 426 ? 51.952 63.712 -37.920 1.00 36.27 423 ASP B O 1
ATOM 6340 N N . GLU B 1 427 ? 49.995 63.255 -36.883 1.00 30.83 424 GLU B N 1
ATOM 6341 C CA . GLU B 1 427 ? 49.304 64.449 -37.352 1.00 33.17 424 GLU B CA 1
ATOM 6342 C C . GLU B 1 427 ? 50.025 65.727 -36.943 1.00 33.30 424 GLU B C 1
ATOM 6343 O O . GLU B 1 427 ? 50.266 66.608 -37.769 1.00 29.72 424 GLU B O 1
ATOM 6349 N N . LYS B 1 428 ? 50.360 65.817 -35.662 1.00 28.14 425 LYS B N 1
ATOM 6350 C CA . LYS B 1 428 ? 50.998 66.999 -35.110 1.00 26.90 425 LYS B CA 1
ATOM 6351 C C . LYS B 1 428 ? 52.368 67.238 -35.758 1.00 30.44 425 LYS B C 1
ATOM 6352 O O . LYS B 1 428 ? 52.668 68.342 -36.217 1.00 29.18 425 LYS B O 1
ATOM 6358 N N . ALA B 1 429 ? 53.184 66.192 -35.816 1.00 27.37 426 ALA B N 1
ATOM 6359 C CA . ALA B 1 429 ? 54.506 66.282 -36.428 1.00 27.59 426 ALA B CA 1
ATOM 6360 C C . ALA B 1 429 ? 54.441 66.596 -37.925 1.00 33.65 426 ALA B C 1
ATOM 6361 O O . ALA B 1 429 ? 55.352 67.221 -38.467 1.00 37.14 426 ALA B O 1
ATOM 6363 N N . ALA B 1 430 ? 53.375 66.164 -38.594 1.00 31.46 427 ALA B N 1
ATOM 6364 C CA . ALA B 1 430 ? 53.229 66.410 -40.028 1.00 31.14 427 ALA B CA 1
ATOM 6365 C C . ALA B 1 430 ? 52.862 67.864 -40.292 1.00 30.90 427 ALA B C 1
ATOM 6366 O O . ALA B 1 430 ? 53.382 68.486 -41.223 1.00 31.50 427 ALA B O 1
ATOM 6368 N N . ALA B 1 431 ? 51.958 68.399 -39.477 1.00 30.15 428 ALA B N 1
ATOM 6369 C CA . ALA B 1 431 ? 51.596 69.810 -39.559 1.00 29.96 428 ALA B CA 1
ATOM 6370 C C . ALA B 1 431 ? 52.835 70.682 -39.351 1.00 30.41 428 ALA B C 1
ATOM 6371 O O . ALA B 1 431 ? 53.038 71.665 -40.063 1.00 31.44 428 ALA B O 1
ATOM 6373 N N . PHE B 1 432 ? 53.665 70.303 -38.383 1.00 32.64 429 PHE B N 1
ATOM 6374 C CA . PHE B 1 432 ? 54.919 71.003 -38.123 1.00 27.28 429 PHE B CA 1
ATOM 6375 C C . PHE B 1 432 ? 55.850 70.939 -39.326 1.00 28.26 429 PHE B C 1
ATOM 6376 O O . PHE B 1 432 ? 56.411 71.953 -39.741 1.00 28.36 429 PHE B O 1
ATOM 6384 N N . ALA B 1 433 ? 56.027 69.737 -39.865 1.00 29.07 430 ALA B N 1
ATOM 6385 C CA . ALA B 1 433 ? 56.868 69.542 -41.043 1.00 30.14 430 ALA B CA 1
ATOM 6386 C C . ALA B 1 433 ? 56.369 70.394 -42.204 1.00 31.22 430 ALA B C 1
ATOM 6387 O O . ALA B 1 433 ? 57.156 70.944 -42.967 1.00 31.76 430 ALA B O 1
ATOM 6389 N N . LYS B 1 434 ? 55.050 70.502 -42.320 1.00 32.45 431 LYS B N 1
ATOM 6390 C CA . LYS B 1 434 ? 54.434 71.306 -43.361 1.00 33.06 431 LYS B CA 1
ATOM 6391 C C . LYS B 1 434 ? 54.728 72.785 -43.144 1.00 38.81 431 LYS B C 1
ATOM 6392 O O . LYS B 1 434 ? 55.172 73.476 -44.062 1.00 45.26 431 LYS B O 1
ATOM 6398 N N . GLU B 1 435 ? 54.487 73.262 -41.924 1.00 30.97 432 GLU B N 1
ATOM 6399 C CA . GLU B 1 435 ? 54.677 74.674 -41.610 1.00 34.24 432 GLU B CA 1
ATOM 6400 C C . GLU B 1 435 ? 56.142 75.116 -41.727 1.00 31.71 432 GLU B C 1
ATOM 6401 O O . GLU B 1 435 ? 56.430 76.197 -42.230 1.00 33.80 432 GLU B O 1
ATOM 6407 N N . LYS B 1 436 ? 57.065 74.280 -41.268 1.00 30.98 433 LYS B N 1
ATOM 6408 C CA . LYS B 1 436 ? 58.485 74.622 -41.305 1.00 29.77 433 LYS B CA 1
ATOM 6409 C C . LYS B 1 436 ? 59.120 74.210 -42.614 1.00 30.62 433 LYS B C 1
ATOM 6410 O O . LYS B 1 436 ? 60.318 74.438 -42.828 1.00 34.09 433 LYS B O 1
ATOM 6416 N N . ARG B 1 437 ? 58.315 73.599 -43.482 1.00 31.74 434 ARG B N 1
ATOM 6417 C CA . ARG B 1 437 ? 58.784 73.089 -44.771 1.00 33.15 434 ARG B CA 1
ATOM 6418 C C . ARG B 1 437 ? 60.015 72.194 -44.603 1.00 32.85 434 ARG B C 1
ATOM 6419 O O . ARG B 1 437 ? 61.089 72.464 -45.141 1.00 33.27 434 ARG B O 1
ATOM 6427 N N . LEU B 1 438 ? 59.837 71.127 -43.831 1.00 34.57 435 LEU B N 1
ATOM 6428 C CA . LEU B 1 438 ? 60.875 70.126 -43.623 1.00 32.10 435 LEU B CA 1
ATOM 6429 C C . LEU B 1 438 ? 60.575 68.859 -44.413 1.00 33.35 435 LEU B C 1
ATOM 6430 O O . LEU B 1 438 ? 59.419 68.476 -44.564 1.00 33.79 435 LEU B O 1
ATOM 6435 N N . VAL B 1 439 ? 61.617 68.208 -44.911 1.00 34.02 436 VAL B N 1
ATOM 6436 C CA . VAL B 1 439 ? 61.455 66.908 -45.537 1.00 35.23 436 VAL B CA 1
ATOM 6437 C C . VAL B 1 439 ? 61.707 65.825 -44.506 1.00 34.63 436 VAL B C 1
ATOM 6438 O O . VAL B 1 439 ? 62.826 65.687 -44.016 1.00 39.81 436 VAL B O 1
ATOM 6442 N N . PRO B 1 440 ? 60.664 65.063 -44.156 1.00 34.73 437 PRO B N 1
ATOM 6443 C CA . PRO B 1 440 ? 60.824 64.017 -43.142 1.00 42.76 437 PRO B CA 1
ATOM 6444 C C . PRO B 1 440 ? 61.821 62.949 -43.576 1.00 39.85 437 PRO B C 1
ATOM 6445 O O . PRO B 1 440 ? 61.835 62.566 -44.743 1.00 39.77 437 PRO B O 1
ATOM 6449 N N . ARG B 1 441 ? 62.658 62.498 -42.647 1.00 34.83 438 ARG B N 1
ATOM 6450 C CA . ARG B 1 441 ? 63.596 61.421 -42.928 1.00 35.93 438 ARG B CA 1
ATOM 6451 C C . ARG B 1 441 ? 62.850 60.159 -43.323 1.00 45.56 438 ARG B C 1
ATOM 6452 O O . ARG B 1 441 ? 61.750 59.895 -42.830 1.00 39.59 438 ARG B O 1
ATOM 6460 N N . THR B 1 442 ? 63.454 59.382 -44.214 1.00 54.10 439 THR B N 1
ATOM 6461 C CA . THR B 1 442 ? 62.902 58.095 -44.598 1.00 40.32 439 THR B CA 1
ATOM 6462 C C . THR B 1 442 ? 63.386 57.014 -43.642 1.00 57.88 439 THR B C 1
ATOM 6463 O O . THR B 1 442 ? 64.593 56.814 -43.471 1.00 63.20 439 THR B O 1
ATOM 6467 N N . CYS B 1 443 ? 62.459 56.384 -42.951 1.00 51.71 440 CYS B N 1
ATOM 6468 C CA . CYS B 1 443 ? 62.791 55.235 -42.140 1.00 63.27 440 CYS B CA 1
ATOM 6469 C C . CYS B 1 443 ? 61.801 54.105 -42.372 1.00 61.64 440 CYS B C 1
ATOM 6470 O O . CYS B 1 443 ? 61.549 53.314 -41.481 1.00 70.39 440 CYS B O 1
ATOM 6473 N N . ASN B 1 444 ? 61.226 54.060 -43.568 1.00 70.03 441 ASN B N 1
ATOM 6474 C CA . ASN B 1 444 ? 60.093 53.219 -43.860 1.00 61.11 441 ASN B CA 1
ATOM 6475 C C . ASN B 1 444 ? 59.920 52.144 -42.811 1.00 69.29 441 ASN B C 1
ATOM 6476 O O . ASN B 1 444 ? 59.604 51.005 -43.133 1.00 71.58 441 ASN B O 1
#

Nearest PDB structures (foldseek):
  4ru0-assembly2_B  TM=1.002E+00  e=1.152E-82  Pseudomonas protegens Pf-5
  4n03-assembly1_A  TM=7.379E-01  e=3.786E-20  Thermomonospora curvata DSM 43183
  3h5l-assembly1_A  TM=7.105E-01  e=6.258E-13  Ruegeria pomeroyi
  5x2o-assembly2_C  TM=6.913E-01  e=1.177E-10  Oryzias latipes
  3qlu-assembly2_D  TM=6.790E-01  e=1.964E-10  Rattus norvegicus

Solvent-accessible surface area: 32490 Å² total

Foldseek 3Di:
DLQAAEDEAEFACDDDCNVLGLLLQLLVLLLVCQCPPVVHQVVHHYDYDYFHQNLDLVSLQVSCVVPCQHDPNHHHQEDESVHANNLAVCQPVCVVSLHAYEAEADYDPLVQFLLLRLRYFNQQYLLLVLQLVLLVVQVVQVHLQSQAVFEEEEEAEPDCQRCVNVVNLVLSCVVSVHHYHYHYAYPPQLDCLVVLVVCLVVVGQAYEYHYADPNQLSVLLNNVVSPNDQLRYEYEQRCPFPVNHLVNFQSNANHKYKHLFDFDQPWPVSVSSCVPCVVVVNTSDPDCVRSRGSSSRSSNVVVVLQSQLVSQLCVVVNDGHDHNNSSSVSLQADFQDCVNCVCICNQSFTAGHHSRGSHRFSWIWMWTDRRDDIHTDDGIRHGPCVSCVVVSVVVSVVVCVVVVHDGHDPD/DQQAAEDEAEFACDDDCNVLGLLLQLLVLLLVCCCPPVVAQVNHHYDYDYFHQNLDLVSLQVSCVVDCQHDPNHAYAEDESVHASNLAVCQVVCVVSLHAYEAAAEYDPLVQFLLLRLRYFNQQYLLLVLQLVLLVVQVVQVHLQSQAVAEEEEEAEPDCQRCVNVVNLVLSCVVSHHHYHYHYAYPPQLDCLVVLVVCLVVVGQAYEYHDADPNQLSVLLSNVVSPNDQLRYEYEQRCPFPVNHLVNFQSNANHKYKHLFDFDCPFPVSVVSCVPPVVVPHTSDPDCVCRRTSSSRSSNVVVVLQSQLQSQLCVVVNDGHDHSNSSSVSLQQDFCCCVNCVCICNPRHTAGHHSRGSHRFSWIWMWTDRRPDIHTPGDTRHGPVVSCVVVSVVVSVVVCVVVVHDGHDPD